Protein 2IBG (pdb70)

B-factor: mean 39.72, std 10.37, range [16.54, 92.3]

GO terms:
  GO:0097108 hedgehog family protein binding (F, IDA)
  GO:0035230 cytoneme (C, IDA)
  GO:0008201 heparin binding (F, IDA)
  GO:0005886 plasma membrane (C, IDA)
  GO:0009986 cell surface (C, IDA)
  GO:0042803 protein homodimerization activity (F, IDA)
  GO:0034109 homotypic cell-cell adhesion (P, IDA)
  GO:0007224 smoothened signaling pathway (P, IDA)
  GO:0035017 cuticle pattern formation (P, IGI)
  GO:0035222 wing disc pattern formation (P, IGI)
  GO:0015026 coreceptor activity (F, IGI)
  GO:0048100 wing disc anterior/posterior pattern formation (P, IGI)
  GO:0048749 compound eye development (P, IGI)
  GO:0071694 maintenance of protein location in extracellular region (P, IGI)
  GO:0007224 smoothened signaling pathway (P, IGI)
  GO:0035017 cuticle pattern formation (P, IMP)
  GO:0035222 wing disc pattern formation (P, IMP)
  GO:0007224 smoothened signaling pathway (P, IMP)
  GO:0007379 segment specification (P, IMP)
  GO:0097108 hedgehog family protein binding (F, IPI)

Nearest PDB structures (foldseek):
  2ibg-assembly2_E  TM=1.007E+00  e=9.188E-34  Drosophila melanogaster
  3m1n-assembly1_A  TM=9.942E-01  e=8.544E-26  Homo sapiens
  3n1g-assembly1_B  TM=9.864E-01  e=1.535E-25  Homo sapiens
  2wg4-assembly1_A  TM=9.863E-01  e=1.039E-25  Mus musculus
  3k7j-assembly1_B  TM=9.903E-01  e=6.853E-25  Homo sapiens

Organism: Drosophila melanogaster (NCBI:txid7227)

Radius of gyration: 38.34 Å; Cα contacts (8 Å, |Δi|>4): 3572; chains: 8; bounding box: 74×67×117 Å

Solvent-accessible surface area: 64868 Å² total; per-residue (Å²): 111,18,38,52,4,7,9,4,16,25,2,14,22,42,52,85,11,0,0,0,9,0,6,1,8,61,26,106,12,60,65,15,61,4,0,10,1,0,40,64,31,24,21,79,200,90,106,38,82,11,24,116,51,68,24,62,21,46,166,65,98,50,80,30,18,27,0,13,41,23,17,7,15,2,74,131,5,129,50,104,69,35,3,60,0,17,0,0,0,2,2,58,68,56,28,5,76,54,4,84,54,7,49,109,38,104,0,77,49,30,106,97,43,98,120,17,19,68,2,103,4,86,126,12,72,76,112,31,65,67,1,0,16,0,55,6,51,24,60,127,128,20,77,46,179,65,12,46,0,0,0,0,16,33,49,48,23,112,36,105,42,121,33,89,26,22,36,34,64,33,15,142,24,81,53,48,112,5,52,69,14,120,47,50,36,84,8,14,0,38,0,7,0,0,17,65,45,10,16,6,136,76,8,65,84,45,92,2,56,0,50,157,78,227,124,21,36,48,4,8,12,4,22,24,13,16,27,49,58,86,11,0,0,0,21,0,11,2,1,76,28,126,22,60,63,13,68,4,0,12,2,0,43,28,45,31,76,144,208,116,107,19,76,11,29,128,66,68,31,78,21,41,191,42,95,51,76,33,44,17,0,12,39,22,20,10,25,5,82,134,5,130,43,100,32,39,3,58,0,15,0,0,0,2,3,62,70,47,26,5,73,54,4,84,39,5,55,125,32,99,0,81,48,28,105,99,45,106,123,12,20,72,2,109,4,72,124,15,74,77,76,32,76,62,2,0,15,0,59,6,43,27,64,128,138,27,72,44,178,76,13,41,0,0,1,0,19,30,52,47,25,109,38,109,44,138,36,103,37,20,25,40,56,33,14,114,22,84,48,30,99,6,52,70,14,122,48,44,35,83,10,12,0,40,0,6,0,0,17,67,43,11,18,8,134,70,10,67,88,50,94,4,59,0,75,160,127,111,25,40,47,0,4,11,4,25,24,12,16,25,48,56,83,11,0,0,0,19,0,9,1,11,87,19,126,10,65,60,15,85,26,0,12,2,0,36,35,57,34,14,173,215,69,110,42,76,11,21,131,58,85,25,72,16,50,135,56,90,56,81,32,46,12,0,11,38,21,19,9,24,2,84,121,3,128,56,108,68,39,2,56,0,17,0,0,0,4,2,58,71,48,22,2,82,58,3,92,47,6,50,100,33,104,0,74,48,23,108,98,46,106,126,10,23,69,3,111,11,82,124,14,75,85,79,35,73,64,4,0,17,0,61,7,41,24,68,118,130,25,72,39,177,74,13,40,0,0,0,0,16,32,50,48,23,114,41,107,44,138,40,95,36,20,23,37,59,32,13,99,23,84,49,34,95,6,54,55,12,88,46,42,34,91,10,14,0,38,0,7,0,1,17,65,46,14,17,7,144,76,11,66,79,46,100,2,78,0,74,164,131,110,36,40,35,4,9,11,4,19,27,4,13,21,45,50,91,12,0,0,0,6,0,7,2,4,64,30,116,14,57,65,13,61,6,0,14,2,0,38,36,31,22,13,116,140,71,113,38,76,12,25,135,51,60,25,59,17,46,161,65,101,50,82,36,21,27,1,15,37,19,15,7,17,2,79,134,6,104,48,108,68,29,4,62,0,19,0,0,0,1,1,62,61,40,26,3,81,55,2,92,36,6,38,102,36,108,0,79,48,29,107,94,44,96,124,14,26,66,1,109,5,74,118,17,54,83,110,36,75,62,2,0,16,0,48,6,39,30,69,129,137,27,73,47,179,82,12,47,0,0,0,0,16,33,50,48,28,110,36,108,38,95,33,83,22,20,31,9,80,32,10,153,26,83,54,59,107,6,49,63,15,117,55,49,32,87,9,12,0,40,0,7,0,0,16,70,48,13,15,7,142,76,12,63,82,83,100,2,54,0,73,176,122,132,7,1,0,18,82,24,26,44,39,78,92,75,19,89,50,130,80,0,1,8,85,57,99,37,63,19,81,155,139,23,120,76,52,197,77,12,37,58,0,178,22,225,33,0,74,36,189,67,82,36,0,9,110,69,0,74,87,26,0,35,78,0,0,120,29,0,43,138,79,43,76,6,4,45,0,17,0,21,34,0,17,7,42,34,56,123,58,50,130,128,11,0,3,3,9,0,6,0,0,9,0,0,0,16,8,118,26,54,34,32,1,0,33,0,0,62,19,0,30,116,9,26,11,15,29,0,4,0,44,31,58,169,54,0,28,0,0,0,73,40,118,174,88,4,0,0,18,82,19,20,34,37,67,79,65,16,87,59,132,79,0,0,4,96,81,126,33,84,26,161,204,143,17,106,71,74,159,103,32,32,44,0,155,21,229,32,5,63,37,194,67,91,88,0,20,110,84,1,50,86,50,0,40,75,0,0,113,27,0,41,119,81,41,111,20,31,41,0,18,0,19,99,18,186,31,0,45,127,13,3,21,0,0,15,0,0,0,4,16,91,50,81,26,39,1,1,17,0,0,38,11,0,32,97,11,24,10,15,30,0,14,0,55,32,67,172,52,0,21,0,0,0,113,160,108,9,0,0,13,77,24,30,39,36,89,96,89,24,85,50,124,76,0,3,6,78,66,109,44,115,163,201,121,31,43,46,0,161,40,217,41,9,44,49,152,128,43,0,22,155,86,0,53,90,38,0,46,70,0,0,134,31,0,35,90,85,33,109,19,15,60,0,6,3,49,50,8,81,12,115,54,62,117,58,54,170,115,11,1,5,3,19,0,8,0,0,13,0,0,0,4,8,74,49,83,26,27,2,1,28,0,0,52,18,0,37,115,3,22,11,15,30,0,6,0,55,20,67,155,25,0,29,0,0,0,66,92,176,12,1,0,15,79,20,26,49,34,72,86,79,16,87,64,115,85,0,4,2,72,59,115,45,66,18,82,141,140,29,86,110,41,163,89,11,21,55,2,158,27,218,44,0,78,81,95,43,0,8,126,64,0,74,98,30,0,39,86,0,0,93,33,0,49,121,78,40,81,7,5,60,0,27,4,52,45,9,30,11,55,31,38,122,62,48,131,114,12,0,4,2,9,0,8,0,0,11,0,0,0,13,13,114,47,73,30,37,0,1,15,0,0,43,24,0,30,111,9,27,11,16,31,0,8,0,55,19,64,148,29,0,30,0,0,0,65,41,118

InterPro domains:
  IPR003598 Immunoglobulin subtype 2 [SM00408] (170-233)
  IPR003598 Immunoglobulin subtype 2 [SM00408] (273-337)
  IPR003598 Immunoglobulin subtype 2 [SM00408] (364-427)
  IPR003599 Immunoglobulin domain subtype [SM00409] (59-151)
  IPR003599 Immunoglobulin domain subtype [SM00409] (164-248)
  IPR003599 Immunoglobulin domain subtype [SM00409] (267-349)
  IPR003599 Immunoglobulin domain subtype [SM00409] (358-438)
  IPR003961 Fibronectin type III [PF00041] (467-565)
  IPR003961 Fibronectin type III [PF00041] (582-666)
  IPR003961 Fibronectin type III [PS50853] (467-573)
  IPR003961 Fibronectin type III [PS50853] (581-676)
  IPR003961 Fibronectin type III [SM00060] (465-561)
  IPR003961 Fibronectin type III [SM00060] (578-663)
  IPR003961 Fibronectin type III [cd00063] (467-565)
  IPR003961 Fibronectin type III [cd00063] (582-655)
  IPR007110 Immunoglobulin-like domain [PS50835] (51-132)
  IPR007110 Immunoglobulin-like domain [PS50835] (138-238)
  IPR007110 Immunoglobulin-like domain [PS50835] (258-330)
  IPR007110 Immunoglobulin-like domain [PS50835] (352-438)
  IPR013783 Immunoglobulin-like fold [G3DSA:2.60.40.10] (158-239)

Foldseek 3Di:
DDFEKAAWDWAAAAQFKIKTKIWTFDDPDFQFAWKWKWKWFDDDPIDIDTDPDTHGPDDDQADDPTGHMFMDMDGRHHGQTWMKMKMWTQGPVRDIDIHDIHPTDHRDHCPVPDAAWEWAWDAWALPAQFKIKTFTHTPPVGPLVQFQWKKKWKDFPPDPDGTGIDTDGDSPDGMDMDDRHHGQTKMWMWMWTGDRHYIHDIHDIHIDTHYHDD/DDFAKAAWDWAAAAQFKIKTKIWTFDDDDFAFAWKWKWKDFPPPDPDIDTDPDTHGPDDDQAPDPGGHMFMDMDGRHHGFTKMKMKMWTQGPVRDIDIHDIHDIHTRDHCVVPDAAWAWAWDAWALPAQFKIKTFTDTDPPGDLVQFFWKKKWKDFPPDPDGTGIDIDGDSPDGMDMDGGHHGQTKMWMWMWTGHRHYIHDIHDTHMDTHYHD/DDFAKAAWDWAAAAQFKIKTKIWTFDDPDFAFAWKWKWKAFDDDDGDIDTDPDTGGCDDDQAPDNTGHMFMDMDGDHHGFTKMKMWMWTQGPVRDIDIHDIHDIDGSHHCPPPDAAWEWAWDAWAQPAQFKIKIFTDTDPPGDLVQFQWKKKWKDQPPDPDGTGIDIDGDSPDGMDMDDGHHGFTKMWMWMWTGHRHYIHDIHDTHIDTHYHD/DDFEKAAWAWFAAAQFKIKTKIWTFDDPDFAFAWKWKWKFFPDPTGDIDTDPDTHGCDDDQAPDNGGHMFMDMDGRHHGFTKMKMWMWTQGPVRDIDIHDIDDIDHSHHCPPPDAAWEWAWDDFAQDAQFKIKIFTDTDPPGDQVQFQFKKKWKDFPPDPHGTGIDTDGGSPDGMDMDDGHHGQTKMWMWMWTGDRHHIHDIHDIDIDHHYHD/DFADAFQKPPRDDQQDPQFAHHDDDFDAPPDPCQVQWDFQPDPQEAECPRTAHPVLSQLVVLLQVVVCVPDPPKTKYWDAFADHPCPDPDDDCSRHRFKTWIDIPVQPLVCQSVSQVSSVVSPFRMWTNHDSRTIMTGHHHD/DFFADAFQKPVRDDACDDLFAHHDDDQDDPVDPCQVQFDAAPPVLEAECDRTAHDVCNQLVVLLQVVVCVVPPPKGKYWDAQVDCRSVRFKTKIDIPVQPLVCQSVSQVSSVVSPFRMKTNHDSRTIMTGHD/DFFADAQDKPPPDDQQDPQFAHHADDLDPQKDWAPPPLEAECTIAHPQLNQLVVLLQVVQCVVPPPKGKYWDAFADPPCPDPDDDCSSVRFKTKIDMPVQPLVCARVSQVSSVVSPFRMWTNHDSRTIMTGHYD/DFADAFDKPVNDDQQPVQFAHHDDDFDDPVDPCQVQWDFQPPPLEAETTAHPVLSQLVVLLQVVVCVVDPPKTKYWPAFADPPPPDPPDDPNRHRFKTWIDIRVQPLVCASVSQVSSVVSPFRMWTSHDSRTIMTGHHHD

Structure (mmCIF, N/CA/C/O backbone):
data_2IBG
#
_entry.id   2IBG
#
_cell.length_a   75.354
_cell.length_b   70.003
_cell.length_c   155.695
_cell.angle_alpha   90.00
_cell.angle_beta   90.18
_cell.angle_gamma   90.00
#
_symmetry.space_group_name_H-M   'P 1 21 1'
#
loop_
_entity.id
_entity.type
_entity.pdbx_description
1 polymer CG9211-PA
2 polymer 'Protein hedgehog'
3 non-polymer 'PHOSPHATE ION'
4 water water
#
loop_
_atom_site.group_PDB
_atom_site.id
_atom_site.type_symbol
_atom_site.label_atom_id
_atom_site.label_alt_id
_atom_site.label_comp_id
_atom_site.label_asym_id
_atom_site.label_entity_id
_atom_site.label_seq_id
_atom_site.pdbx_PDB_ins_code
_atom_site.Cartn_x
_atom_site.Cartn_y
_atom_site.Cartn_z
_atom_site.occupancy
_atom_site.B_iso_or_equiv
_atom_site.auth_seq_id
_atom_site.auth_comp_id
_atom_site.auth_asym_id
_atom_site.auth_atom_id
_atom_site.pdbx_PDB_model_num
ATOM 1 N N . SER A 1 1 ? 49.052 30.319 133.608 1.00 41.98 464 SER A N 1
ATOM 2 C CA . SER A 1 1 ? 50.004 31.458 133.472 1.00 42.00 464 SER A CA 1
ATOM 3 C C . SER A 1 1 ? 51.017 31.473 134.630 1.00 41.22 464 SER A C 1
ATOM 4 O O . SER A 1 1 ? 50.880 30.722 135.607 1.00 41.73 464 SER A O 1
ATOM 7 N N . THR A 1 2 ? 52.052 32.297 134.506 1.00 39.45 465 THR A N 1
ATOM 8 C CA . THR A 1 2 ? 53.174 32.238 135.446 1.00 37.89 465 THR A CA 1
ATOM 9 C C . THR A 1 2 ? 53.636 33.656 135.858 1.00 36.56 465 THR A C 1
ATOM 10 O O . THR A 1 2 ? 54.037 34.458 135.010 1.00 36.36 465 THR A O 1
ATOM 14 N N . TYR A 1 3 ? 53.541 33.971 137.150 1.00 34.81 466 TYR A N 1
ATOM 15 C CA . TYR A 1 3 ? 53.897 35.304 137.652 1.00 33.55 466 TYR A CA 1
ATOM 16 C C . TYR A 1 3 ? 55.332 35.362 138.151 1.00 32.53 466 TYR A C 1
ATOM 17 O O . TYR A 1 3 ? 55.734 34.536 138.971 1.00 31.75 466 TYR A O 1
ATOM 26 N N . PRO A 1 4 ? 56.102 36.356 137.666 1.00 31.18 467 PRO A N 1
ATOM 27 C CA . PRO A 1 4 ? 57.527 36.458 137.967 1.00 29.90 467 PRO A CA 1
ATOM 28 C C . PRO A 1 4 ? 57.847 36.986 139.381 1.00 29.27 467 PRO A C 1
ATOM 29 O O . PRO A 1 4 ? 57.041 37.707 139.958 1.00 28.44 467 PRO A O 1
ATOM 33 N N . PRO A 1 5 ? 59.039 36.647 139.924 1.00 27.80 468 PRO A N 1
ATOM 34 C CA . PRO A 1 5 ? 59.488 37.295 141.184 1.00 28.02 468 PRO A CA 1
ATOM 35 C C . PRO A 1 5 ? 59.745 38.799 140.959 1.00 27.56 468 PRO A C 1
ATOM 36 O O . PRO A 1 5 ? 59.947 39.222 139.811 1.00 27.64 468 PRO A O 1
ATOM 40 N N . THR A 1 6 ? 59.704 39.588 142.035 1.00 26.68 469 THR A N 1
ATOM 41 C CA . THR A 1 6 ? 60.065 41.010 141.985 1.00 25.64 469 THR A CA 1
ATOM 42 C C . THR A 1 6 ? 61.593 41.070 141.823 1.00 25.83 469 THR A C 1
ATOM 43 O O . THR A 1 6 ? 62.254 40.082 142.101 1.00 26.42 469 THR A O 1
ATOM 47 N N . PRO A 1 7 ? 62.157 42.214 141.372 1.00 25.89 470 PRO A N 1
ATOM 48 C CA . PRO A 1 7 ? 63.627 42.265 141.227 1.00 26.84 470 PRO A CA 1
ATOM 49 C C . PRO A 1 7 ? 64.340 42.181 142.556 1.00 27.38 470 PRO A C 1
ATOM 50 O O . PRO A 1 7 ? 63.921 42.801 143.506 1.00 27.76 470 PRO A O 1
ATOM 54 N N . PRO A 1 8 ? 65.442 41.440 142.633 1.00 28.21 471 PRO A N 1
ATOM 55 C CA . PRO A 1 8 ? 65.970 41.361 143.991 1.00 28.77 471 PRO A CA 1
ATOM 56 C C . PRO A 1 8 ? 66.609 42.663 144.495 1.00 29.33 471 PRO A C 1
ATOM 57 O O . PRO A 1 8 ? 67.160 43.453 143.705 1.00 29.87 471 PRO A O 1
ATOM 61 N N . ASN A 1 9 ? 66.518 42.872 145.804 1.00 29.68 472 ASN A N 1
ATOM 62 C CA . ASN A 1 9 ? 67.198 43.966 146.513 1.00 29.97 472 ASN A CA 1
ATOM 63 C C . ASN A 1 9 ? 68.446 43.424 147.169 1.00 28.84 472 ASN A C 1
ATOM 64 O O . ASN A 1 9 ? 68.446 42.321 147.658 1.00 28.84 472 ASN A O 1
ATOM 69 N N . VAL A 1 10 ? 69.504 44.217 147.177 1.00 27.85 473 VAL A N 1
ATOM 70 C CA . VAL A 1 10 ? 70.822 43.724 147.523 1.00 26.10 473 VAL A CA 1
ATOM 71 C C . VAL A 1 10 ? 71.367 44.427 148.773 1.00 25.72 473 VAL A C 1
ATOM 72 O O . VAL A 1 10 ? 71.285 45.644 148.860 1.00 24.58 473 VAL A O 1
ATOM 76 N N . THR A 1 11 ? 71.910 43.650 149.728 1.00 25.47 474 THR A N 1
ATOM 77 C CA . THR A 1 11 ? 72.841 44.189 150.733 1.00 25.34 474 THR A CA 1
ATOM 78 C C . THR A 1 11 ? 74.181 43.478 150.700 1.00 25.48 474 THR A C 1
ATOM 79 O O . THR A 1 11 ? 74.257 42.311 150.295 1.00 25.13 474 THR A O 1
ATOM 83 N N . ARG A 1 12 ? 75.244 44.193 151.091 1.00 25.19 475 ARG A N 1
ATOM 84 C CA . ARG A 1 12 ? 76.587 43.652 151.095 1.00 23.92 475 ARG A CA 1
ATOM 85 C C . ARG A 1 12 ? 76.841 42.895 152.383 1.00 24.03 475 ARG A C 1
ATOM 86 O O . ARG A 1 12 ? 76.546 43.400 153.465 1.00 24.72 475 ARG A O 1
ATOM 94 N N . LEU A 1 13 ? 77.401 41.694 152.257 1.00 23.56 476 LEU A N 1
ATOM 95 C CA . LEU A 1 13 ? 77.691 40.816 153.411 1.00 23.02 476 LEU A CA 1
ATOM 96 C C . LEU A 1 13 ? 79.158 40.842 153.775 1.00 23.22 476 LEU A C 1
ATOM 97 O O . LEU A 1 13 ? 79.472 40.793 154.927 1.00 24.31 476 LEU A O 1
ATOM 102 N N . SER A 1 14 ? 80.033 40.882 152.779 1.00 23.57 477 SER A N 1
ATOM 103 C CA . SER A 1 14 ? 81.462 40.850 152.957 1.00 24.85 477 SER A CA 1
ATOM 104 C C . SER A 1 14 ? 82.033 41.352 151.634 1.00 25.48 477 SER A C 1
ATOM 105 O O . SER A 1 14 ? 81.270 41.642 150.699 1.00 24.51 477 SER A O 1
ATOM 108 N N . ASP A 1 15 ? 83.369 41.419 151.556 1.00 25.15 478 ASP A N 1
ATOM 109 C CA . ASP A 1 15 ? 84.096 41.836 150.354 1.00 25.56 478 ASP A CA 1
ATOM 110 C C . ASP A 1 15 ? 83.767 40.979 149.136 1.00 25.56 478 ASP A C 1
ATOM 111 O O . ASP A 1 15 ? 83.995 41.401 148.015 1.00 25.89 478 ASP A O 1
ATOM 116 N N . GLU A 1 16 ? 83.245 39.781 149.348 1.00 26.05 479 GLU A N 1
ATOM 117 C CA . GLU A 1 16 ? 83.011 38.854 148.232 1.00 27.81 479 GLU A CA 1
ATOM 118 C C . GLU A 1 16 ? 81.603 38.288 148.190 1.00 27.04 479 GLU A C 1
ATOM 119 O O . GLU A 1 16 ? 81.348 37.290 147.511 1.00 28.13 479 GLU A O 1
ATOM 125 N N . SER A 1 17 ? 80.680 38.877 148.927 1.00 26.37 480 SER A N 1
ATOM 126 C CA . SER A 1 17 ? 79.337 38.299 148.961 1.00 25.65 480 SER A CA 1
ATOM 127 C C . SER A 1 17 ? 78.261 39.307 149.316 1.00 24.78 480 SER A C 1
ATOM 128 O O . SER A 1 17 ? 78.547 40.350 149.946 1.00 24.06 480 SER A O 1
ATOM 131 N N . VAL A 1 18 ? 77.023 38.965 148.925 1.00 24.31 481 VAL A N 1
ATOM 132 C CA . VAL A 1 18 ? 75.842 39.819 149.111 1.00 23.61 481 VAL A CA 1
ATOM 133 C C . VAL A 1 18 ? 74.632 38.970 149.504 1.00 24.06 481 VAL A C 1
ATOM 134 O O . VAL A 1 18 ? 74.658 37.748 149.328 1.00 23.33 481 VAL A O 1
ATOM 138 N N . MET A 1 19 ? 73.596 39.613 150.047 1.00 23.29 482 MET A N 1
ATOM 139 C CA . MET A 1 19 ? 72.330 38.944 150.324 1.00 25.03 482 MET A CA 1
ATOM 140 C C . MET A 1 19 ? 71.316 39.552 149.402 1.00 25.63 482 MET A C 1
ATOM 141 O O . MET A 1 19 ? 71.291 40.793 149.223 1.00 26.57 482 MET A O 1
ATOM 146 N N . LEU A 1 20 ? 70.498 38.691 148.799 1.00 25.69 483 LEU A N 1
ATOM 147 C CA . LEU A 1 20 ? 69.428 39.134 147.925 1.00 26.39 483 LEU A CA 1
ATOM 148 C C . LEU A 1 20 ? 68.099 38.868 148.594 1.00 26.39 483 LEU A C 1
ATOM 149 O O . LEU A 1 20 ? 67.941 37.869 149.254 1.00 25.57 483 LEU A O 1
ATOM 154 N N . ARG A 1 21 ? 67.142 39.761 148.392 1.00 27.16 484 ARG A N 1
ATOM 155 C CA . ARG A 1 21 ? 65.819 39.617 148.956 1.00 28.14 484 ARG A CA 1
ATOM 156 C C . ARG A 1 21 ? 64.825 39.929 147.826 1.00 28.31 484 ARG A C 1
ATOM 157 O O . ARG A 1 21 ? 65.007 40.899 147.070 1.00 28.15 484 ARG A O 1
ATOM 165 N N . TRP A 1 22 ? 63.806 39.080 147.696 1.00 28.00 485 TRP A N 1
ATOM 166 C CA . TRP A 1 22 ? 62.746 39.233 146.701 1.00 27.51 485 TRP A CA 1
ATOM 167 C C . TRP A 1 22 ? 61.428 38.678 147.191 1.00 28.34 485 TRP A C 1
ATOM 168 O O . TRP A 1 22 ? 61.374 37.980 148.196 1.00 27.14 485 TRP A O 1
ATOM 179 N N . MET A 1 23 ? 60.392 38.943 146.407 1.00 29.37 486 MET A N 1
ATOM 180 C CA . MET A 1 23 ? 59.052 38.460 146.652 1.00 32.24 486 MET A CA 1
ATOM 181 C C . MET A 1 23 ? 58.446 37.795 145.425 1.00 30.33 486 MET A C 1
ATOM 182 O O . MET A 1 23 ? 58.801 38.113 144.291 1.00 30.06 486 MET A O 1
ATOM 187 N N . VAL A 1 24 ? 57.502 36.896 145.674 1.00 29.32 487 VAL A N 1
ATOM 188 C CA . VAL A 1 24 ? 56.507 36.534 144.684 1.00 27.82 487 VAL A CA 1
ATOM 189 C C . VAL A 1 24 ? 55.185 37.066 145.191 1.00 27.64 487 VAL A C 1
ATOM 190 O O . VAL A 1 24 ? 54.768 36.751 146.278 1.00 28.36 487 VAL A O 1
ATOM 194 N N . PRO A 1 25 ? 54.550 37.928 144.412 1.00 27.88 488 PRO A N 1
ATOM 195 C CA . PRO A 1 25 ? 53.235 38.505 144.711 1.00 27.87 488 PRO A CA 1
ATOM 196 C C . PRO A 1 25 ? 52.143 37.429 144.707 1.00 28.54 488 PRO A C 1
ATOM 197 O O . PRO A 1 25 ? 52.186 36.539 143.847 1.00 28.56 488 PRO A O 1
ATOM 201 N N . ARG A 1 26 ? 51.169 37.527 145.625 1.00 28.40 489 ARG A N 1
ATOM 202 C CA . ARG A 1 26 ? 49.964 36.704 145.573 1.00 29.47 489 ARG A CA 1
ATOM 203 C C . ARG A 1 26 ? 49.372 36.712 144.183 1.00 29.54 489 ARG A C 1
ATOM 204 O O . ARG A 1 26 ? 49.123 37.783 143.637 1.00 30.00 489 ARG A O 1
ATOM 212 N N . ASN A 1 27 ? 49.140 35.510 143.648 1.00 29.58 490 ASN A N 1
ATOM 213 C CA . ASN A 1 27 ? 48.651 35.264 142.293 1.00 29.19 490 ASN A CA 1
ATOM 214 C C . ASN A 1 27 ? 48.122 33.842 142.169 1.00 29.54 490 ASN A C 1
ATOM 215 O O . ASN A 1 27 ? 48.631 32.940 142.848 1.00 29.98 490 ASN A O 1
ATOM 220 N N . ASP A 1 28 ? 47.150 33.643 141.273 1.00 29.74 491 ASP A N 1
ATOM 221 C CA . ASP A 1 28 ? 46.568 32.316 140.976 1.00 30.47 491 ASP A CA 1
ATOM 222 C C . ASP A 1 28 ? 47.206 31.583 139.777 1.00 30.40 491 ASP A C 1
ATOM 223 O O . ASP A 1 28 ? 46.601 30.655 139.220 1.00 30.17 491 ASP A O 1
ATOM 228 N N . GLY A 1 29 ? 48.421 31.986 139.388 1.00 30.23 492 GLY A N 1
ATOM 229 C CA . GLY A 1 29 ? 49.178 31.294 138.335 1.00 29.65 492 GLY A CA 1
ATOM 230 C C . GLY A 1 29 ? 49.737 29.972 138.844 1.00 29.74 492 GLY A C 1
ATOM 231 O O . GLY A 1 29 ? 49.364 29.502 139.925 1.00 29.52 492 GLY A O 1
ATOM 232 N N . LEU A 1 30 ? 50.651 29.378 138.080 1.00 29.31 493 LEU A N 1
ATOM 233 C CA . LEU A 1 30 ? 51.273 28.123 138.487 1.00 29.07 493 LEU A CA 1
ATOM 234 C C . LEU A 1 30 ? 52.157 28.306 139.700 1.00 28.82 493 LEU A C 1
ATOM 235 O O . LEU A 1 30 ? 52.797 29.350 139.844 1.00 28.68 493 LEU A O 1
ATOM 240 N N . PRO A 1 31 ? 52.195 27.285 140.579 1.00 28.97 494 PRO A N 1
ATOM 241 C CA . PRO A 1 31 ? 53.125 27.213 141.706 1.00 28.52 494 PRO A CA 1
ATOM 242 C C . PRO A 1 31 ? 54.568 27.272 141.228 1.00 28.85 494 PRO A C 1
ATOM 243 O O . PRO A 1 31 ? 54.870 26.807 140.142 1.00 29.16 494 PRO A O 1
ATOM 247 N N . ILE A 1 32 ? 55.441 27.831 142.050 1.00 28.18 495 ILE A N 1
ATOM 248 C CA . ILE A 1 32 ? 56.856 27.841 141.798 1.00 28.29 495 ILE A CA 1
ATOM 249 C C . ILE A 1 32 ? 57.484 26.708 142.588 1.00 28.43 495 ILE A C 1
ATOM 250 O O . ILE A 1 32 ? 57.162 26.500 143.752 1.00 27.99 495 ILE A O 1
ATOM 255 N N . VAL A 1 33 ? 58.398 25.987 141.949 1.00 29.59 496 VAL A N 1
ATOM 256 C CA . VAL A 1 33 ? 59.087 24.855 142.587 1.00 30.01 496 VAL A CA 1
ATOM 257 C C . VAL A 1 33 ? 60.415 25.296 143.193 1.00 29.46 496 VAL A C 1
ATOM 258 O O . VAL A 1 33 ? 60.664 25.075 144.381 1.00 30.61 496 VAL A O 1
ATOM 262 N N . ILE A 1 34 ? 61.259 25.943 142.393 1.00 28.87 497 ILE A N 1
ATOM 263 C CA . ILE A 1 34 ? 62.513 26.500 142.896 1.00 27.37 497 ILE A CA 1
ATOM 264 C C . ILE A 1 34 ? 62.795 27.861 142.236 1.00 27.23 497 ILE A C 1
ATOM 265 O O . ILE A 1 34 ? 62.129 28.238 141.252 1.00 26.80 497 ILE A O 1
ATOM 270 N N . PHE A 1 35 ? 63.757 28.592 142.802 1.00 26.25 498 PHE A N 1
ATOM 271 C CA . PHE A 1 35 ? 64.294 29.813 142.209 1.00 25.46 498 PHE A CA 1
ATOM 272 C C . PHE A 1 35 ? 65.757 29.566 141.924 1.00 26.44 498 PHE A C 1
ATOM 273 O O . PHE A 1 35 ? 66.417 28.839 142.676 1.00 25.22 498 PHE A O 1
ATOM 281 N N . LYS A 1 36 ? 66.273 30.179 140.850 1.00 26.78 499 LYS A N 1
ATOM 282 C CA . LYS A 1 36 ? 67.722 30.181 140.576 1.00 26.41 499 LYS A CA 1
ATOM 283 C C . LYS A 1 36 ? 68.186 31.608 140.686 1.00 26.72 499 LYS A C 1
ATOM 284 O O . LYS A 1 36 ? 67.411 32.543 140.473 1.00 26.41 499 LYS A O 1
ATOM 290 N N . VAL A 1 37 ? 69.453 31.790 141.031 1.00 27.21 500 VAL A N 1
ATOM 291 C CA . VAL A 1 37 ? 69.983 33.131 141.205 1.00 27.39 500 VAL A CA 1
ATOM 292 C C . VAL A 1 37 ? 71.023 33.389 140.132 1.00 27.75 500 VAL A C 1
ATOM 293 O O . VAL A 1 37 ? 71.933 32.563 139.908 1.00 28.01 500 VAL A O 1
ATOM 297 N N . GLN A 1 38 ? 70.880 34.531 139.471 1.00 27.83 501 GLN A N 1
ATOM 298 C CA . GLN A 1 38 ? 71.822 34.942 138.453 1.00 27.68 501 GLN A CA 1
ATOM 299 C C . GLN A 1 38 ? 72.437 36.307 138.756 1.00 28.67 501 GLN A C 1
ATOM 300 O O . GLN A 1 38 ? 71.776 37.198 139.308 1.00 28.32 501 GLN A O 1
ATOM 306 N N . TYR A 1 39 ? 73.716 36.440 138.413 1.00 29.23 502 TYR A N 1
ATOM 307 C CA . TYR A 1 39 ? 74.380 37.721 138.468 1.00 30.71 502 TYR A CA 1
ATOM 308 C C . TYR A 1 39 ? 75.241 37.935 137.250 1.00 31.73 502 TYR A C 1
ATOM 309 O O . TYR A 1 39 ? 75.688 36.983 136.623 1.00 31.40 502 TYR A O 1
ATOM 318 N N . ARG A 1 40 ? 75.452 39.194 136.907 1.00 33.63 503 ARG A N 1
ATOM 319 C CA . ARG A 1 40 ? 76.412 39.529 135.868 1.00 35.57 503 ARG A CA 1
ATOM 320 C C . ARG A 1 40 ? 77.176 40.813 136.172 1.00 36.78 503 ARG A C 1
ATOM 321 O O . ARG A 1 40 ? 76.623 41.745 136.762 1.00 37.10 503 ARG A O 1
ATOM 329 N N . MET A 1 41 ? 78.453 40.832 135.794 1.00 38.20 504 MET A N 1
ATOM 330 C CA . MET A 1 41 ? 79.277 42.028 135.869 1.00 39.84 504 MET A CA 1
ATOM 331 C C . MET A 1 41 ? 78.834 43.073 134.863 1.00 40.99 504 MET A C 1
ATOM 332 O O . MET A 1 41 ? 78.478 42.758 133.737 1.00 42.24 504 MET A O 1
ATOM 337 N N . VAL A 1 42 ? 78.837 44.325 135.287 1.00 42.47 505 VAL A N 1
ATOM 338 C CA . VAL A 1 42 ? 78.585 45.442 134.400 1.00 43.47 505 VAL A CA 1
ATOM 339 C C . VAL A 1 42 ? 79.939 45.832 133.818 1.00 44.63 505 VAL A C 1
ATOM 340 O O . VAL A 1 42 ? 80.862 46.166 134.564 1.00 45.40 505 VAL A O 1
ATOM 344 N N . GLY A 1 43 ? 80.076 45.748 132.499 1.00 45.62 506 GLY A N 1
ATOM 345 C CA . GLY A 1 43 ? 81.384 45.946 131.868 1.00 46.83 506 GLY A CA 1
ATOM 346 C C . GLY A 1 43 ? 81.644 45.066 130.660 1.00 47.76 506 GLY A C 1
ATOM 347 O O . GLY A 1 43 ? 80.830 45.003 129.742 1.00 47.61 506 GLY A O 1
ATOM 348 N N . LYS A 1 44 ? 82.770 44.362 130.676 1.00 49.11 507 LYS A N 1
ATOM 349 C CA . LYS A 1 44 ? 83.374 43.840 129.442 1.00 50.26 507 LYS A CA 1
ATOM 350 C C . LYS A 1 44 ? 82.953 42.397 129.121 1.00 50.62 507 LYS A C 1
ATOM 351 O O . LYS A 1 44 ? 83.003 41.540 129.994 1.00 50.94 507 LYS A O 1
ATOM 357 N N . ARG A 1 45 ? 82.554 42.126 127.873 1.00 50.92 508 ARG A N 1
ATOM 358 C CA . ARG A 1 45 ? 82.339 40.732 127.394 1.00 51.14 508 ARG A CA 1
ATOM 359 C C . ARG A 1 45 ? 81.337 39.912 128.237 1.00 50.46 508 ARG A C 1
ATOM 360 O O . ARG A 1 45 ? 81.348 38.671 128.175 1.00 50.98 508 ARG A O 1
ATOM 368 N N . LYS A 1 46 ? 80.470 40.591 128.994 1.00 49.25 509 LYS A N 1
ATOM 369 C CA . LYS A 1 46 ? 79.839 39.969 130.177 1.00 48.02 509 LYS A CA 1
ATOM 370 C C . LYS A 1 46 ? 78.500 39.239 130.037 1.00 46.67 509 LYS A C 1
ATOM 371 O O . LYS A 1 46 ? 77.514 39.795 129.562 1.00 47.19 509 LYS A O 1
ATOM 377 N N . ASN A 1 47 ? 78.495 37.991 130.507 1.00 44.40 510 ASN A N 1
ATOM 378 C CA . ASN A 1 47 ? 77.347 37.099 130.432 1.00 42.13 510 ASN A CA 1
ATOM 379 C C . ASN A 1 47 ? 76.775 36.839 131.811 1.00 39.76 510 ASN A C 1
ATOM 380 O O . ASN A 1 47 ? 77.459 37.035 132.806 1.00 39.15 510 ASN A O 1
ATOM 385 N N . TRP A 1 48 ? 75.530 36.365 131.856 1.00 37.08 511 TRP A N 1
ATOM 386 C CA . TRP A 1 48 ? 74.875 35.967 133.099 1.00 34.35 511 TRP A CA 1
ATOM 387 C C . TRP A 1 48 ? 75.469 34.712 133.702 1.00 33.57 511 TRP A C 1
ATOM 388 O O . TRP A 1 48 ? 75.613 33.696 133.032 1.00 33.13 511 TRP A O 1
ATOM 399 N N . GLN A 1 49 ? 75.776 34.794 134.987 1.00 32.65 512 GLN A N 1
ATOM 400 C CA . GLN A 1 49 ? 76.275 33.667 135.755 1.00 32.28 512 GLN A CA 1
ATOM 401 C C . GLN A 1 49 ? 75.132 33.091 136.594 1.00 31.73 512 GLN A C 1
ATOM 402 O O . GLN A 1 49 ? 74.318 33.837 137.156 1.00 31.25 512 GLN A O 1
ATOM 408 N N . THR A 1 50 ? 75.066 31.767 136.661 1.00 30.55 513 THR A N 1
ATOM 409 C CA . THR A 1 50 ? 74.058 31.114 137.486 1.00 30.36 513 THR A CA 1
ATOM 410 C C . THR A 1 50 ? 74.725 30.476 138.689 1.00 30.67 513 THR A C 1
ATOM 411 O O . THR A 1 50 ? 75.744 29.818 138.555 1.00 31.26 513 THR A O 1
ATOM 415 N N . THR A 1 51 ? 74.203 30.700 139.880 1.00 31.29 514 THR A N 1
ATOM 416 C CA . THR A 1 51 ? 74.832 30.039 141.011 1.00 32.19 514 THR A CA 1
ATOM 417 C C . THR A 1 51 ? 74.318 28.599 141.077 1.00 33.35 514 THR A C 1
ATOM 418 O O . THR A 1 51 ? 73.276 28.269 140.479 1.00 32.95 514 THR A O 1
ATOM 422 N N . ASN A 1 52 ? 75.026 27.764 141.833 1.00 34.40 515 ASN A N 1
ATOM 423 C CA . ASN A 1 52 ? 74.671 26.348 141.980 1.00 35.66 515 ASN A CA 1
ATOM 424 C C . ASN A 1 52 ? 73.449 26.018 142.839 1.00 35.93 515 ASN A C 1
ATOM 425 O O . ASN A 1 52 ? 72.959 24.894 142.767 1.00 36.41 515 ASN A O 1
ATOM 430 N N . ASP A 1 53 ? 72.958 26.954 143.650 1.00 36.52 516 ASP A N 1
ATOM 431 C CA . ASP A 1 53 ? 71.866 26.617 144.566 1.00 37.79 516 ASP A CA 1
ATOM 432 C C . ASP A 1 53 ? 70.521 26.528 143.842 1.00 38.26 516 ASP A C 1
ATOM 433 O O . ASP A 1 53 ? 70.244 27.278 142.903 1.00 38.46 516 ASP A O 1
ATOM 438 N N . ASN A 1 54 ? 69.690 25.600 144.295 1.00 38.22 517 ASN A N 1
ATOM 439 C CA . ASN A 1 54 ? 68.316 25.542 143.881 1.00 38.11 517 ASN A CA 1
ATOM 440 C C . ASN A 1 54 ? 67.546 25.916 145.118 1.00 38.23 517 ASN A C 1
ATOM 441 O O . ASN A 1 54 ? 67.465 25.130 146.056 1.00 40.02 517 ASN A O 1
ATOM 446 N N . ILE A 1 55 ? 67.017 27.133 145.153 1.00 37.32 518 ILE A N 1
ATOM 447 C CA . ILE A 1 55 ? 66.328 27.634 146.334 1.00 35.65 518 ILE A CA 1
ATOM 448 C C . ILE A 1 55 ? 64.891 27.108 146.267 1.00 35.34 518 ILE A C 1
ATOM 449 O O . ILE A 1 55 ? 64.181 27.427 145.340 1.00 34.43 518 ILE A O 1
ATOM 454 N N . PRO A 1 56 ? 64.482 26.264 147.240 1.00 34.98 519 PRO A N 1
ATOM 455 C CA . PRO A 1 56 ? 63.141 25.679 147.196 1.00 33.96 519 PRO A CA 1
ATOM 456 C C . PRO A 1 56 ? 62.107 26.684 147.582 1.00 32.91 519 PRO A C 1
ATOM 457 O O . PRO A 1 56 ? 62.376 27.521 148.432 1.00 33.18 519 PRO A O 1
ATOM 461 N N . TYR A 1 57 ? 60.932 26.597 146.971 1.00 31.72 520 TYR A N 1
ATOM 462 C CA . TYR A 1 57 ? 59.868 27.532 147.283 1.00 31.68 520 TYR A CA 1
ATOM 463 C C . TYR A 1 57 ? 59.439 27.413 148.754 1.00 32.00 520 TYR A C 1
ATOM 464 O O . TYR A 1 57 ? 59.136 28.427 149.399 1.00 31.68 520 TYR A O 1
ATOM 473 N N . GLY A 1 58 ? 59.461 26.181 149.278 1.00 32.29 521 GLY A N 1
ATOM 474 C CA . GLY A 1 58 ? 59.170 25.900 150.690 1.00 32.55 521 GLY A CA 1
ATOM 475 C C . GLY A 1 58 ? 57.674 26.006 150.930 1.00 33.10 521 GLY A C 1
ATOM 476 O O . GLY A 1 58 ? 56.901 26.124 149.995 1.00 32.04 521 GLY A O 1
ATOM 477 N N . LYS A 1 59 ? 57.274 25.933 152.192 1.00 34.29 522 LYS A N 1
ATOM 478 C CA . LYS A 1 59 ? 55.884 26.167 152.600 1.00 35.43 522 LYS A CA 1
ATOM 479 C C . LYS A 1 59 ? 55.905 27.267 153.654 1.00 34.45 522 LYS A C 1
ATOM 480 O O . LYS A 1 59 ? 56.990 27.652 154.119 1.00 34.72 522 LYS A O 1
ATOM 486 N N . PRO A 1 60 ? 54.737 27.864 153.962 1.00 33.56 523 PRO A N 1
ATOM 487 C CA . PRO A 1 60 ? 53.473 27.759 153.241 1.00 32.49 523 PRO A CA 1
ATOM 488 C C . PRO A 1 60 ? 53.583 28.474 151.876 1.00 32.02 523 PRO A C 1
ATOM 489 O O . PRO A 1 60 ? 54.676 28.936 151.500 1.00 30.71 523 PRO A O 1
ATOM 493 N N . LYS A 1 61 ? 52.470 28.539 151.152 1.00 31.30 524 LYS A N 1
ATOM 494 C CA . LYS A 1 61 ? 52.372 29.219 149.863 1.00 32.20 524 LYS A CA 1
ATOM 495 C C . LYS A 1 61 ? 52.698 30.725 149.935 1.00 31.44 524 LYS A C 1
ATOM 496 O O . LYS A 1 61 ? 53.398 31.245 149.080 1.00 31.88 524 LYS A O 1
ATOM 502 N N . TRP A 1 62 ? 52.176 31.404 150.953 1.00 30.67 525 TRP A N 1
ATOM 503 C CA . TRP A 1 62 ? 52.318 32.839 151.133 1.00 30.36 525 TRP A CA 1
ATOM 504 C C . TRP A 1 62 ? 52.724 33.087 152.586 1.00 30.97 525 TRP A C 1
ATOM 505 O O . TRP A 1 62 ? 52.235 32.405 153.475 1.00 31.47 525 TRP A O 1
ATOM 516 N N . ASN A 1 63 ? 53.627 34.027 152.839 1.00 30.07 526 ASN A N 1
ATOM 517 C CA . ASN A 1 63 ? 53.957 34.369 154.231 1.00 30.45 526 ASN A CA 1
ATOM 518 C C . ASN A 1 63 ? 53.562 35.820 154.574 1.00 30.92 526 ASN A C 1
ATOM 519 O O . ASN A 1 63 ? 54.122 36.435 155.509 1.00 31.94 526 ASN A O 1
ATOM 524 N N . SER A 1 64 ? 52.654 36.391 153.786 1.00 29.91 527 SER A N 1
ATOM 525 C CA . SER A 1 64 ? 52.123 37.712 154.087 1.00 29.91 527 SER A CA 1
ATOM 526 C C . SER A 1 64 ? 50.862 37.877 153.311 1.00 29.85 527 SER A C 1
ATOM 527 O O . SER A 1 64 ? 50.521 37.033 152.482 1.00 29.52 527 SER A O 1
ATOM 530 N N . GLU A 1 65 ? 50.161 38.972 153.581 1.00 30.18 528 GLU A N 1
ATOM 531 C CA . GLU A 1 65 ? 48.977 39.324 152.800 1.00 29.47 528 GLU A CA 1
ATOM 532 C C . GLU A 1 65 ? 49.338 39.812 151.368 1.00 28.37 528 GLU A C 1
ATOM 533 O O . GLU A 1 65 ? 48.465 40.095 150.575 1.00 29.22 528 GLU A O 1
ATOM 539 N N . LEU A 1 66 ? 50.623 39.885 151.044 1.00 27.08 529 LEU A N 1
ATOM 540 C CA . LEU A 1 66 ? 51.109 40.427 149.759 1.00 25.21 529 LEU A CA 1
ATOM 541 C C . LEU A 1 66 ? 51.749 39.399 148.828 1.00 24.34 529 LEU A C 1
ATOM 542 O O . LEU A 1 66 ? 51.893 39.626 147.631 1.00 23.12 529 LEU A O 1
ATOM 547 N N . GLY A 1 67 ? 52.201 38.282 149.385 1.00 24.46 530 GLY A N 1
ATOM 548 C CA . GLY A 1 67 ? 52.964 37.321 148.596 1.00 24.64 530 GLY A CA 1
ATOM 549 C C . GLY A 1 67 ? 53.795 36.459 149.496 1.00 25.26 530 GLY A C 1
ATOM 550 O O . GLY A 1 67 ? 53.381 36.172 150.618 1.00 26.05 530 GLY A O 1
ATOM 551 N N . LYS A 1 68 ? 54.973 36.056 149.012 1.00 25.13 531 LYS A N 1
ATOM 552 C CA . LYS A 1 68 ? 55.940 35.359 149.828 1.00 24.67 531 LYS A CA 1
ATOM 553 C C . LYS A 1 68 ? 57.267 35.970 149.526 1.00 25.64 531 LYS A C 1
ATOM 554 O O . LYS A 1 68 ? 57.645 36.099 148.358 1.00 26.50 531 LYS A O 1
ATOM 560 N N . SER A 1 69 ? 57.985 36.311 150.587 1.00 25.51 532 SER A N 1
ATOM 561 C CA . SER A 1 69 ? 59.292 36.907 150.479 1.00 25.96 532 SER A CA 1
ATOM 562 C C . SER A 1 69 ? 60.363 35.836 150.729 1.00 26.24 532 SER A C 1
ATOM 563 O O . SER A 1 69 ? 60.092 34.854 151.416 1.00 26.86 532 SER A O 1
ATOM 566 N N . PHE A 1 70 ? 61.560 36.023 150.160 1.00 25.56 533 PHE A N 1
ATOM 567 C CA . PHE A 1 70 ? 62.661 35.037 150.218 1.00 24.62 533 PHE A CA 1
ATOM 568 C C . PHE A 1 70 ? 63.963 35.779 150.450 1.00 24.15 533 PHE A C 1
ATOM 569 O O . PHE A 1 70 ? 64.089 36.961 150.125 1.00 22.38 533 PHE A O 1
ATOM 577 N N . THR A 1 71 ? 64.926 35.086 151.017 1.00 25.01 534 THR A N 1
ATOM 578 C CA . THR A 1 71 ? 66.276 35.669 151.264 1.00 25.19 534 THR A CA 1
ATOM 579 C C . THR A 1 71 ? 67.312 34.650 150.807 1.00 25.01 534 THR A C 1
ATOM 580 O O . THR A 1 71 ? 67.168 33.494 151.121 1.00 25.19 534 THR A O 1
ATOM 584 N N . ALA A 1 72 ? 68.354 35.056 150.080 1.00 26.05 535 ALA A N 1
ATOM 585 C CA . ALA A 1 72 ? 69.406 34.118 149.694 1.00 25.52 535 ALA A CA 1
ATOM 586 C C . ALA A 1 72 ? 70.742 34.827 149.457 1.00 26.51 535 ALA A C 1
ATOM 587 O O . ALA A 1 72 ? 70.774 36.019 149.173 1.00 26.76 535 ALA A O 1
ATOM 589 N N . SER A 1 73 ? 71.859 34.122 149.624 1.00 26.01 536 SER A N 1
ATOM 590 C CA . SER A 1 73 ? 73.142 34.792 149.491 1.00 26.79 536 SER A CA 1
ATOM 591 C C . SER A 1 73 ? 73.747 34.450 148.154 1.00 27.39 536 SER A C 1
ATOM 592 O O . SER A 1 73 ? 73.348 33.473 147.502 1.00 28.36 536 SER A O 1
ATOM 595 N N . VAL A 1 74 ? 74.638 35.301 147.707 1.00 27.68 537 VAL A N 1
ATOM 596 C CA . VAL A 1 74 ? 75.488 34.992 146.575 1.00 28.57 537 VAL A CA 1
ATOM 597 C C . VAL A 1 74 ? 76.878 35.210 147.105 1.00 29.04 537 VAL A C 1
ATOM 598 O O . VAL A 1 74 ? 77.148 36.253 147.682 1.00 29.30 537 VAL A O 1
ATOM 602 N N . THR A 1 75 ? 77.751 34.224 146.967 1.00 30.07 538 THR A N 1
ATOM 603 C CA . THR A 1 75 ? 79.098 34.373 147.490 1.00 31.12 538 THR A CA 1
ATOM 604 C C . THR A 1 75 ? 80.096 34.184 146.344 1.00 31.80 538 THR A C 1
ATOM 605 O O . THR A 1 75 ? 79.686 33.979 145.208 1.00 32.48 538 THR A O 1
ATOM 609 N N . ASP A 1 76 ? 81.393 34.255 146.641 1.00 32.31 539 ASP A N 1
ATOM 610 C CA . ASP A 1 76 ? 82.456 34.055 145.636 1.00 33.34 539 ASP A CA 1
ATOM 611 C C . ASP A 1 76 ? 82.413 35.104 144.518 1.00 32.93 539 ASP A C 1
ATOM 612 O O . ASP A 1 76 ? 82.749 34.817 143.362 1.00 32.94 539 ASP A O 1
ATOM 617 N N . LEU A 1 77 ? 81.982 36.314 144.867 1.00 32.46 540 LEU A N 1
ATOM 618 C CA . LEU A 1 77 ? 82.020 37.452 143.937 1.00 32.43 540 LEU A CA 1
ATOM 619 C C . LEU A 1 77 ? 83.400 38.099 143.941 1.00 32.38 540 LEU A C 1
ATOM 620 O O . LEU A 1 77 ? 84.086 38.083 144.948 1.00 31.58 540 LEU A O 1
ATOM 625 N N . LYS A 1 78 ? 83.806 38.658 142.809 1.00 33.43 541 LYS A N 1
ATOM 626 C CA . LYS A 1 78 ? 85.051 39.421 142.747 1.00 34.60 541 LYS A CA 1
ATOM 627 C C . LYS A 1 78 ? 84.817 40.783 143.395 1.00 33.49 541 LYS A C 1
ATOM 628 O O . LYS A 1 78 ? 83.856 41.472 143.069 1.00 34.03 541 LYS A O 1
ATOM 634 N N . PRO A 1 79 ? 85.653 41.149 144.366 1.00 33.02 542 PRO A N 1
ATOM 635 C CA . PRO A 1 79 ? 85.480 42.431 145.055 1.00 32.28 542 PRO A CA 1
ATOM 636 C C . PRO A 1 79 ? 85.673 43.594 144.101 1.00 31.52 542 PRO A C 1
ATOM 637 O O . PRO A 1 79 ? 86.288 43.424 143.063 1.00 32.33 542 PRO A O 1
ATOM 641 N N . GLN A 1 80 ? 85.144 44.765 144.447 1.00 30.85 543 GLN A N 1
ATOM 642 C CA . GLN A 1 80 ? 85.442 46.015 143.728 1.00 29.50 543 GLN A CA 1
ATOM 643 C C . GLN A 1 80 ? 85.007 46.055 142.272 1.00 29.35 543 GLN A C 1
ATOM 644 O O . GLN A 1 80 ? 85.700 46.658 141.434 1.00 28.92 543 GLN A O 1
ATOM 650 N N . HIS A 1 81 ? 83.859 45.427 141.999 1.00 28.20 544 HIS A N 1
ATOM 651 C CA . HIS A 1 81 ? 83.223 45.403 140.695 1.00 28.14 544 HIS A CA 1
ATOM 652 C C . HIS A 1 81 ? 81.731 45.702 140.818 1.00 27.87 544 HIS A C 1
ATOM 653 O O . HIS A 1 81 ? 81.113 45.479 141.860 1.00 27.28 544 HIS A O 1
ATOM 660 N N . THR A 1 82 ? 81.161 46.232 139.756 1.00 27.26 545 THR A N 1
ATOM 661 C CA . THR A 1 82 ? 79.737 46.470 139.725 1.00 27.41 545 THR A CA 1
ATOM 662 C C . THR A 1 82 ? 79.037 45.263 139.153 1.00 27.02 545 THR A C 1
ATOM 663 O O . THR A 1 82 ? 79.478 44.703 138.151 1.00 27.42 545 THR A O 1
ATOM 667 N N . TYR A 1 83 ? 77.948 44.867 139.803 1.00 27.03 546 TYR A N 1
ATOM 668 C CA . TYR A 1 83 ? 77.120 43.742 139.379 1.00 26.17 546 TYR A CA 1
ATOM 669 C C . TYR A 1 83 ? 75.631 44.127 139.220 1.00 26.09 546 TYR A C 1
ATOM 670 O O . TYR A 1 83 ? 75.180 45.136 139.744 1.00 25.65 546 TYR A O 1
ATOM 679 N N . ARG A 1 84 ? 74.876 43.288 138.514 1.00 25.70 547 ARG A N 1
ATOM 680 C CA . ARG A 1 84 ? 73.423 43.302 138.572 1.00 25.82 547 ARG A CA 1
ATOM 681 C C . ARG A 1 84 ? 73.015 41.869 138.919 1.00 25.84 547 ARG A C 1
ATOM 682 O O . ARG A 1 84 ? 73.767 40.939 138.669 1.00 26.37 547 ARG A O 1
ATOM 690 N N . PHE A 1 85 ? 71.830 41.714 139.498 1.00 25.32 548 PHE A N 1
ATOM 691 C CA . PHE A 1 85 ? 71.349 40.438 139.981 1.00 25.32 548 PHE A CA 1
ATOM 692 C C . PHE A 1 85 ? 69.906 40.214 139.510 1.00 25.01 548 PHE A C 1
ATOM 693 O O . PHE A 1 85 ? 69.163 41.157 139.360 1.00 24.98 548 PHE A O 1
ATOM 701 N N . ARG A 1 86 ? 69.509 38.974 139.264 1.00 24.65 549 ARG A N 1
ATOM 702 C CA . ARG A 1 86 ? 68.086 38.691 139.036 1.00 24.35 549 ARG A CA 1
ATOM 703 C C . ARG A 1 86 ? 67.772 37.302 139.565 1.00 24.54 549 ARG A C 1
ATOM 704 O O . ARG A 1 86 ? 68.694 36.515 139.836 1.00 25.02 549 ARG A O 1
ATOM 712 N N . ILE A 1 87 ? 66.483 37.031 139.709 1.00 23.85 550 ILE A N 1
ATOM 713 C CA . ILE A 1 87 ? 65.921 35.788 140.223 1.00 24.58 550 ILE A CA 1
ATOM 714 C C . ILE A 1 87 ? 65.075 35.095 139.149 1.00 24.82 550 ILE A C 1
ATOM 715 O O . ILE A 1 87 ? 64.252 35.744 138.480 1.00 24.23 550 ILE A O 1
ATOM 720 N N . LEU A 1 88 ? 65.254 33.787 138.983 1.00 24.98 551 LEU A N 1
ATOM 721 C CA . LEU A 1 88 ? 64.419 33.042 138.053 1.00 25.79 551 LEU A CA 1
ATOM 722 C C . LEU A 1 88 ? 63.607 31.991 138.766 1.00 26.53 551 LEU A C 1
ATOM 723 O O . LEU A 1 88 ? 64.145 31.205 139.540 1.00 27.75 551 LEU A O 1
ATOM 728 N N . ALA A 1 89 ? 62.317 31.975 138.494 1.00 25.97 552 ALA A N 1
ATOM 729 C CA . ALA A 1 89 ? 61.441 31.026 139.116 1.00 26.00 552 ALA A CA 1
ATOM 730 C C . ALA A 1 89 ? 61.232 29.889 138.141 1.00 26.80 552 ALA A C 1
ATOM 731 O O . ALA A 1 89 ? 60.990 30.118 136.941 1.00 27.06 552 ALA A O 1
ATOM 733 N N . VAL A 1 90 ? 61.332 28.661 138.653 1.00 27.51 553 VAL A N 1
ATOM 734 C CA . VAL A 1 90 ? 60.908 27.461 137.927 1.00 27.02 553 VAL A CA 1
ATOM 735 C C . VAL A 1 90 ? 59.506 27.026 138.405 1.00 27.66 553 VAL A C 1
ATOM 736 O O . VAL A 1 90 ? 59.292 26.808 139.604 1.00 27.41 553 VAL A O 1
ATOM 740 N N . TYR A 1 91 ? 58.568 26.894 137.458 1.00 28.28 554 TYR A N 1
ATOM 741 C CA . TYR A 1 91 ? 57.168 26.587 137.758 1.00 28.46 554 TYR A CA 1
ATOM 742 C C . TYR A 1 91 ? 56.918 25.106 137.743 1.00 29.98 554 TYR A C 1
ATOM 743 O O . TYR A 1 91 ? 57.816 24.317 137.403 1.00 30.91 554 TYR A O 1
ATOM 752 N N . SER A 1 92 ? 55.702 24.719 138.122 1.00 30.86 555 SER A N 1
ATOM 753 C CA . SER A 1 92 ? 55.351 23.314 138.256 1.00 31.32 555 SER A CA 1
ATOM 754 C C . SER A 1 92 ? 55.324 22.582 136.913 1.00 31.58 555 SER A C 1
ATOM 755 O O . SER A 1 92 ? 55.437 21.357 136.883 1.00 32.06 555 SER A O 1
ATOM 758 N N . ASN A 1 93 ? 55.150 23.323 135.817 1.00 31.32 556 ASN A N 1
ATOM 759 C CA . ASN A 1 93 ? 55.266 22.771 134.461 1.00 30.61 556 ASN A CA 1
ATOM 760 C C . ASN A 1 93 ? 56.708 22.804 133.893 1.00 30.70 556 ASN A C 1
ATOM 761 O O . ASN A 1 93 ? 56.924 22.538 132.719 1.00 30.64 556 ASN A O 1
ATOM 766 N N . ASN A 1 94 ? 57.692 23.158 134.712 1.00 30.51 557 ASN A N 1
ATOM 767 C CA . ASN A 1 94 ? 59.094 23.187 134.254 1.00 30.17 557 ASN A CA 1
ATOM 768 C C . ASN A 1 94 ? 59.486 24.381 133.392 1.00 29.13 557 ASN A C 1
ATOM 769 O O . ASN A 1 94 ? 60.666 24.517 133.044 1.00 29.08 557 ASN A O 1
ATOM 774 N N . ASP A 1 95 ? 58.537 25.257 133.071 1.00 27.50 558 ASP A N 1
ATOM 775 C CA . ASP A 1 95 ? 58.904 26.556 132.526 1.00 27.02 558 ASP A CA 1
ATOM 776 C C . ASP A 1 95 ? 59.599 27.423 133.585 1.00 26.63 558 ASP A C 1
ATOM 777 O O . ASP A 1 95 ? 59.667 27.057 134.766 1.00 26.73 558 ASP A O 1
ATOM 782 N N . ASN A 1 96 ? 60.143 28.554 133.140 1.00 26.56 559 ASN A N 1
ATOM 783 C CA . ASN A 1 96 ? 60.840 29.510 134.007 1.00 26.71 559 ASN A CA 1
ATOM 784 C C . ASN A 1 96 ? 60.575 30.951 133.559 1.00 26.86 559 ASN A C 1
ATOM 785 O O . ASN A 1 96 ? 60.249 3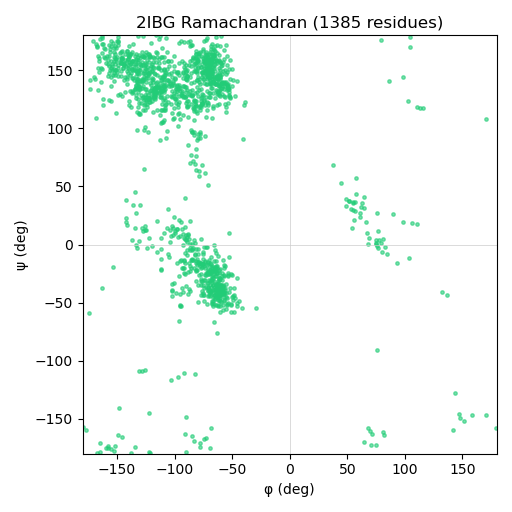1.191 132.389 1.00 26.79 559 ASN A O 1
ATOM 790 N N . LYS A 1 97 ? 60.683 31.891 134.500 1.00 26.82 560 LYS A N 1
ATOM 791 C CA . LYS A 1 97 ? 60.436 33.303 134.238 1.00 26.95 560 LYS A CA 1
ATOM 792 C C . LYS A 1 97 ? 61.324 34.096 135.153 1.00 27.18 560 LYS A C 1
ATOM 793 O O . LYS A 1 97 ? 61.337 33.866 136.355 1.00 26.76 560 LYS A O 1
ATOM 799 N N . GLU A 1 98 ? 62.065 35.036 134.569 1.00 27.63 561 GLU A N 1
ATOM 800 C CA . GLU A 1 98 ? 63.054 35.810 135.295 1.00 26.86 561 GLU A CA 1
ATOM 801 C C . GLU A 1 98 ? 62.453 37.113 135.819 1.00 26.48 561 GLU A C 1
ATOM 802 O O . GLU A 1 98 ? 61.592 37.699 135.172 1.00 26.78 561 GLU A O 1
ATOM 808 N N . SER A 1 99 ? 62.924 37.581 136.970 1.00 25.82 562 SER A N 1
ATOM 809 C CA . SER A 1 99 ? 62.591 38.931 137.433 1.00 25.43 562 SER A CA 1
ATOM 810 C C . SER A 1 99 ? 63.199 39.982 136.509 1.00 25.57 562 SER A C 1
ATOM 811 O O . SER A 1 99 ? 63.999 39.659 135.633 1.00 25.04 562 SER A O 1
ATOM 814 N N . ASN A 1 100 ? 62.762 41.237 136.662 1.00 26.32 563 ASN A N 1
ATOM 815 C CA . ASN A 1 100 ? 63.558 42.373 136.179 1.00 26.81 563 ASN A CA 1
ATOM 816 C C . ASN A 1 100 ? 64.892 42.345 136.946 1.00 26.38 563 ASN A C 1
ATOM 817 O O . ASN A 1 100 ? 64.958 41.731 138.016 1.00 25.73 563 ASN A O 1
ATOM 822 N N . THR A 1 101 ? 65.941 42.971 136.423 1.00 27.48 564 THR A N 1
ATOM 823 C CA . THR A 1 101 ? 67.247 42.887 137.084 1.00 29.40 564 THR A CA 1
ATOM 824 C C . THR A 1 101 ? 67.287 43.921 138.204 1.00 29.16 564 THR A C 1
ATOM 825 O O . THR A 1 101 ? 66.476 44.827 138.237 1.00 28.97 564 THR A O 1
ATOM 829 N N . SER A 1 102 ? 68.192 43.750 139.156 1.00 29.12 565 SER A N 1
ATOM 830 C CA . SER A 1 102 ? 68.344 44.718 140.217 1.00 28.84 565 SER A CA 1
ATOM 831 C C . SER A 1 102 ? 68.986 45.942 139.607 1.00 29.49 565 SER A C 1
ATOM 832 O O . SER A 1 102 ? 69.376 45.922 138.441 1.00 30.01 565 SER A O 1
ATOM 835 N N . ALA A 1 103 ? 69.159 46.972 140.429 1.00 30.07 566 ALA A N 1
ATOM 836 C CA . ALA A 1 103 ? 70.038 48.093 140.129 1.00 29.58 566 ALA A CA 1
ATOM 837 C C . ALA A 1 103 ? 71.520 47.680 140.134 1.00 29.67 566 ALA A C 1
ATOM 838 O O . ALA A 1 103 ? 71.911 46.667 140.753 1.00 29.44 566 ALA A O 1
ATOM 840 N N . LYS A 1 104 ? 72.349 48.469 139.450 1.00 29.19 567 LYS A N 1
ATOM 841 C CA . LYS A 1 104 ? 73.794 48.265 139.484 1.00 29.42 567 LYS A CA 1
ATOM 842 C C . LYS A 1 104 ? 74.171 48.326 140.947 1.00 28.43 567 LYS A C 1
ATOM 843 O O . LYS A 1 104 ? 73.639 49.151 141.687 1.00 28.63 567 LYS A O 1
ATOM 849 N N . PHE A 1 105 ? 75.027 47.408 141.373 1.00 27.05 568 PHE A N 1
ATOM 850 C CA . PHE A 1 105 ? 75.440 47.332 142.754 1.00 25.59 568 PHE A CA 1
ATOM 851 C C . PHE A 1 105 ? 76.961 47.238 142.800 1.00 24.09 568 PHE A C 1
ATOM 852 O O . PHE A 1 105 ? 77.527 46.224 142.376 1.00 24.09 568 PHE A O 1
ATOM 860 N N . TYR A 1 106 ? 77.623 48.267 143.305 1.00 22.03 569 TYR A N 1
ATOM 861 C CA . TYR A 1 106 ? 79.097 48.203 143.399 1.00 21.58 569 TYR A CA 1
ATOM 862 C C . TYR A 1 106 ? 79.456 47.444 144.667 1.00 20.99 569 TYR A C 1
ATOM 863 O O . TYR A 1 106 ? 79.021 47.817 145.752 1.00 20.63 569 TYR A O 1
ATOM 872 N N . LEU A 1 107 ? 80.227 46.375 144.544 1.00 21.02 570 LEU A N 1
ATOM 873 C CA . LEU A 1 107 ? 80.686 45.635 145.717 1.00 21.50 570 LEU A CA 1
ATOM 874 C C . LEU A 1 107 ? 81.848 46.298 146.471 1.00 22.84 570 LEU A C 1
ATOM 875 O O . LEU A 1 107 ? 83.035 46.103 146.136 1.00 23.88 570 LEU A O 1
ATOM 880 N N . GLN A 1 108 ? 81.507 47.066 147.508 1.00 23.83 571 GLN A N 1
ATOM 881 C CA . GLN A 1 108 ? 82.496 47.813 148.299 1.00 23.96 571 GLN A CA 1
ATOM 882 C C . GLN A 1 108 ? 83.530 46.929 148.998 1.00 23.91 571 GLN A C 1
ATOM 883 O O . GLN A 1 108 ? 83.185 45.828 149.460 1.00 22.98 571 GLN A O 1
ATOM 889 N N . PRO A 1 109 ? 84.786 47.434 149.124 1.00 23.55 572 PRO A N 1
ATOM 890 C CA . PRO A 1 109 ? 85.725 46.913 150.113 1.00 24.06 572 PRO A CA 1
ATOM 891 C C . PRO A 1 109 ? 85.261 47.368 151.509 1.00 24.75 572 PRO A C 1
ATOM 892 O O . PRO A 1 109 ? 84.538 48.364 151.615 1.00 25.26 572 PRO A O 1
ATOM 896 N N . GLY A 1 110 ? 85.656 46.662 152.563 1.00 24.55 573 GLY A N 1
ATOM 897 C CA . GLY A 1 110 ? 85.159 46.962 153.904 1.00 24.11 573 GLY A CA 1
ATOM 898 C C . GLY A 1 110 ? 85.883 48.044 154.679 1.00 24.64 573 GLY A C 1
ATOM 899 O O . GLY A 1 110 ? 85.455 48.383 155.780 1.00 24.85 573 GLY A O 1
ATOM 900 N N . ALA A 1 111 ? 86.973 48.591 154.134 1.00 24.36 574 ALA A N 1
ATOM 901 C CA . ALA A 1 111 ? 87.811 49.536 154.891 1.00 25.09 574 ALA A CA 1
ATOM 902 C C . ALA A 1 111 ? 87.092 50.798 155.369 1.00 25.93 574 ALA A C 1
ATOM 903 O O . ALA A 1 111 ? 87.413 51.320 156.432 1.00 25.65 574 ALA A O 1
ATOM 905 N N . ALA A 1 112 ? 86.150 51.300 154.576 1.00 26.47 575 ALA A N 1
ATOM 906 C CA . ALA A 1 112 ? 85.503 52.577 154.880 1.00 27.09 575 ALA A CA 1
ATOM 907 C C . ALA A 1 112 ? 84.259 52.349 155.716 1.00 27.63 575 ALA A C 1
ATOM 908 O O . ALA A 1 112 ? 83.644 53.296 156.199 1.00 26.92 575 ALA A O 1
ATOM 910 N N . LEU A 1 113 ? 83.904 51.082 155.884 1.00 28.84 576 LEU A N 1
ATOM 911 C CA . LEU A 1 113 ? 82.629 50.704 156.491 1.00 30.63 576 LEU A CA 1
ATOM 912 C C . LEU A 1 113 ? 82.784 50.365 157.957 1.00 31.69 576 LEU A C 1
ATOM 913 O O . LEU A 1 113 ? 83.822 49.866 158.385 1.00 31.12 576 LEU A O 1
ATOM 918 N N . ASP A 1 114 ? 81.746 50.641 158.736 1.00 33.24 577 ASP A N 1
ATOM 919 C CA . ASP A 1 114 ? 81.873 50.463 160.180 1.00 34.62 577 ASP A CA 1
ATOM 920 C C . ASP A 1 114 ? 81.492 49.043 160.577 1.00 33.90 577 ASP A C 1
ATOM 921 O O . ASP A 1 114 ? 80.564 48.481 159.997 1.00 33.95 577 ASP A O 1
ATOM 926 N N . PRO A 1 115 ? 82.230 48.454 161.550 1.00 33.47 578 PRO A N 1
ATOM 927 C CA . PRO A 1 115 ? 81.871 47.156 162.123 1.00 32.82 578 PRO A CA 1
ATOM 928 C C . PRO A 1 115 ? 80.404 47.158 162.549 1.00 32.48 578 PRO A C 1
ATOM 929 O O . PRO A 1 115 ? 79.928 48.132 163.110 1.00 32.85 578 PRO A O 1
ATOM 933 N N . MET A 1 116 ? 79.684 46.087 162.246 1.00 32.08 579 MET A N 1
ATOM 934 C CA . MET A 1 116 ? 78.318 45.931 162.717 1.00 31.41 579 MET A CA 1
ATOM 935 C C . MET A 1 116 ? 78.306 45.178 164.052 1.00 30.89 579 MET A C 1
ATOM 936 O O . MET A 1 116 ? 79.208 44.378 164.314 1.00 30.29 579 MET A O 1
ATOM 941 N N . PRO A 1 117 ? 77.278 45.415 164.896 1.00 30.93 580 PRO A N 1
ATOM 942 C CA . PRO A 1 117 ? 77.169 44.696 166.183 1.00 30.63 580 PRO A CA 1
ATOM 943 C C . PRO A 1 117 ? 76.853 43.212 166.034 1.00 30.82 580 PRO A C 1
ATOM 944 O O . PRO A 1 117 ? 75.864 42.837 165.347 1.00 30.67 580 PRO A O 1
ATOM 948 N N . VAL A 1 118 ? 77.677 42.369 166.667 1.00 29.88 581 VAL A N 1
ATOM 949 C CA . VAL A 1 118 ? 77.434 40.922 166.654 1.00 29.92 581 VAL A CA 1
ATOM 950 C C . VAL A 1 118 ? 76.289 40.557 167.631 1.00 30.12 581 VAL A C 1
ATOM 951 O O . VAL A 1 118 ? 76.367 40.854 168.825 1.00 30.43 581 VAL A O 1
ATOM 955 N N . PRO A 1 119 ? 75.208 39.939 167.134 1.00 30.76 582 PRO A N 1
ATOM 956 C CA . PRO A 1 119 ? 74.167 39.537 168.094 1.00 30.85 582 PRO A CA 1
ATOM 957 C C . PRO A 1 119 ? 74.700 38.488 169.079 1.00 31.79 582 PRO A C 1
ATOM 958 O O . PRO A 1 119 ? 75.534 37.668 168.711 1.00 31.58 582 PRO A O 1
ATOM 962 N N . GLU A 1 120 ? 74.265 38.537 170.331 1.00 33.30 583 GLU A N 1
ATOM 963 C CA . GLU A 1 120 ? 74.532 37.428 171.249 1.00 35.12 583 GLU A CA 1
ATOM 964 C C . GLU A 1 120 ? 73.317 36.503 171.251 1.00 35.01 583 GLU A C 1
ATOM 965 O O . GLU A 1 120 ? 72.274 36.868 171.781 1.00 35.78 583 GLU A O 1
ATOM 971 N N . LEU A 1 121 ? 73.455 35.320 170.651 1.00 34.77 584 LEU A N 1
ATOM 972 C CA . LEU A 1 121 ? 72.330 34.401 170.452 1.00 35.04 584 LEU A CA 1
ATOM 973 C C . LEU A 1 121 ? 72.058 33.487 171.657 1.00 35.35 584 LEU A C 1
ATOM 974 O O . LEU A 1 121 ? 72.908 32.712 172.047 1.00 34.97 584 LEU A O 1
ATOM 979 N N . LEU A 1 122 ? 70.851 33.577 172.208 1.00 36.08 585 LEU A N 1
ATOM 980 C CA . LEU A 1 122 ? 70.441 32.792 173.375 1.00 37.25 585 LEU A CA 1
ATOM 981 C C . LEU A 1 122 ? 69.904 31.420 172.959 1.00 37.23 585 LEU A C 1
ATOM 982 O O . LEU A 1 122 ? 69.720 31.158 171.777 1.00 37.36 585 LEU A O 1
ATOM 987 N N . GLU A 1 123 ? 69.648 30.542 173.924 1.00 37.35 586 GLU A N 1
ATOM 988 C CA . GLU A 1 123 ? 69.162 29.191 173.601 1.00 36.94 586 GLU A CA 1
ATOM 989 C C . GLU A 1 123 ? 67.911 29.259 172.727 1.00 36.45 586 GLU A C 1
ATOM 990 O O . GLU A 1 123 ? 67.128 30.220 172.793 1.00 37.14 586 GLU A O 1
ATOM 996 N N . ILE A 1 124 ? 67.761 28.255 171.876 1.00 35.27 587 ILE A N 1
ATOM 997 C CA . ILE A 1 124 ? 66.673 28.189 170.926 1.00 34.52 587 ILE A CA 1
ATOM 998 C C . ILE A 1 124 ? 65.380 27.780 171.664 1.00 33.84 587 ILE A C 1
ATOM 999 O O . ILE A 1 124 ? 65.344 26.735 172.310 1.00 34.52 587 ILE A O 1
ATOM 1004 N N . GLU A 1 125 ? 64.345 28.610 171.596 1.00 32.13 588 GLU A N 1
ATOM 1005 C CA . GLU A 1 125 ? 63.067 28.258 172.201 1.00 31.79 588 GLU A CA 1
ATOM 1006 C C . GLU A 1 125 ? 62.367 27.150 171.387 1.00 30.83 588 GLU A C 1
ATOM 1007 O O . GLU A 1 125 ? 62.014 27.350 170.231 1.00 29.34 588 GLU A O 1
ATOM 1013 N N . GLU A 1 126 ? 62.191 25.986 171.999 1.00 30.52 589 GLU A N 1
ATOM 1014 C CA . GLU A 1 126 ? 61.601 24.835 171.327 1.00 30.88 589 GLU A CA 1
ATOM 1015 C C . GLU A 1 126 ? 60.084 25.027 171.360 1.00 30.91 589 GLU A C 1
ATOM 1016 O O . GLU A 1 126 ? 59.348 24.400 172.135 1.00 30.60 589 GLU A O 1
ATOM 1022 N N . TYR A 1 127 ? 59.647 25.920 170.480 1.00 31.37 590 TYR A N 1
ATOM 1023 C CA . TYR A 1 127 ? 58.324 26.519 170.531 1.00 32.54 590 TYR A CA 1
ATOM 1024 C C . TYR A 1 127 ? 57.147 25.594 170.259 1.00 32.23 590 TYR A C 1
ATOM 1025 O O . TYR A 1 127 ? 56.152 25.601 171.006 1.00 32.68 590 TYR A O 1
ATOM 1034 N N . SER A 1 128 ? 57.225 24.844 169.167 1.00 31.24 591 SER A N 1
ATOM 1035 C CA . SER A 1 128 ? 56.143 23.938 168.791 1.00 30.87 591 SER A CA 1
ATOM 1036 C C . SER A 1 128 ? 56.725 22.782 167.995 1.00 30.44 591 SER A C 1
ATOM 1037 O O . SER A 1 128 ? 57.936 22.707 167.797 1.00 30.22 591 SER A O 1
ATOM 1040 N N . GLU A 1 129 ? 55.864 21.893 167.528 1.00 29.88 592 GLU A N 1
ATOM 1041 C CA . GLU A 1 129 ? 56.292 20.817 166.649 1.00 30.08 592 GLU A CA 1
ATOM 1042 C C . GLU A 1 129 ? 56.805 21.339 165.309 1.00 29.84 592 GLU A C 1
ATOM 1043 O O . GLU A 1 129 ? 57.591 20.672 164.649 1.00 29.78 592 GLU A O 1
ATOM 1049 N N . THR A 1 130 ? 56.391 22.540 164.913 1.00 29.61 593 THR A N 1
ATOM 1050 C CA . THR A 1 130 ? 56.754 23.021 163.596 1.00 30.38 593 THR A CA 1
ATOM 1051 C C . THR A 1 130 ? 57.520 24.334 163.605 1.00 29.95 593 THR A C 1
ATOM 1052 O O . THR A 1 130 ? 57.788 24.887 162.541 1.00 30.45 593 THR A O 1
ATOM 1056 N N . ALA A 1 131 ? 57.865 24.832 164.790 1.00 29.17 594 ALA A N 1
ATOM 1057 C CA . ALA A 1 131 ? 58.485 26.153 164.928 1.00 28.65 594 ALA A CA 1
ATOM 1058 C C . ALA A 1 131 ? 59.389 26.236 166.137 1.00 28.31 594 ALA A C 1
ATOM 1059 O O . ALA A 1 131 ? 59.239 25.487 167.108 1.00 27.40 594 ALA A O 1
ATOM 1061 N N . VAL A 1 132 ? 60.279 27.222 166.063 1.00 27.63 595 VAL A N 1
ATOM 1062 C CA . VAL A 1 132 ? 61.321 27.488 167.022 1.00 27.31 595 VAL A CA 1
ATOM 1063 C C . VAL A 1 132 ? 61.342 29.016 167.142 1.00 27.28 595 VAL A C 1
ATOM 1064 O O . VAL A 1 132 ? 60.942 29.711 166.203 1.00 27.01 595 VAL A O 1
ATOM 1068 N N . VAL A 1 133 ? 61.727 29.555 168.296 1.00 27.42 596 VAL A N 1
ATOM 1069 C CA . VAL A 1 133 ? 61.895 31.016 168.416 1.00 27.46 596 VAL A CA 1
ATOM 1070 C C . VAL A 1 133 ? 63.326 31.338 168.850 1.00 27.49 596 VAL A C 1
ATOM 1071 O O . VAL A 1 133 ? 63.809 30.856 169.878 1.00 26.65 596 VAL A O 1
ATOM 1075 N N . LEU A 1 134 ? 64.005 32.134 168.030 1.00 27.80 597 LEU A N 1
ATOM 1076 C CA . LEU A 1 134 ? 65.328 32.644 168.364 1.00 27.47 597 LEU A CA 1
ATOM 1077 C C . LEU A 1 134 ? 65.176 33.870 169.235 1.00 26.97 597 LEU A C 1
ATOM 1078 O O . LEU A 1 134 ? 64.293 34.693 168.991 1.00 26.08 597 LEU A O 1
ATOM 1083 N N . HIS A 1 135 ? 66.052 33.967 170.236 1.00 26.52 598 HIS A N 1
ATOM 1084 C CA . HIS A 1 135 ? 66.173 35.125 171.123 1.00 26.90 598 HIS A CA 1
ATOM 1085 C C . HIS A 1 135 ? 67.628 35.546 171.139 1.00 27.41 598 HIS A C 1
ATOM 1086 O O . HIS A 1 135 ? 68.508 34.692 171.143 1.00 27.53 598 HIS A O 1
ATOM 1093 N N . TRP A 1 136 ? 67.880 36.850 171.188 1.00 27.82 599 TRP A N 1
ATOM 1094 C CA . TRP A 1 136 ? 69.253 37.352 171.249 1.00 28.56 599 TRP A CA 1
ATOM 1095 C C . TRP A 1 136 ? 69.363 38.679 172.010 1.00 29.47 599 TRP A C 1
ATOM 1096 O O . TRP A 1 136 ? 68.367 39.277 172.431 1.00 29.12 599 TRP A O 1
ATOM 1107 N N . SER A 1 137 ? 70.591 39.137 172.180 1.00 31.20 600 SER A N 1
ATOM 1108 C CA . SER A 1 137 ? 70.827 40.419 172.793 1.00 33.00 600 SER A CA 1
ATOM 1109 C C . SER A 1 137 ? 71.902 41.158 172.018 1.00 34.19 600 SER A C 1
ATOM 1110 O O . SER A 1 137 ? 72.622 40.560 171.209 1.00 34.51 600 SER A O 1
ATOM 1113 N N . LEU A 1 138 ? 72.015 42.453 172.272 1.00 35.55 601 LEU A N 1
ATOM 1114 C CA . LEU A 1 138 ? 73.088 43.250 171.714 1.00 37.25 601 LEU A CA 1
ATOM 1115 C C . LEU A 1 138 ? 73.968 43.787 172.831 1.00 38.73 601 LEU A C 1
ATOM 1116 O O . LEU A 1 138 ? 73.466 44.257 173.856 1.00 39.11 601 LEU A O 1
ATOM 1121 N N . ALA A 1 139 ? 75.280 43.721 172.636 1.00 40.52 602 ALA A N 1
ATOM 1122 C CA . ALA A 1 139 ? 76.225 44.268 173.602 1.00 42.11 602 ALA A CA 1
ATOM 1123 C C . ALA A 1 139 ? 75.827 45.703 173.953 1.00 43.42 602 ALA A C 1
ATOM 1124 O O . ALA A 1 139 ? 75.225 46.404 173.137 1.00 43.51 602 ALA A O 1
ATOM 1126 N N . SER A 1 140 ? 76.152 46.132 175.172 1.00 45.31 603 SER A N 1
ATOM 1127 C CA . SER A 1 140 ? 75.810 47.478 175.646 1.00 46.83 603 SER A CA 1
ATOM 1128 C C . SER A 1 140 ? 76.201 48.603 174.665 1.00 47.76 603 SER A C 1
ATOM 1129 O O . SER A 1 140 ? 75.398 49.517 174.407 1.00 47.87 603 SER A O 1
ATOM 1132 N N . ASP A 1 141 ? 77.414 48.517 174.111 1.00 48.71 604 ASP A N 1
ATOM 1133 C CA . ASP A 1 141 ? 77.945 49.545 173.194 1.00 49.61 604 ASP A CA 1
ATOM 1134 C C . ASP A 1 141 ? 77.102 49.815 171.928 1.00 49.63 604 ASP A C 1
ATOM 1135 O O . ASP A 1 141 ? 76.979 50.974 171.495 1.00 50.05 604 ASP A O 1
ATOM 1140 N N . ALA A 1 142 ? 76.513 48.747 171.377 1.00 49.31 605 ALA A N 1
ATOM 1141 C CA . ALA A 1 142 ? 75.959 48.691 169.998 1.00 48.64 605 ALA A CA 1
ATOM 1142 C C . ALA A 1 142 ? 75.203 49.921 169.472 1.00 48.07 605 ALA A C 1
ATOM 1143 O O . ALA A 1 142 ? 74.188 50.335 170.044 1.00 48.05 605 ALA A O 1
ATOM 1145 N N . ASP A 1 143 ? 75.701 50.492 168.374 1.00 47.26 606 ASP A N 1
ATOM 1146 C CA . ASP A 1 143 ? 74.983 51.578 167.691 1.00 46.55 606 ASP A CA 1
ATOM 1147 C C . ASP A 1 143 ? 73.872 50.980 166.837 1.00 45.76 606 ASP A C 1
ATOM 1148 O O . ASP A 1 143 ? 74.074 50.633 165.668 1.00 45.46 606 ASP A O 1
ATOM 1153 N N . GLU A 1 144 ? 72.701 50.884 167.466 1.00 44.98 607 GLU A N 1
ATOM 1154 C CA . GLU A 1 144 ? 71.471 50.315 166.914 1.00 43.53 607 GLU A CA 1
ATOM 1155 C C . GLU A 1 144 ? 70.934 51.107 165.733 1.00 43.12 607 GLU A C 1
ATOM 1156 O O . GLU A 1 144 ? 70.182 50.575 164.932 1.00 43.05 607 GLU A O 1
ATOM 1162 N N . HIS A 1 145 ? 71.319 52.379 165.619 1.00 42.64 608 HIS A N 1
ATOM 1163 C CA . HIS A 1 145 ? 70.961 53.179 164.445 1.00 42.03 608 HIS A CA 1
ATOM 1164 C C . HIS A 1 145 ? 71.606 52.636 163.172 1.00 40.68 608 HIS A C 1
ATOM 1165 O O . HIS A 1 145 ? 71.102 52.873 162.070 1.00 41.14 608 HIS A O 1
ATOM 1172 N N . LEU A 1 146 ? 72.706 51.902 163.328 1.00 38.52 609 LEU A N 1
ATOM 1173 C CA . LEU A 1 146 ? 73.392 51.275 162.198 1.00 36.81 609 LEU A CA 1
ATOM 1174 C C . LEU A 1 146 ? 72.642 50.104 161.578 1.00 34.49 609 LEU A C 1
ATOM 1175 O O . LEU A 1 146 ? 72.859 49.794 160.424 1.00 34.11 609 LEU A O 1
ATOM 1180 N N . ILE A 1 147 ? 71.753 49.480 162.345 1.00 32.21 610 ILE A N 1
ATOM 1181 C CA . ILE A 1 147 ? 71.152 48.202 161.986 1.00 30.13 610 ILE A CA 1
ATOM 1182 C C . ILE A 1 147 ? 69.812 48.359 161.243 1.00 29.46 610 ILE A C 1
ATOM 1183 O O . ILE A 1 147 ? 68.918 49.036 161.704 1.00 28.42 610 ILE A O 1
ATOM 1188 N N . THR A 1 148 ? 69.670 47.701 160.103 1.00 28.95 611 THR A N 1
ATOM 1189 C CA . THR A 1 148 ? 68.358 47.614 159.452 1.00 28.13 611 THR A CA 1
ATOM 1190 C C . THR A 1 148 ? 67.596 46.402 160.015 1.00 27.58 611 THR A C 1
ATOM 1191 O O . THR A 1 148 ? 66.397 46.451 160.212 1.00 27.47 611 THR A O 1
ATOM 1195 N N . GLY A 1 149 ? 68.308 45.310 160.261 1.00 26.88 612 GLY A N 1
ATOM 1196 C CA . GLY A 1 149 ? 67.675 44.113 160.753 1.00 26.47 612 GLY A CA 1
ATOM 1197 C C . GLY A 1 149 ? 68.656 42.994 160.982 1.00 25.98 612 GLY A C 1
ATOM 1198 O O . GLY A 1 149 ? 69.847 43.248 161.145 1.00 25.71 612 GLY A O 1
ATOM 1199 N N . TYR A 1 150 ? 68.157 41.756 160.971 1.00 25.10 613 TYR A N 1
ATOM 1200 C CA . TYR A 1 150 ? 69.013 40.589 161.196 1.00 24.63 613 TYR A CA 1
ATOM 1201 C C . TYR A 1 150 ? 68.773 39.535 160.132 1.00 25.28 613 TYR A C 1
ATOM 1202 O O . TYR A 1 150 ? 67.616 39.300 159.713 1.00 24.80 613 TYR A O 1
ATOM 1211 N N . TYR A 1 151 ? 69.865 38.897 159.704 1.00 24.91 614 TYR A N 1
ATOM 1212 C CA . TYR A 1 151 ? 69.761 37.745 158.844 1.00 25.55 614 TYR A CA 1
ATOM 1213 C C . TYR A 1 151 ? 69.996 36.499 159.698 1.00 26.18 614 TYR A C 1
ATOM 1214 O O . TYR A 1 151 ? 71.024 36.390 160.394 1.00 26.28 614 TYR A O 1
ATOM 1223 N N . ALA A 1 152 ? 69.054 35.561 159.623 1.00 26.56 615 ALA A N 1
ATOM 1224 C CA . ALA A 1 152 ? 69.146 34.271 160.321 1.00 27.34 615 ALA A CA 1
ATOM 1225 C C . ALA A 1 152 ? 69.534 33.167 159.344 1.00 27.63 615 ALA A C 1
ATOM 1226 O O . ALA A 1 152 ? 69.010 33.104 158.233 1.00 26.47 615 ALA A O 1
ATOM 1228 N N . TYR A 1 153 ? 70.458 32.299 159.756 1.00 28.59 616 TYR A N 1
ATOM 1229 C CA . TYR A 1 153 ? 70.902 31.193 158.911 1.00 28.82 616 TYR A CA 1
ATOM 1230 C C . TYR A 1 153 ? 70.610 29.930 159.676 1.00 28.88 616 TYR A C 1
ATOM 1231 O O . TYR A 1 153 ? 70.978 29.850 160.838 1.00 28.84 616 TYR A O 1
ATOM 1240 N N . TYR A 1 154 ? 69.990 28.938 159.038 1.00 28.85 617 TYR A N 1
ATOM 1241 C CA . TYR A 1 154 ? 69.601 27.732 159.736 1.00 28.26 617 TYR A CA 1
ATOM 1242 C C . TYR A 1 154 ? 69.575 26.542 158.791 1.00 28.29 617 TYR A C 1
ATOM 1243 O O . TYR A 1 154 ? 69.269 26.679 157.604 1.00 27.38 617 TYR A O 1
ATOM 1252 N N . ARG A 1 155 ? 69.923 25.370 159.311 1.00 27.61 618 ARG A N 1
ATOM 1253 C CA . ARG A 1 155 ? 69.823 24.138 158.544 1.00 27.51 618 ARG A CA 1
ATOM 1254 C C . ARG A 1 155 ? 69.772 22.938 159.498 1.00 27.54 618 ARG A C 1
ATOM 1255 O O . ARG A 1 155 ? 70.095 23.080 160.689 1.00 27.61 618 ARG A O 1
ATOM 1263 N N . PRO A 1 156 ? 69.312 21.769 159.007 1.00 27.28 619 PRO A N 1
ATOM 1264 C CA . PRO A 1 156 ? 69.336 20.621 159.904 1.00 26.74 619 PRO A CA 1
ATOM 1265 C C . PRO A 1 156 ? 70.740 20.388 160.404 1.00 26.59 619 PRO A C 1
ATOM 1266 O O . PRO A 1 156 ? 71.679 20.490 159.631 1.00 26.08 619 PRO A O 1
ATOM 1270 N N . SER A 1 157 ? 70.864 20.046 161.684 1.00 26.62 620 SER A N 1
ATOM 1271 C CA . SER A 1 157 ? 72.148 19.749 162.282 1.00 28.01 620 SER A CA 1
ATOM 1272 C C . SER A 1 157 ? 72.844 18.648 161.538 1.00 28.47 620 SER A C 1
ATOM 1273 O O . SER A 1 157 ? 72.271 17.578 161.326 1.00 28.23 620 SER A O 1
ATOM 1276 N N . SER A 1 158 ? 74.086 18.947 161.157 1.00 29.83 621 SER A N 1
ATOM 1277 C CA . SER A 1 158 ? 75.035 18.025 160.511 1.00 30.66 621 SER A CA 1
ATOM 1278 C C . SER A 1 158 ? 74.823 17.906 159.000 1.00 31.24 621 SER A C 1
ATOM 1279 O O . SER A 1 158 ? 75.590 17.225 158.300 1.00 31.68 621 SER A O 1
ATOM 1282 N N . SER A 1 159 ? 73.817 18.600 158.491 1.00 31.98 622 SER A N 1
ATOM 1283 C CA . SER A 1 159 ? 73.551 18.586 157.068 1.00 33.47 622 SER A CA 1
ATOM 1284 C C . SER A 1 159 ? 74.672 19.353 156.374 1.00 34.44 622 SER A C 1
ATOM 1285 O O . SER A 1 159 ? 75.216 20.306 156.933 1.00 35.22 622 SER A O 1
ATOM 1288 N N . ALA A 1 160 ? 75.057 18.904 155.183 1.00 35.20 623 ALA A N 1
ATOM 1289 C CA . ALA A 1 160 ? 76.143 19.539 154.454 1.00 36.02 623 ALA A CA 1
ATOM 1290 C C . ALA A 1 160 ? 75.615 20.626 153.523 1.00 36.41 623 ALA A C 1
ATOM 1291 O O . ALA A 1 160 ? 76.377 21.456 153.019 1.00 36.99 623 ALA A O 1
ATOM 1293 N N . GLY A 1 161 ? 74.304 20.634 153.318 1.00 36.12 624 GLY A N 1
ATOM 1294 C CA . GLY A 1 161 ? 73.672 21.629 152.470 1.00 36.31 624 GLY A CA 1
ATOM 1295 C C . GLY A 1 161 ? 73.934 23.069 152.891 1.00 36.29 624 GLY A C 1
ATOM 1296 O O . GLY A 1 161 ? 74.446 23.346 153.990 1.00 36.49 624 GLY A O 1
ATOM 1297 N N . GLU A 1 162 ? 73.588 23.986 151.997 1.00 35.93 625 GLU A N 1
ATOM 1298 C CA . GLU A 1 162 ? 73.630 25.403 152.290 1.00 36.12 625 GLU A CA 1
ATOM 1299 C C . GLU A 1 162 ? 72.584 25.759 153.336 1.00 34.85 625 GLU A C 1
ATOM 1300 O O . GLU A 1 162 ? 71.460 25.214 153.322 1.00 34.71 625 GLU A O 1
ATOM 1306 N N . TYR A 1 163 ? 72.940 26.681 154.226 1.00 33.11 626 TYR A N 1
ATOM 1307 C CA . TYR A 1 163 ? 71.972 27.293 155.130 1.00 31.52 626 TYR A CA 1
ATOM 1308 C C . TYR A 1 163 ? 70.787 27.920 154.390 1.00 31.24 626 TYR A C 1
ATOM 1309 O O . TYR A 1 163 ? 70.985 28.601 153.391 1.00 31.43 626 TYR A O 1
ATOM 1318 N N . PHE A 1 164 ? 69.567 27.710 154.902 1.00 31.27 627 PHE A N 1
ATOM 1319 C CA . PHE A 1 164 ? 68.407 28.548 154.593 1.00 30.91 627 PHE A CA 1
ATOM 1320 C C . PHE A 1 164 ? 68.651 29.905 155.272 1.00 30.58 627 PHE A C 1
ATOM 1321 O O . PHE A 1 164 ? 69.312 29.975 156.297 1.00 30.46 627 PHE A O 1
ATOM 1329 N N . LYS A 1 165 ? 68.111 30.971 154.703 1.00 29.67 628 LYS A N 1
ATOM 1330 C CA . LYS A 1 165 ? 68.226 32.303 155.296 1.00 29.91 628 LYS A CA 1
ATOM 1331 C C . LYS A 1 165 ? 66.844 32.858 155.477 1.00 28.70 628 LYS A C 1
ATOM 1332 O O . LYS A 1 165 ? 65.962 32.546 154.693 1.00 28.66 628 LYS A O 1
ATOM 1338 N N . ALA A 1 166 ? 66.689 33.714 156.481 1.00 28.58 629 ALA A N 1
ATOM 1339 C CA . ALA A 1 166 ? 65.467 34.469 156.708 1.00 28.47 629 ALA A CA 1
ATOM 1340 C C . ALA A 1 166 ? 65.897 35.851 157.187 1.00 28.41 629 ALA A C 1
ATOM 1341 O O . ALA A 1 166 ? 67.000 36.008 157.738 1.00 28.18 629 ALA A O 1
ATOM 1343 N N . THR A 1 167 ? 65.036 36.831 156.933 1.00 26.77 630 THR A N 1
ATOM 1344 C CA . THR A 1 167 ? 65.282 38.220 157.247 1.00 27.82 630 THR A CA 1
ATOM 1345 C C . THR A 1 167 ? 64.284 38.717 158.276 1.00 28.05 630 THR A C 1
ATOM 1346 O O . THR A 1 167 ? 63.078 38.523 158.144 1.00 26.86 630 THR A O 1
ATOM 1350 N N . ILE A 1 168 ? 64.795 39.332 159.329 1.00 29.80 631 ILE A N 1
ATOM 1351 C CA . ILE A 1 168 ? 63.913 40.031 160.253 1.00 31.77 631 ILE A CA 1
ATOM 1352 C C . ILE A 1 168 ? 64.287 41.508 160.291 1.00 31.99 631 ILE A C 1
ATOM 1353 O O . ILE A 1 168 ? 65.431 41.848 160.528 1.00 31.82 631 ILE A O 1
ATOM 1358 N N . GLU A 1 169 ? 63.316 42.370 160.005 1.00 33.52 632 GLU A N 1
ATOM 1359 C CA . GLU A 1 169 ? 63.564 43.792 159.958 1.00 35.25 632 GLU A CA 1
ATOM 1360 C C . GLU A 1 169 ? 63.364 44.456 161.313 1.00 33.98 632 GLU A C 1
ATOM 1361 O O . GLU A 1 169 ? 62.520 44.047 162.100 1.00 33.80 632 GLU A O 1
ATOM 1367 N N . GLY A 1 170 ? 64.172 45.465 161.587 1.00 33.41 633 GLY A N 1
ATOM 1368 C CA . GLY A 1 170 ? 64.005 46.282 162.775 1.00 32.63 633 GLY A CA 1
ATOM 1369 C C . GLY A 1 170 ? 65.170 46.056 163.693 1.00 32.96 633 GLY A C 1
ATOM 1370 O O . GLY A 1 170 ? 65.399 44.935 164.154 1.00 33.55 633 GLY A O 1
ATOM 1371 N N . ALA A 1 171 ? 65.932 47.111 163.935 1.00 32.58 634 ALA A N 1
ATOM 1372 C CA . ALA A 1 171 ? 67.027 47.043 164.870 1.00 33.13 634 ALA A CA 1
ATOM 1373 C C . ALA A 1 171 ? 66.580 46.571 166.262 1.00 33.50 634 ALA A C 1
ATOM 1374 O O . ALA A 1 171 ? 67.329 45.870 166.942 1.00 33.55 634 ALA A O 1
ATOM 1376 N N . HIS A 1 172 ? 65.365 46.944 166.674 1.00 34.17 635 HIS A N 1
ATOM 1377 C CA . HIS A 1 172 ? 64.897 46.673 168.032 1.00 34.47 635 HIS A CA 1
ATOM 1378 C C . HIS A 1 172 ? 64.403 45.232 168.262 1.00 34.29 635 HIS A C 1
ATOM 1379 O O . HIS A 1 172 ? 64.130 44.865 169.415 1.00 34.33 635 HIS A O 1
ATOM 1386 N N . ALA A 1 173 ? 64.282 44.416 167.203 1.00 32.88 636 ALA A N 1
ATOM 1387 C CA . ALA A 1 173 ? 63.863 43.021 167.381 1.00 32.16 636 ALA A CA 1
ATOM 1388 C C . ALA A 1 173 ? 64.901 42.290 168.207 1.00 32.07 636 ALA A C 1
ATOM 1389 O O . ALA A 1 173 ? 66.104 42.549 168.071 1.00 32.04 636 ALA A O 1
ATOM 1391 N N . ARG A 1 174 ? 64.433 41.378 169.049 1.00 31.71 637 ARG A N 1
ATOM 1392 C CA . ARG A 1 174 ? 65.302 40.581 169.886 1.00 31.96 637 ARG A CA 1
ATOM 1393 C C . ARG A 1 174 ? 64.849 39.151 169.896 1.00 32.28 637 ARG A C 1
ATOM 1394 O O . ARG A 1 174 ? 65.403 38.345 170.628 1.00 32.63 637 ARG A O 1
ATOM 1402 N N . SER A 1 175 ? 63.824 38.847 169.103 1.00 33.03 638 SER A N 1
ATOM 1403 C CA . SER A 1 175 ? 63.310 37.477 168.950 1.00 33.32 638 SER A CA 1
ATOM 1404 C C . SER A 1 175 ? 62.718 37.239 167.549 1.00 33.70 638 SER A C 1
ATOM 1405 O O . SER A 1 175 ? 62.273 38.178 166.904 1.00 33.91 638 SER A O 1
ATOM 1408 N N . PHE A 1 176 ? 62.696 35.992 167.083 1.00 34.38 639 PHE A N 1
ATOM 1409 C CA . PHE A 1 176 ? 62.139 35.685 165.755 1.00 34.72 639 PHE A CA 1
ATOM 1410 C C . PHE A 1 176 ? 61.691 34.236 165.648 1.00 33.72 639 PHE A C 1
ATOM 1411 O O . PHE A 1 176 ? 62.481 33.319 165.888 1.00 33.68 639 PHE A O 1
ATOM 1419 N N . LYS A 1 177 ? 60.431 34.035 165.288 1.00 32.77 640 LYS A N 1
ATOM 1420 C CA . LYS A 1 177 ? 59.880 32.694 165.088 1.00 32.74 640 LYS A CA 1
ATOM 1421 C C . LYS A 1 177 ? 60.309 32.147 163.724 1.00 32.19 640 LYS A C 1
ATOM 1422 O O . LYS A 1 177 ? 60.014 32.762 162.709 1.00 31.74 640 LYS A O 1
ATOM 1428 N N . ILE A 1 178 ? 61.050 31.034 163.689 1.00 31.57 641 ILE A N 1
ATOM 1429 C CA . ILE A 1 178 ? 61.366 30.380 162.401 1.00 30.70 641 ILE A CA 1
ATOM 1430 C C . ILE A 1 178 ? 60.359 29.252 162.187 1.00 30.98 641 ILE A C 1
ATOM 1431 O O . ILE A 1 178 ? 60.308 28.332 162.994 1.00 30.52 641 ILE A O 1
ATOM 1436 N N . ALA A 1 179 ? 59.599 29.312 161.090 1.00 30.52 642 ALA A N 1
ATOM 1437 C CA . ALA A 1 179 ? 58.468 28.409 160.850 1.00 31.01 642 ALA A CA 1
ATOM 1438 C C . ALA A 1 179 ? 58.020 28.505 159.382 1.00 31.37 642 ALA A C 1
ATOM 1439 O O . ALA A 1 179 ? 58.245 29.530 158.748 1.00 31.63 642 ALA A O 1
ATOM 1441 N N . PRO A 1 180 ? 57.445 27.423 158.822 1.00 31.00 643 PRO A N 1
ATOM 1442 C CA . PRO A 1 180 ? 57.297 26.089 159.399 1.00 30.26 643 PRO A CA 1
ATOM 1443 C C . PRO A 1 180 ? 58.608 25.277 159.296 1.00 29.83 643 PRO A C 1
ATOM 1444 O O . PRO A 1 180 ? 59.328 25.374 158.297 1.00 29.45 643 PRO A O 1
ATOM 1448 N N . LEU A 1 181 ? 58.894 24.491 160.336 1.00 29.53 644 LEU A N 1
ATOM 1449 C CA . LEU A 1 181 ? 60.081 23.635 160.377 1.00 29.25 644 LEU A CA 1
ATOM 1450 C C . LEU A 1 181 ? 59.600 22.212 160.475 1.00 28.96 644 LEU A C 1
ATOM 1451 O O . LEU A 1 181 ? 58.454 21.969 160.863 1.00 28.75 644 LEU A O 1
ATOM 1456 N N . GLU A 1 182 ? 60.485 21.275 160.121 1.00 28.86 645 GLU A N 1
ATOM 1457 C CA . GLU A 1 182 ? 60.204 19.867 160.257 1.00 28.78 645 GLU A CA 1
ATOM 1458 C C . GLU A 1 182 ? 60.063 19.478 161.728 1.00 27.91 645 GLU A C 1
ATOM 1459 O O . GLU A 1 182 ? 60.764 20.005 162.601 1.00 27.57 645 GLU A O 1
ATOM 1465 N N . THR A 1 183 ? 59.151 18.556 161.976 1.00 25.61 646 THR A N 1
ATOM 1466 C CA . THR A 1 183 ? 58.834 18.122 163.304 1.00 25.43 646 THR A CA 1
ATOM 1467 C C . THR A 1 183 ? 59.930 17.182 163.848 1.00 24.67 646 THR A C 1
ATOM 1468 O O . THR A 1 183 ? 60.587 16.465 163.083 1.00 24.37 646 THR A O 1
ATOM 1472 N N . ALA A 1 184 ? 60.143 17.229 165.166 1.00 23.55 647 ALA A N 1
ATOM 1473 C CA . ALA A 1 184 ? 61.152 16.412 165.852 1.00 22.86 647 ALA A CA 1
ATOM 1474 C C . ALA A 1 184 ? 62.564 16.528 165.273 1.00 22.14 647 ALA A C 1
ATOM 1475 O O . ALA A 1 184 ? 63.342 15.561 165.330 1.00 22.15 647 ALA A O 1
ATOM 1477 N N . THR A 1 185 ? 62.894 17.692 164.722 1.00 22.15 648 THR A N 1
ATOM 1478 C CA . THR A 1 185 ? 64.153 17.863 163.965 1.00 22.22 648 THR A CA 1
ATOM 1479 C C . THR A 1 185 ? 65.130 18.868 164.585 1.00 22.44 648 THR A C 1
ATOM 1480 O O . THR A 1 185 ? 64.764 19.993 164.905 1.00 21.95 648 THR A O 1
ATOM 1484 N N . MET A 1 186 ? 66.376 18.423 164.770 1.00 23.39 649 MET A N 1
ATOM 1485 C CA . MET A 1 186 ? 67.481 19.239 165.285 1.00 23.09 649 MET A CA 1
ATOM 1486 C C . MET A 1 186 ? 68.010 20.149 164.193 1.00 23.38 649 MET A C 1
ATOM 1487 O O . MET A 1 186 ? 68.432 19.657 163.142 1.00 22.75 649 MET A O 1
ATOM 1492 N N . TYR A 1 187 ? 67.952 21.463 164.440 1.00 23.74 650 TYR A N 1
ATOM 1493 C CA . TYR A 1 187 ? 68.480 22.489 163.556 1.00 25.02 650 TYR A CA 1
ATOM 1494 C C . TYR A 1 187 ? 69.652 23.201 164.215 1.00 25.92 650 TYR A C 1
ATOM 1495 O O . TYR A 1 187 ? 69.809 23.156 165.438 1.00 26.81 650 TYR A O 1
ATOM 1504 N N . GLU A 1 188 ? 70.476 23.852 163.403 1.00 26.00 651 GLU A N 1
ATOM 1505 C CA . GLU A 1 188 ? 71.542 24.692 163.914 1.00 26.10 651 GLU A CA 1
ATOM 1506 C C . GLU A 1 188 ? 71.301 26.090 163.370 1.00 25.88 651 GLU A C 1
ATOM 1507 O O . GLU A 1 188 ? 70.925 26.231 162.213 1.00 26.20 651 GLU A O 1
ATOM 1513 N N . PHE A 1 189 ? 71.503 27.111 164.206 1.00 25.57 652 PHE A N 1
ATOM 1514 C CA . PHE A 1 189 ? 71.118 28.488 163.879 1.00 25.68 652 PHE A CA 1
ATOM 1515 C C 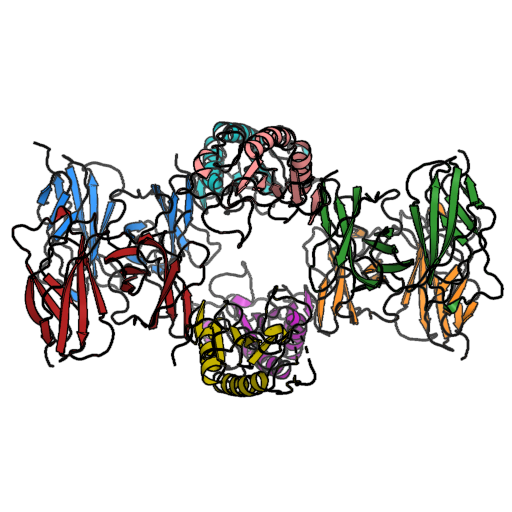. PHE A 1 189 ? 72.233 29.444 164.196 1.00 25.69 652 PHE A C 1
ATOM 1516 O O . PHE A 1 189 ? 72.834 29.344 165.266 1.00 24.89 652 PHE A O 1
ATOM 1524 N N . LYS A 1 190 ? 72.483 30.387 163.288 1.00 25.41 653 LYS A N 1
ATOM 1525 C CA . LYS A 1 190 ? 73.336 31.520 163.618 1.00 26.10 653 LYS A CA 1
ATOM 1526 C C . LYS A 1 190 ? 72.724 32.803 163.074 1.00 26.28 653 LYS A C 1
ATOM 1527 O O . LYS A 1 190 ? 71.900 32.772 162.178 1.00 25.90 653 LYS A O 1
ATOM 1533 N N . LEU A 1 191 ? 73.122 33.925 163.656 1.00 26.43 654 LEU A N 1
ATOM 1534 C CA . LEU A 1 191 ? 72.478 35.197 163.404 1.00 25.62 654 LEU A CA 1
ATOM 1535 C C . LEU A 1 191 ? 73.517 36.295 163.216 1.00 25.71 654 LEU A C 1
ATOM 1536 O O . LEU A 1 191 ? 74.558 36.300 163.889 1.00 25.46 654 LEU A O 1
ATOM 1541 N N . GLN A 1 192 ? 73.230 37.219 162.302 1.00 25.80 655 GLN A N 1
ATOM 1542 C CA . GLN A 1 192 ? 74.071 38.418 162.112 1.00 25.37 655 GLN A CA 1
ATOM 1543 C C . GLN A 1 192 ? 73.185 39.655 161.990 1.00 25.52 655 GLN A C 1
ATOM 1544 O O . GLN A 1 192 ? 72.051 39.547 161.535 1.00 26.03 655 GLN A O 1
ATOM 1550 N N . SER A 1 193 ? 73.690 40.815 162.410 1.00 25.72 656 SER A N 1
ATOM 1551 C CA . SER A 1 193 ? 73.021 42.086 162.141 1.00 26.22 656 SER A CA 1
ATOM 1552 C C . SER A 1 193 ? 73.421 42.538 160.740 1.00 25.88 656 SER A C 1
ATOM 1553 O O . SER A 1 193 ? 74.480 42.171 160.245 1.00 26.13 656 SER A O 1
ATOM 1556 N N . PHE A 1 194 ? 72.590 43.344 160.109 1.00 25.61 657 PHE A N 1
ATOM 1557 C CA . PHE A 1 194 ? 72.913 43.837 158.793 1.00 25.46 657 PHE A CA 1
ATOM 1558 C C . PHE A 1 194 ? 72.411 45.260 158.578 1.00 25.56 657 PHE A C 1
ATOM 1559 O O . PHE A 1 194 ? 71.440 45.701 159.206 1.00 25.71 657 PHE A O 1
ATOM 1567 N N . SER A 1 195 ? 73.088 45.942 157.654 1.00 26.19 658 SER A N 1
ATOM 1568 C CA . SER A 1 195 ? 72.654 47.207 157.068 1.00 26.96 658 SER A CA 1
ATOM 1569 C C . SER A 1 195 ? 72.826 47.022 155.575 1.00 27.09 658 SER A C 1
ATOM 1570 O O . SER A 1 195 ? 73.290 45.945 155.136 1.00 27.60 658 SER A O 1
ATOM 1573 N N . ALA A 1 196 ? 72.480 48.044 154.779 1.00 26.40 659 ALA A N 1
ATOM 1574 C CA . ALA A 1 196 ? 72.687 47.974 153.319 1.00 25.72 659 ALA A CA 1
ATOM 1575 C C . ALA A 1 196 ? 74.160 47.748 152.960 1.00 26.07 659 ALA A C 1
ATOM 1576 O O . ALA A 1 196 ? 74.478 46.997 152.018 1.00 26.31 659 ALA A O 1
ATOM 1578 N N . ALA A 1 197 ? 75.046 48.405 153.711 1.00 25.43 660 ALA A N 1
ATOM 1579 C CA . ALA A 1 197 ? 76.475 48.450 153.396 1.00 25.54 660 ALA A CA 1
ATOM 1580 C C . ALA A 1 197 ? 77.259 47.299 153.989 1.00 25.96 660 ALA A C 1
ATOM 1581 O O . ALA A 1 197 ? 78.355 47.003 153.509 1.00 26.71 660 ALA A O 1
ATOM 1583 N N . SER A 1 198 ? 76.755 46.688 155.065 1.00 26.25 661 SER A N 1
ATOM 1584 C CA . SER A 1 198 ? 77.436 45.521 155.624 1.00 26.59 661 SER A CA 1
ATOM 1585 C C . SER A 1 198 ? 76.640 44.676 156.608 1.00 25.66 661 SER A C 1
ATOM 1586 O O . SER A 1 198 ? 75.425 44.843 156.787 1.00 26.23 661 SER A O 1
ATOM 1589 N N . ALA A 1 199 ? 77.341 43.742 157.239 1.00 24.50 662 ALA A N 1
ATOM 1590 C CA . ALA A 1 199 ? 76.704 42.778 158.130 1.00 24.20 662 ALA A CA 1
ATOM 1591 C C . ALA A 1 199 ? 77.723 42.299 159.162 1.00 24.71 662 ALA A C 1
ATOM 1592 O O . ALA A 1 199 ? 78.906 42.173 158.858 1.00 23.71 662 ALA A O 1
ATOM 1594 N N . SER A 1 200 ? 77.257 42.030 160.373 1.00 25.07 663 SER A N 1
ATOM 1595 C CA . SER A 1 200 ? 78.155 41.657 161.446 1.00 26.49 663 SER A CA 1
ATOM 1596 C C . SER A 1 200 ? 78.775 40.288 161.246 1.00 27.67 663 SER A C 1
ATOM 1597 O O . SER A 1 200 ? 78.323 39.470 160.423 1.00 28.37 663 SER A O 1
ATOM 1600 N N . GLU A 1 201 ? 79.808 40.038 162.037 1.00 29.23 664 GLU A N 1
ATOM 1601 C CA . GLU A 1 201 ? 80.266 38.678 162.316 1.00 30.56 664 GLU A CA 1
ATOM 1602 C C . GLU A 1 201 ? 79.093 37.862 162.834 1.00 29.83 664 GLU A C 1
ATOM 1603 O O . GLU A 1 201 ? 78.077 38.423 163.258 1.00 30.59 664 GLU A O 1
ATOM 1609 N N . PHE A 1 202 ? 79.204 36.545 162.806 1.00 29.46 665 PHE A N 1
ATOM 1610 C CA . PHE A 1 202 ? 78.088 35.720 163.265 1.00 29.17 665 PHE A CA 1
ATOM 1611 C C . PHE A 1 202 ? 78.019 35.558 164.769 1.00 28.25 665 PHE A C 1
ATOM 1612 O O . PHE A 1 202 ? 79.032 35.568 165.448 1.00 28.64 665 PHE A O 1
ATOM 1620 N N . SER A 1 203 ? 76.810 35.406 165.288 1.00 27.92 666 SER A N 1
ATOM 1621 C CA . SER A 1 203 ? 76.623 34.902 166.652 1.00 26.81 666 SER A CA 1
ATOM 1622 C C . SER A 1 203 ? 77.224 33.480 166.747 1.00 27.09 666 SER A C 1
ATOM 1623 O O . SER A 1 203 ? 77.550 32.863 165.725 1.00 26.54 666 SER A O 1
ATOM 1626 N N . ALA A 1 204 ? 77.315 32.942 167.961 1.00 27.16 667 ALA A N 1
ATOM 1627 C CA . ALA A 1 204 ? 77.583 31.507 168.128 1.00 27.27 667 ALA A CA 1
ATOM 1628 C C . ALA A 1 204 ? 76.568 30.684 167.317 1.00 27.15 667 ALA A C 1
ATOM 1629 O O . ALA A 1 204 ? 75.433 31.129 167.068 1.00 27.25 667 ALA A O 1
ATOM 1631 N N . LEU A 1 205 ? 76.980 29.498 166.880 1.00 27.14 668 LEU A N 1
ATOM 1632 C CA . LEU A 1 205 ? 76.053 28.569 166.240 1.00 27.53 668 LEU A CA 1
ATOM 1633 C C . LEU A 1 205 ? 75.335 27.788 167.343 1.00 27.39 668 LEU A C 1
ATOM 1634 O O . LEU A 1 205 ? 75.975 27.090 168.122 1.00 27.53 668 LEU A O 1
ATOM 1639 N N . LYS A 1 206 ? 74.013 27.943 167.413 1.00 27.67 669 LYS A N 1
ATOM 1640 C CA . LYS A 1 206 ? 73.171 27.311 168.449 1.00 27.93 669 LYS A CA 1
ATOM 1641 C C . LYS A 1 206 ? 72.314 26.211 167.838 1.00 27.90 669 LYS A C 1
ATOM 1642 O O . LYS A 1 206 ? 71.785 26.382 166.745 1.00 25.96 669 LYS A O 1
ATOM 1648 N N . GLN A 1 207 ? 72.167 25.100 168.562 1.00 28.38 670 GLN A N 1
ATOM 1649 C CA . GLN A 1 207 ? 71.283 24.024 168.137 1.00 29.13 670 GLN A CA 1
ATOM 1650 C C . GLN A 1 207 ? 69.979 24.043 168.899 1.00 29.10 670 GLN A C 1
ATOM 1651 O O . GLN A 1 207 ? 69.951 24.359 170.087 1.00 29.64 670 GLN A O 1
ATOM 1657 N N . GLY A 1 208 ? 68.904 23.690 168.209 1.00 28.55 671 GLY A N 1
ATOM 1658 C CA . GLY A 1 208 ? 67.609 23.627 168.817 1.00 28.77 671 GLY A CA 1
ATOM 1659 C C . GLY A 1 208 ? 66.703 22.716 168.036 1.00 29.31 671 GLY A C 1
ATOM 1660 O O . GLY A 1 208 ? 66.790 22.652 166.821 1.00 28.56 671 GLY A O 1
ATOM 1661 N N . ARG A 1 209 ? 65.836 22.009 168.754 1.00 30.27 672 ARG A N 1
ATOM 1662 C CA . ARG A 1 209 ? 64.942 21.014 168.176 1.00 31.48 672 ARG A CA 1
ATOM 1663 C C . ARG A 1 209 ? 63.488 21.483 168.156 1.00 31.81 672 ARG A C 1
ATOM 1664 O O . ARG A 1 209 ? 62.984 21.963 169.173 1.00 32.11 672 ARG A O 1
ATOM 1672 N N . THR A 1 210 ? 62.786 21.318 167.036 1.00 31.85 673 THR A N 1
ATOM 1673 C CA . THR A 1 210 ? 61.324 21.385 167.105 1.00 31.87 673 THR A CA 1
ATOM 1674 C C . THR A 1 210 ? 60.782 20.282 168.020 1.00 32.49 673 THR A C 1
ATOM 1675 O O . THR A 1 210 ? 61.470 19.301 168.313 1.00 31.71 673 THR A O 1
ATOM 1679 N N . GLN A 1 211 ? 59.536 20.429 168.456 1.00 33.41 674 GLN A N 1
ATOM 1680 C CA . GLN A 1 211 ? 58.992 19.478 169.411 1.00 34.94 674 GLN A CA 1
ATOM 1681 C C . GLN A 1 211 ? 58.706 18.125 168.787 1.00 36.11 674 GLN A C 1
ATOM 1682 O O . GLN A 1 211 ? 58.467 18.026 167.581 1.00 35.45 674 GLN A O 1
ATOM 1688 N N . ARG A 1 212 ? 58.787 17.091 169.627 1.00 38.11 675 ARG A N 1
ATOM 1689 C CA . ARG A 1 212 ? 58.398 15.729 169.281 1.00 40.50 675 ARG A CA 1
ATOM 1690 C C . ARG A 1 212 ? 56.900 15.616 169.515 1.00 41.92 675 ARG A C 1
ATOM 1691 O O . ARG A 1 212 ? 56.416 15.999 170.582 1.00 42.11 675 ARG A O 1
ATOM 1699 N N . PRO A 1 213 ? 56.152 15.128 168.509 1.00 43.41 676 PRO A N 1
ATOM 1700 C CA . PRO A 1 213 ? 54.751 14.786 168.694 1.00 44.49 676 PRO A CA 1
ATOM 1701 C C . PRO A 1 213 ? 54.595 13.868 169.893 1.00 45.82 676 PRO A C 1
ATOM 1702 O O . PRO A 1 213 ? 55.288 12.849 169.987 1.00 45.88 676 PRO A O 1
ATOM 1706 N N . LYS A 1 214 ? 53.718 14.238 170.818 1.00 47.26 677 LYS A N 1
ATOM 1707 C CA . LYS A 1 214 ? 53.420 13.368 171.953 1.00 48.68 677 LYS A CA 1
ATOM 1708 C C . LYS A 1 214 ? 52.372 12.323 171.547 1.00 49.10 677 LYS A C 1
ATOM 1709 O O . LYS A 1 214 ? 51.537 12.562 170.661 1.00 49.55 677 LYS A O 1
ATOM 1716 N N . SER B 1 1 ? 52.119 55.615 103.029 1.00 34.78 464 SER B N 1
ATOM 1717 C CA . SER B 1 1 ? 52.250 54.305 102.310 1.00 35.17 464 SER B CA 1
ATOM 1718 C C . SER B 1 1 ? 53.197 54.399 101.109 1.00 34.64 464 SER B C 1
ATOM 1719 O O . SER B 1 1 ? 53.078 55.280 100.231 1.00 34.35 464 SER B O 1
ATOM 1722 N N . THR B 1 2 ? 54.139 53.472 101.073 1.00 34.15 465 THR B N 1
ATOM 1723 C CA . THR B 1 2 ? 55.219 53.545 100.104 1.00 33.77 465 THR B CA 1
ATOM 1724 C C . THR B 1 2 ? 55.545 52.167 99.532 1.00 33.69 465 THR B C 1
ATOM 1725 O O . THR B 1 2 ? 55.918 51.256 100.262 1.00 34.21 465 THR B O 1
ATOM 1729 N N . TYR B 1 3 ? 55.419 52.025 98.218 1.00 33.88 466 TYR B N 1
ATOM 1730 C CA . TYR B 1 3 ? 55.682 50.760 97.551 1.00 32.81 466 TYR B CA 1
ATOM 1731 C C . TYR B 1 3 ? 57.147 50.632 97.113 1.00 31.93 466 TYR B C 1
ATOM 1732 O O . TYR B 1 3 ? 57.661 51.463 96.357 1.00 30.97 466 TYR B O 1
ATOM 1741 N N . PRO B 1 4 ? 57.834 49.583 97.604 1.00 31.27 467 PRO B N 1
ATOM 1742 C CA . PRO B 1 4 ? 59.263 49.364 97.328 1.00 30.61 467 PRO B CA 1
ATOM 1743 C C . PRO B 1 4 ? 59.532 48.967 95.879 1.00 30.27 467 PRO B C 1
ATOM 1744 O O . PRO B 1 4 ? 58.673 48.383 95.231 1.00 31.45 467 PRO B O 1
ATOM 1748 N N . PRO B 1 5 ? 60.717 49.292 95.359 1.00 30.00 468 PRO B N 1
ATOM 1749 C CA . PRO B 1 5 ? 61.048 48.718 94.058 1.00 30.20 468 PRO B CA 1
ATOM 1750 C C . PRO B 1 5 ? 61.272 47.185 94.170 1.00 30.46 468 PRO B C 1
ATOM 1751 O O . PRO B 1 5 ? 61.404 46.655 95.283 1.00 30.72 468 PRO B O 1
ATOM 1755 N N . THR B 1 6 ? 61.263 46.485 93.036 1.00 29.49 469 THR B N 1
ATOM 1756 C CA . THR B 1 6 ? 61.450 45.054 93.019 1.00 29.85 469 THR B CA 1
ATOM 1757 C C . THR B 1 6 ? 62.960 44.781 93.028 1.00 30.04 469 THR B C 1
ATOM 1758 O O . THR B 1 6 ? 63.730 45.676 92.715 1.00 30.51 469 THR B O 1
ATOM 1762 N N . PRO B 1 7 ? 63.383 43.554 93.392 1.00 30.27 470 PRO B N 1
ATOM 1763 C CA . PRO B 1 7 ? 64.798 43.233 93.479 1.00 30.20 470 PRO B CA 1
ATOM 1764 C C . PRO B 1 7 ? 65.400 43.345 92.085 1.00 30.43 470 PRO B C 1
ATOM 1765 O O . PRO B 1 7 ? 64.826 42.795 91.145 1.00 29.73 470 PRO B O 1
ATOM 1769 N N . PRO B 1 8 ? 66.556 44.019 91.945 1.00 30.03 471 PRO B N 1
ATOM 1770 C CA . PRO B 1 8 ? 67.059 44.218 90.585 1.00 30.04 471 PRO B CA 1
ATOM 1771 C C . PRO B 1 8 ? 67.584 42.948 89.905 1.00 29.96 471 PRO B C 1
ATOM 1772 O O . PRO B 1 8 ? 68.133 42.062 90.556 1.00 29.40 471 PRO B O 1
ATOM 1776 N N . ASN B 1 9 ? 67.430 42.882 88.591 1.00 30.02 472 ASN B N 1
ATOM 1777 C CA . ASN B 1 9 ? 67.941 41.768 87.833 1.00 31.01 472 ASN B CA 1
ATOM 1778 C C . ASN B 1 9 ? 69.212 42.221 87.116 1.00 31.19 472 ASN B C 1
ATOM 1779 O O . ASN B 1 9 ? 69.275 43.331 86.630 1.00 32.36 472 ASN B O 1
ATOM 1784 N N . VAL B 1 10 ? 70.243 41.382 87.091 1.00 31.04 473 VAL B N 1
ATOM 1785 C CA . VAL B 1 10 ? 71.623 41.823 86.755 1.00 30.18 473 VAL B CA 1
ATOM 1786 C C . VAL B 1 10 ? 72.089 41.135 85.481 1.00 29.58 473 VAL B C 1
ATOM 1787 O O . VAL B 1 10 ? 71.873 39.943 85.307 1.00 29.11 473 VAL B O 1
ATOM 1791 N N . THR B 1 11 ? 72.661 41.898 84.554 1.00 29.51 474 THR B N 1
ATOM 1792 C CA . THR B 1 11 ? 73.369 41.303 83.430 1.00 28.71 474 THR B CA 1
ATOM 1793 C C . THR B 1 11 ? 74.705 42.030 83.315 1.00 28.05 474 THR B C 1
ATOM 1794 O O . THR B 1 11 ? 74.811 43.186 83.687 1.00 28.69 474 THR B O 1
ATOM 1798 N N . ARG B 1 12 ? 75.724 41.337 82.838 1.00 26.62 475 ARG B N 1
ATOM 1799 C CA . ARG B 1 12 ? 77.056 41.881 82.729 1.00 25.27 475 ARG B CA 1
ATOM 1800 C C . ARG B 1 12 ? 77.279 42.671 81.426 1.00 24.86 475 ARG B C 1
ATOM 1801 O O . ARG B 1 12 ? 77.057 42.158 80.343 1.00 22.13 475 ARG B O 1
ATOM 1809 N N . LEU B 1 13 ? 77.785 43.901 81.572 1.00 25.24 476 LEU B N 1
ATOM 1810 C CA . LEU B 1 13 ? 78.103 44.778 80.445 1.00 26.05 476 LEU B CA 1
ATOM 1811 C C . LEU B 1 13 ? 79.557 44.690 80.053 1.00 26.72 476 LEU B C 1
ATOM 1812 O O . LEU B 1 13 ? 79.877 44.693 78.877 1.00 28.24 476 LEU B O 1
ATOM 1817 N N . SER B 1 14 ? 80.445 44.670 81.038 1.00 28.06 477 SER B N 1
ATOM 1818 C CA . SER B 1 14 ? 81.869 44.607 80.780 1.00 28.29 477 SER B CA 1
ATOM 1819 C C . SER B 1 14 ? 82.556 43.985 81.989 1.00 28.97 477 SER B C 1
ATOM 1820 O O . SER B 1 14 ? 81.879 43.546 82.917 1.00 27.58 477 SER B O 1
ATOM 1823 N N . ASP B 1 15 ? 83.893 43.925 81.970 1.00 29.50 478 ASP B N 1
ATOM 1824 C CA . ASP B 1 15 ? 84.653 43.420 83.118 1.00 30.94 478 ASP B CA 1
ATOM 1825 C C . ASP B 1 15 ? 84.389 44.206 84.416 1.00 30.96 478 ASP B C 1
ATOM 1826 O O . ASP B 1 15 ? 84.753 43.749 85.500 1.00 31.07 478 ASP B O 1
ATOM 1831 N N . GLU B 1 16 ? 83.751 45.374 84.310 1.00 31.10 479 GLU B N 1
ATOM 1832 C CA . GLU B 1 16 ? 83.598 46.282 85.453 1.00 31.37 479 GLU B CA 1
ATOM 1833 C C . GLU B 1 16 ? 82.237 46.983 85.494 1.00 30.90 479 GLU B C 1
ATOM 1834 O O . GLU B 1 16 ? 82.086 47.998 86.166 1.00 30.95 479 GLU B O 1
ATOM 1840 N N . SER B 1 17 ? 81.249 46.438 84.793 1.00 29.96 480 SER B N 1
ATOM 1841 C CA . SER B 1 17 ? 79.920 47.008 84.826 1.00 29.18 480 SER B CA 1
ATOM 1842 C C . SER B 1 17 ? 78.804 46.002 84.573 1.00 28.85 480 SER B C 1
ATOM 1843 O O . SER B 1 17 ? 78.970 45.008 83.860 1.00 28.89 480 SER B O 1
ATOM 1846 N N . VAL B 1 18 ? 77.655 46.311 85.161 1.00 28.33 481 VAL B N 1
ATOM 1847 C CA . VAL B 1 18 ? 76.440 45.520 85.038 1.00 27.62 481 VAL B CA 1
ATOM 1848 C C . VAL B 1 18 ? 75.299 46.426 84.617 1.00 27.59 481 VAL B C 1
ATOM 1849 O O . VAL B 1 18 ? 75.376 47.636 84.768 1.00 27.20 481 VAL B O 1
ATOM 1853 N N . MET B 1 19 ? 74.268 45.847 84.023 1.00 28.03 482 MET B N 1
ATOM 1854 C CA . MET B 1 19 ? 73.015 46.565 83.876 1.00 28.74 482 MET B CA 1
ATOM 1855 C C . MET B 1 19 ? 72.059 45.997 84.899 1.00 29.18 482 MET B C 1
ATOM 1856 O O . MET B 1 19 ? 72.035 44.775 85.108 1.00 30.12 482 MET B O 1
ATOM 1861 N N . LEU B 1 20 ? 71.261 46.880 85.506 1.00 29.25 483 LEU B N 1
ATOM 1862 C CA . LEU B 1 20 ? 70.214 46.526 86.444 1.00 28.22 483 LEU B CA 1
ATOM 1863 C C . LEU B 1 20 ? 68.825 46.877 85.902 1.00 28.19 483 LEU B C 1
ATOM 1864 O O . LEU B 1 20 ? 68.623 47.909 85.294 1.00 28.17 483 LEU B O 1
ATOM 1869 N N . ARG B 1 21 ? 67.863 46.009 86.137 1.00 27.81 484 ARG B N 1
ATOM 1870 C CA . ARG B 1 21 ? 66.495 46.263 85.707 1.00 28.77 484 ARG B CA 1
ATOM 1871 C C . ARG B 1 21 ? 65.628 45.964 86.903 1.00 28.26 484 ARG B C 1
ATOM 1872 O O . ARG B 1 21 ? 65.835 44.968 87.607 1.00 29.26 484 ARG B O 1
ATOM 1880 N N . TRP B 1 22 ? 64.688 46.851 87.166 1.00 27.61 485 TRP B N 1
ATOM 1881 C CA . TRP B 1 22 ? 63.736 46.644 88.219 1.00 27.87 485 TRP B CA 1
ATOM 1882 C C . TRP B 1 22 ? 62.436 47.322 87.818 1.00 29.09 485 TRP B C 1
ATOM 1883 O O . TRP B 1 22 ? 62.345 47.957 86.755 1.00 28.24 485 TRP B O 1
ATOM 1894 N N . MET B 1 23 ? 61.435 47.205 88.671 1.00 29.44 486 MET B N 1
ATOM 1895 C CA . MET B 1 23 ? 60.252 47.968 88.446 1.00 32.82 486 MET B CA 1
ATOM 1896 C C . MET B 1 23 ? 59.602 48.417 89.740 1.00 30.41 486 MET B C 1
ATOM 1897 O O . MET B 1 23 ? 59.963 47.956 90.819 1.00 30.44 486 MET B O 1
ATOM 1902 N N . VAL B 1 24 ? 58.673 49.358 89.602 1.00 29.06 487 VAL B N 1
ATOM 1903 C CA . VAL B 1 24 ? 57.858 49.842 90.684 1.00 28.45 487 VAL B CA 1
ATOM 1904 C C . VAL B 1 24 ? 56.424 49.492 90.255 1.00 28.22 487 VAL B C 1
ATOM 1905 O O . VAL B 1 24 ? 55.962 49.963 89.230 1.00 27.44 487 VAL B O 1
ATOM 1909 N N . PRO B 1 25 ? 55.765 48.589 90.990 1.00 27.92 488 PRO B N 1
ATOM 1910 C CA . PRO B 1 25 ? 54.409 48.167 90.688 1.00 27.79 488 PRO B CA 1
ATOM 1911 C C . PRO B 1 25 ? 53.455 49.332 90.801 1.00 27.75 488 PRO B C 1
ATOM 1912 O O . PRO B 1 25 ? 53.626 50.199 91.656 1.00 27.02 488 PRO B O 1
ATOM 1916 N N . ARG B 1 26 ? 52.463 49.359 89.927 1.00 28.05 489 ARG B N 1
ATOM 1917 C CA . ARG B 1 26 ? 51.522 50.462 89.912 1.00 28.92 489 ARG B CA 1
ATOM 1918 C C . ARG B 1 26 ? 50.822 50.501 91.262 1.00 28.71 489 ARG B C 1
ATOM 1919 O O . ARG B 1 26 ? 50.400 49.468 91.775 1.00 28.02 489 ARG B O 1
ATOM 1927 N N . ASN B 1 27 ? 50.742 51.687 91.852 1.00 29.28 490 ASN B N 1
ATOM 1928 C CA . ASN B 1 27 ? 50.261 51.818 93.237 1.00 30.25 490 ASN B CA 1
ATOM 1929 C C . ASN B 1 27 ? 49.814 53.238 93.546 1.00 31.07 490 ASN B C 1
ATOM 1930 O O . ASN B 1 27 ? 50.216 54.167 92.856 1.00 31.08 490 ASN B O 1
ATOM 1935 N N . ASP B 1 28 ? 49.004 53.371 94.605 1.00 32.51 491 ASP B N 1
ATOM 1936 C CA . ASP B 1 28 ? 48.361 54.610 95.034 1.00 33.78 491 ASP B CA 1
ATOM 1937 C C . ASP B 1 28 ? 49.095 55.339 96.161 1.00 33.62 491 ASP B C 1
ATOM 1938 O O . ASP B 1 28 ? 48.519 56.221 96.792 1.00 34.46 491 ASP B O 1
ATOM 1943 N N . GLY B 1 29 ? 50.330 54.958 96.451 1.00 32.94 492 GLY B N 1
ATOM 1944 C CA . GLY B 1 29 ? 51.070 55.594 97.530 1.00 31.89 492 GLY B CA 1
ATOM 1945 C C . GLY B 1 29 ? 51.906 56.780 97.079 1.00 31.04 492 GLY B C 1
ATOM 1946 O O . GLY B 1 29 ? 51.709 57.336 96.004 1.00 30.77 492 GLY B O 1
ATOM 1947 N N . LEU B 1 30 ? 52.844 57.170 97.923 1.00 30.26 493 LEU B N 1
ATOM 1948 C CA . LEU B 1 30 ? 53.732 58.286 97.617 1.00 29.80 493 LEU B CA 1
ATOM 1949 C C . LEU B 1 30 ? 54.537 58.059 96.351 1.00 29.28 493 LEU B C 1
ATOM 1950 O O . LEU B 1 30 ? 55.008 56.952 96.106 1.00 28.77 493 LEU B O 1
ATOM 1955 N N . PRO B 1 31 ? 54.678 59.115 95.532 1.00 29.78 494 PRO B N 1
ATOM 1956 C CA . PRO B 1 31 ? 55.528 59.059 94.355 1.00 29.49 494 PRO B CA 1
ATOM 1957 C C . PRO B 1 31 ? 56.995 58.962 94.745 1.00 29.59 494 PRO B C 1
ATOM 1958 O O . PRO B 1 31 ? 57.385 59.325 95.876 1.00 29.59 494 PRO B O 1
ATOM 1962 N N . ILE B 1 32 ? 57.794 58.490 93.800 1.00 29.59 495 ILE B N 1
ATOM 1963 C CA . ILE B 1 32 ? 59.226 58.315 93.974 1.00 30.15 495 ILE B CA 1
ATOM 1964 C C . ILE B 1 32 ? 59.893 59.395 93.142 1.00 31.71 495 ILE B C 1
ATOM 1965 O O . ILE B 1 32 ? 59.473 59.667 92.017 1.00 31.73 495 ILE B O 1
ATOM 1970 N N . VAL B 1 33 ? 60.915 60.021 93.722 1.00 32.44 496 VAL B N 1
ATOM 1971 C CA . VAL B 1 33 ? 61.617 61.126 93.110 1.00 33.22 496 VAL B CA 1
ATOM 1972 C C . VAL B 1 33 ? 62.965 60.656 92.525 1.00 33.55 496 VAL B C 1
ATOM 1973 O O . VAL B 1 33 ? 63.327 61.023 91.406 1.00 34.19 496 VAL B O 1
ATOM 1977 N N . ILE B 1 34 ? 63.706 59.842 93.279 1.00 33.37 497 ILE B N 1
ATOM 1978 C CA . ILE B 1 34 ? 64.931 59.244 92.765 1.00 33.04 497 ILE B CA 1
ATOM 1979 C C . ILE B 1 34 ? 65.096 57.818 93.276 1.00 32.82 497 ILE B C 1
ATOM 1980 O O . ILE B 1 34 ? 64.434 57.426 94.224 1.00 33.29 497 ILE B O 1
ATOM 1985 N N . PHE B 1 35 ? 65.981 57.066 92.617 1.00 31.66 498 PHE B N 1
ATOM 1986 C CA . PHE B 1 35 ? 66.502 55.811 93.096 1.00 30.64 498 PHE B CA 1
ATOM 1987 C C . PHE B 1 35 ? 67.995 55.934 93.383 1.00 31.02 498 PHE B C 1
ATOM 1988 O O . PHE B 1 35 ? 68.702 56.725 92.740 1.00 30.15 498 PHE B O 1
ATOM 1996 N N . LYS B 1 36 ? 68.461 55.117 94.326 1.00 30.49 499 LYS B N 1
ATOM 1997 C CA . LYS B 1 36 ? 69.887 54.946 94.607 1.00 30.44 499 LYS B CA 1
ATOM 1998 C C . LYS B 1 36 ? 70.265 53.495 94.385 1.00 29.69 499 LYS B C 1
ATOM 1999 O O . LYS B 1 36 ? 69.448 52.594 94.588 1.00 29.68 499 LYS B O 1
ATOM 2005 N N . VAL B 1 37 ? 71.499 53.251 93.986 1.00 30.00 500 VAL B N 1
ATOM 2006 C CA . VAL B 1 37 ? 71.913 51.887 93.756 1.00 30.15 500 VAL B CA 1
ATOM 2007 C C . VAL B 1 37 ? 72.917 51.504 94.800 1.00 30.89 500 VAL B C 1
ATOM 2008 O O . VAL B 1 37 ? 73.861 52.250 95.052 1.00 32.25 500 VAL B O 1
ATOM 2012 N N . GLN B 1 38 ? 72.720 50.343 95.413 1.00 31.03 501 GLN B N 1
ATOM 2013 C CA . GLN B 1 38 ? 73.694 49.813 96.348 1.00 31.79 501 GLN B CA 1
ATOM 2014 C C . GLN B 1 38 ? 74.159 48.439 95.904 1.00 33.13 501 GLN B C 1
ATOM 2015 O O . GLN B 1 38 ? 73.390 47.679 95.304 1.00 32.88 501 GLN B O 1
ATOM 2021 N N . TYR B 1 39 ? 75.421 48.140 96.183 1.00 34.20 502 TYR B N 1
ATOM 2022 C CA . TYR B 1 39 ? 75.961 46.801 95.959 1.00 36.77 502 TYR B CA 1
ATOM 2023 C C . TYR B 1 39 ? 76.876 46.403 97.109 1.00 37.62 502 TYR B C 1
ATOM 2024 O O . TYR B 1 39 ? 77.398 47.260 97.820 1.00 37.31 502 TYR B O 1
ATOM 2033 N N . ARG B 1 40 ? 77.053 45.101 97.298 1.00 39.14 503 ARG B N 1
ATOM 2034 C CA . ARG B 1 40 ? 78.008 44.625 98.286 1.00 41.42 503 ARG B CA 1
ATOM 2035 C C . ARG B 1 40 ? 78.641 43.339 97.831 1.00 42.23 503 ARG B C 1
ATOM 2036 O O . ARG B 1 40 ? 78.003 42.527 97.173 1.00 41.26 503 ARG B O 1
ATOM 2044 N N . MET B 1 41 ? 79.912 43.179 98.178 1.00 43.99 504 MET B N 1
ATOM 2045 C CA . MET B 1 41 ? 80.625 41.960 97.890 1.00 46.51 504 MET B CA 1
ATOM 2046 C C . MET B 1 41 ? 80.113 40.871 98.803 1.00 47.45 504 MET B C 1
ATOM 2047 O O . MET B 1 41 ? 79.922 41.092 99.989 1.00 48.13 504 MET B O 1
ATOM 2052 N N . VAL B 1 42 ? 79.820 39.714 98.223 1.00 49.12 505 VAL B N 1
ATOM 2053 C CA . VAL B 1 42 ? 79.339 38.581 98.990 1.00 50.83 505 VAL B CA 1
ATOM 2054 C C . VAL B 1 42 ? 80.461 38.037 99.839 1.00 52.02 505 VAL B C 1
ATOM 2055 O O . VAL B 1 42 ? 81.631 38.073 99.438 1.00 52.23 505 VAL B O 1
ATOM 2059 N N . GLY B 1 43 ? 80.086 37.579 101.029 1.00 53.54 506 GLY B N 1
ATOM 2060 C CA . GLY B 1 43 ? 80.935 36.758 101.870 1.00 55.78 506 GLY B CA 1
ATOM 2061 C C . GLY B 1 43 ? 82.306 37.323 102.184 1.00 57.22 506 GLY B C 1
ATOM 2062 O O . GLY B 1 43 ? 83.181 36.586 102.643 1.00 57.72 506 GLY B O 1
ATOM 2063 N N . LYS B 1 44 ? 82.510 38.614 101.917 1.00 58.31 507 LYS B N 1
ATOM 2064 C CA . LYS B 1 44 ? 83.696 39.307 102.431 1.00 59.40 507 LYS B CA 1
ATOM 2065 C C . LYS B 1 44 ? 83.345 40.024 103.737 1.00 59.38 507 LYS B C 1
ATOM 2066 O O . LYS B 1 44 ? 84.024 39.848 104.757 1.00 59.40 507 LYS B O 1
ATOM 2072 N N . ARG B 1 45 ? 82.271 40.813 103.681 1.00 59.21 508 ARG B N 1
ATOM 2073 C CA . ARG B 1 45 ? 81.622 41.414 104.849 1.00 58.92 508 ARG B CA 1
ATOM 2074 C C . ARG B 1 45 ? 80.608 42.419 104.350 1.00 58.17 508 ARG B C 1
ATOM 2075 O O . ARG B 1 45 ? 80.995 43.482 103.836 1.00 58.46 508 ARG B O 1
ATOM 2083 N N . LYS B 1 46 ? 79.320 42.068 104.480 1.00 56.74 509 LYS B N 1
ATOM 2084 C CA . LYS B 1 46 ? 78.208 42.976 104.155 1.00 55.24 509 LYS B CA 1
ATOM 2085 C C . LYS B 1 46 ? 78.540 44.381 104.646 1.00 53.19 509 LYS B C 1
ATOM 2086 O O . LYS B 1 46 ? 78.320 44.723 105.811 1.00 53.67 509 LYS B O 1
ATOM 2092 N N . ASN B 1 47 ? 79.164 45.149 103.761 1.00 50.45 510 ASN B N 1
ATOM 2093 C CA . ASN B 1 47 ? 79.220 46.586 103.865 1.00 47.57 510 ASN B CA 1
ATOM 2094 C C . ASN B 1 47 ? 78.683 47.076 102.547 1.00 45.16 510 ASN B C 1
ATOM 2095 O O . ASN B 1 47 ? 79.382 47.040 101.537 1.00 44.52 510 ASN B O 1
ATOM 2100 N N . TRP B 1 48 ? 77.421 47.485 102.560 1.00 42.01 511 TRP B N 1
ATOM 2101 C CA . TRP B 1 48 ? 76.802 48.070 101.388 1.00 39.39 511 TRP B CA 1
ATOM 2102 C C . TRP B 1 48 ? 77.583 49.268 100.894 1.00 38.42 511 TRP B C 1
ATOM 2103 O O . TRP B 1 48 ? 78.095 50.070 101.670 1.00 37.63 511 TRP B O 1
ATOM 2114 N N . GLN B 1 49 ? 77.694 49.351 99.581 1.00 37.55 512 GLN B N 1
ATOM 2115 C CA . GLN B 1 49 ? 78.323 50.470 98.935 1.00 37.04 512 GLN B CA 1
ATOM 2116 C C . GLN B 1 49 ? 77.212 51.196 98.214 1.00 36.41 512 GLN B C 1
ATOM 2117 O O . GLN B 1 49 ? 76.324 50.569 97.664 1.00 35.56 512 GLN B O 1
ATOM 2123 N N . THR B 1 50 ? 77.266 52.518 98.216 1.00 35.81 513 THR B N 1
ATOM 2124 C CA . THR B 1 50 ? 76.276 53.307 97.520 1.00 35.64 513 THR B CA 1
ATOM 2125 C C . THR B 1 50 ? 76.963 54.078 96.410 1.00 36.40 513 THR B C 1
ATOM 2126 O O . THR B 1 50 ? 77.983 54.730 96.649 1.00 36.80 513 THR B O 1
ATOM 2130 N N . THR B 1 51 ? 76.404 54.012 95.204 1.00 37.05 514 THR B N 1
ATOM 2131 C CA . THR B 1 51 ? 77.001 54.716 94.078 1.00 38.30 514 THR B CA 1
ATOM 2132 C C . THR B 1 51 ? 76.586 56.182 94.106 1.00 39.02 514 THR B C 1
ATOM 2133 O O . THR B 1 51 ? 75.593 56.548 94.762 1.00 38.69 514 THR B O 1
ATOM 2137 N N . ASN B 1 52 ? 77.344 57.028 93.412 1.00 40.02 515 ASN B N 1
ATOM 2138 C CA . ASN B 1 52 ? 77.044 58.460 93.446 1.00 41.40 515 ASN B CA 1
ATOM 2139 C C . ASN B 1 52 ? 75.842 58.849 92.604 1.00 41.43 515 ASN B C 1
ATOM 2140 O O . ASN B 1 52 ? 75.296 59.925 92.774 1.00 41.60 515 ASN B O 1
ATOM 2145 N N . ASP B 1 53 ? 75.432 57.968 91.711 1.00 41.86 516 ASP B N 1
ATOM 2146 C CA . ASP B 1 53 ? 74.305 58.245 90.823 1.00 43.39 516 ASP B CA 1
ATOM 2147 C C . ASP B 1 53 ? 73.004 58.474 91.593 1.00 42.59 516 ASP B C 1
ATOM 2148 O O . ASP B 1 53 ? 72.636 57.648 92.436 1.00 42.82 516 ASP B O 1
ATOM 2153 N N . ASN B 1 54 ? 72.327 59.583 91.298 1.00 41.35 517 ASN B N 1
ATOM 2154 C CA . ASN B 1 54 ? 70.961 59.807 91.731 1.00 40.58 517 ASN B CA 1
ATOM 2155 C C . ASN B 1 54 ? 70.014 59.675 90.543 1.00 40.63 517 ASN B C 1
ATOM 2156 O O . ASN B 1 54 ? 69.754 60.668 89.853 1.00 41.65 517 ASN B O 1
ATOM 2161 N N . ILE B 1 55 ? 69.489 58.468 90.327 1.00 38.91 518 ILE B N 1
ATOM 2162 C CA . ILE B 1 55 ? 68.652 58.131 89.169 1.00 37.50 518 ILE B CA 1
ATOM 2163 C C . ILE B 1 55 ? 67.230 58.741 89.249 1.00 36.89 518 ILE B C 1
ATOM 2164 O O . ILE B 1 55 ? 66.428 58.317 90.064 1.00 36.33 518 ILE B O 1
ATOM 2169 N N . PRO B 1 56 ? 66.911 59.737 88.394 1.00 35.99 519 PRO B N 1
ATOM 2170 C CA . PRO B 1 56 ? 65.615 60.372 88.570 1.00 35.13 519 PRO B CA 1
ATOM 2171 C C . PRO B 1 56 ? 64.504 59.404 88.194 1.00 34.36 519 PRO B C 1
ATOM 2172 O O . PRO B 1 56 ? 64.696 58.546 87.340 1.00 33.95 519 PRO B O 1
ATOM 2176 N N . TYR B 1 57 ? 63.371 59.490 88.869 1.00 33.75 520 TYR B N 1
ATOM 2177 C CA . TYR B 1 57 ? 62.258 58.640 88.494 1.00 34.14 520 TYR B CA 1
ATOM 2178 C C . TYR B 1 57 ? 61.879 58.940 87.043 1.00 35.32 520 TYR B C 1
ATOM 2179 O O . TYR B 1 57 ? 61.542 58.035 86.276 1.00 35.62 520 TYR B O 1
ATOM 2188 N N . GLY B 1 58 ? 61.948 60.214 86.679 1.00 36.40 521 GLY B N 1
ATOM 2189 C CA . GLY B 1 58 ? 61.648 60.654 85.329 1.00 38.53 521 GLY B CA 1
ATOM 2190 C C . GLY B 1 58 ? 60.177 60.553 85.001 1.00 39.74 521 GLY B C 1
ATOM 2191 O O . GLY B 1 58 ? 59.342 60.293 85.868 1.00 39.60 521 GLY B O 1
ATOM 2192 N N . LYS B 1 59 ? 59.859 60.783 83.738 1.00 41.32 522 LYS B N 1
ATOM 2193 C CA . LYS B 1 59 ? 58.503 60.577 83.260 1.00 42.24 522 LYS B CA 1
ATOM 2194 C C . LYS B 1 59 ? 58.462 59.453 82.213 1.00 42.11 522 LYS B C 1
ATOM 2195 O O . LYS B 1 59 ? 59.530 58.920 81.802 1.00 42.42 522 LYS B O 1
ATOM 2201 N N . PRO B 1 60 ? 57.248 58.951 81.918 1.00 41.13 523 PRO B N 1
ATOM 2202 C CA . PRO B 1 60 ? 55.964 59.273 82.569 1.00 40.11 523 PRO B CA 1
ATOM 2203 C C . PRO B 1 60 ? 55.858 58.527 83.931 1.00 38.68 523 PRO B C 1
ATOM 2204 O O . PRO B 1 60 ? 56.831 57.871 84.333 1.00 38.03 523 PRO B O 1
ATOM 2208 N N . LYS B 1 61 ? 54.708 58.597 84.612 1.00 37.18 524 LYS B N 1
ATOM 2209 C CA . LYS B 1 61 ? 54.559 57.926 85.917 1.00 36.64 524 LYS B CA 1
ATOM 2210 C C . LYS B 1 61 ? 54.544 56.399 85.820 1.00 35.23 524 LYS B C 1
ATOM 2211 O O . LYS B 1 61 ? 55.117 55.719 86.666 1.00 35.01 524 LYS B O 1
ATOM 2217 N N . TRP B 1 62 ? 53.850 55.872 84.813 1.00 33.47 525 TRP B N 1
ATOM 2218 C CA . TRP B 1 62 ? 53.812 54.442 84.542 1.00 31.61 525 TRP B CA 1
ATOM 2219 C C . TRP B 1 62 ? 54.101 54.257 83.064 1.00 31.10 525 TRP B C 1
ATOM 2220 O O . TRP B 1 62 ? 53.597 55.024 82.246 1.00 30.58 525 TRP B O 1
ATOM 2231 N N . ASN B 1 63 ? 54.948 53.284 82.719 1.00 30.60 526 ASN B N 1
ATOM 2232 C CA . ASN B 1 63 ? 55.108 52.879 81.305 1.00 30.13 526 ASN B CA 1
ATOM 2233 C C . ASN B 1 63 ? 54.369 51.581 80.924 1.00 29.34 526 ASN B C 1
ATOM 2234 O O . ASN B 1 63 ? 54.541 51.066 79.831 1.00 29.69 526 ASN B O 1
ATOM 2239 N N . SER B 1 64 ? 53.551 51.057 81.825 1.00 28.42 527 SER B N 1
ATOM 2240 C CA . SER B 1 64 ? 52.508 50.122 81.425 1.00 27.88 527 SER B CA 1
ATOM 2241 C C . SER B 1 64 ? 51.396 50.177 82.453 1.00 27.79 527 SER B C 1
ATOM 2242 O O . SER B 1 64 ? 51.537 50.867 83.476 1.00 26.82 527 SER B O 1
ATOM 2245 N N . GLU B 1 65 ? 50.294 49.455 82.197 1.00 27.57 528 GLU B N 1
ATOM 2246 C CA . GLU B 1 65 ? 49.206 49.380 83.163 1.00 28.72 528 GLU B CA 1
ATOM 2247 C C . GLU B 1 65 ? 49.670 48.766 84.489 1.00 28.61 528 GLU B C 1
ATOM 2248 O O . GLU B 1 65 ? 49.033 48.963 85.517 1.00 28.68 528 GLU B O 1
ATOM 2254 N N . LEU B 1 66 ? 50.776 48.018 84.440 1.00 28.19 529 LEU B N 1
ATOM 2255 C CA . LEU B 1 66 ? 51.324 47.281 85.593 1.00 27.56 529 LEU B CA 1
ATOM 2256 C C . LEU B 1 66 ? 52.287 48.074 86.492 1.00 26.46 529 LEU B C 1
ATOM 2257 O O . LEU B 1 66 ? 52.589 47.636 87.598 1.00 25.89 529 LEU B O 1
ATOM 2262 N N . GLY B 1 67 ? 52.796 49.204 86.015 1.00 25.88 530 GLY B N 1
ATOM 2263 C CA . GLY B 1 67 ? 53.760 49.992 86.793 1.00 25.63 530 GLY B CA 1
ATOM 2264 C C . GLY B 1 67 ? 54.744 50.700 85.891 1.00 26.42 530 GLY B C 1
ATOM 2265 O O . GLY B 1 67 ? 54.412 51.080 84.757 1.00 25.70 530 GLY B O 1
ATOM 2266 N N . LYS B 1 68 ? 55.962 50.907 86.382 1.00 27.09 531 LYS B N 1
ATOM 2267 C CA . LYS B 1 68 ? 57.023 51.437 85.541 1.00 27.28 531 LYS B CA 1
ATOM 2268 C C . LYS B 1 68 ? 58.323 50.629 85.740 1.00 27.98 531 LYS B C 1
ATOM 2269 O O . LYS B 1 68 ? 58.780 50.452 86.872 1.00 27.49 531 LYS B O 1
ATOM 2275 N N . SER B 1 69 ? 58.895 50.123 84.642 1.00 27.85 532 SER B N 1
ATOM 2276 C CA . SER B 1 69 ? 60.170 49.415 84.681 1.00 27.69 532 SER B CA 1
ATOM 2277 C C . SER B 1 69 ? 61.334 50.362 84.391 1.00 27.81 532 SER B C 1
ATOM 2278 O O . SER B 1 69 ? 61.158 51.415 83.787 1.00 26.91 532 SER B O 1
ATOM 2281 N N . PHE B 1 70 ? 62.529 49.983 84.823 1.00 27.78 533 PHE B N 1
ATOM 2282 C CA . PHE B 1 70 ? 63.695 50.830 84.706 1.00 27.52 533 PHE B CA 1
ATOM 2283 C C . PHE B 1 70 ? 64.903 50.019 84.271 1.00 27.86 533 PHE B C 1
ATOM 2284 O O . PHE B 1 70 ? 64.983 48.823 84.537 1.00 27.23 533 PHE B O 1
ATOM 2292 N N . THR B 1 71 ? 65.864 50.708 83.662 1.00 28.46 534 THR B N 1
ATOM 2293 C CA . THR B 1 71 ? 67.133 50.124 83.238 1.00 28.10 534 THR B CA 1
ATOM 2294 C C . THR B 1 71 ? 68.227 51.126 83.621 1.00 28.72 534 THR B C 1
ATOM 2295 O O . THR B 1 71 ? 68.088 52.306 83.338 1.00 29.08 534 THR B O 1
ATOM 2299 N N . ALA B 1 72 ? 69.290 50.670 84.289 1.00 28.62 535 ALA B N 1
ATOM 2300 C CA . ALA B 1 72 ? 70.406 51.545 84.646 1.00 28.35 535 ALA B CA 1
ATOM 2301 C C . ALA B 1 72 ? 71.676 50.730 84.747 1.00 29.41 535 ALA B C 1
ATOM 2302 O O . ALA B 1 72 ? 71.617 49.544 85.135 1.00 29.14 535 ALA B O 1
ATOM 2304 N N . SER B 1 73 ? 72.816 51.353 84.394 1.00 29.26 536 SER B N 1
ATOM 2305 C CA . SER B 1 73 ? 74.139 50.702 84.455 1.00 29.70 536 SER B CA 1
ATOM 2306 C C . SER B 1 73 ? 74.912 51.038 85.731 1.00 29.95 536 SER B C 1
ATOM 2307 O O . SER B 1 73 ? 74.755 52.113 86.313 1.00 29.44 536 SER B O 1
ATOM 2310 N N . VAL B 1 74 ? 75.729 50.104 86.191 1.00 30.38 537 VAL B N 1
ATOM 2311 C CA . VAL B 1 74 ? 76.588 50.399 87.333 1.00 31.23 537 VAL B CA 1
ATOM 2312 C C . VAL B 1 74 ? 77.981 50.140 86.830 1.00 32.01 537 VAL B C 1
ATOM 2313 O O . VAL B 1 74 ? 78.240 49.074 86.299 1.00 32.69 537 VAL B O 1
ATOM 2317 N N . THR B 1 75 ? 78.864 51.115 86.967 1.00 32.36 538 THR B N 1
ATOM 2318 C CA . THR B 1 75 ? 80.182 51.035 86.388 1.00 33.59 538 THR B CA 1
ATOM 2319 C C . THR B 1 75 ? 81.221 51.036 87.515 1.00 33.90 538 THR B C 1
ATOM 2320 O O . THR B 1 75 ? 80.850 51.087 88.691 1.00 33.75 538 THR B O 1
ATOM 2324 N N . ASP B 1 76 ? 82.511 50.966 87.177 1.00 34.90 539 ASP B N 1
ATOM 2325 C CA . ASP B 1 76 ? 83.559 51.106 88.205 1.00 35.84 539 ASP B CA 1
ATOM 2326 C C . ASP B 1 76 ? 83.607 49.970 89.239 1.00 35.46 539 ASP B C 1
ATOM 2327 O O . ASP B 1 76 ? 84.149 50.161 90.325 1.00 35.01 539 ASP B O 1
ATOM 2332 N N . LEU B 1 77 ? 83.019 48.815 88.935 1.00 35.13 540 LEU B N 1
ATOM 2333 C CA . LEU B 1 77 ? 83.050 47.682 89.869 1.00 34.24 540 LEU B CA 1
ATOM 2334 C C . LEU B 1 77 ? 84.422 46.991 89.837 1.00 34.34 540 LEU B C 1
ATOM 2335 O O . LEU B 1 77 ? 85.138 47.055 88.833 1.00 34.18 540 LEU B O 1
ATOM 2340 N N . LYS B 1 78 ? 84.812 46.366 90.940 1.00 34.00 541 LYS B N 1
ATOM 2341 C CA . LYS B 1 78 ? 86.054 45.596 90.944 1.00 34.62 541 LYS B CA 1
ATOM 2342 C C . LYS B 1 78 ? 85.775 44.271 90.191 1.00 34.42 541 LYS B C 1
ATOM 2343 O O . LYS B 1 78 ? 84.760 43.599 90.444 1.00 34.21 541 LYS B O 1
ATOM 2349 N N . PRO B 1 79 ? 86.626 43.924 89.210 1.00 34.31 542 PRO B N 1
ATOM 2350 C CA . PRO B 1 79 ? 86.366 42.688 88.441 1.00 33.99 542 PRO B CA 1
ATOM 2351 C C . PRO B 1 79 ? 86.552 41.436 89.302 1.00 33.46 542 PRO B C 1
ATOM 2352 O O . PRO B 1 79 ? 87.266 41.482 90.306 1.00 33.52 542 PRO B O 1
ATOM 2356 N N . GLN B 1 80 ? 85.901 40.338 88.925 1.00 32.89 543 GLN B N 1
ATOM 2357 C CA . GLN B 1 80 ? 86.149 39.012 89.531 1.00 32.51 543 GLN B CA 1
ATOM 2358 C C . GLN B 1 80 ? 85.793 38.868 91.007 1.00 32.32 543 GLN B C 1
ATOM 2359 O O . GLN B 1 80 ? 86.545 38.263 91.782 1.00 32.48 543 GLN B O 1
ATOM 2365 N N . HIS B 1 81 ? 84.662 39.446 91.385 1.00 31.72 544 HIS B N 1
ATOM 2366 C CA . HIS B 1 81 ? 84.105 39.240 92.698 1.00 31.59 544 HIS B CA 1
ATOM 2367 C C . HIS B 1 81 ? 82.634 38.947 92.534 1.00 31.29 544 HIS B C 1
ATOM 2368 O O . HIS B 1 81 ? 82.056 39.264 91.500 1.00 30.53 544 HIS B O 1
ATOM 2375 N N . THR B 1 82 ? 82.046 38.333 93.554 1.00 31.62 545 THR B N 1
ATOM 2376 C CA . THR B 1 82 ? 80.602 38.124 93.620 1.00 32.86 545 THR B CA 1
ATOM 2377 C C . THR B 1 82 ? 79.936 39.318 94.313 1.00 33.35 545 THR B C 1
ATOM 2378 O O . THR B 1 82 ? 80.419 39.817 95.324 1.00 33.93 545 THR B O 1
ATOM 2382 N N . TYR B 1 83 ? 78.833 39.779 93.743 1.00 34.02 546 TYR B N 1
ATOM 2383 C CA . TYR B 1 83 ? 78.121 40.944 94.247 1.00 33.80 546 TYR B CA 1
ATOM 2384 C C . TYR B 1 83 ? 76.661 40.593 94.450 1.00 33.57 546 TYR B C 1
ATOM 2385 O O . TYR B 1 83 ? 76.127 39.700 93.795 1.00 33.58 546 TYR B O 1
ATOM 2394 N N . ARG B 1 84 ? 76.023 41.314 95.360 1.00 33.05 547 ARG B N 1
ATOM 2395 C CA . ARG B 1 84 ? 74.583 41.391 95.417 1.00 32.53 547 ARG B CA 1
ATOM 2396 C C . ARG B 1 84 ? 74.268 42.862 95.207 1.00 31.60 547 ARG B C 1
ATOM 2397 O O . ARG B 1 84 ? 75.082 43.736 95.525 1.00 30.72 547 ARG B O 1
ATOM 2405 N N . PHE B 1 85 ? 73.086 43.131 94.666 1.00 30.65 548 PHE B N 1
ATOM 2406 C CA . PHE B 1 85 ? 72.665 44.490 94.343 1.00 30.19 548 PHE B CA 1
ATOM 2407 C C . PHE B 1 85 ? 71.262 44.743 94.888 1.00 29.92 548 PHE B C 1
ATOM 2408 O O . PHE B 1 85 ? 70.449 43.823 94.992 1.00 30.54 548 PHE B O 1
ATOM 2416 N N . ARG B 1 86 ? 70.981 45.992 95.234 1.00 29.40 549 ARG B N 1
ATOM 2417 C CA . ARG B 1 86 ? 69.627 46.387 95.585 1.00 29.11 549 ARG B CA 1
ATOM 2418 C C . ARG B 1 86 ? 69.341 47.829 95.168 1.00 29.02 549 ARG B C 1
ATOM 2419 O O . ARG B 1 86 ? 70.260 48.642 95.025 1.00 27.65 549 ARG B O 1
ATOM 2427 N N . ILE B 1 87 ? 68.051 48.111 94.988 1.00 29.00 550 ILE B N 1
ATOM 2428 C CA . ILE B 1 87 ? 67.550 49.438 94.579 1.00 29.22 550 ILE B CA 1
ATOM 2429 C C . ILE B 1 87 ? 66.868 50.099 95.765 1.00 28.35 550 ILE B C 1
ATOM 2430 O O . ILE B 1 87 ? 66.096 49.432 96.457 1.00 28.12 550 ILE B O 1
ATOM 2435 N N . LEU B 1 88 ? 67.116 51.391 95.975 1.00 27.90 551 LEU B N 1
ATOM 2436 C CA . LEU B 1 88 ? 66.424 52.161 97.014 1.00 28.22 551 LEU B CA 1
ATOM 2437 C C . LEU B 1 88 ? 65.687 53.386 96.435 1.00 28.68 551 LEU B C 1
ATOM 2438 O O . LEU B 1 88 ? 66.295 54.235 95.741 1.00 29.57 551 LEU B O 1
ATOM 2443 N N . ALA B 1 89 ? 64.398 53.477 96.729 1.00 26.86 552 ALA B N 1
ATOM 2444 C CA . ALA B 1 89 ? 63.587 54.542 96.234 1.00 27.10 552 ALA B CA 1
ATOM 2445 C C . ALA B 1 89 ? 63.530 55.599 97.289 1.00 27.87 552 ALA B C 1
ATOM 2446 O O . ALA B 1 89 ? 63.345 55.280 98.477 1.00 27.56 552 ALA B O 1
ATOM 2448 N N . VAL B 1 90 ? 63.662 56.852 96.857 1.00 28.27 553 VAL B N 1
ATOM 2449 C CA . VAL B 1 90 ? 63.409 58.003 97.715 1.00 28.86 553 VAL B CA 1
ATOM 2450 C C . VAL B 1 90 ? 62.054 58.591 97.351 1.00 28.71 553 VAL B C 1
ATOM 2451 O O . VAL B 1 90 ? 61.824 58.985 96.202 1.00 29.62 553 VAL B O 1
ATOM 2455 N N . TYR B 1 91 ? 61.163 58.641 98.328 1.00 28.08 554 TYR B N 1
ATOM 2456 C CA . TYR B 1 91 ? 59.804 59.075 98.098 1.00 28.25 554 TYR B CA 1
ATOM 2457 C C . TYR B 1 91 ? 59.667 60.599 98.249 1.00 29.29 554 TYR B C 1
ATOM 2458 O O . TYR B 1 91 ? 60.627 61.278 98.624 1.00 29.23 554 TYR B O 1
ATOM 2467 N N . SER B 1 92 ? 58.487 61.140 97.954 1.00 29.58 555 SER B N 1
ATOM 2468 C CA . SER B 1 92 ? 58.291 62.587 97.999 1.00 29.98 555 SER B CA 1
ATOM 2469 C C . SER B 1 92 ? 58.373 63.155 99.427 1.00 30.37 555 SER B C 1
ATOM 2470 O O . SER B 1 92 ? 58.571 64.362 99.619 1.00 30.48 555 SER B O 1
ATOM 2473 N N . ASN B 1 93 ? 58.222 62.289 100.426 1.00 30.00 556 ASN B N 1
ATOM 2474 C CA . ASN B 1 93 ? 58.350 62.713 101.809 1.00 29.25 556 ASN B CA 1
ATOM 2475 C C . ASN B 1 93 ? 59.783 62.546 102.316 1.00 29.47 556 ASN B C 1
ATOM 2476 O O . ASN B 1 93 ? 60.043 62.770 103.497 1.00 29.77 556 ASN B O 1
ATOM 2481 N N . ASN B 1 94 ? 60.707 62.163 101.426 1.00 29.19 557 ASN B N 1
ATOM 2482 C CA . ASN B 1 94 ? 62.126 61.978 101.783 1.00 29.35 557 ASN B CA 1
ATOM 2483 C C . ASN B 1 94 ? 62.464 60.720 102.588 1.00 29.31 557 ASN B C 1
ATOM 2484 O O . ASN B 1 94 ? 63.617 60.525 103.009 1.00 28.36 557 ASN B O 1
ATOM 2489 N N . ASP B 1 95 ? 61.454 59.878 102.810 1.00 28.82 558 ASP B N 1
ATOM 2490 C CA . ASP B 1 95 ? 61.695 58.544 103.325 1.00 28.33 558 ASP B CA 1
ATOM 2491 C C . ASP B 1 95 ? 62.300 57.714 102.182 1.00 28.56 558 ASP B C 1
ATOM 2492 O O . ASP B 1 95 ? 62.236 58.108 101.007 1.00 29.30 558 ASP B O 1
ATOM 2497 N N . ASN B 1 96 ? 62.911 56.584 102.525 1.00 27.86 559 ASN B N 1
ATOM 2498 C CA . ASN B 1 96 ? 63.419 55.659 101.518 1.00 27.33 559 ASN B CA 1
ATOM 2499 C C . ASN B 1 96 ? 62.987 54.247 101.819 1.00 27.37 559 ASN B C 1
ATOM 2500 O O . ASN B 1 96 ? 62.792 53.906 102.971 1.00 28.63 559 ASN B O 1
ATOM 2505 N N . LYS B 1 97 ? 62.838 53.428 100.786 1.00 28.03 560 LYS B N 1
ATOM 2506 C CA . LYS B 1 97 ? 62.600 52.006 100.982 1.00 28.74 560 LYS B CA 1
ATOM 2507 C C . LYS B 1 97 ? 63.493 51.237 100.045 1.00 28.69 560 LYS B C 1
ATOM 2508 O O . LYS B 1 97 ? 63.569 51.571 98.866 1.00 28.08 560 LYS B O 1
ATOM 2514 N N . GLU B 1 98 ? 64.149 50.198 100.569 1.00 29.04 561 GLU B N 1
ATOM 2515 C CA . GLU B 1 98 ? 65.005 49.326 99.768 1.00 30.00 561 GLU B CA 1
ATOM 2516 C C . GLU B 1 98 ? 64.245 48.141 99.195 1.00 30.13 561 GLU B C 1
ATOM 2517 O O . GLU B 1 98 ? 63.272 47.662 99.780 1.00 30.84 561 GLU B O 1
ATOM 2523 N N . SER B 1 99 ? 64.705 47.656 98.050 1.00 30.48 562 SER B N 1
ATOM 2524 C CA . SER B 1 99 ? 64.224 46.381 97.514 1.00 29.93 562 SER B CA 1
ATOM 2525 C C . SER B 1 99 ? 64.902 45.241 98.265 1.00 29.93 562 SER B C 1
ATOM 2526 O O . SER B 1 99 ? 65.913 45.447 98.970 1.00 27.25 562 SER B O 1
ATOM 2529 N N . ASN B 1 100 ? 64.355 44.039 98.090 1.00 29.95 563 ASN B N 1
ATOM 2530 C CA . ASN B 1 100 ? 65.109 42.838 98.408 1.00 31.47 563 ASN B CA 1
ATOM 2531 C C . ASN B 1 100 ? 66.383 42.824 97.550 1.00 32.08 563 ASN B C 1
ATOM 2532 O O . ASN B 1 100 ? 66.457 43.524 96.512 1.00 30.27 563 ASN B O 1
ATOM 2537 N N . THR B 1 101 ? 67.412 42.107 98.005 1.00 32.45 564 THR B N 1
ATOM 2538 C CA . THR B 1 101 ? 68.636 42.125 97.235 1.00 34.06 564 THR B CA 1
ATOM 2539 C C . THR B 1 101 ? 68.517 41.116 96.092 1.00 33.60 564 THR B C 1
ATOM 2540 O O . THR B 1 101 ? 67.748 40.149 96.173 1.00 34.41 564 THR B O 1
ATOM 2544 N N . SER B 1 102 ? 69.238 41.377 95.012 1.00 32.50 565 SER B N 1
ATOM 2545 C CA . SER B 1 102 ? 69.348 40.443 93.901 1.00 31.71 565 SER B CA 1
ATOM 2546 C C . SER B 1 102 ? 70.015 39.121 94.311 1.00 31.52 565 SER B C 1
ATOM 2547 O O . SER B 1 102 ? 70.533 38.967 95.418 1.00 30.46 565 SER B O 1
ATOM 2550 N N . ALA B 1 103 ? 69.983 38.171 93.384 1.00 31.84 566 ALA B N 1
ATOM 2551 C CA . ALA B 1 103 ? 70.788 36.965 93.449 1.00 31.34 566 ALA B CA 1
ATOM 2552 C C . ALA B 1 103 ? 72.274 37.324 93.444 1.00 31.29 566 ALA B C 1
ATOM 2553 O O . ALA B 1 103 ? 72.676 38.417 92.990 1.00 31.48 566 ALA B O 1
ATOM 2555 N N . LYS B 1 104 ? 73.087 36.403 93.950 1.00 31.50 567 LYS B N 1
ATOM 2556 C CA . LYS B 1 104 ? 74.542 36.537 93.915 1.00 31.57 567 LYS B CA 1
ATOM 2557 C C . LYS B 1 104 ? 74.898 36.662 92.462 1.00 31.11 567 LYS B C 1
ATOM 2558 O O . LYS B 1 104 ? 74.338 35.944 91.625 1.00 30.91 567 LYS B O 1
ATOM 2564 N N . PHE B 1 105 ? 75.800 37.586 92.159 1.00 30.70 568 PHE B N 1
ATOM 2565 C CA . PHE B 1 105 ? 76.240 37.793 90.785 1.00 30.48 568 PHE B CA 1
ATOM 2566 C C . PHE B 1 105 ? 77.753 37.885 90.694 1.00 29.89 568 PHE B C 1
ATOM 2567 O O . PHE B 1 105 ? 78.338 38.839 91.208 1.00 30.20 568 PHE B O 1
ATOM 2575 N N . TYR B 1 106 ? 78.391 36.915 90.033 1.00 29.12 569 TYR B N 1
ATOM 2576 C CA . TYR B 1 106 ? 79.847 36.948 89.855 1.00 28.16 569 TYR B CA 1
ATOM 2577 C C . TYR B 1 106 ? 80.300 37.716 88.594 1.00 28.00 569 TYR B C 1
ATOM 2578 O O . TYR B 1 106 ? 79.899 37.398 87.484 1.00 27.58 569 TYR B O 1
ATOM 2587 N N . LEU B 1 107 ? 81.153 38.723 88.766 1.00 28.19 570 LEU B N 1
ATOM 2588 C CA . LEU B 1 107 ? 81.537 39.554 87.644 1.00 27.61 570 LEU B CA 1
ATOM 2589 C C . LEU B 1 107 ? 82.688 38.924 86.862 1.00 27.83 570 LEU B C 1
ATOM 2590 O O . LEU B 1 107 ? 83.872 39.063 87.225 1.00 28.14 570 LEU B O 1
ATOM 2595 N N . GLN B 1 108 ? 82.316 38.234 85.781 1.00 27.47 571 GLN B N 1
ATOM 2596 C CA . GLN B 1 108 ? 83.221 37.442 84.953 1.00 26.77 571 GLN B CA 1
ATOM 2597 C C . GLN B 1 108 ? 84.188 38.329 84.171 1.00 26.97 571 GLN B C 1
ATOM 2598 O O . GLN B 1 108 ? 83.805 39.430 83.746 1.00 26.43 571 GLN B O 1
ATOM 2604 N N . PRO B 1 109 ? 85.422 37.821 83.926 1.00 26.60 572 PRO B N 1
ATOM 2605 C CA . PRO B 1 109 ? 86.329 38.371 82.898 1.00 26.63 572 PRO B CA 1
ATOM 2606 C C . PRO B 1 109 ? 85.763 38.014 81.527 1.00 26.66 572 PRO B C 1
ATOM 2607 O O . PRO B 1 109 ? 85.087 36.991 81.383 1.00 26.92 572 PRO B O 1
ATOM 2611 N N . GLY B 1 110 ? 86.014 38.852 80.535 1.00 26.65 573 GLY B N 1
ATOM 2612 C CA . GLY B 1 110 ? 85.417 38.649 79.223 1.00 26.66 573 GLY B CA 1
ATOM 2613 C C . GLY B 1 110 ? 86.010 37.509 78.410 1.00 26.67 573 GLY B C 1
ATOM 2614 O O . GLY B 1 110 ? 85.398 37.082 77.444 1.00 27.09 573 GLY B O 1
ATOM 2615 N N . ALA B 1 111 ? 87.166 37.001 78.821 1.00 26.30 574 ALA B N 1
ATOM 2616 C CA . ALA B 1 111 ? 87.916 36.019 78.052 1.00 27.61 574 ALA B CA 1
ATOM 2617 C C . ALA B 1 111 ? 87.120 34.813 77.573 1.00 27.94 574 ALA B C 1
ATOM 2618 O O . ALA B 1 111 ? 87.268 34.412 76.411 1.00 28.42 574 ALA B O 1
ATOM 2620 N N . ALA B 1 112 ? 86.308 34.227 78.455 1.00 27.86 575 ALA B N 1
ATOM 2621 C CA . ALA B 1 112 ? 85.619 32.958 78.152 1.00 28.48 575 ALA B CA 1
ATOM 2622 C C . ALA B 1 112 ? 84.299 33.164 77.427 1.00 29.01 575 ALA B C 1
ATOM 2623 O O . ALA B 1 112 ? 83.637 32.202 77.025 1.00 28.99 575 ALA B O 1
ATOM 2625 N N . LEU B 1 113 ? 83.926 34.423 77.262 1.00 29.65 576 LEU B N 1
ATOM 2626 C CA . LEU B 1 113 ? 82.633 34.770 76.732 1.00 30.71 576 LEU B CA 1
ATOM 2627 C C . LEU B 1 113 ? 82.783 35.090 75.262 1.00 31.97 576 LEU B C 1
ATOM 2628 O O . LEU B 1 113 ? 83.673 35.854 74.872 1.00 32.16 576 LEU B O 1
ATOM 2633 N N . ASP B 1 114 ? 81.942 34.475 74.439 1.00 33.20 577 ASP B N 1
ATOM 2634 C CA . ASP B 1 114 ? 81.942 34.794 73.018 1.00 34.68 577 ASP B CA 1
ATOM 2635 C C . ASP B 1 114 ? 81.335 36.181 72.822 1.00 35.05 577 ASP B C 1
ATOM 2636 O O . ASP B 1 114 ? 80.362 36.534 73.501 1.00 35.42 577 ASP B O 1
ATOM 2641 N N . PRO B 1 115 ? 81.885 36.963 71.871 1.00 35.25 578 PRO B N 1
ATOM 2642 C CA . PRO B 1 115 ? 81.366 38.310 71.612 1.00 35.38 578 PRO B CA 1
ATOM 2643 C C . PRO B 1 115 ? 79.934 38.207 71.121 1.00 35.24 578 PRO B C 1
ATOM 2644 O O . PRO B 1 115 ? 79.594 37.228 70.461 1.00 35.68 578 PRO B O 1
ATOM 2648 N N . MET B 1 116 ? 79.100 39.177 71.479 1.00 35.30 579 MET B N 1
ATOM 2649 C CA . MET B 1 116 ? 77.704 39.214 71.066 1.00 34.91 579 MET B CA 1
ATOM 2650 C C . MET B 1 116 ? 77.564 39.908 69.716 1.00 34.54 579 MET B C 1
ATOM 2651 O O . MET B 1 116 ? 78.399 40.762 69.381 1.00 34.22 579 MET B O 1
ATOM 2656 N N . PRO B 1 117 ? 76.487 39.585 68.956 1.00 33.78 580 PRO B N 1
ATOM 2657 C CA . PRO B 1 117 ? 76.238 40.252 67.668 1.00 33.43 580 PRO B CA 1
ATOM 2658 C C . PRO B 1 117 ? 75.979 41.746 67.853 1.00 33.01 580 PRO B C 1
ATOM 2659 O O . PRO B 1 117 ? 75.052 42.132 68.585 1.00 33.05 580 PRO B O 1
ATOM 2663 N N . VAL B 1 118 ? 76.830 42.570 67.239 1.00 32.89 581 VAL B N 1
ATOM 2664 C CA . VAL B 1 118 ? 76.655 44.027 67.208 1.00 32.79 581 VAL B CA 1
ATOM 2665 C C . VAL B 1 118 ? 75.485 44.329 66.258 1.00 32.90 581 VAL B C 1
ATOM 2666 O O . VAL B 1 118 ? 75.520 43.916 65.105 1.00 32.45 581 VAL B O 1
ATOM 2670 N N . PRO B 1 119 ? 74.432 45.024 66.739 1.00 32.90 582 PRO B N 1
ATOM 2671 C CA . PRO B 1 119 ? 73.378 45.459 65.820 1.00 33.56 582 PRO B CA 1
ATOM 2672 C C . PRO B 1 119 ? 73.886 46.546 64.878 1.00 34.43 582 PRO B C 1
ATOM 2673 O O . PRO B 1 119 ? 74.783 47.318 65.237 1.00 34.02 582 PRO B O 1
ATOM 2677 N N . GLU B 1 120 ? 73.335 46.593 63.672 1.00 35.42 583 GLU B N 1
ATOM 2678 C CA . GLU B 1 120 ? 73.565 47.726 62.805 1.00 36.43 583 GLU B CA 1
ATOM 2679 C C . GLU B 1 120 ? 72.362 48.636 62.981 1.00 36.41 583 GLU B C 1
ATOM 2680 O O . GLU B 1 120 ? 71.241 48.262 62.593 1.00 36.27 583 GLU B O 1
ATOM 2686 N N . LEU B 1 121 ? 72.587 49.815 63.569 1.00 35.85 584 LEU B N 1
ATOM 2687 C CA . LEU B 1 121 ? 71.498 50.769 63.795 1.00 36.12 584 LEU B CA 1
ATOM 2688 C C . LEU B 1 121 ? 71.223 51.552 62.516 1.00 36.45 584 LEU B C 1
ATOM 2689 O O . LEU B 1 121 ? 72.110 52.213 61.978 1.00 36.90 584 LEU B O 1
ATOM 2694 N N . LEU B 1 122 ? 69.997 51.443 62.023 1.00 36.72 585 LEU B N 1
ATOM 2695 C CA . LEU B 1 122 ? 69.590 52.126 60.800 1.00 37.46 585 LEU B CA 1
ATOM 2696 C C . LEU B 1 122 ? 69.025 53.498 61.159 1.00 37.82 585 LEU B C 1
ATOM 2697 O O . LEU B 1 122 ? 68.993 53.877 62.331 1.00 37.63 585 LEU B O 1
ATOM 2702 N N . GLU B 1 123 ? 68.569 54.250 60.166 1.00 38.54 586 GLU B N 1
ATOM 2703 C CA . GLU B 1 123 ? 68.095 55.612 60.441 1.00 39.14 586 GLU B CA 1
ATOM 2704 C C . GLU B 1 123 ? 66.903 55.597 61.389 1.00 39.08 586 GLU B C 1
ATOM 2705 O O . GLU B 1 123 ? 66.059 54.703 61.315 1.00 39.52 586 GLU B O 1
ATOM 2711 N N . ILE B 1 124 ? 66.870 56.587 62.279 1.00 38.83 587 ILE B N 1
ATOM 2712 C CA . ILE B 1 124 ? 65.831 56.754 63.307 1.00 38.15 587 ILE B CA 1
ATOM 2713 C C . ILE B 1 124 ? 64.491 57.175 62.689 1.00 38.29 587 ILE B C 1
ATOM 2714 O O . ILE B 1 124 ? 64.415 58.215 62.018 1.00 37.75 587 ILE B O 1
ATOM 2719 N N . GLU B 1 125 ? 63.440 56.385 62.915 1.00 37.57 588 GLU B N 1
ATOM 2720 C CA . GLU B 1 125 ? 62.119 56.768 62.430 1.00 37.73 588 GLU B CA 1
ATOM 2721 C C . GLU B 1 125 ? 61.520 57.851 63.317 1.00 38.18 588 GLU B C 1
ATOM 2722 O O . GLU B 1 125 ? 61.343 57.653 64.519 1.00 38.63 588 GLU B O 1
ATOM 2728 N N . GLU B 1 126 ? 61.201 58.989 62.714 1.00 38.25 589 GLU B N 1
ATOM 2729 C CA . GLU B 1 126 ? 60.642 60.128 63.427 1.00 38.92 589 GLU B CA 1
ATOM 2730 C C . GLU B 1 126 ? 59.140 59.929 63.542 1.00 38.46 589 GLU B C 1
ATOM 2731 O O . GLU B 1 126 ? 58.363 60.613 62.892 1.00 38.25 589 GLU B O 1
ATOM 2737 N N . TYR B 1 127 ? 58.757 58.981 64.399 1.00 38.25 590 TYR B N 1
ATOM 2738 C CA . TYR B 1 127 ? 57.393 58.457 64.489 1.00 37.75 590 TYR B CA 1
ATOM 2739 C C . TYR B 1 127 ? 56.299 59.465 64.823 1.00 37.01 590 TYR B C 1
ATOM 2740 O O . TYR B 1 127 ? 55.211 59.410 64.240 1.00 37.39 590 TYR B O 1
ATOM 2749 N N . SER B 1 128 ? 56.564 60.360 65.770 1.00 35.74 591 SER B N 1
ATOM 2750 C CA . SER B 1 128 ? 55.564 61.340 66.183 1.00 34.78 591 SER B CA 1
ATOM 2751 C C . SER B 1 128 ? 56.213 62.454 66.991 1.00 34.22 591 SER B C 1
ATOM 2752 O O . SER B 1 128 ? 57.414 62.439 67.204 1.00 33.21 591 SER B O 1
ATOM 2755 N N . GLU B 1 129 ? 55.396 63.402 67.448 1.00 33.81 592 GLU B N 1
ATOM 2756 C CA . GLU B 1 129 ? 55.841 64.505 68.300 1.00 34.12 592 GLU B CA 1
ATOM 2757 C C . GLU B 1 129 ? 56.517 64.087 69.601 1.00 33.33 592 GLU B C 1
ATOM 2758 O O . GLU B 1 129 ? 57.164 64.904 70.225 1.00 33.24 592 GLU B O 1
ATOM 2764 N N . THR B 1 130 ? 56.340 62.835 70.022 1.00 33.07 593 THR B N 1
ATOM 2765 C CA . THR B 1 130 ? 56.776 62.399 71.352 1.00 33.00 593 THR B CA 1
ATOM 2766 C C . THR B 1 130 ? 57.351 61.003 71.343 1.00 32.56 593 THR B C 1
ATOM 2767 O O . THR B 1 130 ? 57.466 60.390 72.397 1.00 31.75 593 THR B O 1
ATOM 2771 N N . ALA B 1 131 ? 57.705 60.507 70.154 1.00 32.27 594 ALA B N 1
ATOM 2772 C CA . ALA B 1 131 ? 58.175 59.133 69.983 1.00 32.16 594 ALA B CA 1
ATOM 2773 C C . ALA B 1 131 ? 59.050 58.992 68.752 1.00 31.67 594 ALA B C 1
ATOM 2774 O O . ALA B 1 131 ? 58.803 59.625 67.728 1.00 31.56 594 ALA B O 1
ATOM 2776 N N . VAL B 1 132 ? 60.065 58.147 68.861 1.00 31.12 595 VAL B N 1
ATOM 2777 C CA . VAL B 1 132 ? 60.825 57.704 67.695 1.00 31.03 595 VAL B CA 1
ATOM 2778 C C . VAL B 1 132 ? 60.843 56.195 67.709 1.00 30.85 595 VAL B C 1
ATOM 2779 O O . VAL B 1 132 ? 60.566 55.589 68.736 1.00 31.67 595 VAL B O 1
ATOM 2783 N N . VAL B 1 133 ? 61.164 55.587 66.576 1.00 30.85 596 VAL B N 1
ATOM 2784 C CA . VAL B 1 133 ? 61.272 54.144 66.521 1.00 30.37 596 VAL B CA 1
ATOM 2785 C C . VAL B 1 133 ? 62.632 53.799 65.971 1.00 30.66 596 VAL B C 1
ATOM 2786 O O . VAL B 1 133 ? 63.042 54.322 64.921 1.00 29.99 596 VAL B O 1
ATOM 2790 N N . LEU B 1 134 ? 63.332 52.931 66.699 1.00 30.86 597 LEU B N 1
ATOM 2791 C CA . LEU B 1 134 ? 64.648 52.453 66.283 1.00 31.58 597 LEU B CA 1
ATOM 2792 C C . LEU B 1 134 ? 64.503 51.275 65.357 1.00 31.74 597 LEU B C 1
ATOM 2793 O O . LEU B 1 134 ? 63.658 50.414 65.595 1.00 32.52 597 LEU B O 1
ATOM 2798 N N . HIS B 1 135 ? 65.315 51.225 64.307 1.00 32.01 598 HIS B N 1
ATOM 2799 C CA . HIS B 1 135 ? 65.334 50.066 63.413 1.00 32.23 598 HIS B CA 1
ATOM 2800 C C . HIS B 1 135 ? 66.744 49.555 63.282 1.00 32.34 598 HIS B C 1
ATOM 2801 O O . HIS B 1 135 ? 67.696 50.335 63.260 1.00 32.58 598 HIS B O 1
ATOM 2808 N N . TRP B 1 136 ? 66.875 48.236 63.217 1.00 32.37 599 TRP B N 1
ATOM 2809 C CA . TRP B 1 136 ? 68.181 47.614 63.071 1.00 32.43 599 TRP B CA 1
ATOM 2810 C C . TRP B 1 136 ? 68.113 46.280 62.353 1.00 33.34 599 TRP B C 1
ATOM 2811 O O . TRP B 1 136 ? 67.034 45.748 62.090 1.00 33.96 599 TRP B O 1
ATOM 2822 N N . SER B 1 137 ? 69.278 45.755 62.013 1.00 34.05 600 SER B N 1
ATOM 2823 C CA . SER B 1 137 ? 69.368 44.429 61.453 1.00 34.88 600 SER B CA 1
ATOM 2824 C C . SER B 1 137 ? 70.591 43.794 62.090 1.00 35.36 600 SER B C 1
ATOM 2825 O O . SER B 1 137 ? 71.431 44.511 62.658 1.00 35.18 600 SER B O 1
ATOM 2828 N N . LEU B 1 138 ? 70.681 42.465 62.020 1.00 35.67 601 LEU B N 1
ATOM 2829 C CA . LEU B 1 138 ? 71.883 41.744 62.458 1.00 36.16 601 LEU B CA 1
ATOM 2830 C C . LEU B 1 138 ? 72.547 41.106 61.253 1.00 37.07 601 LEU B C 1
ATOM 2831 O O . LEU B 1 138 ? 71.887 40.845 60.249 1.00 36.90 601 LEU B O 1
ATOM 2836 N N . ALA B 1 139 ? 73.850 40.846 61.364 1.00 38.28 602 ALA B N 1
ATOM 2837 C CA . ALA B 1 139 ? 74.573 40.023 60.389 1.00 39.48 602 ALA B CA 1
ATOM 2838 C C . ALA B 1 139 ? 73.907 38.652 60.207 1.00 40.22 602 ALA B C 1
ATOM 2839 O O . ALA B 1 139 ? 73.209 38.153 61.098 1.00 40.40 602 ALA B O 1
ATOM 2841 N N . SER B 1 140 ? 74.115 38.042 59.048 1.00 41.43 603 SER B N 1
ATOM 2842 C CA . SER B 1 140 ? 73.551 36.718 58.797 1.00 42.36 603 SER B CA 1
ATOM 2843 C C . SER B 1 140 ? 74.265 35.638 59.619 1.00 42.85 603 SER B C 1
ATOM 2844 O O . SER B 1 140 ? 73.665 34.605 59.936 1.00 43.25 603 SER B O 1
ATOM 2847 N N . ASP B 1 141 ? 75.526 35.894 59.982 1.00 42.98 604 ASP B N 1
ATOM 2848 C CA . ASP B 1 141 ? 76.305 34.961 60.798 1.00 43.35 604 ASP B CA 1
ATOM 2849 C C . ASP B 1 141 ? 76.103 35.155 62.312 1.00 43.36 604 ASP B C 1
ATOM 2850 O O . ASP B 1 141 ? 76.946 34.726 63.120 1.00 43.27 604 ASP B O 1
ATOM 2855 N N . ALA B 1 142 ? 74.990 35.802 62.682 1.00 43.14 605 ALA B N 1
ATOM 2856 C CA . ALA B 1 142 ? 74.690 36.127 64.081 1.00 42.81 605 ALA B CA 1
ATOM 2857 C C . ALA B 1 142 ? 73.887 35.043 64.798 1.00 42.51 605 ALA B C 1
ATOM 2858 O O . ALA B 1 142 ? 72.832 34.603 64.323 1.00 42.41 605 ALA B O 1
ATOM 2860 N N . ASP B 1 143 ? 74.415 34.617 65.941 1.00 42.08 606 ASP B N 1
ATOM 2861 C CA . ASP B 1 143 ? 73.802 33.584 66.754 1.00 41.59 606 ASP B CA 1
ATOM 2862 C C . ASP B 1 143 ? 72.767 34.247 67.647 1.00 41.16 606 ASP B C 1
ATOM 2863 O O . ASP B 1 143 ? 73.093 34.789 68.711 1.00 40.96 606 ASP B O 1
ATOM 2868 N N . GLU B 1 144 ? 71.520 34.199 67.186 1.00 40.59 607 GLU B N 1
ATOM 2869 C CA . GLU B 1 144 ? 70.380 34.835 67.838 1.00 40.00 607 GLU B CA 1
ATOM 2870 C C . GLU B 1 144 ? 70.016 34.120 69.138 1.00 39.94 607 GLU B C 1
ATOM 2871 O O . GLU B 1 144 ? 69.413 34.695 70.047 1.00 39.86 607 GLU B O 1
ATOM 2877 N N . HIS B 1 145 ? 70.395 32.855 69.217 1.00 39.82 608 HIS B N 1
ATOM 2878 C CA . HIS B 1 145 ? 70.114 32.038 70.378 1.00 39.90 608 HIS B CA 1
ATOM 2879 C C . HIS B 1 145 ? 70.805 32.570 71.612 1.00 38.65 608 HIS B C 1
ATOM 2880 O O . HIS B 1 145 ? 70.357 32.326 72.721 1.00 38.76 608 HIS B O 1
ATOM 2887 N N . LEU B 1 146 ? 71.892 33.306 71.409 1.00 37.46 609 LEU B N 1
ATOM 2888 C CA . LEU B 1 146 ? 72.625 33.913 72.511 1.00 36.24 609 LEU B CA 1
ATOM 2889 C C . LEU B 1 146 ? 71.922 35.137 73.115 1.00 35.26 609 LEU B C 1
ATOM 2890 O O . LEU B 1 146 ? 72.244 35.519 74.224 1.00 35.37 609 LEU B O 1
ATOM 2895 N N . ILE B 1 147 ? 70.979 35.737 72.381 1.00 33.74 610 ILE B N 1
ATOM 2896 C CA . ILE B 1 147 ? 70.474 37.082 72.667 1.00 32.25 610 ILE B CA 1
ATOM 2897 C C . ILE B 1 147 ? 69.200 37.045 73.498 1.00 31.83 610 ILE B C 1
ATOM 2898 O O . ILE B 1 147 ? 68.262 36.334 73.162 1.00 32.02 610 ILE B O 1
ATOM 2903 N N . THR B 1 148 ? 69.160 37.846 74.552 1.00 31.06 611 THR B N 1
ATOM 2904 C CA . THR B 1 148 ? 67.974 37.982 75.372 1.00 30.46 611 THR B CA 1
ATOM 2905 C C . THR B 1 148 ? 67.136 39.156 74.859 1.00 30.36 611 THR B C 1
ATOM 2906 O O . THR B 1 148 ? 65.884 39.079 74.786 1.00 30.61 611 THR B O 1
ATOM 2910 N N . GLY B 1 149 ? 67.819 40.235 74.498 1.00 28.94 612 GLY B N 1
ATOM 2911 C CA . GLY B 1 149 ? 67.146 41.449 74.064 1.00 28.53 612 GLY B CA 1
ATOM 2912 C C . GLY B 1 149 ? 68.177 42.463 73.653 1.00 28.34 612 GLY B C 1
ATOM 2913 O O . GLY B 1 149 ? 69.317 42.098 73.371 1.00 28.50 612 GLY B O 1
ATOM 2914 N N . TYR B 1 150 ? 67.797 43.737 73.636 1.00 28.28 613 TYR B N 1
ATOM 2915 C CA . TYR B 1 150 ? 68.729 44.824 73.294 1.00 27.84 613 TYR B CA 1
ATOM 2916 C C . TYR B 1 150 ? 68.599 45.963 74.309 1.00 28.59 613 TYR B C 1
ATOM 2917 O O . TYR B 1 150 ? 67.513 46.239 74.803 1.00 28.63 613 TYR B O 1
ATOM 2926 N N . TYR B 1 151 ? 69.714 46.617 74.618 1.00 28.55 614 TYR B N 1
ATOM 2927 C CA . TYR B 1 151 ? 69.703 47.784 75.466 1.00 28.64 614 TYR B CA 1
ATOM 2928 C C . TYR B 1 151 ? 69.919 49.045 74.607 1.00 28.99 614 TYR B C 1
ATOM 2929 O O . TYR B 1 151 ? 70.937 49.155 73.890 1.00 29.22 614 TYR B O 1
ATOM 2938 N N . ALA B 1 152 ? 68.975 49.986 74.679 1.00 28.66 615 ALA B N 1
ATOM 2939 C CA . ALA B 1 152 ? 69.071 51.249 73.959 1.00 28.67 615 ALA B CA 1
ATOM 2940 C C . ALA B 1 152 ? 69.656 52.297 74.905 1.00 29.17 615 ALA B C 1
ATOM 2941 O O . ALA B 1 152 ? 69.276 52.362 76.094 1.00 29.29 615 ALA B O 1
ATOM 2943 N N . TYR B 1 153 ? 70.616 53.070 74.398 1.00 28.92 616 TYR B N 1
ATOM 2944 C CA . TYR B 1 153 ? 71.169 54.194 75.141 1.00 29.57 616 TYR B CA 1
ATOM 2945 C C . TYR B 1 153 ? 70.833 55.425 74.326 1.00 29.36 616 TYR B C 1
ATOM 2946 O O . TYR B 1 153 ? 71.015 55.434 73.105 1.00 28.07 616 TYR B O 1
ATOM 2955 N N . TYR B 1 154 ? 70.357 56.466 74.999 1.00 29.51 617 TYR B N 1
ATOM 2956 C CA . TYR B 1 154 ? 69.972 57.669 74.283 1.00 30.08 617 TYR B CA 1
ATOM 2957 C C . TYR B 1 154 ? 69.988 58.871 75.208 1.00 30.24 617 TYR B C 1
ATOM 2958 O O . TYR B 1 154 ? 69.881 58.723 76.416 1.00 30.13 617 TYR B O 1
ATOM 2967 N N . ARG B 1 155 ? 70.166 60.060 74.629 1.00 30.81 618 ARG B N 1
ATOM 2968 C CA . ARG B 1 155 ? 70.045 61.325 75.350 1.00 30.41 618 ARG B CA 1
ATOM 2969 C C . ARG B 1 155 ? 69.824 62.394 74.322 1.00 29.83 618 ARG B C 1
ATOM 2970 O O . ARG B 1 155 ? 69.972 62.111 73.146 1.00 30.52 618 ARG B O 1
ATOM 2978 N N . PRO B 1 156 ? 69.447 63.620 74.740 1.00 29.67 619 PRO B N 1
ATOM 2979 C CA . PRO B 1 156 ? 69.391 64.727 73.768 1.00 29.21 619 PRO B CA 1
ATOM 2980 C C . PRO B 1 156 ? 70.764 64.964 73.113 1.00 29.48 619 PRO B C 1
ATOM 2981 O O . PRO B 1 156 ? 71.767 64.913 73.802 1.00 29.82 619 PRO B O 1
ATOM 2985 N N . SER B 1 157 ? 70.810 65.221 71.807 1.00 29.29 620 SER B N 1
ATOM 2986 C CA . SER B 1 157 ? 72.085 65.434 71.100 1.00 29.70 620 SER B CA 1
ATOM 2987 C C . SER B 1 157 ? 72.942 66.480 71.743 1.00 30.01 620 SER B C 1
ATOM 2988 O O . SER B 1 157 ? 72.473 67.572 72.043 1.00 29.40 620 SER B O 1
ATOM 2991 N N . SER B 1 158 ? 74.205 66.118 71.941 1.00 31.44 621 SER B N 1
ATOM 2992 C CA . SER B 1 158 ? 75.231 67.007 72.459 1.00 32.51 621 SER B CA 1
ATOM 2993 C C . SER B 1 158 ? 75.138 67.260 73.966 1.00 32.69 621 SER B C 1
ATOM 2994 O O . SER B 1 158 ? 75.983 67.956 74.536 1.00 32.62 621 SER B O 1
ATOM 2997 N N . SER B 1 159 ? 74.134 66.678 74.618 1.00 33.39 622 SER B N 1
ATOM 2998 C CA . SER B 1 159 ? 73.987 66.878 76.053 1.00 33.92 622 SER B CA 1
ATOM 2999 C C . SER B 1 159 ? 75.105 66.207 76.851 1.00 34.07 622 SER B C 1
ATOM 3000 O O . SER B 1 159 ? 75.668 65.204 76.434 1.00 33.70 622 SER B O 1
ATOM 3003 N N . ALA B 1 160 ? 75.423 66.791 78.000 1.00 34.91 623 ALA B N 1
ATOM 3004 C CA . ALA B 1 160 ? 76.544 66.351 78.818 1.00 35.50 623 ALA B CA 1
ATOM 3005 C C . ALA B 1 160 ? 76.146 65.230 79.785 1.00 36.33 623 ALA B C 1
ATOM 3006 O O . ALA B 1 160 ? 77.014 64.503 80.287 1.00 36.64 623 ALA B O 1
ATOM 3008 N N . GLY B 1 161 ? 74.840 65.082 80.030 1.00 36.39 624 GLY B N 1
ATOM 3009 C CA . GLY B 1 161 ? 74.333 64.119 81.002 1.00 36.31 624 GLY B CA 1
ATOM 3010 C C . GLY B 1 161 ? 74.628 62.696 80.573 1.00 37.18 624 GLY B C 1
ATOM 3011 O O . GLY B 1 161 ? 75.091 62.453 79.448 1.00 36.82 624 GLY B O 1
ATOM 3012 N N . GLU B 1 162 ? 74.373 61.752 81.471 1.00 37.34 625 GLU B N 1
ATOM 3013 C CA . GLU B 1 162 ? 74.525 60.345 81.145 1.00 38.02 625 GLU B CA 1
ATOM 3014 C C . GLU B 1 162 ? 73.367 59.836 80.268 1.00 37.17 625 GLU B C 1
ATOM 3015 O O . GLU B 1 162 ? 72.287 60.434 80.202 1.00 37.14 625 GLU B O 1
ATOM 3021 N N . TYR B 1 163 ? 73.587 58.726 79.585 1.00 36.02 626 TYR B N 1
ATOM 3022 C CA . TYR B 1 163 ? 72.556 58.190 78.719 1.00 34.75 626 TYR B CA 1
ATOM 3023 C C . TYR B 1 163 ? 71.380 57.675 79.527 1.00 34.65 626 TYR B C 1
ATOM 3024 O O . TYR B 1 163 ? 71.591 57.018 80.531 1.00 34.49 626 TYR B O 1
ATOM 3033 N N . PHE B 1 164 ? 70.153 57.951 79.077 1.00 34.14 627 PHE B N 1
ATOM 3034 C CA . PHE B 1 164 ? 69.029 57.111 79.463 1.00 33.80 627 PHE B CA 1
ATOM 3035 C C . PHE B 1 164 ? 69.225 55.754 78.808 1.00 33.24 627 PHE B C 1
ATOM 3036 O O . PHE B 1 164 ? 69.831 55.627 77.718 1.00 33.27 627 PHE B O 1
ATOM 3044 N N . LYS B 1 165 ? 68.702 54.744 79.489 1.00 32.10 628 LYS B N 1
ATOM 3045 C CA . LYS B 1 165 ? 68.770 53.389 79.035 1.00 30.93 628 LYS B CA 1
ATOM 3046 C C . LYS B 1 165 ? 67.339 52.842 78.955 1.00 30.62 628 LYS B C 1
ATOM 3047 O O . LYS B 1 165 ? 66.446 53.297 79.687 1.00 30.71 628 LYS B O 1
ATOM 3053 N N . ALA B 1 166 ? 67.117 51.915 78.023 1.00 30.29 629 ALA B N 1
ATOM 3054 C CA . ALA B 1 166 ? 65.817 51.261 77.814 1.00 30.59 629 ALA B CA 1
ATOM 3055 C C . ALA B 1 166 ? 66.076 49.860 77.313 1.00 31.25 629 ALA B C 1
ATOM 3056 O O . ALA B 1 166 ? 67.076 49.631 76.640 1.00 31.58 629 ALA B O 1
ATOM 3058 N N . THR B 1 167 ? 65.163 48.932 77.586 1.00 31.67 630 THR B N 1
ATOM 3059 C CA . THR B 1 167 ? 65.408 47.535 77.269 1.00 32.14 630 THR B CA 1
ATOM 3060 C C . THR B 1 167 ? 64.259 46.954 76.466 1.00 32.12 630 THR B C 1
ATOM 3061 O O . THR B 1 167 ? 63.093 47.179 76.791 1.00 32.42 630 THR B O 1
ATOM 3065 N N . ILE B 1 168 ? 64.581 46.213 75.410 1.00 31.70 631 ILE B N 1
ATOM 3066 C CA . ILE B 1 168 ? 63.564 45.451 74.710 1.00 30.98 631 ILE B CA 1
ATOM 3067 C C . ILE B 1 168 ? 63.978 43.994 74.681 1.00 31.56 631 ILE B C 1
ATOM 3068 O O . ILE B 1 168 ? 65.126 43.673 74.359 1.00 30.84 631 ILE B O 1
ATOM 3073 N N . GLU B 1 169 ? 63.043 43.116 75.047 1.00 31.59 632 GLU B N 1
ATOM 3074 C CA . GLU B 1 169 ? 63.326 41.689 75.088 1.00 32.97 632 GLU B CA 1
ATOM 3075 C C . GLU B 1 169 ? 62.963 40.973 73.800 1.00 32.96 632 GLU B C 1
ATOM 3076 O O . GLU B 1 169 ? 62.019 41.345 73.121 1.00 33.51 632 GLU B O 1
ATOM 3082 N N . GLY B 1 170 ? 63.715 39.928 73.495 1.00 33.12 633 GLY B N 1
ATOM 3083 C CA . GLY B 1 170 ? 63.448 39.082 72.359 1.00 33.79 633 GLY B CA 1
ATOM 3084 C C . GLY B 1 170 ? 64.499 39.264 71.290 1.00 34.61 633 GLY B C 1
ATOM 3085 O O . GLY B 1 170 ? 64.667 40.362 70.748 1.00 35.04 633 GLY B O 1
ATOM 3086 N N . ALA B 1 171 ? 65.206 38.176 70.996 1.00 35.12 634 ALA B N 1
ATOM 3087 C CA . ALA B 1 171 ? 66.259 38.151 69.991 1.00 35.63 634 ALA B CA 1
ATOM 3088 C C . ALA B 1 171 ? 65.776 38.578 68.586 1.00 36.48 634 ALA B C 1
ATOM 3089 O O . ALA B 1 171 ? 66.521 39.241 67.854 1.00 36.74 634 ALA B O 1
ATOM 3091 N N . HIS B 1 172 ? 64.535 38.217 68.227 1.00 36.83 635 HIS B N 1
ATOM 3092 C CA . HIS B 1 172 ? 63.975 38.529 66.905 1.00 37.46 635 HIS B CA 1
ATOM 3093 C C . HIS B 1 172 ? 63.565 39.988 66.720 1.00 36.82 635 HIS B C 1
ATOM 3094 O O . HIS B 1 172 ? 63.204 40.369 65.616 1.00 36.78 635 HIS B O 1
ATOM 3101 N N . ALA B 1 173 ? 63.588 40.793 67.783 1.00 35.94 636 ALA B N 1
ATOM 3102 C CA . ALA B 1 173 ? 63.160 42.193 67.669 1.00 35.81 636 ALA B CA 1
ATOM 3103 C C . ALA B 1 173 ? 64.062 42.913 66.693 1.00 35.54 636 ALA B C 1
ATOM 3104 O O . ALA B 1 173 ? 65.277 42.685 66.695 1.00 35.66 636 ALA B O 1
ATOM 3106 N N . ARG B 1 174 ? 63.472 43.765 65.852 1.00 35.16 637 ARG B N 1
ATOM 3107 C CA . ARG B 1 174 ? 64.251 44.569 64.888 1.00 34.79 637 ARG B CA 1
ATOM 3108 C C . ARG B 1 174 ? 63.863 46.047 64.917 1.00 34.80 637 ARG B C 1
ATOM 3109 O O . ARG B 1 174 ? 64.354 46.843 64.127 1.00 34.90 637 ARG B O 1
ATOM 3117 N N . SER B 1 175 ? 62.954 46.381 65.823 1.00 34.82 638 SER B N 1
ATOM 3118 C CA . SER B 1 175 ? 62.494 47.744 66.038 1.00 34.88 638 SER B CA 1
ATOM 3119 C C . SER B 1 175 ? 62.020 47.917 67.499 1.00 34.95 638 SER B C 1
ATOM 3120 O O . SER B 1 175 ? 61.797 46.940 68.206 1.00 35.91 638 SER B O 1
ATOM 3123 N N . PHE B 1 176 ? 61.858 49.163 67.928 1.00 35.14 639 PHE B N 1
ATOM 3124 C CA . PHE B 1 176 ? 61.695 49.515 69.324 1.00 34.91 639 PHE B CA 1
ATOM 3125 C C . PHE B 1 176 ? 61.247 50.969 69.358 1.00 35.27 639 PHE B C 1
ATOM 3126 O O . PHE B 1 176 ? 62.025 51.879 69.045 1.00 35.47 639 PHE B O 1
ATOM 3134 N N . LYS B 1 177 ? 59.986 51.186 69.710 1.00 35.29 640 LYS B N 1
ATOM 3135 C CA . LYS B 1 177 ? 59.476 52.529 69.888 1.00 36.10 640 LYS B CA 1
ATOM 3136 C C . LYS B 1 177 ? 60.000 53.069 71.222 1.00 36.81 640 LYS B C 1
ATOM 3137 O O . LYS B 1 177 ? 59.908 52.411 72.257 1.00 36.54 640 LYS B O 1
ATOM 3143 N N . ILE B 1 178 ? 60.588 54.255 71.178 1.00 37.27 641 ILE B N 1
ATOM 3144 C CA . ILE B 1 178 ? 61.061 54.913 72.378 1.00 37.38 641 ILE B CA 1
ATOM 3145 C C . ILE B 1 178 ? 60.148 56.116 72.590 1.00 38.03 641 ILE B C 1
ATOM 3146 O O . ILE B 1 178 ? 60.069 57.020 71.745 1.00 38.27 641 ILE B O 1
ATOM 3151 N N . ALA B 1 179 ? 59.418 56.075 73.699 1.00 38.07 642 ALA B N 1
ATOM 3152 C CA . ALA B 1 179 ? 58.399 57.061 74.029 1.00 39.14 642 ALA B CA 1
ATOM 3153 C C . ALA B 1 179 ? 58.160 57.070 75.543 1.00 39.53 642 ALA B C 1
ATOM 3154 O O . ALA B 1 179 ? 58.419 56.064 76.212 1.00 39.20 642 ALA B O 1
ATOM 3156 N N . PRO B 1 180 ? 57.699 58.212 76.100 1.00 39.71 643 PRO B N 1
ATOM 3157 C CA . PRO B 1 180 ? 57.571 59.497 75.427 1.00 39.19 643 PRO B CA 1
ATOM 3158 C C . PRO B 1 180 ? 58.889 60.255 75.485 1.00 38.42 643 PRO B C 1
ATOM 3159 O O . PRO B 1 180 ? 59.639 60.119 76.455 1.00 39.27 643 PRO B O 1
ATOM 3163 N N . LEU B 1 181 ? 59.161 61.031 74.447 1.00 36.80 644 LEU B N 1
ATOM 3164 C CA . LEU B 1 181 ? 60.296 61.920 74.417 1.00 35.51 644 LEU B CA 1
ATOM 3165 C C . LEU B 1 181 ? 59.758 63.323 74.236 1.00 35.01 644 LEU B C 1
ATOM 3166 O O . LEU B 1 181 ? 58.561 63.506 74.034 1.00 34.90 644 LEU B O 1
ATOM 3171 N N . GLU B 1 182 ? 60.622 64.326 74.306 1.00 34.69 645 GLU B N 1
ATOM 3172 C CA . GLU B 1 182 ? 60.142 65.694 74.151 1.00 34.29 645 GLU B CA 1
ATOM 3173 C C . GLU B 1 182 ? 59.938 66.051 72.674 1.00 34.09 645 GLU B C 1
ATOM 3174 O O . GLU B 1 182 ? 60.558 65.466 71.774 1.00 33.83 645 GLU B O 1
ATOM 3180 N N . THR B 1 183 ? 59.067 67.026 72.450 1.00 33.23 646 THR B N 1
ATOM 3181 C CA . THR B 1 183 ? 58.692 67.470 71.120 1.00 32.64 646 THR B CA 1
ATOM 3182 C C . THR B 1 183 ? 59.768 68.313 70.433 1.00 31.99 646 THR B C 1
ATOM 3183 O O . THR B 1 183 ? 60.397 69.174 71.055 1.00 31.97 646 THR B O 1
ATOM 3187 N N . ALA B 1 184 ? 59.949 68.065 69.137 1.00 31.17 647 ALA B N 1
ATOM 3188 C CA . ALA B 1 184 ? 60.888 68.803 68.297 1.00 30.41 647 ALA B CA 1
ATOM 3189 C C . ALA B 1 184 ? 62.315 68.788 68.875 1.00 30.15 647 ALA B C 1
ATOM 3190 O O . ALA B 1 184 ? 63.073 69.776 68.768 1.00 29.46 647 ALA B O 1
ATOM 3192 N N . THR B 1 185 ? 62.666 67.653 69.477 1.00 29.13 648 THR B N 1
ATOM 3193 C CA . THR B 1 185 ? 63.936 67.510 70.164 1.00 28.76 648 THR B CA 1
ATOM 3194 C C . THR B 1 185 ? 64.776 66.462 69.467 1.00 28.50 648 THR B C 1
ATOM 3195 O O . THR B 1 185 ? 64.309 65.373 69.156 1.00 28.38 648 THR B O 1
ATOM 3199 N N . MET B 1 186 ? 66.024 66.820 69.212 1.00 28.62 649 MET B N 1
ATOM 3200 C CA . MET B 1 186 ? 67.020 65.924 68.645 1.00 28.38 649 MET B CA 1
ATOM 3201 C C . MET B 1 186 ? 67.665 65.059 69.725 1.00 28.44 649 MET B C 1
ATOM 3202 O O . MET B 1 186 ? 68.188 65.582 70.715 1.00 27.69 649 MET B O 1
ATOM 3207 N N . TYR B 1 187 ? 67.604 63.741 69.528 1.00 28.73 650 TYR B N 1
ATOM 3208 C CA . TYR B 1 187 ? 68.256 62.772 70.409 1.00 29.93 650 TYR B CA 1
ATOM 3209 C C . TYR B 1 187 ? 69.342 62.012 69.662 1.00 29.98 650 TYR B C 1
ATOM 3210 O O . TYR B 1 187 ? 69.329 61.948 68.429 1.00 30.59 650 TYR B O 1
ATOM 3219 N N . GLU B 1 188 ? 70.301 61.479 70.416 1.00 29.71 651 GLU B N 1
ATOM 3220 C CA . GLU B 1 188 ? 71.297 60.525 69.900 1.00 29.87 651 GLU B CA 1
ATOM 3221 C C . GLU B 1 188 ? 71.024 59.127 70.499 1.00 29.13 651 GLU B C 1
ATOM 3222 O O . GLU B 1 188 ? 70.743 59.001 71.694 1.00 28.71 651 GLU B O 1
ATOM 3228 N N . PHE B 1 189 ? 71.073 58.100 69.654 1.00 28.74 652 PHE B N 1
ATOM 3229 C CA . PHE B 1 189 ? 70.758 56.734 70.054 1.00 28.88 652 PHE B CA 1
ATOM 3230 C C . PHE B 1 189 ? 71.870 55.773 69.646 1.00 29.20 652 PHE B C 1
ATOM 3231 O O . PHE B 1 189 ? 72.446 55.904 68.568 1.00 29.02 652 PHE B O 1
ATOM 3239 N N . LYS B 1 190 ? 72.167 54.799 70.508 1.00 29.50 653 LYS B N 1
ATOM 3240 C CA . LYS B 1 190 ? 72.991 53.641 70.122 1.00 29.74 653 LYS B CA 1
ATOM 3241 C C . LYS B 1 190 ? 72.445 52.366 70.769 1.00 30.04 653 LYS B C 1
ATOM 3242 O O . LYS B 1 190 ? 71.740 52.408 71.791 1.00 30.63 653 LYS B O 1
ATOM 3248 N N . LEU B 1 191 ? 72.782 51.229 70.188 1.00 30.09 654 LEU B N 1
ATOM 3249 C CA . LEU B 1 191 ? 72.144 49.973 70.566 1.00 30.14 654 LEU B CA 1
ATOM 3250 C C . LEU B 1 191 ? 73.192 48.888 70.764 1.00 30.27 654 LEU B C 1
ATOM 3251 O O . LEU B 1 191 ? 74.258 48.925 70.130 1.00 29.60 654 LEU B O 1
ATOM 3256 N N . GLN B 1 192 ? 72.897 47.953 71.668 1.00 29.90 655 GLN B N 1
ATOM 3257 C CA . GLN B 1 192 ? 73.716 46.739 71.837 1.00 29.66 655 GLN B CA 1
ATOM 3258 C C . GLN B 1 192 ? 72.777 45.557 72.111 1.00 29.67 655 GLN B C 1
ATOM 3259 O O . GLN B 1 192 ? 71.709 45.738 72.705 1.00 29.00 655 GLN B O 1
ATOM 3265 N N . SER B 1 193 ? 73.163 44.357 71.685 1.00 29.22 656 SER B N 1
ATOM 3266 C CA . SER B 1 193 ? 72.446 43.143 72.108 1.00 29.00 656 SER B CA 1
ATOM 3267 C C . SER B 1 193 ? 73.005 42.737 73.457 1.00 28.56 656 SER B C 1
ATOM 3268 O O . SER B 1 193 ? 74.099 43.147 73.821 1.00 29.25 656 SER B O 1
ATOM 3271 N N . PHE B 1 194 ? 72.265 41.936 74.207 1.00 28.65 657 PHE B N 1
ATOM 3272 C CA . PHE B 1 194 ? 72.749 41.463 75.494 1.00 28.14 657 PHE B CA 1
ATOM 3273 C C . PHE B 1 194 ? 72.276 40.063 75.828 1.00 28.51 657 PHE B C 1
ATOM 3274 O O . PHE B 1 194 ? 71.303 39.542 75.241 1.00 29.41 657 PHE B O 1
ATOM 3282 N N . SER B 1 195 ? 72.997 39.446 76.761 1.00 27.87 658 SER B N 1
ATOM 3283 C CA . SER B 1 195 ? 72.596 38.201 77.378 1.00 27.59 658 SER B CA 1
ATOM 3284 C C . SER B 1 195 ? 72.826 38.422 78.867 1.00 27.78 658 SER B C 1
ATOM 3285 O O . SER B 1 195 ? 73.173 39.511 79.287 1.00 27.80 658 SER B O 1
ATOM 3288 N N . ALA B 1 196 ? 72.644 37.391 79.676 1.00 28.00 659 ALA B N 1
ATOM 3289 C CA . ALA B 1 196 ? 72.965 37.500 81.089 1.00 28.19 659 ALA B CA 1
ATOM 3290 C C . ALA B 1 196 ? 74.468 37.670 81.280 1.00 28.13 659 ALA B C 1
ATOM 3291 O O . ALA B 1 196 ? 74.892 38.405 82.174 1.00 27.67 659 ALA B O 1
ATOM 3293 N N . ALA B 1 197 ? 75.268 37.031 80.423 1.00 27.51 660 ALA B N 1
ATOM 3294 C CA . ALA B 1 197 ? 76.717 37.021 80.607 1.00 27.69 660 ALA B CA 1
ATOM 3295 C C . ALA B 1 197 ? 77.504 38.120 79.915 1.00 27.72 660 ALA B C 1
ATOM 3296 O O . ALA B 1 197 ? 78.644 38.397 80.302 1.00 27.71 660 ALA B O 1
ATOM 3298 N N . SER B 1 198 ? 76.921 38.731 78.893 1.00 27.76 661 SER B N 1
ATOM 3299 C CA . SER B 1 198 ? 77.616 39.757 78.147 1.00 28.58 661 SER B CA 1
ATOM 3300 C C . SER B 1 198 ? 76.706 40.641 77.297 1.00 28.95 661 SER B C 1
ATOM 3301 O O . SER B 1 198 ? 75.511 40.398 77.157 1.00 29.14 661 SER B O 1
ATOM 3304 N N . ALA B 1 199 ? 77.319 41.675 76.726 1.00 29.41 662 ALA B N 1
ATOM 3305 C CA . ALA B 1 199 ? 76.653 42.622 75.870 1.00 29.93 662 ALA B CA 1
ATOM 3306 C C . ALA B 1 199 ? 77.570 42.889 74.684 1.00 29.78 662 ALA B C 1
ATOM 3307 O O . ALA B 1 199 ? 78.753 42.609 74.749 1.00 29.85 662 ALA B O 1
ATOM 3309 N N . SER B 1 200 ? 77.024 43.357 73.570 1.00 30.66 663 SER B N 1
ATOM 3310 C CA . SER B 1 200 ? 77.853 43.565 72.383 1.00 30.91 663 SER B CA 1
ATOM 3311 C C . SER B 1 200 ? 78.544 44.922 72.407 1.00 31.49 663 SER B C 1
ATOM 3312 O O . SER B 1 200 ? 78.258 45.775 73.251 1.00 31.79 663 SER B O 1
ATOM 3315 N N . GLU B 1 201 ? 79.446 45.121 71.457 1.00 32.34 664 GLU B N 1
ATOM 3316 C CA . GLU B 1 201 ? 79.915 46.449 71.152 1.00 33.07 664 GLU B CA 1
ATOM 3317 C C . GLU B 1 201 ? 78.708 47.211 70.645 1.00 32.33 664 GLU B C 1
ATOM 3318 O O . GLU B 1 201 ? 77.734 46.613 70.160 1.00 31.99 664 GLU B O 1
ATOM 3324 N N . PHE B 1 202 ? 78.745 48.526 70.758 1.00 32.46 665 PHE B N 1
ATOM 3325 C CA . PHE B 1 202 ? 77.601 49.326 70.309 1.00 32.28 665 PHE B CA 1
ATOM 3326 C C . PHE B 1 202 ? 77.491 49.443 68.781 1.00 32.32 665 PHE B C 1
ATOM 3327 O O . PHE B 1 202 ? 78.499 49.420 68.061 1.00 31.84 665 PHE B O 1
ATOM 3335 N N . SER B 1 203 ? 76.250 49.562 68.296 1.00 32.58 666 SER B N 1
ATOM 3336 C CA . SER B 1 203 ? 75.978 50.106 66.959 1.00 32.46 666 SER B CA 1
ATOM 3337 C C . SER B 1 203 ? 76.603 51.494 66.829 1.00 32.87 666 SER B C 1
ATOM 3338 O O . SER B 1 203 ? 77.083 52.061 67.816 1.00 33.20 666 SER B O 1
ATOM 3341 N N . ALA B 1 204 ? 76.585 52.042 65.617 1.00 32.88 667 ALA B N 1
ATOM 3342 C CA . ALA B 1 204 ? 76.822 53.471 65.412 1.00 33.21 667 ALA B CA 1
ATOM 3343 C C . ALA B 1 204 ? 75.833 54.314 66.222 1.00 33.12 667 ALA B C 1
ATOM 3344 O O . ALA B 1 204 ? 74.701 53.895 66.474 1.00 33.50 667 ALA B O 1
ATOM 3346 N N . LEU B 1 205 ? 76.279 55.502 66.610 1.00 33.44 668 LEU B N 1
ATOM 3347 C CA . LEU B 1 205 ? 75.453 56.503 67.265 1.00 33.29 668 LEU B CA 1
ATOM 3348 C C . LEU B 1 205 ? 74.692 57.284 66.198 1.00 33.82 668 LEU B C 1
ATOM 3349 O O . LEU B 1 205 ? 75.274 58.085 65.468 1.00 34.67 668 LEU B O 1
ATOM 3354 N N . LYS B 1 206 ? 73.394 57.032 66.106 1.00 34.12 669 LYS B N 1
ATOM 3355 C CA . LYS B 1 206 ? 72.525 57.697 65.157 1.00 34.35 669 LYS B CA 1
ATOM 3356 C C . LYS B 1 206 ? 71.682 58.777 65.840 1.00 34.39 669 LYS B C 1
ATOM 3357 O O . LYS B 1 206 ? 71.338 58.661 67.013 1.00 34.09 669 LYS B O 1
ATOM 3363 N N . GLN B 1 207 ? 71.383 59.846 65.106 1.00 34.34 670 GLN B N 1
ATOM 3364 C CA . GLN B 1 207 ? 70.545 60.925 65.628 1.00 34.27 670 GLN B CA 1
ATOM 3365 C C . GLN B 1 207 ? 69.189 60.950 64.962 1.00 33.93 670 GLN B C 1
ATOM 3366 O O . GLN B 1 207 ? 69.044 60.551 63.807 1.00 33.88 670 GLN B O 1
ATOM 3372 N N . GLY B 1 208 ? 68.200 61.434 65.701 1.00 33.22 671 GLY B N 1
ATOM 3373 C CA . GLY B 1 208 ? 66.872 61.603 65.168 1.00 32.94 671 GLY B CA 1
ATOM 3374 C C . GLY B 1 208 ? 66.064 62.513 66.052 1.00 33.13 671 GLY B C 1
ATOM 3375 O O . GLY B 1 208 ? 66.260 62.564 67.261 1.00 32.78 671 GLY B O 1
ATOM 3376 N N . ARG B 1 209 ? 65.119 63.194 65.440 1.00 33.35 672 ARG B N 1
ATOM 3377 C CA . ARG B 1 209 ? 64.354 64.221 66.099 1.00 34.20 672 ARG B CA 1
ATOM 3378 C C . ARG B 1 209 ? 62.925 63.719 66.220 1.00 34.38 672 ARG B C 1
ATOM 3379 O O . ARG B 1 209 ? 62.454 63.051 65.308 1.00 34.10 672 ARG B O 1
ATOM 3387 N N . THR B 1 210 ? 62.221 64.036 67.314 1.00 35.26 673 THR B N 1
ATOM 3388 C CA . THR B 1 210 ? 60.748 63.915 67.309 1.00 35.96 673 THR B CA 1
ATOM 3389 C C . THR B 1 210 ? 60.184 65.016 66.405 1.00 36.93 673 THR B C 1
ATOM 3390 O O . THR B 1 210 ? 60.843 66.031 66.160 1.00 36.66 673 THR B O 1
ATOM 3394 N N . GLN B 1 211 ? 58.974 64.800 65.904 1.00 38.15 674 GLN B N 1
ATOM 3395 C CA . GLN B 1 211 ? 58.335 65.735 64.981 1.00 39.84 674 GLN B CA 1
ATOM 3396 C C . GLN B 1 211 ? 58.022 67.071 65.649 1.00 40.71 674 GLN B C 1
ATOM 3397 O O . GLN B 1 211 ? 57.811 67.145 66.868 1.00 40.97 674 GLN B O 1
ATOM 3403 N N . ARG B 1 212 ? 58.005 68.125 64.841 1.00 41.84 675 ARG B N 1
ATOM 3404 C CA . ARG B 1 212 ? 57.681 69.443 65.341 1.00 43.38 675 ARG B CA 1
ATOM 3405 C C . ARG B 1 212 ? 56.174 69.505 65.631 1.00 43.79 675 ARG B C 1
ATOM 3406 O O . ARG B 1 212 ? 55.403 68.722 65.057 1.00 43.66 675 ARG B O 1
ATOM 3414 N N . PRO B 1 213 ? 55.755 70.387 66.566 1.00 44.39 676 PRO B N 1
ATOM 3415 C CA . PRO B 1 213 ? 54.341 70.444 66.972 1.00 44.62 676 PRO B CA 1
ATOM 3416 C C . PRO B 1 213 ? 53.382 70.728 65.813 1.00 44.74 676 PRO B C 1
ATOM 3417 O O . PRO B 1 213 ? 53.737 71.331 64.795 1.00 44.49 676 PRO B O 1
ATOM 3421 N N . SER C 1 1 ? 60.639 31.899 102.146 1.00 37.19 464 SER C N 1
ATOM 3422 C CA . SER C 1 1 ? 60.536 33.208 101.441 1.00 37.83 464 SER C CA 1
ATOM 3423 C C . SER C 1 1 ? 59.410 33.186 100.403 1.00 37.00 464 SER C C 1
ATOM 3424 O O . SER C 1 1 ? 59.480 32.440 99.429 1.00 37.24 464 SER C O 1
ATOM 3427 N N . THR C 1 2 ? 58.381 34.002 100.621 1.00 36.12 465 THR C N 1
ATOM 3428 C CA . THR C 1 2 ? 57.253 34.121 99.696 1.00 35.55 465 THR C CA 1
ATOM 3429 C C . THR C 1 2 ? 57.042 35.586 99.235 1.00 35.29 465 THR C C 1
ATOM 3430 O O . THR C 1 2 ? 56.817 36.469 100.068 1.00 35.08 465 THR C O 1
ATOM 3434 N N . TYR C 1 3 ? 57.121 35.835 97.922 1.00 34.41 466 TYR C N 1
ATOM 3435 C CA . TYR C 1 3 ? 56.890 37.175 97.349 1.00 33.45 466 TYR C CA 1
ATOM 3436 C C . TYR C 1 3 ? 55.437 37.385 96.932 1.00 32.55 466 TYR C C 1
ATOM 3437 O O . TYR C 1 3 ? 54.885 36.594 96.160 1.00 31.63 466 TYR C O 1
ATOM 3446 N N . PRO C 1 4 ? 54.820 38.470 97.422 1.00 31.48 467 PRO C N 1
ATOM 3447 C CA . PRO C 1 4 ? 53.393 38.619 97.156 1.00 31.62 467 PRO C CA 1
ATOM 3448 C C . PRO C 1 4 ? 53.178 39.027 95.726 1.00 31.12 467 PRO C C 1
ATOM 3449 O O . PRO C 1 4 ? 54.092 39.563 95.104 1.00 31.04 467 PRO C O 1
ATOM 3453 N N . PRO C 1 5 ? 51.979 38.783 95.187 1.00 31.09 468 PRO C N 1
ATOM 3454 C CA . PRO C 1 5 ? 51.801 39.350 93.870 1.00 30.53 468 PRO C CA 1
ATOM 3455 C C . PRO C 1 5 ? 51.576 40.859 94.051 1.00 30.46 468 PRO C C 1
ATOM 3456 O O . PRO C 1 5 ? 51.362 41.339 95.199 1.00 29.11 468 PRO C O 1
ATOM 3460 N N . THR C 1 6 ? 51.633 41.610 92.954 1.00 29.76 469 THR C N 1
ATOM 3461 C CA . THR C 1 6 ? 51.379 43.038 93.028 1.00 28.80 469 THR C CA 1
ATOM 3462 C C . THR C 1 6 ? 49.851 43.341 93.060 1.00 29.40 469 THR C C 1
ATOM 3463 O O . THR C 1 6 ? 49.040 42.505 92.677 1.00 28.93 469 THR C O 1
ATOM 3467 N N . PRO C 1 7 ? 49.466 44.541 93.535 1.00 29.62 470 PRO C N 1
ATOM 3468 C CA . PRO C 1 7 ? 48.064 44.963 93.540 1.00 29.67 470 PRO C CA 1
ATOM 3469 C C . PRO C 1 7 ? 47.480 44.918 92.110 1.00 30.21 470 PRO C C 1
ATOM 3470 O O . PRO C 1 7 ? 48.075 45.479 91.196 1.00 31.05 470 PRO C O 1
ATOM 3474 N N . PRO C 1 8 ? 46.338 44.250 91.910 1.00 29.56 471 PRO C N 1
ATOM 3475 C CA . PRO C 1 8 ? 45.827 44.068 90.558 1.00 30.27 471 PRO C CA 1
ATOM 3476 C C . PRO C 1 8 ? 45.276 45.378 89.969 1.00 30.36 471 PRO C C 1
ATOM 3477 O O . PRO C 1 8 ? 44.707 46.214 90.698 1.00 30.61 471 PRO C O 1
ATOM 3481 N N . ASN C 1 9 ? 45.446 45.555 88.668 1.00 30.41 472 ASN C N 1
ATOM 3482 C CA . ASN C 1 9 ? 44.926 46.743 87.988 1.00 31.21 472 ASN C CA 1
ATOM 3483 C C . ASN C 1 9 ? 43.650 46.346 87.273 1.00 31.18 472 ASN C C 1
ATOM 3484 O O . ASN C 1 9 ? 43.574 45.259 86.768 1.00 32.19 472 ASN C O 1
ATOM 3489 N N . VAL C 1 10 ? 42.635 47.206 87.279 1.00 31.64 473 VAL C N 1
ATOM 3490 C CA . VAL C 1 10 ? 41.260 46.844 86.863 1.00 31.27 473 VAL C CA 1
ATOM 3491 C C . VAL C 1 10 ? 40.748 47.589 85.604 1.00 31.28 473 VAL C C 1
ATOM 3492 O O . VAL C 1 10 ? 40.839 48.815 85.488 1.00 30.65 473 VAL C O 1
ATOM 3496 N N . THR C 1 11 ? 40.179 46.846 84.664 1.00 30.60 474 THR C N 1
ATOM 3497 C CA . THR C 1 11 ? 39.437 47.482 83.586 1.00 29.18 474 THR C CA 1
ATOM 3498 C C . THR C 1 11 ? 38.080 46.789 83.459 1.00 28.38 474 THR C C 1
ATOM 3499 O O . THR C 1 11 ? 37.953 45.599 83.720 1.00 26.56 474 THR C O 1
ATOM 3503 N N . ARG C 1 12 ? 37.070 47.572 83.078 1.00 28.17 475 ARG C N 1
ATOM 3504 C CA . ARG C 1 12 ? 35.706 47.100 83.001 1.00 27.22 475 ARG C CA 1
ATOM 3505 C C . ARG C 1 12 ? 35.560 46.391 81.682 1.00 27.51 475 ARG C C 1
ATOM 3506 O O . ARG C 1 12 ? 35.962 46.919 80.642 1.00 26.87 475 ARG C O 1
ATOM 3514 N N . LEU C 1 13 ? 34.999 45.181 81.745 1.00 27.90 476 LEU C N 1
ATOM 3515 C CA . LEU C 1 13 ? 34.731 44.350 80.557 1.00 27.91 476 LEU C CA 1
ATOM 3516 C C . LEU C 1 13 ? 33.262 44.416 80.180 1.00 27.84 476 LEU C C 1
ATOM 3517 O O . LEU C 1 13 ? 32.937 44.422 79.012 1.00 28.23 476 LEU C O 1
ATOM 3522 N N . SER C 1 14 ? 32.382 44.407 81.169 1.00 27.98 477 SER C N 1
ATOM 3523 C CA . SER C 1 14 ? 30.956 44.524 80.914 1.00 29.78 477 SER C CA 1
ATOM 3524 C C . SER C 1 14 ? 30.314 45.033 82.182 1.00 29.64 477 SER C C 1
ATOM 3525 O O . SER C 1 14 ? 31.002 45.376 83.142 1.00 30.02 477 SER C O 1
ATOM 3528 N N . ASP C 1 15 ? 28.995 45.077 82.203 1.00 30.48 478 ASP C N 1
ATOM 3529 C CA . ASP C 1 15 ? 28.290 45.588 83.376 1.00 31.06 478 ASP C CA 1
ATOM 3530 C C . ASP C 1 15 ? 28.580 44.754 84.608 1.00 30.82 478 ASP C C 1
ATOM 3531 O O . ASP C 1 15 ? 28.473 45.246 85.722 1.00 30.74 478 ASP C O 1
ATOM 3536 N N . GLU C 1 16 ? 28.998 43.507 84.408 1.00 31.53 479 GLU C N 1
ATOM 3537 C CA . GLU C 1 16 ? 29.238 42.594 85.542 1.00 32.21 479 GLU C CA 1
ATOM 3538 C C . GLU C 1 16 ? 30.619 41.961 85.578 1.00 31.73 479 GLU C C 1
ATOM 3539 O O . GLU C 1 16 ? 30.854 40.997 86.328 1.00 32.07 479 GLU C O 1
ATOM 3545 N N . SER C 1 17 ? 31.533 42.463 84.772 1.00 31.00 480 SER C N 1
ATOM 3546 C CA . SER C 1 17 ? 32.866 41.872 84.788 1.00 30.32 480 SER C CA 1
ATOM 3547 C C . SER C 1 17 ? 33.987 42.866 84.593 1.00 29.27 480 SER C C 1
ATOM 3548 O O . SER C 1 17 ? 33.800 43.949 84.045 1.00 28.11 480 SER C O 1
ATOM 3551 N N . VAL C 1 18 ? 35.159 42.478 85.083 1.00 28.68 481 VAL C N 1
ATOM 3552 C CA . VAL C 1 18 ? 36.345 43.285 84.973 1.00 28.46 481 VAL C CA 1
ATOM 3553 C C . VAL C 1 18 ? 37.514 42.380 84.649 1.00 29.41 481 VAL C C 1
ATOM 3554 O O . VAL C 1 18 ? 37.468 41.176 84.868 1.00 29.40 481 VAL C O 1
ATOM 3558 N N . MET C 1 19 ? 38.580 42.975 84.142 1.00 29.94 482 MET C N 1
ATOM 3559 C CA . MET C 1 19 ? 39.759 42.215 83.889 1.00 29.78 482 MET C CA 1
ATOM 3560 C C . MET C 1 19 ? 40.802 42.758 84.848 1.00 30.65 482 MET C C 1
ATOM 3561 O O . MET C 1 19 ? 40.945 43.983 85.022 1.00 29.98 482 MET C O 1
ATOM 3566 N N . LEU C 1 20 ? 41.519 41.819 85.464 1.00 30.87 483 LEU C N 1
ATOM 3567 C CA . LEU C 1 20 ? 42.549 42.109 86.426 1.00 30.87 483 LEU C CA 1
ATOM 3568 C C . LEU C 1 20 ? 43.891 41.788 85.832 1.00 31.55 483 LEU C C 1
ATOM 3569 O O . LEU C 1 20 ? 44.066 40.723 85.215 1.00 31.02 483 LEU C O 1
ATOM 3574 N N . ARG C 1 21 ? 44.853 42.691 86.040 1.00 30.93 484 ARG C N 1
ATOM 3575 C CA . ARG C 1 21 ? 46.229 42.404 85.672 1.00 31.38 484 ARG C CA 1
ATOM 3576 C C . ARG C 1 21 ? 47.119 42.605 86.889 1.00 30.98 484 ARG C C 1
ATOM 3577 O O . ARG C 1 21 ? 46.878 43.505 87.680 1.00 31.49 484 ARG C O 1
ATOM 3585 N N . TRP C 1 22 ? 48.098 41.728 87.072 1.00 30.49 485 TRP C N 1
ATOM 3586 C CA . TRP C 1 22 ? 49.041 41.834 88.198 1.00 30.35 485 TRP C CA 1
ATOM 3587 C C . TRP C 1 22 ? 50.341 41.173 87.826 1.00 30.40 485 TRP C C 1
ATOM 3588 O O . TRP C 1 22 ? 50.438 40.544 86.792 1.00 29.96 485 TRP C O 1
ATOM 3599 N N . MET C 1 23 ? 51.343 41.301 88.668 1.00 31.37 486 MET C N 1
ATOM 3600 C CA . MET C 1 23 ? 52.547 40.566 88.389 1.00 34.11 486 MET C CA 1
ATOM 3601 C C . MET C 1 23 ? 53.203 39.904 89.606 1.00 31.77 486 MET C C 1
ATOM 3602 O O . MET C 1 23 ? 52.844 40.183 90.751 1.00 31.28 486 MET C O 1
ATOM 3607 N N . VAL C 1 24 ? 54.102 38.966 89.322 1.00 30.71 487 VAL C N 1
ATOM 3608 C CA . VAL C 1 24 ? 55.040 38.451 90.315 1.00 29.78 487 VAL C CA 1
ATOM 3609 C C . VAL C 1 24 ? 56.474 38.816 89.903 1.00 29.68 487 VAL C C 1
ATOM 3610 O O . VAL C 1 24 ? 56.952 38.357 88.871 1.00 28.94 487 VAL C O 1
ATOM 3614 N N . PRO C 1 25 ? 57.158 39.648 90.717 1.00 29.79 488 PRO C N 1
ATOM 3615 C CA . PRO C 1 25 ? 58.543 40.032 90.450 1.00 29.41 488 PRO C CA 1
ATOM 3616 C C . PRO C 1 25 ? 59.422 38.807 90.489 1.00 29.27 488 PRO C C 1
ATOM 3617 O O . PRO C 1 25 ? 59.215 37.924 91.323 1.00 28.11 488 PRO C O 1
ATOM 3621 N N . ARG C 1 26 ? 60.408 38.766 89.600 1.00 29.76 489 ARG C N 1
ATOM 3622 C CA . ARG C 1 26 ? 61.410 37.713 89.579 1.00 29.72 489 ARG C CA 1
ATOM 3623 C C . ARG C 1 26 ? 62.013 37.584 90.964 1.00 29.79 489 ARG C C 1
ATOM 3624 O O . ARG C 1 26 ? 62.481 38.568 91.537 1.00 29.32 489 ARG C O 1
ATOM 3632 N N . ASN C 1 27 ? 61.984 36.370 91.505 1.00 30.26 490 ASN C N 1
ATOM 3633 C CA . ASN C 1 27 ? 62.436 36.151 92.872 1.00 30.80 490 ASN C CA 1
ATOM 3634 C C . ASN C 1 27 ? 62.977 34.744 93.137 1.00 31.44 490 ASN C C 1
ATOM 3635 O O . ASN C 1 27 ? 62.630 33.776 92.433 1.00 29.50 490 ASN C O 1
ATOM 3640 N N . ASP C 1 28 ? 63.848 34.672 94.155 1.00 33.38 491 ASP C N 1
ATOM 3641 C CA . ASP C 1 28 ? 64.521 33.438 94.594 1.00 35.23 491 ASP C CA 1
ATOM 3642 C C . ASP C 1 28 ? 63.632 32.631 95.548 1.00 35.64 491 ASP C C 1
ATOM 3643 O O . ASP C 1 28 ? 64.012 31.530 95.980 1.00 36.10 491 ASP C O 1
ATOM 3648 N N . GLY C 1 29 ? 62.450 33.175 95.869 1.00 35.26 492 GLY C N 1
ATOM 3649 C CA . GLY C 1 29 ? 61.584 32.591 96.890 1.00 33.68 492 GLY C CA 1
ATOM 3650 C C . GLY C 1 29 ? 60.839 31.391 96.366 1.00 33.32 492 GLY C C 1
ATOM 3651 O O . GLY C 1 29 ? 61.116 30.909 95.264 1.00 33.32 492 GLY C O 1
ATOM 3652 N N . LEU C 1 30 ? 59.883 30.907 97.156 1.00 32.76 493 LEU C N 1
ATOM 3653 C CA . LEU C 1 30 ? 59.091 29.738 96.774 1.00 31.89 493 LEU C CA 1
ATOM 3654 C C . LEU C 1 30 ? 58.251 29.997 95.533 1.00 31.90 493 LEU C C 1
ATOM 3655 O O . LEU C 1 30 ? 57.692 31.104 95.359 1.00 31.24 493 LEU C O 1
ATOM 3660 N N . PRO C 1 31 ? 58.181 28.986 94.643 1.00 31.95 494 PRO C N 1
ATOM 3661 C CA . PRO C 1 31 ? 57.319 29.066 93.473 1.00 31.65 494 PRO C CA 1
ATOM 3662 C C . PRO C 1 31 ? 55.833 29.105 93.859 1.00 31.91 494 PRO C C 1
ATOM 3663 O O . PRO C 1 31 ? 55.452 28.760 94.990 1.00 32.12 494 PRO C O 1
ATOM 3667 N N . ILE C 1 32 ? 55.018 29.533 92.903 1.00 31.78 495 ILE C N 1
ATOM 3668 C CA . ILE C 1 32 ? 53.590 29.727 93.082 1.00 30.75 495 ILE C CA 1
ATOM 3669 C C . ILE C 1 32 ? 52.878 28.704 92.210 1.00 31.84 495 ILE C C 1
ATOM 3670 O O . ILE C 1 32 ? 53.229 28.513 91.029 1.00 31.49 495 ILE C O 1
ATOM 3675 N N . VAL C 1 33 ? 51.873 28.055 92.800 1.00 32.16 496 VAL C N 1
ATOM 3676 C CA . VAL C 1 33 ? 51.152 26.997 92.124 1.00 32.91 496 VAL C CA 1
ATOM 3677 C C . VAL C 1 33 ? 49.891 27.567 91.479 1.00 32.79 496 VAL C C 1
ATOM 3678 O O . VAL C 1 33 ? 49.686 27.405 90.274 1.00 33.11 496 VAL C O 1
ATOM 3682 N N . ILE C 1 34 ? 49.070 28.264 92.267 1.00 32.98 497 ILE C N 1
ATOM 3683 C CA . ILE C 1 34 ? 47.879 28.953 91.732 1.00 32.10 497 ILE C CA 1
ATOM 3684 C C . ILE C 1 34 ? 47.697 30.365 92.297 1.00 32.10 497 ILE C C 1
ATOM 3685 O O . ILE C 1 34 ? 48.436 30.770 93.210 1.00 31.14 497 ILE C O 1
ATOM 3690 N N . PHE C 1 35 ? 46.731 31.113 91.741 1.00 31.34 498 PHE C N 1
ATOM 3691 C CA . PHE C 1 35 ? 46.256 32.349 92.360 1.00 31.40 498 PHE C CA 1
ATOM 3692 C C . PHE C 1 35 ? 44.776 32.237 92.661 1.00 32.52 498 PHE C C 1
ATOM 3693 O O . PHE C 1 35 ? 44.037 31.480 91.986 1.00 33.00 498 PHE C O 1
ATOM 3701 N N . LYS C 1 36 ? 44.338 32.997 93.663 1.00 32.20 499 LYS C N 1
ATOM 3702 C CA . LYS C 1 36 ? 42.930 33.187 93.888 1.00 31.85 499 LYS C CA 1
ATOM 3703 C C . LYS C 1 36 ? 42.635 34.671 93.774 1.00 32.62 499 LYS C C 1
ATOM 3704 O O . LYS C 1 36 ? 43.528 35.495 93.981 1.00 32.86 499 LYS C O 1
ATOM 3710 N N . VAL C 1 37 ? 41.389 35.003 93.443 1.00 31.62 500 VAL C N 1
ATOM 3711 C CA . VAL C 1 37 ? 40.958 36.381 93.384 1.00 32.07 500 VAL C CA 1
ATOM 3712 C C . VAL C 1 37 ? 39.878 36.690 94.420 1.00 32.18 500 VAL C C 1
ATOM 3713 O O . VAL C 1 37 ? 38.929 35.931 94.598 1.00 32.19 500 VAL C O 1
ATOM 3717 N N . GLN C 1 38 ? 40.032 37.814 95.098 1.00 32.16 501 GLN C N 1
ATOM 3718 C CA . GLN C 1 38 ? 39.003 38.304 95.994 1.00 32.61 501 GLN C CA 1
ATOM 3719 C C . GLN C 1 38 ? 38.583 39.742 95.677 1.00 33.06 501 GLN C C 1
ATOM 3720 O O . GLN C 1 38 ? 39.371 40.556 95.177 1.00 31.92 501 GLN C O 1
ATOM 3726 N N . TYR C 1 39 ? 37.336 40.058 96.002 1.00 34.42 502 TYR C N 1
ATOM 3727 C CA . TYR C 1 39 ? 36.868 41.419 95.907 1.00 34.93 502 TYR C CA 1
ATOM 3728 C C . TYR C 1 39 ? 35.978 41.737 97.079 1.00 36.80 502 TYR C C 1
ATOM 3729 O O . TYR C 1 39 ? 35.384 40.835 97.675 1.00 37.30 502 TYR C O 1
ATOM 3738 N N . ARG C 1 40 ? 35.887 43.017 97.432 1.00 38.04 503 ARG C N 1
ATOM 3739 C CA . ARG C 1 40 ? 34.935 43.430 98.443 1.00 39.42 503 ARG C CA 1
ATOM 3740 C C . ARG C 1 40 ? 34.241 44.704 98.034 1.00 40.93 503 ARG C C 1
ATOM 3741 O O . ARG C 1 40 ? 34.841 45.568 97.400 1.00 40.64 503 ARG C O 1
ATOM 3749 N N . MET C 1 41 ? 32.959 44.787 98.367 1.00 42.73 504 MET C N 1
ATOM 3750 C CA . MET C 1 41 ? 32.239 46.040 98.308 1.00 45.26 504 MET C CA 1
ATOM 3751 C C . MET C 1 41 ? 32.901 46.986 99.309 1.00 46.42 504 MET C C 1
ATOM 3752 O O . MET C 1 41 ? 33.601 46.547 100.237 1.00 47.12 504 MET C O 1
ATOM 3757 N N . VAL C 1 42 ? 32.711 48.280 99.105 1.00 48.01 505 VAL C N 1
ATOM 3758 C CA . VAL C 1 42 ? 33.454 49.283 99.853 1.00 49.69 505 VAL C CA 1
ATOM 3759 C C . VAL C 1 42 ? 32.538 49.928 100.897 1.00 51.15 505 VAL C C 1
ATOM 3760 O O . VAL C 1 42 ? 31.311 49.845 100.783 1.00 52.06 505 VAL C O 1
ATOM 3764 N N . GLY C 1 43 ? 33.125 50.520 101.936 1.00 52.34 506 GLY C N 1
ATOM 3765 C CA . GLY C 1 43 ? 32.352 51.241 102.942 1.00 53.49 506 GLY C CA 1
ATOM 3766 C C . GLY C 1 43 ? 31.588 50.374 103.933 1.00 54.42 506 GLY C C 1
ATOM 3767 O O . GLY C 1 43 ? 32.130 49.998 104.973 1.00 54.49 506 GLY C O 1
ATOM 3768 N N . LYS C 1 44 ? 30.338 50.047 103.598 1.00 55.20 507 LYS C N 1
ATOM 3769 C CA . LYS C 1 44 ? 29.347 49.561 104.585 1.00 56.15 507 LYS C CA 1
ATOM 3770 C C . LYS C 1 44 ? 29.696 48.214 105.267 1.00 56.30 507 LYS C C 1
ATOM 3771 O O . LYS C 1 44 ? 30.094 48.188 106.441 1.00 56.02 507 LYS C O 1
ATOM 3777 N N . ARG C 1 45 ? 29.511 47.110 104.535 1.00 56.46 508 ARG C N 1
ATOM 3778 C CA . ARG C 1 45 ? 29.905 45.766 104.996 1.00 56.45 508 ARG C CA 1
ATOM 3779 C C . ARG C 1 45 ? 31.079 45.282 104.126 1.00 55.70 508 ARG C C 1
ATOM 3780 O O . ARG C 1 45 ? 30.901 44.892 102.956 1.00 55.78 508 ARG C O 1
ATOM 3788 N N . LYS C 1 46 ? 32.274 45.331 104.710 1.00 54.51 509 LYS C N 1
ATOM 3789 C CA . LYS C 1 46 ? 33.525 45.126 103.979 1.00 53.18 509 LYS C CA 1
ATOM 3790 C C . LYS C 1 46 ? 34.020 43.659 103.947 1.00 51.73 509 LYS C C 1
ATOM 3791 O O . LYS C 1 46 ? 35.227 43.399 104.067 1.00 52.05 509 LYS C O 1
ATOM 3797 N N . ASN C 1 47 ? 33.103 42.704 103.788 1.00 49.41 510 ASN C N 1
ATOM 3798 C CA . ASN C 1 47 ? 33.491 41.295 103.697 1.00 46.56 510 ASN C CA 1
ATOM 3799 C C . ASN C 1 47 ? 34.142 40.920 102.364 1.00 44.36 510 ASN C C 1
ATOM 3800 O O . ASN C 1 47 ? 33.514 41.054 101.311 1.00 44.05 510 ASN C O 1
ATOM 3805 N N . TRP C 1 48 ? 35.387 40.443 102.413 1.00 41.41 511 TRP C N 1
ATOM 3806 C CA . TRP C 1 48 ? 36.036 39.830 101.235 1.00 38.82 511 TRP C CA 1
ATOM 3807 C C . TRP C 1 48 ? 35.264 38.625 100.691 1.00 37.99 511 TRP C C 1
ATOM 3808 O O . TRP C 1 48 ? 34.904 37.720 101.437 1.00 36.74 511 TRP C O 1
ATOM 3819 N N . GLN C 1 49 ? 35.027 38.643 99.384 1.00 37.32 512 GLN C N 1
ATOM 3820 C CA . GLN C 1 49 ? 34.430 37.541 98.656 1.00 37.23 512 GLN C CA 1
ATOM 3821 C C . GLN C 1 49 ? 35.534 36.869 97.888 1.00 36.51 512 GLN C C 1
ATOM 3822 O O . GLN C 1 49 ? 36.443 37.530 97.442 1.00 36.39 512 GLN C O 1
ATOM 3828 N N . THR C 1 50 ? 35.442 35.558 97.718 1.00 36.48 513 THR C N 1
ATOM 3829 C CA . THR C 1 50 ? 36.413 34.797 96.932 1.00 36.58 513 THR C CA 1
ATOM 3830 C C . THR C 1 50 ? 35.744 34.134 95.742 1.00 37.43 513 THR C C 1
ATOM 3831 O O . THR C 1 50 ? 34.701 33.487 95.887 1.00 37.43 513 THR C O 1
ATOM 3835 N N . THR C 1 51 ? 36.355 34.283 94.573 1.00 38.30 514 THR C N 1
ATOM 3836 C CA . THR C 1 51 ? 35.833 33.660 93.362 1.00 40.02 514 THR C CA 1
ATOM 3837 C C . THR C 1 51 ? 36.167 32.166 93.269 1.00 40.83 514 THR C C 1
ATOM 3838 O O . THR C 1 51 ? 37.078 31.670 93.928 1.00 40.81 514 THR C O 1
ATOM 3842 N N . ASN C 1 52 ? 35.433 31.462 92.420 1.00 42.44 515 ASN C N 1
ATOM 3843 C CA . ASN C 1 52 ? 35.643 30.038 92.228 1.00 44.24 515 ASN C CA 1
ATOM 3844 C C . ASN C 1 52 ? 36.838 29.651 91.381 1.00 44.92 515 ASN C C 1
ATOM 3845 O O . ASN C 1 52 ? 37.297 28.503 91.459 1.00 45.51 515 ASN C O 1
ATOM 3850 N N . ASP C 1 53 ? 37.333 30.580 90.567 1.00 45.44 516 ASP C N 1
ATOM 3851 C CA . ASP C 1 53 ? 38.490 30.312 89.701 1.00 46.27 516 ASP C CA 1
ATOM 3852 C C . ASP C 1 53 ? 39.704 29.971 90.534 1.00 45.54 516 ASP C C 1
ATOM 3853 O O . ASP C 1 53 ? 39.976 30.651 91.530 1.00 45.96 516 ASP C O 1
ATOM 3858 N N . ASN C 1 54 ? 40.447 28.948 90.121 1.00 44.56 517 ASN C N 1
ATOM 3859 C CA . ASN C 1 54 ? 41.799 28.750 90.612 1.00 43.72 517 ASN C CA 1
ATOM 3860 C C . ASN C 1 54 ? 42.695 29.062 89.431 1.00 43.38 517 ASN C C 1
ATOM 3861 O O . ASN C 1 54 ? 42.770 28.256 88.501 1.00 44.04 517 ASN C O 1
ATOM 3866 N N . ILE C 1 55 ? 43.360 30.215 89.442 1.00 41.82 518 ILE C N 1
ATOM 3867 C CA . ILE C 1 55 ? 44.205 30.596 88.315 1.00 41.09 518 ILE C CA 1
ATOM 3868 C C . ILE C 1 55 ? 45.540 29.848 88.357 1.00 40.48 518 ILE C C 1
ATOM 3869 O O . ILE C 1 55 ? 46.326 30.042 89.284 1.00 39.32 518 ILE C O 1
ATOM 3874 N N . PRO C 1 56 ? 45.794 28.990 87.341 1.00 40.62 519 PRO C N 1
ATOM 3875 C CA . PRO C 1 56 ? 47.076 28.284 87.234 1.00 39.87 519 PRO C CA 1
ATOM 3876 C C . PRO C 1 56 ? 48.216 29.264 86.983 1.00 38.89 519 PRO C C 1
ATOM 3877 O O . PRO C 1 56 ? 48.053 30.216 86.221 1.00 39.80 519 PRO C O 1
ATOM 3881 N N . TYR C 1 57 ? 49.351 29.063 87.635 1.00 37.93 520 TYR C N 1
ATOM 3882 C CA . TYR C 1 57 ? 50.493 29.945 87.438 1.00 37.52 520 TYR C CA 1
ATOM 3883 C C . TYR C 1 57 ? 51.058 29.750 86.045 1.00 38.67 520 TYR C C 1
ATOM 3884 O O . TYR C 1 57 ? 51.454 30.703 85.366 1.00 38.63 520 TYR C O 1
ATOM 3893 N N . GLY C 1 58 ? 51.105 28.491 85.634 1.00 40.11 521 GLY C N 1
ATOM 3894 C CA . GLY C 1 58 ? 51.358 28.130 84.252 1.00 41.13 521 GLY C CA 1
ATOM 3895 C C . GLY C 1 58 ? 52.807 28.148 83.849 1.00 41.57 521 GLY C C 1
ATOM 3896 O O . GLY C 1 58 ? 53.707 28.107 84.690 1.00 41.89 521 GLY C O 1
ATOM 3897 N N . LYS C 1 59 ? 53.014 28.204 82.537 1.00 42.61 522 LYS C N 1
ATOM 3898 C CA . LYS C 1 59 ? 54.348 28.120 81.925 1.00 43.17 522 LYS C CA 1
ATOM 3899 C C . LYS C 1 59 ? 54.623 29.426 81.183 1.00 42.43 522 LYS C C 1
ATOM 3900 O O . LYS C 1 59 ? 53.665 30.105 80.771 1.00 42.82 522 LYS C O 1
ATOM 3906 N N . PRO C 1 60 ? 55.906 29.863 81.121 1.00 41.65 523 PRO C N 1
ATOM 3907 C CA . PRO C 1 60 ? 57.052 29.360 81.889 1.00 40.50 523 PRO C CA 1
ATOM 3908 C C . PRO C 1 60 ? 57.059 30.088 83.254 1.00 39.21 523 PRO C C 1
ATOM 3909 O O . PRO C 1 60 ? 56.046 30.699 83.612 1.00 38.60 523 PRO C O 1
ATOM 3913 N N . LYS C 1 61 ? 58.159 30.037 84.001 1.00 37.38 524 LYS C N 1
ATOM 3914 C CA . LYS C 1 61 ? 58.167 30.674 85.316 1.00 37.02 524 LYS C CA 1
ATOM 3915 C C . LYS C 1 61 ? 58.116 32.209 85.231 1.00 35.42 524 LYS C C 1
ATOM 3916 O O . LYS C 1 61 ? 57.440 32.850 86.033 1.00 35.03 524 LYS C O 1
ATOM 3922 N N . TRP C 1 62 ? 58.825 32.764 84.253 1.00 33.99 525 TRP C N 1
ATOM 3923 C CA . TRP C 1 62 ? 58.954 34.214 84.059 1.00 32.79 525 TRP C CA 1
ATOM 3924 C C . TRP C 1 62 ? 58.687 34.530 82.609 1.00 32.33 525 TRP C C 1
ATOM 3925 O O . TRP C 1 62 ? 59.219 33.866 81.737 1.00 32.24 525 TRP C O 1
ATOM 3936 N N . ASN C 1 63 ? 57.838 35.517 82.342 1.00 31.93 526 ASN C N 1
ATOM 3937 C CA . ASN C 1 63 ? 57.660 35.954 80.949 1.00 31.24 526 ASN C CA 1
ATOM 3938 C C . ASN C 1 63 ? 58.443 37.216 80.568 1.00 31.03 526 ASN C C 1
ATOM 3939 O O . ASN C 1 63 ? 58.274 37.761 79.489 1.00 30.65 526 ASN C O 1
ATOM 3944 N N . SER C 1 64 ? 59.334 37.646 81.467 1.00 30.78 527 SER C N 1
ATOM 3945 C CA . SER C 1 64 ? 60.327 38.650 81.168 1.00 30.66 527 SER C CA 1
ATOM 3946 C C . SER C 1 64 ? 61.424 38.556 82.215 1.00 30.24 527 SER C C 1
ATOM 3947 O O . SER C 1 64 ? 61.288 37.843 83.190 1.00 30.46 527 SER C O 1
ATOM 3950 N N . GLU C 1 65 ? 62.533 39.243 82.005 1.00 29.74 528 GLU C N 1
ATOM 3951 C CA . GLU C 1 65 ? 63.572 39.246 83.014 1.00 29.27 528 GLU C CA 1
ATOM 3952 C C . GLU C 1 65 ? 63.069 39.872 84.311 1.00 28.19 528 GLU C C 1
ATOM 3953 O O . GLU C 1 65 ? 63.757 39.805 85.325 1.00 27.90 528 GLU C O 1
ATOM 3959 N N . LEU C 1 66 ? 61.885 40.493 84.278 1.00 26.36 529 LEU C N 1
ATOM 3960 C CA . LEU C 1 66 ? 61.382 41.225 85.436 1.00 25.45 529 LEU C CA 1
ATOM 3961 C C . LEU C 1 66 ? 60.513 40.406 86.368 1.00 25.00 529 LEU C C 1
ATOM 3962 O O . LEU C 1 66 ? 60.405 40.728 87.544 1.00 24.07 529 LEU C O 1
ATOM 3967 N N . GLY C 1 67 ? 59.898 39.344 85.848 1.00 24.54 530 GLY C N 1
ATOM 3968 C CA . GLY C 1 67 ? 58.988 38.543 86.643 1.00 24.17 530 GLY C CA 1
ATOM 3969 C C . GLY C 1 67 ? 57.975 37.925 85.717 1.00 23.61 530 GLY C C 1
ATOM 3970 O O . GLY C 1 67 ? 58.292 37.693 84.559 1.00 24.19 530 GLY C O 1
ATOM 3971 N N . LYS C 1 68 ? 56.778 37.649 86.203 1.00 23.26 531 LYS C N 1
ATOM 3972 C CA . LYS C 1 68 ? 55.715 37.148 85.313 1.00 24.40 531 LYS C CA 1
ATOM 3973 C C . LYS C 1 68 ? 54.439 37.973 85.458 1.00 25.43 531 LYS C C 1
ATOM 3974 O O . LYS C 1 68 ? 53.966 38.142 86.583 1.00 26.26 531 LYS C O 1
ATOM 3980 N N . SER C 1 69 ? 53.899 38.505 84.357 1.00 25.58 532 SER C N 1
ATOM 3981 C CA . SER C 1 69 ? 52.587 39.186 84.404 1.00 27.02 532 SER C CA 1
ATOM 3982 C C . SER C 1 69 ? 51.409 38.254 84.109 1.00 27.25 532 SER C C 1
ATOM 3983 O O . SER C 1 69 ? 51.579 37.201 83.497 1.00 26.69 532 SER C O 1
ATOM 3986 N N . PHE C 1 70 ? 50.223 38.632 84.590 1.00 27.13 533 PHE C N 1
ATOM 3987 C CA . PHE C 1 70 ? 49.042 37.817 84.458 1.00 27.96 533 PHE C CA 1
ATOM 3988 C C . PHE C 1 70 ? 47.825 38.644 84.071 1.00 27.82 533 PHE C C 1
ATOM 3989 O O . PHE C 1 70 ? 47.749 39.808 84.403 1.00 28.58 533 PHE C O 1
ATOM 3997 N N . THR C 1 71 ? 46.883 38.023 83.367 1.00 27.76 534 THR C N 1
ATOM 3998 C CA . THR C 1 71 ? 45.605 38.625 83.043 1.00 28.34 534 THR C CA 1
ATOM 3999 C C . THR C 1 71 ? 44.499 37.652 83.403 1.00 28.29 534 THR C C 1
ATOM 4000 O O . THR C 1 71 ? 44.577 36.496 83.054 1.00 29.35 534 THR C O 1
ATOM 4004 N N . ALA C 1 72 ? 43.447 38.103 84.069 1.00 28.65 535 ALA C N 1
ATOM 4005 C CA . ALA C 1 72 ? 42.360 37.218 84.399 1.00 28.51 535 ALA C CA 1
ATOM 4006 C C . ALA C 1 72 ? 41.072 38.040 84.598 1.00 29.62 535 ALA C C 1
ATOM 4007 O O . ALA C 1 72 ? 41.137 39.186 85.037 1.00 29.71 535 ALA C O 1
ATOM 4009 N N . SER C 1 73 ? 39.916 37.447 84.309 1.00 28.24 536 SER C N 1
ATOM 4010 C CA . SER C 1 73 ? 38.659 38.174 84.395 1.00 29.37 536 SER C CA 1
ATOM 4011 C C . SER C 1 73 ? 37.868 37.745 85.617 1.00 29.58 536 SER C C 1
ATOM 4012 O O . SER C 1 73 ? 38.079 36.669 86.174 1.00 28.14 536 SER C O 1
ATOM 4015 N N . VAL C 1 74 ? 36.976 38.615 86.052 1.00 30.37 537 VAL C N 1
ATOM 4016 C CA . VAL C 1 74 ? 36.118 38.331 87.188 1.00 31.27 537 VAL C CA 1
ATOM 4017 C C . VAL C 1 74 ? 34.725 38.544 86.656 1.00 31.90 537 VAL C C 1
ATOM 4018 O O . VAL C 1 74 ? 34.425 39.639 86.152 1.00 33.18 537 VAL C O 1
ATOM 4022 N N . THR C 1 75 ? 33.859 37.546 86.773 1.00 32.38 538 THR C N 1
ATOM 4023 C CA . THR C 1 75 ? 32.472 37.727 86.350 1.00 32.91 538 THR C CA 1
ATOM 4024 C C . THR C 1 75 ? 31.462 37.690 87.531 1.00 34.25 538 THR C C 1
ATOM 4025 O O . THR C 1 75 ? 31.849 37.503 88.700 1.00 32.94 538 THR C O 1
ATOM 4029 N N . ASP C 1 76 ? 30.172 37.867 87.210 1.00 34.93 539 ASP C N 1
ATOM 4030 C CA . ASP C 1 76 ? 29.100 37.857 88.195 1.00 36.94 539 ASP C CA 1
ATOM 4031 C C . ASP C 1 76 ? 29.266 38.878 89.314 1.00 37.27 539 ASP C C 1
ATOM 4032 O O . ASP C 1 76 ? 28.932 38.604 90.472 1.00 37.31 539 ASP C O 1
ATOM 4037 N N . LEU C 1 77 ? 29.785 40.050 88.980 1.00 38.04 540 LEU C N 1
ATOM 4038 C CA . LEU C 1 77 ? 29.795 41.135 89.936 1.00 38.53 540 LEU C CA 1
ATOM 4039 C C . LEU C 1 77 ? 28.463 41.841 89.791 1.00 39.09 540 LEU C C 1
ATOM 4040 O O . LEU C 1 77 ? 27.924 41.905 88.681 1.00 39.52 540 LEU C O 1
ATOM 4045 N N . LYS C 1 78 ? 27.915 42.322 90.913 1.00 39.59 541 LYS C N 1
ATOM 4046 C CA . LYS C 1 78 ? 26.711 43.145 90.920 1.00 40.01 541 LYS C CA 1
ATOM 4047 C C . LYS C 1 78 ? 27.012 44.475 90.245 1.00 40.00 541 LYS C C 1
ATOM 4048 O O . LYS C 1 78 ? 28.019 45.125 90.561 1.00 40.14 541 LYS C O 1
ATOM 4054 N N . PRO C 1 79 ? 26.153 44.882 89.299 1.00 39.45 542 PRO C N 1
ATOM 4055 C CA . PRO C 1 79 ? 26.442 46.125 88.613 1.00 39.12 542 PRO C CA 1
ATOM 4056 C C . PRO C 1 79 ? 26.292 47.345 89.520 1.00 39.08 542 PRO C C 1
ATOM 4057 O O . PRO C 1 79 ? 25.613 47.294 90.552 1.00 38.65 542 PRO C O 1
ATOM 4061 N N . GLN C 1 80 ? 26.959 48.422 89.116 1.00 38.51 543 GLN C N 1
ATOM 4062 C CA . GLN C 1 80 ? 26.830 49.751 89.709 1.00 37.59 543 GLN C CA 1
ATOM 4063 C C . GLN C 1 80 ? 27.126 49.844 91.225 1.00 37.16 543 GLN C C 1
ATOM 4064 O O . GLN C 1 80 ? 26.415 50.507 91.993 1.00 36.35 543 GLN C O 1
ATOM 4070 N N . HIS C 1 81 ? 28.212 49.166 91.617 1.00 36.48 544 HIS C N 1
ATOM 4071 C CA . HIS C 1 81 ? 28.769 49.217 92.975 1.00 35.99 544 HIS C CA 1
ATOM 4072 C C . HIS C 1 81 ? 30.262 49.494 92.901 1.00 35.17 544 HIS C C 1
ATOM 4073 O O . HIS C 1 81 ? 30.878 49.274 91.861 1.00 34.65 544 HIS C O 1
ATOM 4080 N N . THR C 1 82 ? 30.836 49.959 94.009 1.00 34.76 545 THR C N 1
ATOM 4081 C CA . THR C 1 82 ? 32.284 50.168 94.123 1.00 34.45 545 THR C CA 1
ATOM 4082 C C . THR C 1 82 ? 32.963 48.961 94.808 1.00 34.21 545 THR C C 1
ATOM 4083 O O . THR C 1 82 ? 32.486 48.465 95.841 1.00 33.97 545 THR C O 1
ATOM 4087 N N . TYR C 1 83 ? 34.069 48.505 94.213 1.00 33.55 546 TYR C N 1
ATOM 4088 C CA . TYR C 1 83 ? 34.821 47.339 94.656 1.00 32.90 546 TYR C CA 1
ATOM 4089 C C . TYR C 1 83 ? 36.289 47.625 94.884 1.00 32.65 546 TYR C C 1
ATOM 4090 O O . TYR C 1 83 ? 36.844 48.603 94.387 1.00 32.78 546 TYR C O 1
ATOM 4099 N N . ARG C 1 84 ? 36.924 46.741 95.640 1.00 32.55 547 ARG C N 1
ATOM 4100 C CA . ARG C 1 84 ? 38.366 46.648 95.649 1.00 31.80 547 ARG C CA 1
ATOM 4101 C C . ARG C 1 84 ? 38.680 45.205 95.351 1.00 31.66 547 ARG C C 1
ATOM 4102 O O . ARG C 1 84 ? 37.927 44.322 95.707 1.00 32.03 547 ARG C O 1
ATOM 4110 N N . PHE C 1 85 ? 39.786 44.955 94.679 1.00 31.62 548 PHE C N 1
ATOM 4111 C CA . PHE C 1 85 ? 40.168 43.593 94.335 1.00 30.82 548 PHE C CA 1
ATOM 4112 C C . PHE C 1 85 ? 41.540 43.314 94.923 1.00 31.13 548 PHE C C 1
ATOM 4113 O O . PHE C 1 85 ? 42.312 44.269 95.219 1.00 31.20 548 PHE C O 1
ATOM 4121 N N . ARG C 1 86 ? 41.839 42.031 95.127 1.00 30.13 549 ARG C N 1
ATOM 4122 C CA . ARG C 1 86 ? 43.209 41.605 95.467 1.00 30.34 549 ARG C CA 1
ATOM 4123 C C . ARG C 1 86 ? 43.484 40.177 95.008 1.00 30.45 549 ARG C C 1
ATOM 4124 O O . ARG C 1 86 ? 42.561 39.425 94.724 1.00 31.03 549 ARG C O 1
ATOM 4132 N N . ILE C 1 87 ? 44.763 39.837 94.918 1.00 30.50 550 ILE C N 1
ATOM 4133 C CA . ILE C 1 87 ? 45.211 38.548 94.398 1.00 30.20 550 ILE C CA 1
ATOM 4134 C C . ILE C 1 87 ? 45.941 37.846 95.501 1.00 29.59 550 ILE C C 1
ATOM 4135 O O . ILE C 1 87 ? 46.803 38.435 96.138 1.00 29.42 550 ILE C O 1
ATOM 4140 N N . LEU C 1 88 ? 45.585 36.594 95.738 1.00 29.05 551 LEU C N 1
ATOM 4141 C CA . LEU C 1 88 ? 46.298 35.791 96.695 1.00 29.07 551 LEU C CA 1
ATOM 4142 C C . LEU C 1 88 ? 47.034 34.703 95.950 1.00 29.33 551 LEU C C 1
ATOM 4143 O O . LEU C 1 88 ? 46.428 33.975 95.143 1.00 30.36 551 LEU C O 1
ATOM 4148 N N . ALA C 1 89 ? 48.329 34.574 96.224 1.00 28.69 552 ALA C N 1
ATOM 4149 C CA . ALA C 1 89 ? 49.135 33.517 95.629 1.00 28.19 552 ALA C CA 1
ATOM 4150 C C . ALA C 1 89 ? 49.226 32.331 96.579 1.00 28.66 552 ALA C C 1
ATOM 4151 O O . ALA C 1 89 ? 49.439 32.524 97.770 1.00 28.45 552 ALA C O 1
ATOM 4153 N N . VAL C 1 90 ? 49.068 31.114 96.056 1.00 29.45 553 VAL C N 1
ATOM 4154 C CA . VAL C 1 90 ? 49.317 29.891 96.818 1.00 30.59 553 VAL C CA 1
ATOM 4155 C C . VAL C 1 90 ? 50.712 29.367 96.433 1.00 30.88 553 VAL C C 1
ATOM 4156 O O . VAL C 1 90 ? 50.999 29.166 95.245 1.00 31.52 553 VAL C O 1
ATOM 4160 N N . TYR C 1 91 ? 51.567 29.156 97.425 1.00 30.82 554 TYR C N 1
ATOM 4161 C CA . TYR C 1 91 ? 52.944 28.704 97.186 1.00 31.05 554 TYR C CA 1
ATOM 4162 C C . TYR C 1 91 ? 53.110 27.175 97.274 1.00 32.03 554 TYR C C 1
ATOM 4163 O O . TYR C 1 91 ? 52.175 26.449 97.617 1.00 31.74 554 TYR C O 1
ATOM 4172 N N . SER C 1 92 ? 54.317 26.699 96.969 1.00 32.54 555 SER C N 1
ATOM 4173 C CA . SER C 1 92 ? 54.559 25.281 96.864 1.00 33.04 555 SER C CA 1
ATOM 4174 C C . SER C 1 92 ? 54.435 24.619 98.228 1.00 32.70 555 SER C C 1
ATOM 4175 O O . SER C 1 92 ? 54.041 23.471 98.305 1.00 32.76 555 SER C O 1
ATOM 4178 N N . ASN C 1 93 ? 54.725 25.362 99.295 1.00 32.56 556 ASN C N 1
ATOM 4179 C CA . ASN C 1 93 ? 54.530 24.872 100.659 1.00 32.20 556 ASN C CA 1
ATOM 4180 C C . ASN C 1 93 ? 53.068 24.907 101.104 1.00 32.71 556 ASN C C 1
ATOM 4181 O O . ASN C 1 93 ? 52.770 24.596 102.273 1.00 33.32 556 ASN C O 1
ATOM 4186 N N . ASN C 1 94 ? 52.170 25.281 100.187 1.00 32.24 557 ASN C N 1
ATOM 4187 C CA . ASN C 1 94 ? 50.718 25.390 100.469 1.00 32.53 557 ASN C CA 1
ATOM 4188 C C . ASN C 1 94 ? 50.279 26.636 101.236 1.00 31.66 557 ASN C C 1
ATOM 4189 O O . ASN C 1 94 ? 49.105 26.771 101.596 1.00 31.34 557 ASN C O 1
ATOM 4194 N N . ASP C 1 95 ? 51.222 27.532 101.496 1.00 30.61 558 ASP C N 1
ATOM 4195 C CA . ASP C 1 95 ? 50.923 28.723 102.237 1.00 30.32 558 ASP C CA 1
ATOM 4196 C C . ASP C 1 95 ? 50.432 29.760 101.221 1.00 30.02 558 ASP C C 1
ATOM 4197 O O . ASP C 1 95 ? 50.472 29.523 100.015 1.00 30.39 558 ASP C O 1
ATOM 4202 N N . ASN C 1 96 ? 49.916 30.887 101.689 1.00 30.13 559 ASN C N 1
ATOM 4203 C CA . ASN C 1 96 ? 49.424 31.903 100.769 1.00 29.43 559 ASN C CA 1
ATOM 4204 C C . ASN C 1 96 ? 49.807 33.312 101.217 1.00 29.54 559 ASN C C 1
ATOM 4205 O O . ASN C 1 96 ? 49.884 33.561 102.424 1.00 28.85 559 ASN C O 1
ATOM 4210 N N . LYS C 1 97 ? 50.071 34.210 100.252 1.00 29.36 560 LYS C N 1
ATOM 4211 C CA . LYS C 1 97 ? 50.250 35.648 100.517 1.00 29.62 560 LYS C CA 1
ATOM 4212 C C . LYS C 1 97 ? 49.303 36.484 99.656 1.00 28.99 560 LYS C C 1
ATOM 4213 O O . LYS C 1 97 ? 49.204 36.268 98.455 1.00 29.01 560 LYS C O 1
ATOM 4219 N N . GLU C 1 98 ? 48.641 37.462 100.257 1.00 28.41 561 GLU C N 1
ATOM 4220 C CA . GLU C 1 98 ? 47.785 38.383 99.499 1.00 28.67 561 GLU C CA 1
ATOM 4221 C C . GLU C 1 98 ? 48.577 39.591 99.029 1.00 28.66 561 GLU C C 1
ATOM 4222 O O . GLU C 1 98 ? 49.557 39.976 99.668 1.00 29.68 561 GLU C O 1
ATOM 4228 N N . SER C 1 99 ? 48.185 40.142 97.881 1.00 28.85 562 SER C N 1
ATOM 4229 C CA . SER C 1 99 ? 48.645 41.423 97.394 1.00 29.30 562 SER C CA 1
ATOM 4230 C C . SER C 1 99 ? 47.971 42.528 98.186 1.00 29.64 562 SER C C 1
ATOM 4231 O O . SER C 1 99 ? 46.987 42.279 98.869 1.00 28.99 562 SER C O 1
ATOM 4234 N N . ASN C 1 100 ? 48.466 43.762 98.068 1.00 30.48 563 ASN C N 1
ATOM 4235 C CA . ASN C 1 100 ? 47.686 44.906 98.556 1.00 31.04 563 ASN C CA 1
ATOM 4236 C C . ASN C 1 100 ? 46.412 45.019 97.718 1.00 31.50 563 ASN C C 1
ATOM 4237 O O . ASN C 1 100 ? 46.329 44.478 96.599 1.00 31.04 563 ASN C O 1
ATOM 4242 N N . THR C 1 101 ? 45.415 45.720 98.233 1.00 32.11 564 THR C N 1
ATOM 4243 C CA . THR C 1 101 ? 44.178 45.810 97.483 1.00 33.18 564 THR C CA 1
ATOM 4244 C C . THR C 1 101 ? 44.296 46.886 96.396 1.00 32.79 564 THR C C 1
ATOM 4245 O O . THR C 1 101 ? 45.137 47.782 96.477 1.00 32.90 564 THR C O 1
ATOM 4249 N N . SER C 1 102 ? 43.484 46.751 95.355 1.00 32.07 565 SER C N 1
ATOM 4250 C CA . SER C 1 102 ? 43.419 47.741 94.301 1.00 31.32 565 SER C CA 1
ATOM 4251 C C . SER C 1 102 ? 42.805 49.034 94.822 1.00 31.24 565 SER C C 1
ATOM 4252 O O . SER C 1 102 ? 42.223 49.079 95.905 1.00 31.06 565 SER C O 1
ATOM 4255 N N . ALA C 1 103 ? 42.930 50.077 94.016 1.00 31.32 566 ALA C N 1
ATOM 4256 C CA . ALA C 1 103 ? 42.198 51.308 94.209 1.00 31.81 566 ALA C CA 1
ATOM 4257 C C . ALA C 1 103 ? 40.704 50.999 94.131 1.00 32.12 566 ALA C C 1
ATOM 4258 O O . ALA C 1 103 ? 40.296 49.986 93.555 1.00 31.62 566 ALA C O 1
ATOM 4260 N N . LYS C 1 104 ? 39.889 51.854 94.732 1.00 32.84 567 LYS C N 1
ATOM 4261 C CA . LYS C 1 104 ? 38.434 51.766 94.573 1.00 33.59 567 LYS C CA 1
ATOM 4262 C C . LYS C 1 104 ? 38.061 51.749 93.084 1.00 33.57 567 LYS C C 1
ATOM 4263 O O . LYS C 1 104 ? 38.652 52.488 92.294 1.00 33.22 567 LYS C O 1
ATOM 4269 N N . PHE C 1 105 ? 37.124 50.877 92.701 1.00 33.12 568 PHE C N 1
ATOM 4270 C CA . PHE C 1 105 ? 36.683 50.799 91.313 1.00 33.05 568 PHE C CA 1
ATOM 4271 C C . PHE C 1 105 ? 35.152 50.808 91.198 1.00 32.67 568 PHE C C 1
ATOM 4272 O O . PHE C 1 105 ? 34.487 49.863 91.623 1.00 33.43 568 PHE C O 1
ATOM 4280 N N . TYR C 1 106 ? 34.588 51.860 90.626 1.00 31.61 569 TYR C N 1
ATOM 4281 C CA . TYR C 1 106 ? 33.146 51.887 90.416 1.00 31.22 569 TYR C CA 1
ATOM 4282 C C . TYR C 1 106 ? 32.835 51.095 89.152 1.00 31.47 569 TYR C C 1
ATOM 4283 O O . TYR C 1 106 ? 33.378 51.402 88.081 1.00 31.44 569 TYR C O 1
ATOM 4292 N N . LEU C 1 107 ? 31.970 50.081 89.275 1.00 31.42 570 LEU C N 1
ATOM 4293 C CA . LEU C 1 107 ? 31.567 49.279 88.120 1.00 31.72 570 LEU C CA 1
ATOM 4294 C C . LEU C 1 107 ? 30.452 49.969 87.362 1.00 31.95 570 LEU C C 1
ATOM 4295 O O . LEU C 1 107 ? 29.268 49.842 87.687 1.00 31.14 570 LEU C O 1
ATOM 4300 N N . GLN C 1 108 ? 30.866 50.668 86.316 1.00 31.94 571 GLN C N 1
ATOM 4301 C CA . GLN C 1 108 ? 30.012 51.558 85.541 1.00 32.31 571 GLN C CA 1
ATOM 4302 C C . GLN C 1 108 ? 28.961 50.766 84.726 1.00 32.19 571 GLN C C 1
ATOM 4303 O O . GLN C 1 108 ? 29.234 49.660 84.278 1.00 31.61 571 GLN C O 1
ATOM 4309 N N . PRO C 1 109 ? 27.733 51.303 84.573 1.00 32.16 572 PRO C N 1
ATOM 4310 C CA . PRO C 1 109 ? 26.862 50.736 83.532 1.00 32.21 572 PRO C CA 1
ATOM 4311 C C . PRO C 1 109 ? 27.437 51.093 82.172 1.00 32.79 572 PRO C C 1
ATOM 4312 O O . PRO C 1 109 ? 28.148 52.091 82.062 1.00 33.61 572 PRO C O 1
ATOM 4316 N N . GLY C 1 110 ? 27.137 50.304 81.145 1.00 32.52 573 GLY C N 1
ATOM 4317 C CA . GLY C 1 110 ? 27.634 50.582 79.796 1.00 32.06 573 GLY C CA 1
ATOM 4318 C C . GLY C 1 110 ? 26.869 51.632 78.999 1.00 32.11 573 GLY C C 1
ATOM 4319 O O . GLY C 1 110 ? 27.384 52.147 78.020 1.00 32.23 573 GLY C O 1
ATOM 4320 N N . ALA C 1 111 ? 25.643 51.954 79.407 1.00 32.00 574 ALA C N 1
ATOM 4321 C CA . ALA C 1 111 ? 24.790 52.881 78.663 1.00 32.12 574 ALA C CA 1
ATOM 4322 C C . ALA C 1 111 ? 25.520 54.150 78.161 1.00 32.33 574 ALA C C 1
ATOM 4323 O O . ALA C 1 111 ? 25.428 54.484 76.977 1.00 31.47 574 ALA C O 1
ATOM 4325 N N . ALA C 1 112 ? 26.271 54.816 79.045 1.00 32.38 575 ALA C N 1
ATOM 4326 C CA . ALA C 1 112 ? 26.961 56.072 78.694 1.00 32.76 575 ALA C CA 1
ATOM 4327 C C . ALA C 1 112 ? 28.328 55.889 78.022 1.00 32.67 575 ALA C C 1
ATOM 4328 O O . ALA C 1 112 ? 28.982 56.870 77.671 1.00 32.72 575 ALA C O 1
ATOM 4330 N N . LEU C 1 113 ? 28.740 54.645 77.829 1.00 32.64 576 LEU C N 1
ATOM 4331 C CA . LEU C 1 113 ? 30.067 54.337 77.291 1.00 33.11 576 LEU C CA 1
ATOM 4332 C C . LEU C 1 113 ? 30.006 54.058 75.785 1.00 33.53 576 LEU C C 1
ATOM 4333 O O . LEU C 1 113 ? 29.153 53.310 75.330 1.00 34.31 576 LEU C O 1
ATOM 4338 N N . ASP C 1 114 ? 30.891 54.665 75.007 1.00 33.61 577 ASP C N 1
ATOM 4339 C CA . ASP C 1 114 ? 30.919 54.419 73.561 1.00 34.09 577 ASP C CA 1
ATOM 4340 C C . ASP C 1 114 ? 31.453 53.014 73.261 1.00 33.73 577 ASP C C 1
ATOM 4341 O O . ASP C 1 114 ? 32.350 52.542 73.955 1.00 33.99 577 ASP C O 1
ATOM 4346 N N . PRO C 1 115 ? 30.925 52.359 72.211 1.00 33.57 578 PRO C N 1
ATOM 4347 C CA . PRO C 1 115 ? 31.433 51.036 71.855 1.00 33.17 578 PRO C CA 1
ATOM 4348 C C . PRO C 1 115 ? 32.866 51.107 71.326 1.00 33.11 578 PRO C C 1
ATOM 4349 O O . PRO C 1 115 ? 33.199 51.971 70.501 1.00 33.88 578 PRO C O 1
ATOM 4353 N N . MET C 1 116 ? 33.698 50.210 71.816 1.00 32.30 579 MET C N 1
ATOM 4354 C CA . MET C 1 116 ? 35.083 50.098 71.408 1.00 32.72 579 MET C CA 1
ATOM 4355 C C . MET C 1 116 ? 35.161 49.422 70.044 1.00 32.56 579 MET C C 1
ATOM 4356 O O . MET C 1 116 ? 34.299 48.590 69.721 1.00 32.59 579 MET C O 1
ATOM 4361 N N . PRO C 1 117 ? 36.177 49.776 69.226 1.00 32.35 580 PRO C N 1
ATOM 4362 C CA . PRO C 1 117 ? 36.333 49.056 67.953 1.00 31.84 580 PRO C CA 1
ATOM 4363 C C . PRO C 1 117 ? 36.644 47.575 68.137 1.00 31.39 580 PRO C C 1
ATOM 4364 O O . PRO C 1 117 ? 37.501 47.209 68.941 1.00 31.24 580 PRO C O 1
ATOM 4368 N N . VAL C 1 118 ? 35.905 46.760 67.391 1.00 31.21 581 VAL C N 1
ATOM 4369 C CA . VAL C 1 118 ? 36.019 45.303 67.315 1.00 31.31 581 VAL C CA 1
ATOM 4370 C C . VAL C 1 118 ? 37.144 44.954 66.338 1.00 31.96 581 VAL C C 1
ATOM 4371 O O . VAL C 1 118 ? 37.095 45.354 65.151 1.00 31.26 581 VAL C O 1
ATOM 4375 N N . PRO C 1 119 ? 38.178 44.231 66.817 1.00 32.56 582 PRO C N 1
ATOM 4376 C CA . PRO C 1 119 ? 39.205 43.830 65.865 1.00 33.22 582 PRO C CA 1
ATOM 4377 C C . PRO C 1 119 ? 38.643 42.825 64.859 1.00 34.53 582 PRO C C 1
ATOM 4378 O O . PRO C 1 119 ? 37.667 42.142 65.165 1.00 34.24 582 PRO C O 1
ATOM 4382 N N . GLU C 1 120 ? 39.225 42.792 63.658 1.00 35.81 583 GLU C N 1
ATOM 4383 C CA . GLU C 1 120 ? 39.001 41.722 62.700 1.00 37.45 583 GLU C CA 1
ATOM 4384 C C . GLU C 1 120 ? 40.209 40.795 62.758 1.00 37.79 583 GLU C C 1
ATOM 4385 O O . GLU C 1 120 ? 41.303 41.168 62.318 1.00 37.80 583 GLU C O 1
ATOM 4391 N N . LEU C 1 121 ? 40.012 39.604 63.328 1.00 38.01 584 LEU C N 1
ATOM 4392 C CA . LEU C 1 121 ? 41.090 38.634 63.504 1.00 38.16 584 LEU C CA 1
ATOM 4393 C C . LEU C 1 121 ? 41.292 37.876 62.210 1.00 38.81 584 LEU C C 1
ATOM 4394 O O . LEU C 1 121 ? 40.367 37.215 61.719 1.00 38.19 584 LEU C O 1
ATOM 4399 N N . LEU C 1 122 ? 42.501 37.994 61.654 1.00 39.07 585 LEU C N 1
ATOM 4400 C CA . LEU C 1 122 ? 42.847 37.316 60.409 1.00 39.37 585 LEU C CA 1
ATOM 4401 C C . LEU C 1 122 ? 43.336 35.908 60.744 1.00 39.86 585 LEU C C 1
ATOM 4402 O O . LEU C 1 122 ? 43.445 35.558 61.914 1.00 39.94 585 LEU C O 1
ATOM 4407 N N . GLU C 1 123 ? 43.613 35.097 59.730 1.00 40.53 586 GLU C N 1
ATOM 4408 C CA . GLU C 1 123 ? 44.089 33.725 59.954 1.00 41.50 586 GLU C CA 1
ATOM 4409 C C . GLU C 1 123 ? 45.316 33.690 60.868 1.00 41.64 586 GLU C C 1
ATOM 4410 O O . GLU C 1 123 ? 46.218 34.526 60.746 1.00 42.16 586 GLU C O 1
ATOM 4416 N N . ILE C 1 124 ? 45.320 32.725 61.785 1.00 41.64 587 ILE C N 1
ATOM 4417 C CA . ILE C 1 124 ? 46.342 32.584 62.814 1.00 41.76 587 ILE C CA 1
ATOM 4418 C C . ILE C 1 124 ? 47.656 32.094 62.236 1.00 41.83 587 ILE C C 1
ATOM 4419 O O . ILE C 1 124 ? 47.688 31.084 61.529 1.00 42.24 587 ILE C O 1
ATOM 4424 N N . GLU C 1 125 ? 48.737 32.811 62.519 1.00 41.37 588 GLU C N 1
ATOM 4425 C CA . GLU C 1 125 ? 50.038 32.447 61.954 1.00 41.34 588 GLU C CA 1
ATOM 4426 C C . GLU C 1 125 ? 50.722 31.353 62.768 1.00 41.22 588 GLU C C 1
ATOM 4427 O O . GLU C 1 125 ? 51.098 31.568 63.920 1.00 41.16 588 GLU C O 1
ATOM 4433 N N . GLU C 1 126 ? 50.891 30.188 62.153 1.00 40.97 589 GLU C N 1
ATOM 4434 C CA . GLU C 1 126 ? 51.458 29.020 62.820 1.00 40.99 589 GLU C CA 1
ATOM 4435 C C . GLU C 1 126 ? 52.969 29.142 62.813 1.00 40.52 589 GLU C C 1
ATOM 4436 O O . GLU C 1 126 ? 53.654 28.568 61.973 1.00 40.43 589 GLU C O 1
ATOM 4442 N N . TYR C 1 127 ? 53.460 29.910 63.778 1.00 40.32 590 TYR C N 1
ATOM 4443 C CA . TYR C 1 127 ? 54.799 30.491 63.775 1.00 40.11 590 TYR C CA 1
ATOM 4444 C C . TYR C 1 127 ? 55.915 29.509 64.118 1.00 39.06 590 TYR C C 1
ATOM 4445 O O . TYR C 1 127 ? 56.979 29.579 63.519 1.00 39.58 590 TYR C O 1
ATOM 4454 N N . SER C 1 128 ? 55.677 28.623 65.087 1.00 37.42 591 SER C N 1
ATOM 4455 C CA . SER C 1 128 ? 56.633 27.574 65.464 1.00 35.94 591 SER C CA 1
ATOM 4456 C C . SER C 1 128 ? 55.952 26.427 66.212 1.00 35.19 591 SER C C 1
ATOM 4457 O O . SER C 1 128 ? 54.731 26.421 66.368 1.00 34.77 591 SER C O 1
ATOM 4460 N N . GLU C 1 129 ? 56.753 25.477 66.687 1.00 34.25 592 GLU C N 1
ATOM 4461 C CA . GLU C 1 129 ? 56.272 24.379 67.513 1.00 34.00 592 GLU C CA 1
ATOM 4462 C C . GLU C 1 129 ? 55.678 24.823 68.855 1.00 32.88 592 GLU C C 1
ATOM 4463 O O . GLU C 1 129 ? 54.929 24.078 69.478 1.00 32.51 592 GLU C O 1
ATOM 4469 N N . THR C 1 130 ? 56.019 26.022 69.319 1.00 32.38 593 THR C N 1
ATOM 4470 C CA . THR C 1 130 ? 55.545 26.458 70.618 1.00 31.60 593 THR C CA 1
ATOM 4471 C C . THR C 1 130 ? 55.008 27.879 70.600 1.00 31.76 593 THR C C 1
ATOM 4472 O O . THR C 1 130 ? 54.797 28.479 71.651 1.00 31.04 593 THR C O 1
ATOM 4476 N N . ALA C 1 131 ? 54.762 28.433 69.419 1.00 32.09 594 ALA C N 1
ATOM 4477 C CA . ALA C 1 131 ? 54.142 29.771 69.356 1.00 32.54 594 ALA C CA 1
ATOM 4478 C C . ALA C 1 131 ? 53.237 29.912 68.148 1.00 32.87 594 ALA C C 1
ATOM 4479 O O . ALA C 1 131 ? 53.360 29.148 67.187 1.00 33.21 594 ALA C O 1
ATOM 4481 N N . VAL C 1 132 ? 52.318 30.875 68.216 1.00 33.21 595 VAL C N 1
ATOM 4482 C CA . VAL C 1 132 ? 51.572 31.364 67.036 1.00 32.91 595 VAL C CA 1
ATOM 4483 C C . VAL C 1 132 ? 51.541 32.904 67.060 1.00 33.46 595 VAL C C 1
ATOM 4484 O O . VAL C 1 132 ? 51.777 33.528 68.110 1.00 33.57 595 VAL C O 1
ATOM 4488 N N . VAL C 1 133 ? 51.250 33.527 65.923 1.00 33.43 596 VAL C N 1
ATOM 4489 C CA . VAL C 1 133 ? 51.055 34.966 65.934 1.00 33.57 596 VAL C CA 1
ATOM 4490 C C . VAL C 1 133 ? 49.651 35.354 65.493 1.00 33.14 596 VAL C C 1
ATOM 4491 O O . VAL C 1 133 ? 49.182 34.953 64.438 1.00 33.06 596 VAL C O 1
ATOM 4495 N N . LEU C 1 134 ? 48.990 36.151 66.317 1.00 32.86 597 LEU C N 1
ATOM 4496 C CA . LEU C 1 134 ? 47.684 36.654 65.971 1.00 33.25 597 LEU C CA 1
ATOM 4497 C C . LEU C 1 134 ? 47.841 37.919 65.166 1.00 33.09 597 LEU C C 1
ATOM 4498 O O . LEU C 1 134 ? 48.601 38.801 65.565 1.00 33.83 597 LEU C O 1
ATOM 4503 N N . HIS C 1 135 ? 47.116 38.011 64.049 1.00 32.64 598 HIS C N 1
ATOM 4504 C CA . HIS C 1 135 ? 47.090 39.227 63.227 1.00 32.57 598 HIS C CA 1
ATOM 4505 C C . HIS C 1 135 ? 45.708 39.776 63.142 1.00 31.88 598 HIS C C 1
ATOM 4506 O O . HIS C 1 135 ? 44.756 39.003 63.072 1.00 32.29 598 HIS C O 1
ATOM 4513 N N . TRP C 1 136 ? 45.585 41.100 63.133 1.00 31.13 599 TRP C N 1
ATOM 4514 C CA . TRP C 1 136 ? 44.269 41.730 63.014 1.00 31.25 599 TRP C CA 1
ATOM 4515 C C . TRP C 1 136 ? 44.294 43.098 62.349 1.00 31.48 599 TRP C C 1
ATOM 4516 O O . TRP C 1 136 ? 45.357 43.692 62.165 1.00 31.77 599 TRP C O 1
ATOM 4527 N N . SER C 1 137 ? 43.115 43.606 62.009 1.00 31.90 600 SER C N 1
ATOM 4528 C CA . SER C 1 137 ? 42.999 44.958 61.480 1.00 33.12 600 SER C CA 1
ATOM 4529 C C . SER C 1 137 ? 41.890 45.702 62.193 1.00 33.93 600 SER C C 1
ATOM 4530 O O . SER C 1 137 ? 41.014 45.086 62.797 1.00 34.52 600 SER C O 1
ATOM 4533 N N . LEU C 1 138 ? 41.947 47.028 62.133 1.00 34.88 601 LEU C N 1
ATOM 4534 C CA . LEU C 1 138 ? 40.852 47.877 62.600 1.00 36.02 601 LEU C CA 1
ATOM 4535 C C . LEU C 1 138 ? 40.156 48.541 61.423 1.00 36.74 601 LEU C C 1
ATOM 4536 O O . LEU C 1 138 ? 40.803 48.908 60.438 1.00 36.54 601 LEU C O 1
ATOM 4541 N N . ALA C 1 139 ? 38.844 48.725 61.541 1.00 38.09 602 ALA C N 1
ATOM 4542 C CA . ALA C 1 139 ? 38.085 49.476 60.540 1.00 39.31 602 ALA C CA 1
ATOM 4543 C C . ALA C 1 139 ? 38.653 50.886 60.399 1.00 40.48 602 ALA C C 1
ATOM 4544 O O . ALA C 1 139 ? 39.310 51.403 61.312 1.00 40.27 602 ALA C O 1
ATOM 4546 N N . SER C 1 140 ? 38.397 51.508 59.253 1.00 42.15 603 SER C N 1
ATOM 4547 C CA . SER C 1 140 ? 38.875 52.868 59.001 1.00 43.71 603 SER C CA 1
ATOM 4548 C C . SER C 1 140 ? 38.263 53.890 59.973 1.00 44.60 603 SER C C 1
ATOM 4549 O O . SER C 1 140 ? 38.791 54.994 60.144 1.00 44.89 603 SER C O 1
ATOM 4552 N N . ASP C 1 141 ? 37.157 53.501 60.606 1.00 45.53 604 ASP C N 1
ATOM 4553 C CA . ASP C 1 141 ? 36.389 54.384 61.480 1.00 46.41 604 ASP C CA 1
ATOM 4554 C C . ASP C 1 141 ? 36.766 54.218 62.956 1.00 46.32 604 ASP C C 1
ATOM 4555 O O . ASP C 1 141 ? 36.117 54.797 63.831 1.00 46.79 604 ASP C O 1
ATOM 4560 N N . ALA C 1 142 ? 37.810 53.431 63.226 1.00 45.81 605 ALA C N 1
ATOM 4561 C CA . ALA C 1 142 ? 38.214 53.092 64.592 1.00 45.13 605 ALA C CA 1
ATOM 4562 C C . ALA C 1 142 ? 38.975 54.211 65.299 1.00 44.83 605 ALA C C 1
ATOM 4563 O O . ALA C 1 142 ? 40.048 54.643 64.853 1.00 44.88 605 ALA C O 1
ATOM 4565 N N . ASP C 1 143 ? 38.414 54.680 66.408 1.00 44.40 606 ASP C N 1
ATOM 4566 C CA . ASP C 1 143 ? 39.098 55.665 67.222 1.00 43.85 606 ASP C CA 1
ATOM 4567 C C . ASP C 1 143 ? 40.153 54.996 68.093 1.00 43.24 606 ASP C C 1
ATOM 4568 O O . ASP C 1 143 ? 39.878 54.505 69.198 1.00 43.16 606 ASP C O 1
ATOM 4573 N N . GLU C 1 144 ? 41.370 55.007 67.569 1.00 42.27 607 GLU C N 1
ATOM 4574 C CA . GLU C 1 144 ? 42.509 54.351 68.177 1.00 41.82 607 GLU C CA 1
ATOM 4575 C C . GLU C 1 144 ? 42.970 55.058 69.441 1.00 41.36 607 GLU C C 1
ATOM 4576 O O . GLU C 1 144 ? 43.749 54.502 70.219 1.00 41.07 607 GLU C O 1
ATOM 4582 N N . HIS C 1 145 ? 42.514 56.293 69.637 1.00 40.61 608 HIS C N 1
ATOM 4583 C CA . HIS C 1 145 ? 42.869 57.039 70.845 1.00 39.96 608 HIS C CA 1
ATOM 4584 C C . HIS C 1 145 ? 42.064 56.576 72.056 1.00 38.01 608 HIS C C 1
ATOM 4585 O O . HIS C 1 145 ? 42.416 56.872 73.191 1.00 37.06 608 HIS C O 1
ATOM 4592 N N . LEU C 1 146 ? 40.986 55.844 71.795 1.00 36.68 609 LEU C N 1
ATOM 4593 C CA . LEU C 1 146 ? 40.195 55.231 72.859 1.00 35.36 609 LEU C CA 1
ATOM 4594 C C . LEU C 1 146 ? 40.845 53.963 73.388 1.00 33.89 609 LEU C C 1
ATOM 4595 O O . LEU C 1 146 ? 40.503 53.508 74.476 1.00 33.16 609 LEU C O 1
ATOM 4600 N N . ILE C 1 147 ? 41.787 53.402 72.628 1.00 32.74 610 ILE C N 1
ATOM 4601 C CA . ILE C 1 147 ? 42.257 52.046 72.889 1.00 32.05 610 ILE C CA 1
ATOM 4602 C C . ILE C 1 147 ? 43.525 52.023 73.735 1.00 31.73 610 ILE C C 1
ATOM 4603 O O . ILE C 1 147 ? 44.494 52.691 73.397 1.00 31.04 610 ILE C O 1
ATOM 4608 N N . THR C 1 148 ? 43.504 51.248 74.825 1.00 30.75 611 THR C N 1
ATOM 4609 C CA . THR C 1 148 ? 44.692 51.024 75.642 1.00 30.96 611 THR C CA 1
ATOM 4610 C C . THR C 1 148 ? 45.505 49.854 75.098 1.00 30.35 611 THR C C 1
ATOM 4611 O O . THR C 1 148 ? 46.730 49.888 75.077 1.00 30.57 611 THR C O 1
ATOM 4615 N N . GLY C 1 149 ? 44.804 48.821 74.661 1.00 30.19 612 GLY C N 1
ATOM 4616 C CA . GLY C 1 149 ? 45.414 47.618 74.140 1.00 29.06 612 GLY C CA 1
ATOM 4617 C C . GLY C 1 149 ? 44.350 46.620 73.746 1.00 29.05 612 GLY C C 1
ATOM 4618 O O . GLY C 1 149 ? 43.184 46.996 73.524 1.00 28.66 612 GLY C O 1
ATOM 4619 N N . TYR C 1 150 ? 44.751 45.352 73.698 1.00 28.85 613 TYR C N 1
ATOM 4620 C CA . TYR C 1 150 ? 43.867 44.239 73.298 1.00 28.75 613 TYR C CA 1
ATOM 4621 C C . TYR C 1 150 ? 43.993 43.105 74.304 1.00 28.83 613 TYR C C 1
ATOM 4622 O O . TYR C 1 150 ? 45.089 42.795 74.771 1.00 28.61 613 TYR C O 1
ATOM 4631 N N . TYR C 1 151 ? 42.868 42.489 74.642 1.00 29.11 614 TYR C N 1
ATOM 4632 C CA . TYR C 1 151 ? 42.889 41.257 75.406 1.00 28.61 614 TYR C CA 1
ATOM 4633 C C . TYR C 1 151 ? 42.713 40.032 74.491 1.00 29.57 614 TYR C C 1
ATOM 4634 O O . TYR C 1 151 ? 41.732 39.956 73.730 1.00 29.86 614 TYR C O 1
ATOM 4643 N N . ALA C 1 152 ? 43.635 39.063 74.566 1.00 29.34 615 ALA C N 1
ATOM 4644 C CA . ALA C 1 152 ? 43.483 37.822 73.796 1.00 29.83 615 ALA C CA 1
ATOM 4645 C C . ALA C 1 152 ? 42.953 36.724 74.681 1.00 30.34 615 ALA C C 1
ATOM 4646 O O . ALA C 1 152 ? 43.362 36.631 75.836 1.00 31.43 615 ALA C O 1
ATOM 4648 N N . TYR C 1 153 ? 41.992 35.948 74.162 1.00 30.74 616 TYR C N 1
ATOM 4649 C CA . TYR C 1 153 ? 41.387 34.827 74.867 1.00 31.10 616 TYR C CA 1
ATOM 4650 C C . TYR C 1 153 ? 41.707 33.603 74.048 1.00 31.69 616 TYR C C 1
ATOM 4651 O O . TYR C 1 153 ? 41.415 33.582 72.837 1.00 32.30 616 TYR C O 1
ATOM 4660 N N . TYR C 1 154 ? 42.270 32.578 74.693 1.00 31.39 617 TYR C N 1
ATOM 4661 C CA . TYR C 1 154 ? 42.632 31.368 73.997 1.00 31.22 617 TYR C CA 1
ATOM 4662 C C . TYR C 1 154 ? 42.597 30.123 74.895 1.00 31.82 617 TYR C C 1
ATOM 4663 O O . TYR C 1 154 ? 42.796 30.202 76.106 1.00 32.46 617 TYR C O 1
ATOM 4672 N N . ARG C 1 155 ? 42.303 28.981 74.282 1.00 31.56 618 ARG C N 1
ATOM 4673 C CA . ARG C 1 155 ? 42.401 27.689 74.944 1.00 31.28 618 ARG C CA 1
ATOM 4674 C C . ARG C 1 155 ? 42.580 26.604 73.912 1.00 31.27 618 ARG C C 1
ATOM 4675 O O . ARG C 1 155 ? 42.394 26.853 72.719 1.00 31.34 618 ARG C O 1
ATOM 4683 N N . PRO C 1 156 ? 42.973 25.397 74.355 1.00 31.64 619 PRO C N 1
ATOM 4684 C CA . PRO C 1 156 ? 42.967 24.286 73.427 1.00 31.67 619 PRO C CA 1
ATOM 4685 C C . PRO C 1 156 ? 41.576 24.105 72.860 1.00 31.92 619 PRO C C 1
ATOM 4686 O O . PRO C 1 156 ? 40.593 24.149 73.599 1.00 32.39 619 PRO C O 1
ATOM 4690 N N . SER C 1 157 ? 41.479 23.929 71.549 1.00 32.07 620 SER C N 1
ATOM 4691 C CA . SER C 1 157 ? 40.160 23.913 70.936 1.00 32.18 620 SER C CA 1
ATOM 4692 C C . SER C 1 157 ? 39.405 22.676 71.352 1.00 31.74 620 SER C C 1
ATOM 4693 O O . SER C 1 157 ? 39.982 21.595 71.460 1.00 31.10 620 SER C O 1
ATOM 4696 N N . SER C 1 158 ? 38.120 22.878 71.639 1.00 32.11 621 SER C N 1
ATOM 4697 C CA . SER C 1 158 ? 37.213 21.828 72.126 1.00 32.84 621 SER C CA 1
ATOM 4698 C C . SER C 1 158 ? 37.333 21.532 73.627 1.00 32.45 621 SER C C 1
ATOM 4699 O O . SER C 1 158 ? 36.536 20.775 74.177 1.00 33.69 621 SER C O 1
ATOM 4702 N N . SER C 1 159 ? 38.296 22.137 74.297 1.00 32.55 622 SER C N 1
ATOM 4703 C CA . SER C 1 159 ? 38.357 22.008 75.747 1.00 32.44 622 SER C CA 1
ATOM 4704 C C . SER C 1 159 ? 37.230 22.809 76.401 1.00 31.95 622 SER C C 1
ATOM 4705 O O . SER C 1 159 ? 36.815 23.837 75.888 1.00 31.22 622 SER C O 1
ATOM 4708 N N . ALA C 1 160 ? 36.736 22.296 77.524 1.00 31.97 623 ALA C N 1
ATOM 4709 C CA . ALA C 1 160 ? 35.636 22.901 78.242 1.00 32.61 623 ALA C CA 1
ATOM 4710 C C . ALA C 1 160 ? 36.076 23.873 79.354 1.00 33.05 623 ALA C C 1
ATOM 4711 O O . ALA C 1 160 ? 35.216 24.445 80.019 1.00 34.19 623 ALA C O 1
ATOM 4713 N N . GLY C 1 161 ? 37.389 24.058 79.547 1.00 33.26 624 GLY C N 1
ATOM 4714 C CA . GLY C 1 161 ? 37.933 24.943 80.588 1.00 32.78 624 GLY C CA 1
ATOM 4715 C C . GLY C 1 161 ? 37.867 26.398 80.161 1.00 33.40 624 GLY C C 1
ATOM 4716 O O . GLY C 1 161 ? 37.687 26.679 78.978 1.00 34.04 624 GLY C O 1
ATOM 4717 N N . GLU C 1 162 ? 38.031 27.323 81.112 1.00 32.88 625 GLU C N 1
ATOM 4718 C CA . GLU C 1 162 ? 37.928 28.760 80.859 1.00 33.00 625 GLU C CA 1
ATOM 4719 C C . GLU C 1 162 ? 39.025 29.230 79.919 1.00 32.54 625 GLU C C 1
ATOM 4720 O O . GLU C 1 162 ? 40.074 28.625 79.861 1.00 32.12 625 GLU C O 1
ATOM 4726 N N . TYR C 1 163 ? 38.787 30.325 79.210 1.00 31.75 626 TYR C N 1
ATOM 4727 C CA . TYR C 1 163 ? 39.810 30.868 78.341 1.00 31.87 626 TYR C CA 1
ATOM 4728 C C . TYR C 1 163 ? 41.022 31.333 79.156 1.00 32.02 626 TYR C C 1
ATOM 4729 O O . TYR C 1 163 ? 40.841 31.929 80.202 1.00 32.38 626 TYR C O 1
ATOM 4738 N N . PHE C 1 164 ? 42.240 31.056 78.678 1.00 32.31 627 PHE C N 1
ATOM 4739 C CA . PHE C 1 164 ? 43.408 31.780 79.118 1.00 31.40 627 PHE C CA 1
ATOM 4740 C C . PHE C 1 164 ? 43.281 33.190 78.527 1.00 32.16 627 PHE C C 1
ATOM 4741 O O . PHE C 1 164 ? 42.780 33.355 77.394 1.00 32.26 627 PHE C O 1
ATOM 4749 N N . LYS C 1 165 ? 43.707 34.194 79.297 1.00 31.45 628 LYS C N 1
ATOM 4750 C CA . LYS C 1 165 ? 43.753 35.549 78.823 1.00 32.01 628 LYS C CA 1
ATOM 4751 C C . LYS C 1 165 ? 45.204 36.013 78.677 1.00 32.52 628 LYS C C 1
ATOM 4752 O O . LYS C 1 165 ? 46.092 35.544 79.392 1.00 33.02 628 LYS C O 1
ATOM 4758 N N . ALA C 1 166 ? 45.451 36.924 77.738 1.00 32.51 629 ALA C N 1
ATOM 4759 C CA . ALA C 1 166 ? 46.767 37.564 77.622 1.00 31.96 629 ALA C CA 1
ATOM 4760 C C . ALA C 1 166 ? 46.512 38.992 77.184 1.00 31.91 629 ALA C C 1
ATOM 4761 O O . ALA C 1 166 ? 45.522 39.253 76.517 1.00 31.58 629 ALA C O 1
ATOM 4763 N N . THR C 1 167 ? 47.398 39.910 77.548 1.00 31.16 630 THR C N 1
ATOM 4764 C CA . THR C 1 167 ? 47.219 41.318 77.224 1.00 31.59 630 THR C CA 1
ATOM 4765 C C . THR C 1 167 ? 48.340 41.859 76.360 1.00 32.30 630 THR C C 1
ATOM 4766 O O . THR C 1 167 ? 49.518 41.597 76.620 1.00 32.44 630 THR C O 1
ATOM 4770 N N . ILE C 1 168 ? 47.987 42.608 75.321 1.00 32.76 631 ILE C N 1
ATOM 4771 C CA . ILE C 1 168 ? 49.002 43.416 74.663 1.00 33.35 631 ILE C CA 1
ATOM 4772 C C . ILE C 1 168 ? 48.630 44.894 74.705 1.00 33.44 631 ILE C C 1
ATOM 4773 O O . ILE C 1 168 ? 47.504 45.246 74.349 1.00 33.81 631 ILE C O 1
ATOM 4778 N N . GLU C 1 169 ? 49.572 45.741 75.136 1.00 32.61 632 GLU C N 1
ATOM 4779 C CA . GLU C 1 169 ? 49.338 47.184 75.218 1.00 32.86 632 GLU C CA 1
ATOM 4780 C C . GLU C 1 169 ? 49.709 47.945 73.944 1.00 32.57 632 GLU C C 1
ATOM 4781 O O . GLU C 1 169 ? 50.695 47.636 73.288 1.00 32.64 632 GLU C O 1
ATOM 4787 N N . GLY C 1 170 ? 48.914 48.959 73.607 1.00 32.45 633 GLY C N 1
ATOM 4788 C CA . GLY C 1 170 ? 49.257 49.871 72.529 1.00 32.03 633 GLY C CA 1
ATOM 4789 C C . GLY C 1 170 ? 48.264 49.766 71.393 1.00 32.04 633 GLY C C 1
ATOM 4790 O O . GLY C 1 170 ? 48.158 48.714 70.768 1.00 31.68 633 GLY C O 1
ATOM 4791 N N . ALA C 1 171 ? 47.557 50.863 71.126 1.00 31.89 634 ALA C N 1
ATOM 4792 C CA . ALA C 1 171 ? 46.463 50.897 70.149 1.00 32.39 634 ALA C CA 1
ATOM 4793 C C . ALA C 1 171 ? 46.886 50.497 68.756 1.00 32.85 634 ALA C C 1
ATOM 4794 O O . ALA C 1 171 ? 46.098 49.939 67.992 1.00 32.15 634 ALA C O 1
ATOM 4796 N N . HIS C 1 172 ? 48.143 50.784 68.431 1.00 34.18 635 HIS C N 1
ATOM 4797 C CA . HIS C 1 172 ? 48.660 50.590 67.073 1.00 34.95 635 HIS C CA 1
ATOM 4798 C C . HIS C 1 172 ? 49.082 49.157 66.830 1.00 34.04 635 HIS C C 1
ATOM 4799 O O . HIS C 1 172 ? 49.399 48.816 65.713 1.00 34.09 635 HIS C O 1
ATOM 4806 N N . ALA C 1 173 ? 49.121 48.331 67.877 1.00 34.15 636 ALA C N 1
ATOM 4807 C CA . ALA C 1 173 ? 49.513 46.918 67.732 1.00 33.86 636 ALA C CA 1
ATOM 4808 C C . ALA C 1 173 ? 48.580 46.232 66.769 1.00 33.57 636 ALA C C 1
ATOM 4809 O O . ALA C 1 173 ? 47.380 46.517 66.771 1.00 34.23 636 ALA C O 1
ATOM 4811 N N . ARG C 1 174 ? 49.137 45.377 65.913 1.00 33.08 637 ARG C N 1
ATOM 4812 C CA . ARG C 1 174 ? 48.358 44.643 64.919 1.00 32.76 637 ARG C CA 1
ATOM 4813 C C . ARG C 1 174 ? 48.707 43.165 64.891 1.00 33.14 637 ARG C C 1
ATOM 4814 O O . ARG C 1 174 ? 48.100 42.400 64.129 1.00 32.84 637 ARG C O 1
ATOM 4822 N N . SER C 1 175 ? 49.687 42.781 65.712 1.00 33.10 638 SER C N 1
ATOM 4823 C CA . SER C 1 175 ? 50.080 41.387 65.880 1.00 33.29 638 SER C CA 1
ATOM 4824 C C . SER C 1 175 ? 50.483 41.120 67.320 1.00 34.00 638 SER C C 1
ATOM 4825 O O . SER C 1 175 ? 50.903 42.033 68.053 1.00 33.97 638 SER C O 1
ATOM 4828 N N . PHE C 1 176 ? 50.368 39.853 67.718 1.00 34.22 639 PHE C N 1
ATOM 4829 C CA . PHE C 1 176 ? 50.663 39.435 69.089 1.00 33.81 639 PHE C CA 1
ATOM 4830 C C . PHE C 1 176 ? 51.153 37.980 69.084 1.00 33.80 639 PHE C C 1
ATOM 4831 O O . PHE C 1 176 ? 50.403 37.065 68.745 1.00 33.22 639 PHE C O 1
ATOM 4839 N N . LYS C 1 177 ? 52.420 37.761 69.435 1.00 34.02 640 LYS C N 1
ATOM 4840 C CA . LYS C 1 177 ? 52.877 36.383 69.612 1.00 34.05 640 LYS C CA 1
ATOM 4841 C C . LYS C 1 177 ? 52.338 35.815 70.909 1.00 33.83 640 LYS C C 1
ATOM 4842 O O . LYS C 1 177 ? 52.516 36.409 71.976 1.00 33.75 640 LYS C O 1
ATOM 4848 N N . ILE C 1 178 ? 51.629 34.700 70.798 1.00 33.61 641 ILE C N 1
ATOM 4849 C CA . ILE C 1 178 ? 51.218 33.918 71.958 1.00 33.89 641 ILE C CA 1
ATOM 4850 C C . ILE C 1 178 ? 52.155 32.728 72.093 1.00 34.61 641 ILE C C 1
ATOM 4851 O O . ILE C 1 178 ? 52.104 31.786 71.295 1.00 34.58 641 ILE C O 1
ATOM 4856 N N . ALA C 1 179 ? 52.993 32.781 73.123 1.00 35.04 642 ALA C N 1
ATOM 4857 C CA . ALA C 1 179 ? 54.015 31.778 73.391 1.00 35.63 642 ALA C CA 1
ATOM 4858 C C . ALA C 1 179 ? 54.240 31.740 74.909 1.00 36.43 642 ALA C C 1
ATOM 4859 O O . ALA C 1 179 ? 54.048 32.751 75.574 1.00 37.10 642 ALA C O 1
ATOM 4861 N N . PRO C 1 180 ? 54.624 30.576 75.480 1.00 36.86 643 PRO C N 1
ATOM 4862 C CA . PRO C 1 180 ? 54.800 29.280 74.846 1.00 36.31 643 PRO C CA 1
ATOM 4863 C C . PRO C 1 180 ? 53.502 28.472 74.852 1.00 35.83 643 PRO C C 1
ATOM 4864 O O . PRO C 1 180 ? 52.700 28.562 75.790 1.00 35.95 643 PRO C O 1
ATOM 4868 N N . LEU C 1 181 ? 53.299 27.709 73.788 1.00 35.07 644 LEU C N 1
ATOM 4869 C CA . LEU C 1 181 ? 52.138 26.858 73.647 1.00 34.12 644 LEU C CA 1
ATOM 4870 C C . LEU C 1 181 ? 52.610 25.425 73.484 1.00 33.39 644 LEU C C 1
ATOM 4871 O O . LEU C 1 181 ? 53.774 25.185 73.180 1.00 33.40 644 LEU C O 1
ATOM 4876 N N . GLU C 1 182 ? 51.731 24.463 73.719 1.00 32.62 645 GLU C N 1
ATOM 4877 C CA . GLU C 1 182 ? 52.152 23.081 73.566 1.00 32.24 645 GLU C CA 1
ATOM 4878 C C . GLU C 1 182 ? 52.334 22.746 72.097 1.00 31.89 645 GLU C C 1
ATOM 4879 O O . GLU C 1 182 ? 51.667 23.321 71.226 1.00 32.56 645 GLU C O 1
ATOM 4885 N N . THR C 1 183 ? 53.266 21.844 71.820 1.00 30.88 646 THR C N 1
ATOM 4886 C CA . THR C 1 183 ? 53.553 21.453 70.456 1.00 30.48 646 THR C CA 1
ATOM 4887 C C . THR C 1 183 ? 52.382 20.696 69.847 1.00 29.75 646 THR C C 1
ATOM 4888 O O . THR C 1 183 ? 51.650 19.991 70.557 1.00 29.62 646 THR C O 1
ATOM 4892 N N . ALA C 1 184 ? 52.206 20.875 68.539 1.00 28.78 647 ALA C N 1
ATOM 4893 C CA . ALA C 1 184 ? 51.234 20.124 67.732 1.00 27.74 647 ALA C CA 1
ATOM 4894 C C . ALA C 1 184 ? 49.790 20.176 68.252 1.00 27.38 647 ALA C C 1
ATOM 4895 O O . ALA C 1 184 ? 49.007 19.248 68.011 1.00 27.22 647 ALA C O 1
ATOM 4897 N N . THR C 1 185 ? 49.446 21.276 68.917 1.00 26.31 648 THR C N 1
ATOM 4898 C CA . THR C 1 185 ? 48.136 21.457 69.542 1.00 26.27 648 THR C CA 1
ATOM 4899 C C . THR C 1 185 ? 47.283 22.504 68.825 1.00 26.51 648 THR C C 1
ATOM 4900 O O . THR C 1 185 ? 47.772 23.586 68.512 1.00 26.41 648 THR C O 1
ATOM 4904 N N . MET C 1 186 ? 46.021 22.152 68.570 1.00 26.52 649 MET C N 1
ATOM 4905 C CA . MET C 1 186 ? 45.013 23.059 68.054 1.00 27.36 649 MET C CA 1
ATOM 4906 C C . MET C 1 186 ? 44.485 23.984 69.149 1.00 27.93 649 MET C C 1
ATOM 4907 O O . MET C 1 186 ? 44.001 23.532 70.192 1.00 28.04 649 MET C O 1
ATOM 4912 N N . TYR C 1 187 ? 44.591 25.283 68.894 1.00 27.80 650 TYR C N 1
ATOM 4913 C CA . TYR C 1 187 ? 44.115 26.298 69.785 1.00 28.06 650 TYR C CA 1
ATOM 4914 C C . TYR C 1 187 ? 43.038 27.174 69.116 1.00 28.59 650 TYR C C 1
ATOM 4915 O O . TYR C 1 187 ? 43.033 27.366 67.888 1.00 28.11 650 TYR C O 1
ATOM 4924 N N . GLU C 1 188 ? 42.110 27.686 69.927 1.00 28.47 651 GLU C N 1
ATOM 4925 C CA . GLU C 1 188 ? 41.121 28.644 69.446 1.00 28.78 651 GLU C CA 1
ATOM 4926 C C . GLU C 1 188 ? 41.348 29.986 70.121 1.00 27.78 651 GLU C C 1
ATOM 4927 O O . GLU C 1 188 ? 41.594 30.046 71.327 1.00 27.92 651 GLU C O 1
ATOM 4933 N N . PHE C 1 189 ? 41.277 31.060 69.334 1.00 27.35 652 PHE C N 1
ATOM 4934 C CA . PHE C 1 189 ? 41.630 32.400 69.794 1.00 27.20 652 PHE C CA 1
ATOM 4935 C C . PHE C 1 189 ? 40.547 33.397 69.401 1.00 27.83 652 PHE C C 1
ATOM 4936 O O . PHE C 1 189 ? 39.992 33.318 68.297 1.00 27.94 652 PHE C O 1
ATOM 4944 N N . LYS C 1 190 ? 40.272 34.355 70.287 1.00 28.18 653 LYS C N 1
ATOM 4945 C CA . LYS C 1 190 ? 39.458 35.531 69.923 1.00 28.02 653 LYS C CA 1
ATOM 4946 C C . LYS C 1 190 ? 40.034 36.749 70.652 1.00 28.09 653 LYS C C 1
ATOM 4947 O O . LYS C 1 190 ? 40.774 36.603 71.639 1.00 27.94 653 LYS C O 1
ATOM 4953 N N . LEU C 1 191 ? 39.744 37.944 70.137 1.00 28.24 654 LEU C N 1
ATOM 4954 C CA . LEU C 1 191 ? 40.382 39.175 70.616 1.00 28.04 654 LEU C CA 1
ATOM 4955 C C . LEU C 1 191 ? 39.348 40.294 70.737 1.00 28.02 654 LEU C C 1
ATOM 4956 O O . LEU C 1 191 ? 38.417 40.333 69.962 1.00 28.27 654 LEU C O 1
ATOM 4961 N N . GLN C 1 192 ? 39.529 41.184 71.708 1.00 27.90 655 GLN C N 1
ATOM 4962 C CA . GLN C 1 192 ? 38.780 42.437 71.806 1.00 27.98 655 GLN C CA 1
ATOM 4963 C C . GLN C 1 192 ? 39.751 43.563 72.097 1.00 28.28 655 GLN C C 1
ATOM 4964 O O . GLN C 1 192 ? 40.794 43.319 72.706 1.00 28.62 655 GLN C O 1
ATOM 4970 N N . SER C 1 193 ? 39.390 44.797 71.730 1.00 28.90 656 SER C N 1
ATOM 4971 C CA . SER C 1 193 ? 40.144 45.985 72.169 1.00 28.80 656 SER C CA 1
ATOM 4972 C C . SER C 1 193 ? 39.609 46.359 73.544 1.00 29.04 656 SER C C 1
ATOM 4973 O O . SER C 1 193 ? 38.505 45.942 73.893 1.00 28.89 656 SER C O 1
ATOM 4976 N N . PHE C 1 194 ? 40.381 47.111 74.334 1.00 28.49 657 PHE C N 1
ATOM 4977 C CA . PHE C 1 194 ? 39.953 47.480 75.690 1.00 28.61 657 PHE C CA 1
ATOM 4978 C C . PHE C 1 194 ? 40.463 48.859 76.058 1.00 28.54 657 PHE C C 1
ATOM 4979 O O . PHE C 1 194 ? 41.423 49.352 75.473 1.00 29.17 657 PHE C O 1
ATOM 4987 N N . SER C 1 195 ? 39.779 49.497 76.993 1.00 29.25 658 SER C N 1
ATOM 4988 C CA . SER C 1 195 ? 40.230 50.753 77.598 1.00 29.84 658 SER C CA 1
ATOM 4989 C C . SER C 1 195 ? 39.924 50.539 79.064 1.00 29.49 658 SER C C 1
ATOM 4990 O O . SER C 1 195 ? 39.417 49.472 79.412 1.00 30.94 658 SER C O 1
ATOM 4993 N N . ALA C 1 196 ? 40.196 51.512 79.926 1.00 28.29 659 ALA C N 1
ATOM 4994 C CA . ALA C 1 196 ? 39.832 51.353 81.335 1.00 28.83 659 ALA C CA 1
ATOM 4995 C C . ALA C 1 196 ? 38.334 51.201 81.557 1.00 28.53 659 ALA C C 1
ATOM 4996 O O . ALA C 1 196 ? 37.925 50.482 82.444 1.00 29.23 659 ALA C O 1
ATOM 4998 N N . ALA C 1 197 ? 37.524 51.898 80.759 1.00 28.48 660 ALA C N 1
ATOM 4999 C CA . ALA C 1 197 ? 36.091 51.964 81.017 1.00 28.46 660 ALA C CA 1
ATOM 5000 C C . ALA C 1 197 ? 35.306 50.909 80.275 1.00 28.38 660 ALA C C 1
ATOM 5001 O O . ALA C 1 197 ? 34.176 50.650 80.655 1.00 29.45 660 ALA C O 1
ATOM 5003 N N . SER C 1 198 ? 35.858 50.340 79.204 1.00 27.96 661 SER C N 1
ATOM 5004 C CA . SER C 1 198 ? 35.173 49.248 78.484 1.00 28.62 661 SER C CA 1
ATOM 5005 C C . SER C 1 198 ? 36.043 48.414 77.557 1.00 28.65 661 SER C C 1
ATOM 5006 O O . SER C 1 198 ? 37.242 48.667 77.392 1.00 28.39 661 SER C O 1
ATOM 5009 N N . ALA C 1 199 ? 35.405 47.407 76.957 1.00 28.63 662 ALA C N 1
ATOM 5010 C CA . ALA C 1 199 ? 36.055 46.489 76.031 1.00 28.43 662 ALA C CA 1
ATOM 5011 C C . ALA C 1 199 ? 35.119 46.143 74.865 1.00 28.38 662 ALA C C 1
ATOM 5012 O O . ALA C 1 199 ? 33.906 46.023 75.038 1.00 28.08 662 ALA C O 1
ATOM 5014 N N . SER C 1 200 ? 35.667 45.981 73.670 1.00 28.41 663 SER C N 1
ATOM 5015 C CA . SER C 1 200 ? 34.811 45.687 72.514 1.00 29.32 663 SER C CA 1
ATOM 5016 C C . SER C 1 200 ? 34.122 44.313 72.586 1.00 29.63 663 SER C C 1
ATOM 5017 O O . SER C 1 200 ? 34.458 43.452 73.432 1.00 28.93 663 SER C O 1
ATOM 5020 N N . GLU C 1 201 ? 33.162 44.129 71.678 1.00 30.52 664 GLU C N 1
ATOM 5021 C CA . GLU C 1 201 ? 32.668 42.811 71.286 1.00 31.34 664 GLU C CA 1
ATOM 5022 C C . GLU C 1 201 ? 33.866 42.035 70.715 1.00 30.84 664 GLU C C 1
ATOM 5023 O O . GLU C 1 201 ? 34.844 42.631 70.235 1.00 30.72 664 GLU C O 1
ATOM 5029 N N . PHE C 1 202 ? 33.815 40.710 70.800 1.00 30.40 665 PHE C N 1
ATOM 5030 C CA . PHE C 1 202 ? 34.925 39.878 70.355 1.00 29.58 665 PHE C CA 1
ATOM 5031 C C . PHE C 1 202 ? 35.069 39.805 68.844 1.00 29.47 665 PHE C C 1
ATOM 5032 O O . PHE C 1 202 ? 34.073 39.896 68.109 1.00 28.28 665 PHE C O 1
ATOM 5040 N N . SER C 1 203 ? 36.314 39.624 68.393 1.00 28.99 666 SER C N 1
ATOM 5041 C CA . SER C 1 203 ? 36.580 39.172 67.034 1.00 29.29 666 SER C CA 1
ATOM 5042 C C . SER C 1 203 ? 35.907 37.787 66.830 1.00 30.28 666 SER C C 1
ATOM 5043 O O . SER C 1 203 ? 35.275 37.258 67.747 1.00 30.22 666 SER C O 1
ATOM 5046 N N . ALA C 1 204 ? 36.028 37.210 65.634 1.00 30.72 667 ALA C N 1
ATOM 5047 C CA . ALA C 1 204 ? 35.604 35.833 65.416 1.00 31.07 667 ALA C CA 1
ATOM 5048 C C . ALA C 1 204 ? 36.544 34.888 66.167 1.00 31.13 667 ALA C C 1
ATOM 5049 O O . ALA C 1 204 ? 37.676 35.233 66.446 1.00 31.34 667 ALA C O 1
ATOM 5051 N N . LEU C 1 205 ? 36.065 33.702 66.496 1.00 31.78 668 LEU C N 1
ATOM 5052 C CA . LEU C 1 205 ? 36.919 32.676 67.077 1.00 32.16 668 LEU C CA 1
ATOM 5053 C C . LEU C 1 205 ? 37.690 32.014 65.943 1.00 32.37 668 LEU C C 1
ATOM 5054 O O . LEU C 1 205 ? 37.104 31.344 65.077 1.00 32.42 668 LEU C O 1
ATOM 5059 N N . LYS C 1 206 ? 38.999 32.204 65.929 1.00 32.19 669 LYS C N 1
ATOM 5060 C CA . LYS C 1 206 ? 39.813 31.583 64.897 1.00 32.72 669 LYS C CA 1
ATOM 5061 C C . LYS C 1 206 ? 40.639 30.452 65.480 1.00 32.70 669 LYS C C 1
ATOM 5062 O O . LYS C 1 206 ? 41.075 30.512 66.633 1.00 32.48 669 LYS C O 1
ATOM 5068 N N . GLN C 1 207 ? 40.882 29.439 64.662 1.00 33.05 670 GLN C N 1
ATOM 5069 C CA . GLN C 1 207 ? 41.660 28.278 65.075 1.00 33.92 670 GLN C CA 1
ATOM 5070 C C . GLN C 1 207 ? 43.030 28.236 64.408 1.00 33.29 670 GLN C C 1
ATOM 5071 O O . GLN C 1 207 ? 43.214 28.719 63.279 1.00 32.72 670 GLN C O 1
ATOM 5077 N N . GLY C 1 208 ? 43.987 27.651 65.121 1.00 33.47 671 GLY C N 1
ATOM 5078 C CA . GLY C 1 208 ? 45.341 27.504 64.620 1.00 33.65 671 GLY C CA 1
ATOM 5079 C C . GLY C 1 208 ? 46.141 26.525 65.441 1.00 33.82 671 GLY C C 1
ATOM 5080 O O . GLY C 1 208 ? 45.946 26.399 66.643 1.00 33.37 671 GLY C O 1
ATOM 5081 N N . ARG C 1 209 ? 47.059 25.838 64.786 1.00 34.20 672 ARG C N 1
ATOM 5082 C CA . ARG C 1 209 ? 47.812 24.785 65.435 1.00 35.22 672 ARG C CA 1
ATOM 5083 C C . ARG C 1 209 ? 49.282 25.157 65.479 1.00 35.54 672 ARG C C 1
ATOM 5084 O O . ARG C 1 209 ? 49.801 25.702 64.513 1.00 35.77 672 ARG C O 1
ATOM 5092 N N . THR C 1 210 ? 49.957 24.883 66.591 1.00 36.03 673 THR C N 1
ATOM 5093 C CA . THR C 1 210 ? 51.418 24.968 66.600 1.00 36.81 673 THR C CA 1
ATOM 5094 C C . THR C 1 210 ? 51.981 23.890 65.687 1.00 37.69 673 THR C C 1
ATOM 5095 O O . THR C 1 210 ? 51.336 22.877 65.464 1.00 37.36 673 THR C O 1
ATOM 5099 N N . GLN C 1 211 ? 53.180 24.113 65.153 1.00 39.02 674 GLN C N 1
ATOM 5100 C CA . GLN C 1 211 ? 53.803 23.149 64.246 1.00 40.44 674 GLN C CA 1
ATOM 5101 C C . GLN C 1 211 ? 54.193 21.876 64.985 1.00 41.17 674 GLN C C 1
ATOM 5102 O O . GLN C 1 211 ? 54.370 21.882 66.206 1.00 41.26 674 GLN C O 1
ATOM 5108 N N . ARG C 1 212 ? 54.326 20.792 64.229 1.00 42.45 675 ARG C N 1
ATOM 5109 C CA . ARG C 1 212 ? 54.700 19.485 64.763 1.00 43.40 675 ARG C CA 1
ATOM 5110 C C . ARG C 1 212 ? 56.217 19.352 64.856 1.00 44.16 675 ARG C C 1
ATOM 5111 O O . ARG C 1 212 ? 56.932 20.008 64.090 1.00 44.52 675 ARG C O 1
ATOM 5119 N N . PRO C 1 213 ? 56.719 18.504 65.788 1.00 44.79 676 PRO C N 1
ATOM 5120 C CA . PRO C 1 213 ? 58.168 18.257 65.844 1.00 44.74 676 PRO C CA 1
ATOM 5121 C C . PRO C 1 213 ? 58.661 17.610 64.561 1.00 44.66 676 PRO C C 1
ATOM 5122 O O . PRO C 1 213 ? 57.955 16.794 63.962 1.00 44.58 676 PRO C O 1
ATOM 5126 N N . SER D 1 1 ? 62.185 56.163 134.245 1.00 45.04 464 SER D N 1
ATOM 5127 C CA . SER D 1 1 ? 61.774 54.735 134.240 1.00 45.27 464 SER D CA 1
ATOM 5128 C C . SER D 1 1 ? 60.793 54.484 135.375 1.00 44.49 464 SER D C 1
ATOM 5129 O O . SER D 1 1 ? 60.882 55.090 136.451 1.00 44.70 464 SER D O 1
ATOM 5132 N N . THR D 1 2 ? 59.847 53.588 135.114 1.00 43.21 465 THR D N 1
ATOM 5133 C CA . THR D 1 2 ? 58.666 53.462 135.923 1.00 41.77 465 THR D CA 1
ATOM 5134 C C . THR D 1 2 ? 58.431 52.003 136.281 1.00 41.04 465 THR D C 1
ATOM 5135 O O . THR D 1 2 ? 58.226 51.160 135.401 1.00 41.22 465 THR D O 1
ATOM 5139 N N . TYR D 1 3 ? 58.458 51.711 137.577 1.00 39.42 466 TYR D N 1
ATOM 5140 C CA . TYR D 1 3 ? 58.178 50.374 138.052 1.00 38.11 466 TYR D CA 1
ATOM 5141 C C . TYR D 1 3 ? 56.720 50.236 138.541 1.00 35.94 466 TYR D C 1
ATOM 5142 O O . TYR D 1 3 ? 56.289 50.987 139.429 1.00 34.98 466 TYR D O 1
ATOM 5151 N N . PRO D 1 4 ? 55.957 49.299 137.933 1.00 34.15 467 PRO D N 1
ATOM 5152 C CA . PRO D 1 4 ? 54.530 49.047 138.213 1.00 32.61 467 PRO D CA 1
ATOM 5153 C C . PRO D 1 4 ? 54.216 48.432 139.574 1.00 31.92 467 PRO D C 1
ATOM 5154 O O . PRO D 1 4 ? 54.973 47.633 140.076 1.00 31.44 467 PRO D O 1
ATOM 5158 N N . PRO D 1 5 ? 53.040 48.734 140.146 1.00 31.72 468 PRO D N 1
ATOM 5159 C CA . PRO D 1 5 ? 52.733 47.986 141.365 1.00 31.05 468 PRO D CA 1
ATOM 5160 C C . PRO D 1 5 ? 52.431 46.500 141.045 1.00 31.30 468 PRO D C 1
ATOM 5161 O O . PRO D 1 5 ? 52.198 46.155 139.863 1.00 31.22 468 PRO D O 1
ATOM 5165 N N . THR D 1 6 ? 52.454 45.639 142.068 1.00 30.17 469 THR D N 1
ATOM 5166 C CA . THR D 1 6 ? 52.095 44.231 141.890 1.00 30.01 469 THR D CA 1
ATOM 5167 C C . THR D 1 6 ? 50.585 44.172 141.684 1.00 30.48 469 THR D C 1
ATOM 5168 O O . THR D 1 6 ? 49.922 45.157 141.976 1.00 30.60 469 THR D O 1
ATOM 5172 N N . PRO D 1 7 ? 50.046 43.042 141.158 1.00 30.55 470 PRO D N 1
ATOM 5173 C CA . PRO D 1 7 ? 48.577 42.922 141.061 1.00 31.35 470 PRO D CA 1
ATOM 5174 C C . PRO D 1 7 ? 47.911 42.931 142.441 1.00 31.81 470 PRO D C 1
ATOM 5175 O O . PRO D 1 7 ? 48.446 42.374 143.385 1.00 32.78 470 PRO D O 1
ATOM 5179 N N . PRO D 1 8 ? 46.747 43.553 142.564 1.00 32.65 471 PRO D N 1
ATOM 5180 C CA . PRO D 1 8 ? 46.138 43.564 143.934 1.00 32.68 471 PRO D CA 1
ATOM 5181 C C . PRO D 1 8 ? 45.594 42.186 144.333 1.00 32.95 471 PRO D C 1
ATOM 5182 O O . PRO D 1 8 ? 45.300 41.407 143.436 1.00 33.34 471 PRO D O 1
ATOM 5186 N N . ASN D 1 9 ? 45.513 41.898 145.645 1.00 33.41 472 ASN D N 1
ATOM 5187 C CA . ASN D 1 9 ? 44.821 40.726 146.249 1.00 34.09 472 ASN D CA 1
ATOM 5188 C C . ASN D 1 9 ? 43.590 41.245 146.919 1.00 33.00 472 ASN D C 1
ATOM 5189 O O . ASN D 1 9 ? 43.633 42.283 147.563 1.00 32.37 472 ASN D O 1
ATOM 5194 N N . VAL D 1 10 ? 42.549 40.437 146.885 1.00 32.17 473 VAL D N 1
ATOM 5195 C CA . VAL D 1 10 ? 41.261 40.905 147.237 1.00 31.23 473 VAL D CA 1
ATOM 5196 C C . VAL D 1 10 ? 40.753 40.144 148.451 1.00 30.45 473 VAL D C 1
ATOM 5197 O O . VAL D 1 10 ? 40.853 38.932 148.485 1.00 30.39 473 VAL D O 1
ATOM 5201 N N . THR D 1 11 ? 40.188 40.844 149.438 1.00 29.81 474 THR D N 1
ATOM 5202 C CA . THR D 1 11 ? 39.342 40.167 150.439 1.00 27.67 474 THR D CA 1
ATOM 5203 C C . THR D 1 11 ? 37.968 40.821 150.470 1.00 27.69 474 THR D C 1
ATOM 5204 O O . THR D 1 11 ? 37.830 41.993 150.125 1.00 27.44 474 THR D O 1
ATOM 5208 N N . ARG D 1 12 ? 36.944 40.069 150.852 1.00 26.46 475 ARG D N 1
ATOM 5209 C CA . ARG D 1 12 ? 35.596 40.613 150.824 1.00 26.00 475 ARG D CA 1
ATOM 5210 C C . ARG D 1 12 ? 35.323 41.318 152.143 1.00 25.66 475 ARG D C 1
ATOM 5211 O O . ARG D 1 12 ? 35.594 40.779 153.210 1.00 25.13 475 ARG D O 1
ATOM 5219 N N . LEU D 1 13 ? 34.850 42.548 152.052 1.00 26.12 476 LEU D N 1
ATOM 5220 C CA . LEU D 1 13 ? 34.420 43.317 153.235 1.00 26.93 476 LEU D CA 1
ATOM 5221 C C . LEU D 1 13 ? 32.929 43.173 153.515 1.00 26.88 476 LEU D C 1
ATOM 5222 O O . LEU D 1 13 ? 32.512 43.124 154.671 1.00 27.82 476 LEU D O 1
ATOM 5227 N N . SER D 1 14 ? 32.122 43.117 152.463 1.00 27.08 477 SER D N 1
ATOM 5228 C CA . SER D 1 14 ? 30.664 43.150 152.636 1.00 26.79 477 SER D CA 1
ATOM 5229 C C . SER D 1 14 ? 30.046 42.767 151.326 1.00 27.26 477 SER D C 1
ATOM 5230 O O . SER D 1 14 ? 30.755 42.508 150.378 1.00 26.98 477 SER D O 1
ATOM 5233 N N . ASP D 1 15 ? 28.714 42.756 151.268 1.00 28.41 478 ASP D N 1
ATOM 5234 C CA . ASP D 1 15 ? 28.010 42.349 150.068 1.00 28.94 478 ASP D CA 1
ATOM 5235 C C . ASP D 1 15 ? 28.428 43.215 148.872 1.00 28.90 478 ASP D C 1
ATOM 5236 O O . ASP D 1 15 ? 28.370 42.765 147.735 1.00 29.50 478 ASP D O 1
ATOM 5241 N N . GLU D 1 16 ? 28.857 44.443 149.138 1.00 28.82 479 GLU D N 1
ATOM 5242 C CA . GLU D 1 16 ? 29.072 45.449 148.088 1.00 29.31 479 GLU D CA 1
ATOM 5243 C C . GLU D 1 16 ? 30.483 46.050 148.084 1.00 28.79 479 GLU D C 1
ATOM 5244 O O . GLU D 1 16 ? 30.754 47.049 147.399 1.00 28.28 479 GLU D O 1
ATOM 5250 N N . SER D 1 17 ? 31.408 45.437 148.819 1.00 28.65 480 SER D N 1
ATOM 5251 C CA . SER D 1 17 ? 32.722 46.056 148.913 1.00 28.18 480 SER D CA 1
ATOM 5252 C C . SER D 1 17 ? 33.813 45.079 149.222 1.00 28.23 480 SER D C 1
ATOM 5253 O O . SER D 1 17 ? 33.560 44.063 149.859 1.00 28.65 480 SER D O 1
ATOM 5256 N N . VAL D 1 18 ? 35.030 45.404 148.769 1.00 28.03 481 VAL D N 1
ATOM 5257 C CA . VAL D 1 18 ? 36.207 44.573 148.962 1.00 27.75 481 VAL D CA 1
ATOM 5258 C C . VAL D 1 18 ? 37.384 45.450 149.447 1.00 27.65 481 VAL D C 1
ATOM 5259 O O . VAL D 1 18 ? 37.340 46.685 149.353 1.00 26.48 481 VAL D O 1
ATOM 5263 N N . MET D 1 19 ? 38.415 44.796 149.976 1.00 27.50 482 MET D N 1
ATOM 5264 C CA . MET D 1 19 ? 39.677 45.445 150.286 1.00 27.60 482 MET D CA 1
ATOM 5265 C C . MET D 1 19 ? 40.722 44.933 149.306 1.00 27.64 482 MET D C 1
ATOM 5266 O O . MET D 1 19 ? 40.773 43.732 149.033 1.00 27.50 482 MET D O 1
ATOM 5271 N N . LEU D 1 20 ? 41.551 45.837 148.798 1.00 27.24 483 LEU D N 1
ATOM 5272 C CA . LEU D 1 20 ? 42.634 45.470 147.907 1.00 27.87 483 LEU D CA 1
ATOM 5273 C C . LEU D 1 20 ? 43.966 45.725 148.591 1.00 28.67 483 LEU D C 1
ATOM 5274 O O . LEU D 1 20 ? 44.151 46.741 149.242 1.00 28.92 483 LEU D O 1
ATOM 5279 N N . ARG D 1 21 ? 44.892 44.799 148.414 1.00 29.57 484 ARG D N 1
ATOM 5280 C CA . ARG D 1 21 ? 46.222 44.905 148.971 1.00 30.27 484 ARG D CA 1
ATOM 5281 C C . ARG D 1 21 ? 47.230 44.699 147.839 1.00 30.76 484 ARG D C 1
ATOM 5282 O O . ARG D 1 21 ? 47.036 43.804 147.002 1.00 31.26 484 ARG D O 1
ATOM 5290 N N . TRP D 1 22 ? 48.280 45.532 147.797 1.00 29.41 485 TRP D N 1
ATOM 5291 C CA . TRP D 1 22 ? 49.275 45.458 146.742 1.00 29.23 485 TRP D CA 1
ATOM 5292 C C . TRP D 1 22 ? 50.612 46.027 147.213 1.00 30.08 485 TRP D C 1
ATOM 5293 O O . TRP D 1 22 ? 50.716 46.560 148.301 1.00 30.68 485 TRP D O 1
ATOM 5304 N N . MET D 1 23 ? 51.658 45.860 146.434 1.00 30.68 486 MET D N 1
ATOM 5305 C CA . MET D 1 23 ? 52.864 46.575 146.792 1.00 33.00 486 MET D CA 1
ATOM 5306 C C . MET D 1 23 ? 53.573 47.148 145.605 1.00 30.39 486 MET D C 1
ATOM 5307 O O . MET D 1 23 ? 53.267 46.811 144.471 1.00 30.60 486 MET D O 1
ATOM 5312 N N . VAL D 1 24 ? 54.478 48.069 145.876 1.00 29.25 487 VAL D N 1
ATOM 5313 C CA . VAL D 1 24 ? 55.383 48.554 144.858 1.00 28.27 487 VAL D CA 1
ATOM 5314 C C . VAL D 1 24 ? 56.765 48.031 145.284 1.00 28.58 487 VAL D C 1
ATOM 5315 O O . VAL D 1 24 ? 57.240 48.396 146.372 1.00 27.69 487 VAL D O 1
ATOM 5319 N N . PRO D 1 25 ? 57.378 47.151 144.461 1.00 27.86 488 PRO D N 1
ATOM 5320 C CA . PRO D 1 25 ? 58.708 46.604 144.739 1.00 28.80 488 PRO D CA 1
ATOM 5321 C C . PRO D 1 25 ? 59.763 47.729 144.853 1.00 30.10 488 PRO D C 1
ATOM 5322 O O . PRO D 1 25 ? 59.624 48.767 144.184 1.00 29.83 488 PRO D O 1
ATOM 5326 N N . ARG D 1 26 ? 60.770 47.536 145.711 1.00 31.16 489 ARG D N 1
ATOM 5327 C CA . ARG D 1 26 ? 61.823 48.526 145.865 1.00 33.48 489 ARG D CA 1
ATOM 5328 C C . ARG D 1 26 ? 62.488 48.636 144.506 1.00 32.76 489 ARG D C 1
ATOM 5329 O O . ARG D 1 26 ? 62.782 47.626 143.880 1.00 32.89 489 ARG D O 1
ATOM 5337 N N . ASN D 1 27 ? 62.681 49.864 144.044 1.00 32.84 490 ASN D N 1
ATOM 5338 C CA . ASN D 1 27 ? 63.247 50.139 142.713 1.00 32.07 490 ASN D CA 1
ATOM 5339 C C . ASN D 1 27 ? 63.763 51.565 142.661 1.00 32.37 490 ASN D C 1
ATOM 5340 O O . ASN D 1 27 ? 63.364 52.397 143.490 1.00 31.89 490 ASN D O 1
ATOM 5345 N N . ASP D 1 28 ? 64.638 51.829 141.680 1.00 33.21 491 ASP D N 1
ATOM 5346 C CA . ASP D 1 28 ? 65.327 53.108 141.508 1.00 33.35 491 ASP D CA 1
ATOM 5347 C C . ASP D 1 28 ? 64.666 53.933 140.398 1.00 33.17 491 ASP D C 1
ATOM 5348 O O . ASP D 1 28 ? 65.244 54.898 139.901 1.00 32.88 491 ASP D O 1
ATOM 5353 N N . GLY D 1 29 ? 63.464 53.530 139.990 1.00 33.50 492 GLY D N 1
ATOM 5354 C CA . GLY D 1 29 ? 62.684 54.280 139.009 1.00 32.65 492 GLY D CA 1
ATOM 5355 C C . GLY D 1 29 ? 62.119 55.557 139.602 1.00 32.51 492 GLY D C 1
ATOM 5356 O O . GLY D 1 29 ? 62.537 56.004 140.678 1.00 32.39 492 GLY D O 1
ATOM 5357 N N . LEU D 1 30 ? 61.178 56.163 138.885 1.00 32.27 493 LEU D N 1
ATOM 5358 C CA . LEU D 1 30 ? 60.563 57.398 139.335 1.00 31.88 493 LEU D CA 1
ATOM 5359 C C . LEU D 1 30 ? 59.671 57.139 140.542 1.00 31.88 493 LEU D C 1
ATOM 5360 O O . LEU D 1 30 ? 59.020 56.092 140.617 1.00 32.23 493 LEU D O 1
ATOM 5365 N N . PRO D 1 31 ? 59.630 58.093 141.487 1.00 31.68 494 PRO D N 1
ATOM 5366 C CA . PRO D 1 31 ? 58.678 58.041 142.600 1.00 31.15 494 PRO D CA 1
ATOM 5367 C C . PRO D 1 31 ? 57.242 58.070 142.131 1.00 31.16 494 PRO D C 1
ATOM 5368 O O . PRO D 1 31 ? 56.956 58.650 141.089 1.00 31.44 494 PRO D O 1
ATOM 5372 N N . ILE D 1 32 ? 56.357 57.467 142.924 1.00 30.81 495 ILE D N 1
ATOM 5373 C CA . ILE D 1 32 ? 54.931 57.401 142.643 1.00 30.95 495 ILE D CA 1
ATOM 5374 C C . ILE D 1 32 ? 54.269 58.398 143.567 1.00 31.68 495 ILE D C 1
ATOM 5375 O O . ILE D 1 32 ? 54.634 58.492 144.735 1.00 32.67 495 ILE D O 1
ATOM 5380 N N . VAL D 1 33 ? 53.327 59.172 143.046 1.00 31.76 496 VAL D N 1
ATOM 5381 C CA . VAL D 1 33 ? 52.665 60.189 143.846 1.00 32.07 496 VAL D CA 1
ATOM 5382 C C . VAL D 1 33 ? 51.295 59.718 144.365 1.00 31.98 496 VAL D C 1
ATOM 5383 O O . VAL D 1 33 ? 50.958 59.935 145.526 1.00 33.06 496 VAL D O 1
ATOM 5387 N N . ILE D 1 34 ? 50.531 59.044 143.516 1.00 31.30 497 ILE D N 1
ATOM 5388 C CA . ILE D 1 34 ? 49.222 58.511 143.883 1.00 31.36 497 ILE D CA 1
ATOM 5389 C C . ILE D 1 34 ? 48.928 57.237 143.074 1.00 31.38 497 ILE D C 1
ATOM 5390 O O . ILE D 1 34 ? 49.558 57.006 142.013 1.00 31.13 497 ILE D O 1
ATOM 5395 N N . PHE D 1 35 ? 47.974 56.439 143.566 1.00 30.67 498 PHE D N 1
ATOM 5396 C CA . PHE D 1 35 ? 47.422 55.299 142.822 1.00 30.47 498 PHE D CA 1
ATOM 5397 C C . PHE D 1 35 ? 45.980 55.572 142.510 1.00 30.91 498 PHE D C 1
ATOM 5398 O O . PHE D 1 35 ? 45.309 56.291 143.246 1.00 31.80 498 PHE D O 1
ATOM 5406 N N . LYS D 1 36 ? 45.507 54.989 141.412 1.00 31.07 499 LYS D N 1
ATOM 5407 C CA . LYS D 1 36 ? 44.086 54.920 141.112 1.00 30.65 499 LYS D CA 1
ATOM 5408 C C . LYS D 1 36 ? 43.678 53.451 141.067 1.00 30.44 499 LYS D C 1
ATOM 5409 O O . LYS D 1 36 ? 44.497 52.596 140.736 1.00 29.64 499 LYS D O 1
ATOM 5415 N N . VAL D 1 37 ? 42.412 53.161 141.374 1.00 30.59 500 VAL D N 1
ATOM 5416 C CA . VAL D 1 37 ? 41.940 51.789 141.407 1.00 30.54 500 VAL D CA 1
ATOM 5417 C C . VAL D 1 37 ? 40.934 51.561 140.317 1.00 30.55 500 VAL D C 1
ATOM 5418 O O . VAL D 1 37 ? 40.023 52.362 140.117 1.00 30.97 500 VAL D O 1
ATOM 5422 N N . GLN D 1 38 ? 41.096 50.449 139.614 1.00 30.50 501 GLN D N 1
ATOM 5423 C CA . GLN D 1 38 ? 40.153 50.073 138.571 1.00 29.91 501 GLN D CA 1
ATOM 5424 C C . GLN D 1 38 ? 39.564 48.703 138.801 1.00 30.36 501 GLN D C 1
ATOM 5425 O O . GLN D 1 38 ? 40.209 47.807 139.357 1.00 30.60 501 GLN D O 1
ATOM 5431 N N . TYR D 1 39 ? 38.330 48.527 138.381 1.00 31.32 502 TYR D N 1
ATOM 5432 C CA . TYR D 1 39 ? 37.776 47.197 138.415 1.00 32.91 502 TYR D CA 1
ATOM 5433 C C . TYR D 1 39 ? 36.950 46.986 137.188 1.00 33.80 502 TYR D C 1
ATOM 5434 O O . TYR D 1 39 ? 36.555 47.963 136.529 1.00 34.44 502 TYR D O 1
ATOM 5443 N N . ARG D 1 40 ? 36.707 45.724 136.847 1.00 35.00 503 ARG D N 1
ATOM 5444 C CA . ARG D 1 40 ? 35.698 45.417 135.843 1.00 36.40 503 ARG D CA 1
ATOM 5445 C C . ARG D 1 40 ? 35.043 44.067 136.089 1.00 37.30 503 ARG D C 1
ATOM 5446 O O . ARG D 1 40 ? 35.681 43.153 136.601 1.00 36.85 503 ARG D O 1
ATOM 5454 N N . MET D 1 41 ? 33.774 43.927 135.734 1.00 38.53 504 MET D N 1
ATOM 5455 C CA . MET D 1 41 ? 33.188 42.599 135.883 1.00 40.95 504 MET D CA 1
ATOM 5456 C C . MET D 1 41 ? 33.354 41.742 134.650 1.00 40.96 504 MET D C 1
ATOM 5457 O O . MET D 1 41 ? 33.317 42.238 133.562 1.00 41.54 504 MET D O 1
ATOM 5462 N N . VAL D 1 42 ? 33.590 40.457 134.842 1.00 42.41 505 VAL D N 1
ATOM 5463 C CA . VAL D 1 42 ? 33.679 39.533 133.727 1.00 43.99 505 VAL D CA 1
ATOM 5464 C C . VAL D 1 42 ? 32.248 39.234 133.285 1.00 45.49 505 VAL D C 1
ATOM 5465 O O . VAL D 1 42 ? 31.338 39.083 134.124 1.00 45.78 505 VAL D O 1
ATOM 5469 N N . GLY D 1 43 ? 32.053 39.202 131.970 1.00 47.12 506 GLY D N 1
ATOM 5470 C CA . GLY D 1 43 ? 30.720 39.227 131.352 1.00 48.67 506 GLY D CA 1
ATOM 5471 C C . GLY D 1 43 ? 30.772 40.085 130.098 1.00 50.09 506 GLY D C 1
ATOM 5472 O O . GLY D 1 43 ? 31.858 40.319 129.538 1.00 50.27 506 GLY D O 1
ATOM 5473 N N . LYS D 1 44 ? 29.611 40.557 129.647 1.00 51.18 507 LYS D N 1
ATOM 5474 C CA . LYS D 1 44 ? 29.550 41.434 128.471 1.00 52.38 507 LYS D CA 1
ATOM 5475 C C . LYS D 1 44 ? 30.093 42.830 128.771 1.00 52.92 507 LYS D C 1
ATOM 5476 O O . LYS D 1 44 ? 30.681 43.473 127.901 1.00 53.38 507 LYS D O 1
ATOM 5482 N N . ARG D 1 45 ? 29.891 43.289 130.007 1.00 53.70 508 ARG D N 1
ATOM 5483 C CA . ARG D 1 45 ? 30.433 44.574 130.492 1.00 54.31 508 ARG D CA 1
ATOM 5484 C C . ARG D 1 45 ? 31.933 44.481 130.729 1.00 53.23 508 ARG D C 1
ATOM 5485 O O . ARG D 1 45 ? 32.358 44.088 131.815 1.00 53.66 508 ARG D O 1
ATOM 5493 N N . LYS D 1 46 ? 32.747 44.836 129.743 1.00 51.85 509 LYS D N 1
ATOM 5494 C CA . LYS D 1 46 ? 34.192 44.729 129.955 1.00 50.25 509 LYS D CA 1
ATOM 5495 C C . LYS D 1 46 ? 34.920 46.067 130.075 1.00 48.79 509 LYS D C 1
ATOM 5496 O O . LYS D 1 46 ? 36.178 46.111 130.103 1.00 49.60 509 LYS D O 1
ATOM 5502 N N . ASN D 1 47 ? 34.143 47.150 130.189 1.00 45.72 510 ASN D N 1
ATOM 5503 C CA . ASN D 1 47 ? 34.726 48.468 130.486 1.00 42.83 510 ASN D CA 1
ATOM 5504 C C . ASN D 1 47 ? 35.339 48.523 131.886 1.00 40.16 510 ASN D C 1
ATOM 5505 O O . ASN D 1 47 ? 34.661 48.315 132.883 1.00 39.55 510 ASN D O 1
ATOM 5510 N N . TRP D 1 48 ? 36.631 48.779 131.946 1.00 37.62 511 TRP D N 1
ATOM 5511 C CA . TRP D 1 48 ? 37.267 49.160 133.199 1.00 35.90 511 TRP D CA 1
ATOM 5512 C C . TRP D 1 48 ? 36.554 50.364 133.835 1.00 35.41 511 TRP D C 1
ATOM 5513 O O . TRP D 1 48 ? 36.224 51.327 133.155 1.00 35.64 511 TRP D O 1
ATOM 5524 N N . GLN D 1 49 ? 36.300 50.284 135.137 1.00 35.42 512 GLN D N 1
ATOM 5525 C CA . GLN D 1 49 ? 35.717 51.388 135.905 1.00 35.11 512 GLN D CA 1
ATOM 5526 C C . GLN D 1 49 ? 36.811 51.931 136.801 1.00 35.61 512 GLN D C 1
ATOM 5527 O O . GLN D 1 49 ? 37.638 51.165 137.280 1.00 35.23 512 GLN D O 1
ATOM 5533 N N . THR D 1 50 ? 36.821 53.246 137.007 1.00 35.86 513 THR D N 1
ATOM 5534 C CA . THR D 1 50 ? 37.817 53.907 137.828 1.00 37.52 513 THR D CA 1
ATOM 5535 C C . THR D 1 50 ? 37.125 54.577 138.999 1.00 38.58 513 THR D C 1
ATOM 5536 O O . THR D 1 50 ? 36.209 55.367 138.813 1.00 39.13 513 THR D O 1
ATOM 5540 N N . THR D 1 51 ? 37.576 54.269 140.206 1.00 39.78 514 THR D N 1
ATOM 5541 C CA . THR D 1 51 ? 37.002 54.894 141.393 1.00 40.93 514 THR D CA 1
ATOM 5542 C C . THR D 1 51 ? 37.506 56.343 141.599 1.00 41.93 514 THR D C 1
ATOM 5543 O O . THR D 1 51 ? 38.545 56.735 141.053 1.00 41.49 514 THR D O 1
ATOM 5547 N N . ASN D 1 52 ? 36.782 57.100 142.424 1.00 43.15 515 ASN D N 1
ATOM 5548 C CA . ASN D 1 52 ? 37.118 58.488 142.746 1.00 44.69 515 ASN D CA 1
ATOM 5549 C C . ASN D 1 52 ? 38.371 58.712 143.567 1.00 45.05 515 ASN D C 1
ATOM 5550 O O . ASN D 1 52 ? 39.016 59.755 143.459 1.00 45.18 515 ASN D O 1
ATOM 5555 N N . ASP D 1 53 ? 38.693 57.752 144.410 1.00 45.55 516 ASP D N 1
ATOM 5556 C CA . ASP D 1 53 ? 39.774 57.914 145.359 1.00 46.72 516 ASP D CA 1
ATOM 5557 C C . ASP D 1 53 ? 41.152 58.062 144.685 1.00 45.96 516 ASP D C 1
ATOM 5558 O O . ASP D 1 53 ? 41.458 57.397 143.693 1.00 45.65 516 ASP D O 1
ATOM 5563 N N . ASN D 1 54 ? 41.943 58.987 145.216 1.00 44.86 517 ASN D N 1
ATOM 5564 C CA . ASN D 1 54 ? 43.317 59.182 144.803 1.00 43.93 517 ASN D CA 1
ATOM 5565 C C . ASN D 1 54 ? 44.163 58.780 145.969 1.00 43.08 517 ASN D C 1
ATOM 5566 O O . ASN D 1 54 ? 44.467 59.617 146.801 1.00 43.43 517 ASN D O 1
ATOM 5571 N N . ILE D 1 55 ? 44.538 57.504 146.024 1.00 42.07 518 ILE D N 1
ATOM 5572 C CA . ILE D 1 55 ? 45.354 56.971 147.089 1.00 41.10 518 ILE D CA 1
ATOM 5573 C C . ILE D 1 55 ? 46.739 57.603 146.987 1.00 40.43 518 ILE D C 1
ATOM 5574 O O . ILE D 1 55 ? 47.403 57.439 145.972 1.00 40.75 518 ILE D O 1
ATOM 5579 N N . PRO D 1 56 ? 47.163 58.364 148.021 1.00 39.52 519 PRO D N 1
ATOM 5580 C CA . PRO D 1 56 ? 48.507 58.946 147.992 1.00 38.54 519 PRO D CA 1
ATOM 5581 C C . PRO D 1 56 ? 49.523 57.906 148.402 1.00 37.72 519 PRO D C 1
ATOM 5582 O O . PRO D 1 56 ? 49.226 57.035 149.200 1.00 37.95 519 PRO D O 1
ATOM 5586 N N . TYR D 1 57 ? 50.706 58.000 147.840 1.00 37.02 520 TYR D N 1
ATOM 5587 C CA . TYR D 1 57 ? 51.769 57.084 148.130 1.00 36.63 520 TYR D CA 1
ATOM 5588 C C . TYR D 1 57 ? 52.236 57.245 149.587 1.00 37.45 520 TYR D C 1
ATOM 5589 O O . TYR D 1 57 ? 52.654 56.264 150.230 1.00 37.26 520 TYR D O 1
ATOM 5598 N N . GLY D 1 58 ? 52.196 58.493 150.068 1.00 37.76 521 GLY D N 1
ATOM 5599 C CA . GLY D 1 58 ? 52.503 58.852 151.439 1.00 37.81 521 GLY D CA 1
ATOM 5600 C C . GLY D 1 58 ? 53.942 58.673 151.826 1.00 38.36 521 GLY D C 1
ATOM 5601 O O . GLY D 1 58 ? 54.839 58.633 150.985 1.00 38.42 521 GLY D O 1
ATOM 5602 N N . LYS D 1 59 ? 54.169 58.547 153.128 1.00 39.62 522 LYS D N 1
ATOM 5603 C CA . LYS D 1 59 ? 55.532 58.385 153.650 1.00 39.59 522 LYS D CA 1
ATOM 5604 C C . LYS D 1 59 ? 55.603 57.181 154.599 1.00 38.91 522 LYS D C 1
ATOM 5605 O O . LYS D 1 59 ? 54.578 56.784 155.162 1.00 38.04 522 LYS D O 1
ATOM 5611 N N . PRO D 1 60 ? 56.797 56.554 154.738 1.00 38.01 523 PRO D N 1
ATOM 5612 C CA . PRO D 1 60 ? 57.998 56.871 154.005 1.00 37.97 523 PRO D CA 1
ATOM 5613 C C . PRO D 1 60 ? 57.958 56.173 152.635 1.00 37.49 523 PRO D C 1
ATOM 5614 O O . PRO D 1 60 ? 56.890 55.652 152.213 1.00 37.61 523 PRO D O 1
ATOM 5618 N N . LYS D 1 61 ? 59.091 56.192 151.956 1.00 36.70 524 LYS D N 1
ATOM 5619 C CA . LYS D 1 61 ? 59.204 55.671 150.607 1.00 36.51 524 LYS D CA 1
ATOM 5620 C C . LYS D 1 61 ? 59.027 54.154 150.575 1.00 35.42 524 LYS D C 1
ATOM 5621 O O . LYS D 1 61 ? 58.260 53.642 149.773 1.00 35.34 524 LYS D O 1
ATOM 5627 N N . TRP D 1 62 ? 59.730 53.451 151.457 1.00 34.41 525 TRP D N 1
ATOM 5628 C CA . TRP D 1 62 ? 59.596 52.007 151.608 1.00 33.74 525 TRP D CA 1
ATOM 5629 C C . TRP D 1 62 ? 59.278 51.656 153.059 1.00 33.73 525 TRP D C 1
ATOM 5630 O O . TRP D 1 62 ? 59.898 52.207 153.959 1.00 33.54 525 TRP D O 1
ATOM 5641 N N . ASN D 1 63 ? 58.302 50.775 153.276 1.00 33.42 526 ASN D N 1
ATOM 5642 C CA . ASN D 1 63 ? 57.990 50.281 154.632 1.00 34.57 526 ASN D CA 1
ATOM 5643 C C . ASN D 1 63 ? 58.539 48.870 154.884 1.00 35.81 526 ASN D C 1
ATOM 5644 O O . ASN D 1 63 ? 58.090 48.190 155.814 1.00 36.46 526 ASN D O 1
ATOM 5649 N N . SER D 1 64 ? 59.474 48.435 154.031 1.00 35.51 527 SER D N 1
ATOM 5650 C CA . SER D 1 64 ? 60.267 47.228 154.252 1.00 35.98 527 SER D CA 1
ATOM 5651 C C . SER D 1 64 ? 61.372 47.173 153.217 1.00 35.86 527 SER D C 1
ATOM 5652 O O . SER D 1 64 ? 61.431 47.990 152.295 1.00 35.75 527 SER D O 1
ATOM 5655 N N . GLU D 1 65 ? 62.242 46.187 153.344 1.00 36.47 528 GLU D N 1
ATOM 5656 C CA . GLU D 1 65 ? 63.367 46.079 152.421 1.00 36.63 528 GLU D CA 1
ATOM 5657 C C . GLU D 1 65 ? 62.887 45.723 150.985 1.00 35.40 528 GLU D C 1
ATOM 5658 O O . GLU D 1 65 ? 63.522 46.078 149.993 1.00 34.15 528 GLU D O 1
ATOM 5664 N N . LEU D 1 66 ? 61.703 45.121 150.907 1.00 33.71 529 LEU D N 1
ATOM 5665 C CA . LEU D 1 66 ? 61.135 44.661 149.650 1.00 32.06 529 LEU D CA 1
ATOM 5666 C C . LEU D 1 66 ? 60.412 45.735 148.839 1.00 31.21 529 LEU D C 1
ATOM 5667 O O . LEU D 1 66 ? 60.229 45.574 147.636 1.00 31.17 529 LEU D O 1
ATOM 5672 N N . GLY D 1 67 ? 60.007 46.825 149.483 1.00 30.41 530 GLY D N 1
ATOM 5673 C CA . GLY D 1 67 ? 59.178 47.814 148.822 1.00 29.00 530 GLY D CA 1
ATOM 5674 C C . GLY D 1 67 ? 58.222 48.460 149.783 1.00 28.90 530 GLY D C 1
ATOM 5675 O O . GLY D 1 67 ? 58.552 48.651 150.950 1.00 29.17 530 GLY D O 1
ATOM 5676 N N . LYS D 1 68 ? 57.028 48.809 149.301 1.00 27.56 531 LYS D N 1
ATOM 5677 C CA . LYS D 1 68 ? 56.014 49.382 150.160 1.00 26.42 531 LYS D CA 1
ATOM 5678 C C . LYS D 1 68 ? 54.651 48.755 149.847 1.00 26.52 531 LYS D C 1
ATOM 5679 O O . LYS D 1 68 ? 54.292 48.662 148.682 1.00 25.77 531 LYS D O 1
ATOM 5685 N N . SER D 1 69 ? 53.927 48.326 150.893 1.00 26.85 532 SER D N 1
ATOM 5686 C CA . SER D 1 69 ? 52.561 47.736 150.787 1.00 27.77 532 SER D CA 1
ATOM 5687 C C . SER D 1 69 ? 51.481 48.759 151.037 1.00 28.28 532 SER D C 1
ATOM 5688 O O . SER D 1 69 ? 51.728 49.722 151.742 1.00 29.43 532 SER D O 1
ATOM 5691 N N . PHE D 1 70 ? 50.276 48.514 150.510 1.00 28.99 533 PHE D N 1
ATOM 5692 C CA . PHE D 1 70 ? 49.194 49.462 150.540 1.00 29.31 533 PHE D CA 1
ATOM 5693 C C . PHE D 1 70 ? 47.892 48.687 150.678 1.00 30.46 533 PHE D C 1
ATOM 5694 O O . PHE D 1 70 ? 47.836 47.495 150.355 1.00 30.61 533 PHE D O 1
ATOM 5702 N N . THR D 1 71 ? 46.847 49.398 151.096 1.00 29.39 534 THR D N 1
ATOM 5703 C CA . THR D 1 71 ? 45.548 48.821 151.426 1.00 29.87 534 THR D CA 1
ATOM 5704 C C . THR D 1 71 ? 44.571 49.900 150.995 1.00 29.11 534 THR D C 1
ATOM 5705 O O . THR D 1 71 ? 44.763 51.056 151.301 1.00 29.01 534 THR D O 1
ATOM 5709 N N . ALA D 1 72 ? 43.593 49.544 150.192 1.00 28.73 535 ALA D N 1
ATOM 5710 C CA . ALA D 1 72 ? 42.504 50.473 149.906 1.00 28.81 535 ALA D CA 1
ATOM 5711 C C . ALA D 1 72 ? 41.271 49.661 149.617 1.00 28.55 535 ALA D C 1
ATOM 5712 O O . ALA D 1 72 ? 41.389 48.510 149.217 1.00 29.89 535 ALA D O 1
ATOM 5714 N N . SER D 1 73 ? 40.099 50.272 149.774 1.00 28.24 536 SER D N 1
ATOM 5715 C CA . SER D 1 73 ? 38.823 49.606 149.588 1.00 28.62 536 SER D CA 1
ATOM 5716 C C . SER D 1 73 ? 38.096 49.972 148.285 1.00 29.17 536 SER D C 1
ATOM 5717 O O . SER D 1 73 ? 38.278 51.055 147.739 1.00 28.77 536 SER D O 1
ATOM 5720 N N . VAL D 1 74 ? 37.259 49.066 147.788 1.00 29.46 537 VAL D N 1
ATOM 5721 C CA . VAL D 1 74 ? 36.360 49.402 146.685 1.00 29.69 537 VAL D CA 1
ATOM 5722 C C . VAL D 1 74 ? 34.964 49.088 147.163 1.00 30.16 537 VAL D C 1
ATOM 5723 O O . VAL D 1 74 ? 34.705 47.962 147.617 1.00 30.25 537 VAL D O 1
ATOM 5727 N N . THR D 1 75 ? 34.079 50.078 147.054 1.00 30.36 538 THR D N 1
ATOM 5728 C CA . THR D 1 75 ? 32.722 50.004 147.519 1.00 31.14 538 THR D CA 1
ATOM 5729 C C . THR D 1 75 ? 31.749 50.240 146.344 1.00 32.24 538 THR D C 1
ATOM 5730 O O . THR D 1 75 ? 32.176 50.421 145.200 1.00 32.11 538 THR D O 1
ATOM 5734 N N . ASP D 1 76 ? 30.451 50.215 146.621 1.00 32.57 539 ASP D N 1
ATOM 5735 C CA . ASP D 1 76 ? 29.402 50.318 145.573 1.00 33.74 539 ASP D CA 1
ATOM 5736 C C . ASP D 1 76 ? 29.550 49.257 144.472 1.00 33.37 539 ASP D C 1
ATOM 5737 O O . ASP D 1 76 ? 29.272 49.504 143.286 1.00 33.50 539 ASP D O 1
ATOM 5742 N N . LEU D 1 77 ? 29.971 48.061 144.857 1.00 33.06 540 LEU D N 1
ATOM 5743 C CA . LEU D 1 77 ? 30.019 46.979 143.883 1.00 32.78 540 LEU D CA 1
ATOM 5744 C C . LEU D 1 77 ? 28.695 46.241 143.886 1.00 32.50 540 LEU D C 1
ATOM 5745 O O . LEU D 1 77 ? 28.008 46.231 144.892 1.00 31.62 540 LEU D O 1
ATOM 5750 N N . LYS D 1 78 ? 28.356 45.605 142.767 1.00 33.25 541 LYS D N 1
ATOM 5751 C CA . LYS D 1 78 ? 27.154 44.789 142.690 1.00 34.62 541 LYS D CA 1
ATOM 5752 C C . LYS D 1 78 ? 27.413 43.384 143.208 1.00 34.34 541 LYS D C 1
ATOM 5753 O O . LYS D 1 78 ? 28.365 42.720 142.793 1.00 34.98 541 LYS D O 1
ATOM 5759 N N . PRO D 1 79 ? 26.573 42.927 144.147 1.00 34.00 542 PRO D N 1
ATOM 5760 C CA . PRO D 1 79 ? 26.738 41.614 144.745 1.00 33.04 542 PRO D CA 1
ATOM 5761 C C . PRO D 1 79 ? 26.482 40.529 143.710 1.00 32.14 542 PRO D C 1
ATOM 5762 O O . PRO D 1 79 ? 25.674 40.739 142.792 1.00 31.58 542 PRO D O 1
ATOM 5766 N N . GLN D 1 80 ? 27.155 39.383 143.856 1.00 30.55 543 GLN D N 1
ATOM 5767 C CA . GLN D 1 80 ? 26.843 38.197 143.047 1.00 29.69 543 GLN D CA 1
ATOM 5768 C C . GLN D 1 80 ? 27.360 38.281 141.616 1.00 29.22 543 GLN D C 1
ATOM 5769 O O . GLN D 1 80 ? 26.791 37.676 140.716 1.00 28.78 543 GLN D O 1
ATOM 5775 N N . HIS D 1 81 ? 28.436 39.035 141.408 1.00 29.05 544 HIS D N 1
ATOM 5776 C CA . HIS D 1 81 ? 29.103 39.066 140.125 1.00 28.82 544 HIS D CA 1
ATOM 5777 C C . HIS D 1 81 ? 30.587 38.869 140.352 1.00 29.18 544 HIS D C 1
ATOM 5778 O O . HIS D 1 81 ? 31.090 39.024 141.480 1.00 29.47 544 HIS D O 1
ATOM 5785 N N . THR D 1 82 ? 31.279 38.527 139.276 1.00 29.04 545 THR D N 1
ATOM 5786 C CA . THR D 1 82 ? 32.705 38.304 139.296 1.00 29.84 545 THR D CA 1
ATOM 5787 C C . THR D 1 82 ? 33.447 39.540 138.799 1.00 29.50 545 THR D C 1
ATOM 5788 O O . THR D 1 82 ? 33.080 40.127 137.783 1.00 29.18 545 THR D O 1
ATOM 5792 N N . TYR D 1 83 ? 34.484 39.926 139.536 1.00 29.54 546 TYR D N 1
ATOM 5793 C CA . TYR D 1 83 ? 35.326 41.058 139.165 1.00 29.35 546 TYR D CA 1
ATOM 5794 C C . TYR D 1 83 ? 36.798 40.724 138.996 1.00 30.19 546 TYR D C 1
ATOM 5795 O O . TYR D 1 83 ? 37.310 39.697 139.474 1.00 29.59 546 TYR D O 1
ATOM 5804 N N . ARG D 1 84 ? 37.480 41.642 138.316 1.00 31.08 547 ARG D N 1
ATOM 5805 C CA . ARG D 1 84 ? 38.922 41.691 138.275 1.00 30.78 547 ARG D CA 1
ATOM 5806 C C . ARG D 1 84 ? 39.312 43.102 138.661 1.00 30.48 547 ARG D C 1
ATOM 5807 O O . ARG D 1 84 ? 38.588 44.058 138.335 1.00 30.10 547 ARG D O 1
ATOM 5815 N N . PHE D 1 85 ? 40.459 43.244 139.328 1.00 30.40 548 PHE D N 1
ATOM 5816 C CA . PHE D 1 85 ? 40.918 44.553 139.819 1.00 30.70 548 PHE D CA 1
ATOM 5817 C C . PHE D 1 85 ? 42.340 44.801 139.409 1.00 30.90 548 PHE D C 1
ATOM 5818 O O . PHE D 1 85 ? 43.123 43.850 139.284 1.00 31.18 548 PHE D O 1
ATOM 5826 N N . ARG D 1 86 ? 42.685 46.071 139.217 1.00 30.25 549 ARG D N 1
ATOM 5827 C CA . ARG D 1 86 ? 44.076 46.427 138.997 1.00 30.30 549 ARG D CA 1
ATOM 5828 C C . ARG D 1 86 ? 44.439 47.790 139.596 1.00 30.26 549 ARG D C 1
ATOM 5829 O O . ARG D 1 86 ? 43.570 48.601 139.882 1.00 30.44 549 ARG D O 1
ATOM 5837 N N . ILE D 1 87 ? 45.727 48.010 139.822 1.00 30.82 550 ILE D N 1
ATOM 5838 C CA . ILE D 1 87 ? 46.174 49.272 140.396 1.00 31.20 550 ILE D CA 1
ATOM 5839 C C . ILE D 1 87 ? 46.929 50.032 139.310 1.00 31.11 550 ILE D C 1
ATOM 5840 O O . ILE D 1 87 ? 47.626 49.430 138.506 1.00 31.19 550 ILE D O 1
ATOM 5845 N N . LEU D 1 88 ? 46.770 51.351 139.273 1.00 31.23 551 LEU D N 1
ATOM 5846 C CA . LEU D 1 88 ? 47.571 52.191 138.385 1.00 31.64 551 LEU D CA 1
ATOM 5847 C C . LEU D 1 88 ? 48.324 53.229 139.189 1.00 31.64 551 LEU D C 1
ATOM 5848 O O . LEU D 1 88 ? 47.726 53.962 139.977 1.00 32.09 551 LEU D O 1
ATOM 5853 N N . ALA D 1 89 ? 49.639 53.267 139.020 1.00 30.95 552 ALA D N 1
ATOM 5854 C CA . ALA D 1 89 ? 50.445 54.251 139.725 1.00 30.52 552 ALA D CA 1
ATOM 5855 C C . ALA D 1 89 ? 50.566 55.461 138.840 1.00 30.76 552 ALA D C 1
ATOM 5856 O O . ALA D 1 89 ? 50.796 55.319 137.633 1.00 30.62 552 ALA D O 1
ATOM 5858 N N . VAL D 1 90 ? 50.403 56.641 139.440 1.00 30.19 553 VAL D N 1
ATOM 5859 C CA . VAL D 1 90 ? 50.745 57.874 138.770 1.00 30.47 553 VAL D CA 1
ATOM 5860 C C . VAL D 1 90 ? 52.094 58.327 139.308 1.00 30.76 553 VAL D C 1
ATOM 5861 O O . VAL D 1 90 ? 52.279 58.403 140.514 1.00 30.56 553 VAL D O 1
ATOM 5865 N N . TYR D 1 91 ? 53.035 58.605 138.404 1.00 31.22 554 TYR D N 1
ATOM 5866 C CA . TY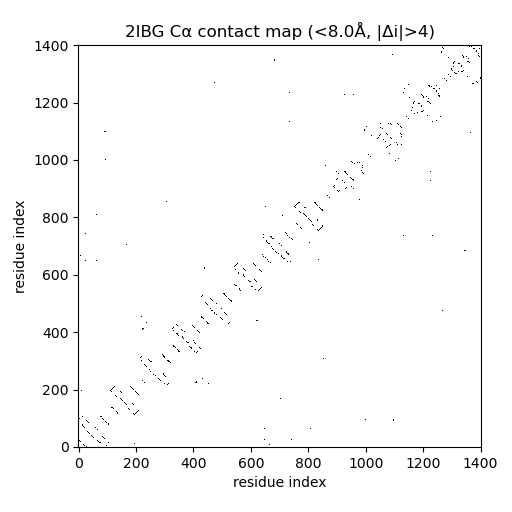R D 1 91 ? 54.423 58.920 138.766 1.00 31.47 554 TYR D CA 1
ATOM 5867 C C . TYR D 1 91 ? 54.646 60.429 138.827 1.00 32.30 554 TYR D C 1
ATOM 5868 O O . TYR D 1 91 ? 53.750 61.210 138.451 1.00 32.51 554 TYR D O 1
ATOM 5877 N N . SER D 1 92 ? 55.830 60.835 139.286 1.00 31.69 555 SER D N 1
ATOM 5878 C CA . SER D 1 92 ? 56.110 62.243 139.539 1.00 32.08 555 SER D CA 1
ATOM 5879 C C . SER D 1 92 ? 56.092 63.079 138.247 1.00 32.10 555 SER D C 1
ATOM 5880 O O . SER D 1 92 ? 55.922 64.302 138.284 1.00 31.42 555 SER D O 1
ATOM 5883 N N . ASN D 1 93 ? 56.269 62.399 137.116 1.00 32.35 556 ASN D N 1
ATOM 5884 C CA . ASN D 1 93 ? 56.257 63.029 135.796 1.00 32.16 556 ASN D CA 1
ATOM 5885 C C . ASN D 1 93 ? 54.851 62.977 135.174 1.00 31.59 556 ASN D C 1
ATOM 5886 O O . ASN D 1 93 ? 54.686 63.234 133.979 1.00 31.56 556 ASN D O 1
ATOM 5891 N N . ASN D 1 94 ? 53.853 62.645 135.990 1.00 30.97 557 ASN D N 1
ATOM 5892 C CA . ASN D 1 94 ? 52.447 62.541 135.552 1.00 31.07 557 ASN D CA 1
ATOM 5893 C C . ASN D 1 94 ? 52.097 61.397 134.578 1.00 30.82 557 ASN D C 1
ATOM 5894 O O . ASN D 1 94 ? 50.923 61.275 134.182 1.00 31.21 557 ASN D O 1
ATOM 5899 N N . ASP D 1 95 ? 53.080 60.571 134.206 1.00 29.95 558 ASP D N 1
ATOM 5900 C CA . ASP D 1 95 ? 52.801 59.302 133.511 1.00 29.38 558 ASP D CA 1
ATOM 5901 C C . ASP D 1 95 ? 52.082 58.333 134.458 1.00 28.80 558 ASP D C 1
ATOM 5902 O O . ASP D 1 95 ? 51.954 58.625 135.648 1.00 29.42 558 ASP D O 1
ATOM 5907 N N . ASN D 1 96 ? 51.611 57.195 133.944 1.00 27.96 559 ASN D N 1
ATOM 5908 C CA . ASN D 1 96 ? 50.966 56.163 134.781 1.00 27.67 559 ASN D CA 1
ATOM 5909 C C . ASN D 1 96 ? 51.246 54.774 134.257 1.00 27.75 559 ASN D C 1
ATOM 5910 O O . ASN D 1 96 ? 51.384 54.613 133.055 1.00 27.64 559 ASN D O 1
ATOM 5915 N N . LYS D 1 97 ? 51.306 53.777 135.145 1.00 29.30 560 LYS D N 1
ATOM 5916 C CA . LYS D 1 97 ? 51.527 52.343 134.779 1.00 30.20 560 LYS D CA 1
ATOM 5917 C C . LYS D 1 97 ? 50.527 51.444 135.459 1.00 30.10 560 LYS D C 1
ATOM 5918 O O . LYS D 1 97 ? 50.284 51.592 136.638 1.00 30.27 560 LYS D O 1
ATOM 5924 N N . GLU D 1 98 ? 49.964 50.478 134.747 1.00 30.51 561 GLU D N 1
ATOM 5925 C CA . GLU D 1 98 ? 49.024 49.576 135.394 1.00 30.16 561 GLU D CA 1
ATOM 5926 C C . GLU D 1 98 ? 49.708 48.310 135.924 1.00 29.88 561 GLU D C 1
ATOM 5927 O O . GLU D 1 98 ? 50.638 47.800 135.315 1.00 30.11 561 GLU D O 1
ATOM 5933 N N . SER D 1 99 ? 49.255 47.824 137.077 1.00 29.43 562 SER D N 1
ATOM 5934 C CA . SER D 1 99 ? 49.575 46.470 137.516 1.00 29.57 562 SER D CA 1
ATOM 5935 C C . SER D 1 99 ? 48.913 45.462 136.576 1.00 29.97 562 SER D C 1
ATOM 5936 O O . SER D 1 99 ? 48.032 45.830 135.782 1.00 28.88 562 SER D O 1
ATOM 5939 N N . ASN D 1 100 ? 49.355 44.202 136.621 1.00 30.47 563 ASN D N 1
ATOM 5940 C CA . ASN D 1 100 ? 48.552 43.135 136.018 1.00 31.34 563 ASN D CA 1
ATOM 5941 C C . ASN D 1 100 ? 47.258 43.019 136.861 1.00 31.22 563 ASN D C 1
ATOM 5942 O O . ASN D 1 100 ? 47.190 43.507 138.000 1.00 30.93 563 ASN D O 1
ATOM 5947 N N . THR D 1 101 ? 46.240 42.396 136.295 1.00 31.64 564 THR D N 1
ATOM 5948 C CA . THR D 1 101 ? 44.939 42.330 136.945 1.00 33.00 564 THR D CA 1
ATOM 5949 C C . THR D 1 101 ? 44.952 41.249 137.994 1.00 32.34 564 THR D C 1
ATOM 5950 O O . THR D 1 101 ? 45.782 40.336 137.938 1.00 31.93 564 THR D O 1
ATOM 5954 N N . SER D 1 102 ? 44.032 41.354 138.951 1.00 32.05 565 SER D N 1
ATOM 5955 C CA . SER D 1 102 ? 43.803 40.276 139.904 1.00 31.15 565 SER D CA 1
ATOM 5956 C C . SER D 1 102 ? 43.248 39.037 139.182 1.00 30.95 565 SER D C 1
ATOM 5957 O O . SER D 1 102 ? 42.764 39.106 138.058 1.00 30.57 565 SER D O 1
ATOM 5960 N N . ALA D 1 103 ? 43.340 37.900 139.857 1.00 31.50 566 ALA D N 1
ATOM 5961 C CA . ALA D 1 103 ? 42.483 36.748 139.607 1.00 30.72 566 ALA D CA 1
ATOM 5962 C C . ALA D 1 103 ? 41.005 37.181 139.632 1.00 30.50 566 ALA D C 1
ATOM 5963 O O . ALA D 1 103 ? 40.665 38.229 140.205 1.00 30.05 566 ALA D O 1
ATOM 5965 N N . LYS D 1 104 ? 40.135 36.378 139.012 1.00 30.06 567 LYS D N 1
ATOM 5966 C CA . LYS D 1 104 ? 38.695 36.579 139.121 1.00 29.88 567 LYS D CA 1
ATOM 5967 C C . LYS D 1 104 ? 38.244 36.477 140.559 1.00 29.16 567 LYS D C 1
ATOM 5968 O O . LYS D 1 104 ? 38.690 35.594 141.304 1.00 28.46 567 LYS D O 1
ATOM 5974 N N . PHE D 1 105 ? 37.340 37.375 140.944 1.00 28.38 568 PHE D N 1
ATOM 5975 C CA . PHE D 1 105 ? 36.836 37.389 142.302 1.00 27.69 568 PHE D CA 1
ATOM 5976 C C . PHE D 1 105 ? 35.311 37.427 142.313 1.00 27.73 568 PHE D C 1
ATOM 5977 O O . PHE D 1 105 ? 34.678 38.442 141.891 1.00 28.01 568 PHE D O 1
ATOM 5985 N N . TYR D 1 106 ? 34.703 36.330 142.783 1.00 27.21 569 TYR D N 1
ATOM 5986 C CA . TYR D 1 106 ? 33.255 36.288 142.920 1.00 25.30 569 TYR D CA 1
ATOM 5987 C C . TYR D 1 106 ? 32.833 36.942 144.221 1.00 26.14 569 TYR D C 1
ATOM 5988 O O . TYR D 1 106 ? 33.199 36.481 145.308 1.00 25.73 569 TYR D O 1
ATOM 5997 N N . LEU D 1 107 ? 32.051 38.014 144.102 1.00 26.19 570 LEU D N 1
ATOM 5998 C CA . LEU D 1 107 ? 31.534 38.754 145.259 1.00 27.07 570 LEU D CA 1
ATOM 5999 C C . LEU D 1 107 ? 30.339 38.065 145.940 1.00 27.79 570 LEU D C 1
ATOM 6000 O O . LEU D 1 107 ? 29.170 38.292 145.608 1.00 27.36 570 LEU D O 1
ATOM 6005 N N . GLN D 1 108 ? 30.690 37.255 146.929 1.00 27.67 571 GLN D N 1
ATOM 6006 C CA . GLN D 1 108 ? 29.809 36.369 147.668 1.00 27.08 571 GLN D CA 1
ATOM 6007 C C . GLN D 1 108 ? 28.737 37.126 148.468 1.00 26.58 571 GLN D C 1
ATOM 6008 O O . GLN D 1 108 ? 29.041 38.155 149.067 1.00 25.75 571 GLN D O 1
ATOM 6014 N N . PRO D 1 109 ? 27.475 36.628 148.460 1.00 26.55 572 PRO D N 1
ATOM 6015 C CA . PRO D 1 109 ? 26.451 37.111 149.409 1.00 26.98 572 PRO D CA 1
ATOM 6016 C C . PRO D 1 109 ? 26.825 36.642 150.806 1.00 27.42 572 PRO D C 1
ATOM 6017 O O . PRO D 1 109 ? 27.527 35.638 150.940 1.00 28.01 572 PRO D O 1
ATOM 6021 N N . GLY D 1 110 ? 26.401 37.362 151.838 1.00 27.94 573 GLY D N 1
ATOM 6022 C CA . GLY D 1 110 ? 26.932 37.120 153.182 1.00 28.14 573 GLY D CA 1
ATOM 6023 C C . GLY D 1 110 ? 26.152 36.078 153.968 1.00 28.67 573 GLY D C 1
ATOM 6024 O O . GLY D 1 110 ? 26.469 35.812 155.125 1.00 29.19 573 GLY D O 1
ATOM 6025 N N . ALA D 1 111 ? 25.136 35.488 153.349 1.00 28.56 574 ALA D N 1
ATOM 6026 C CA . ALA D 1 111 ? 24.204 34.630 154.069 1.00 29.33 574 ALA D CA 1
ATOM 6027 C C . ALA D 1 111 ? 24.891 33.376 154.633 1.00 29.98 574 ALA D C 1
ATOM 6028 O O . ALA D 1 111 ? 24.608 32.955 155.749 1.00 29.97 574 ALA D O 1
ATOM 6030 N N . ALA D 1 112 ? 25.813 32.807 153.859 1.00 31.06 575 ALA D N 1
ATOM 6031 C CA . ALA D 1 112 ? 26.528 31.596 154.249 1.00 31.52 575 ALA D CA 1
ATOM 6032 C C . ALA D 1 112 ? 27.692 31.890 155.185 1.00 32.43 575 ALA D C 1
ATOM 6033 O O . ALA D 1 112 ? 28.239 30.972 155.794 1.00 32.88 575 ALA D O 1
ATOM 6035 N N . LEU D 1 113 ? 28.089 33.156 155.295 1.00 32.94 576 LEU D N 1
ATOM 6036 C CA . LEU D 1 113 ? 29.307 33.491 156.027 1.00 33.91 576 LEU D CA 1
ATOM 6037 C C . LEU D 1 113 ? 29.044 33.853 157.483 1.00 34.58 576 LEU D C 1
ATOM 6038 O O . LEU D 1 113 ? 28.174 34.659 157.785 1.00 34.86 576 LEU D O 1
ATOM 6043 N N . ASP D 1 114 ? 29.806 33.232 158.375 1.00 35.54 577 ASP D N 1
ATOM 6044 C CA . ASP D 1 114 ? 29.762 33.515 159.807 1.00 36.36 577 ASP D CA 1
ATOM 6045 C C . ASP D 1 114 ? 30.197 34.958 160.097 1.00 36.32 577 ASP D C 1
ATOM 6046 O O . ASP D 1 114 ? 31.104 35.457 159.435 1.00 35.48 577 ASP D O 1
ATOM 6051 N N . PRO D 1 115 ? 29.590 35.603 161.120 1.00 36.40 578 PRO D N 1
ATOM 6052 C CA . PRO D 1 115 ? 30.017 36.935 161.580 1.00 36.62 578 PRO D CA 1
ATOM 6053 C C . PRO D 1 115 ? 31.464 36.940 162.066 1.00 36.78 578 PRO D C 1
ATOM 6054 O O . PRO D 1 115 ? 31.942 35.954 162.618 1.00 37.05 578 PRO D O 1
ATOM 6058 N N . MET D 1 116 ? 32.164 38.036 161.839 1.00 37.07 579 MET D N 1
ATOM 6059 C CA . MET D 1 116 ? 33.535 38.157 162.299 1.00 37.17 579 MET D CA 1
ATOM 6060 C C . MET D 1 116 ? 33.534 38.891 163.644 1.00 36.76 579 MET D C 1
ATOM 6061 O O . MET D 1 116 ? 32.696 39.763 163.864 1.00 37.00 579 MET D O 1
ATOM 6066 N N . PRO D 1 117 ? 34.458 38.527 164.554 1.00 36.08 580 PRO D N 1
ATOM 6067 C CA . PRO D 1 117 ? 34.519 39.161 165.864 1.00 35.52 580 PRO D CA 1
ATOM 6068 C C . PRO D 1 117 ? 34.876 40.631 165.732 1.00 34.85 580 PRO D C 1
ATOM 6069 O O . PRO D 1 117 ? 35.876 40.960 165.098 1.00 34.90 580 PRO D O 1
ATOM 6073 N N . VAL D 1 118 ? 34.050 41.494 166.319 1.00 33.94 581 VAL D N 1
ATOM 6074 C CA . VAL D 1 118 ? 34.259 42.938 166.332 1.00 33.05 581 VAL D CA 1
ATOM 6075 C C . VAL D 1 118 ? 35.281 43.245 167.407 1.00 32.96 581 VAL D C 1
ATOM 6076 O O . VAL D 1 118 ? 35.142 42.781 168.515 1.00 33.07 581 VAL D O 1
ATOM 6080 N N . PRO D 1 119 ? 36.348 43.986 167.073 1.00 33.22 582 PRO D N 1
ATOM 6081 C CA . PRO D 1 119 ? 37.332 44.284 168.108 1.00 33.39 582 PRO D CA 1
ATOM 6082 C C . PRO D 1 119 ? 36.888 45.439 169.002 1.00 33.97 582 PRO D C 1
ATOM 6083 O O . PRO D 1 119 ? 36.293 46.387 168.525 1.00 33.64 582 PRO D O 1
ATOM 6087 N N . GLU D 1 120 ? 37.164 45.357 170.292 1.00 35.40 583 GLU D N 1
ATOM 6088 C CA . GLU D 1 120 ? 36.937 46.511 171.157 1.00 37.12 583 GLU D CA 1
ATOM 6089 C C . GLU D 1 120 ? 38.197 47.366 171.160 1.00 36.95 583 GLU D C 1
ATOM 6090 O O . GLU D 1 120 ? 39.220 46.951 171.698 1.00 37.50 583 GLU D O 1
ATOM 6096 N N . LEU D 1 121 ? 38.110 48.540 170.535 1.00 37.18 584 LEU D N 1
ATOM 6097 C CA . LEU D 1 121 ? 39.235 49.463 170.390 1.00 37.32 584 LEU D CA 1
ATOM 6098 C C . LEU D 1 121 ? 39.421 50.281 171.652 1.00 37.92 584 LEU D C 1
ATOM 6099 O O . LEU D 1 121 ? 38.564 51.088 172.019 1.00 37.74 584 LEU D O 1
ATOM 6104 N N . LEU D 1 122 ? 40.544 50.076 172.321 1.00 38.59 585 LEU D N 1
ATOM 6105 C CA . LEU D 1 122 ? 40.744 50.714 173.612 1.00 39.82 585 LEU D CA 1
ATOM 6106 C C . LEU D 1 122 ? 41.409 52.084 173.409 1.00 40.74 585 LEU D C 1
ATOM 6107 O O . LEU D 1 122 ? 41.162 52.749 172.396 1.00 41.29 585 LEU D O 1
ATOM 6112 N N . GLU D 1 123 ? 42.229 52.506 174.366 1.00 41.34 586 GLU D N 1
ATOM 6113 C CA . GLU D 1 123 ? 42.961 53.766 174.263 1.00 42.13 586 GLU D CA 1
ATOM 6114 C C . GLU D 1 123 ? 43.668 53.890 172.920 1.00 40.70 586 GLU D C 1
ATOM 6115 O O . GLU D 1 123 ? 44.144 52.892 172.359 1.00 41.36 586 GLU D O 1
ATOM 6121 N N . ILE D 1 124 ? 43.675 55.104 172.373 1.00 39.29 587 ILE D N 1
ATOM 6122 C CA . ILE D 1 124 ? 44.583 55.440 171.283 1.00 37.33 587 ILE D CA 1
ATOM 6123 C C . ILE D 1 124 ? 45.816 56.023 171.983 1.00 36.68 587 ILE D C 1
ATOM 6124 O O . ILE D 1 124 ? 45.738 57.093 172.594 1.00 36.34 587 ILE D O 1
ATOM 6129 N N . GLU D 1 125 ? 46.926 55.294 171.933 1.00 34.86 588 GLU D N 1
ATOM 6130 C CA . GLU D 1 125 ? 48.122 55.686 172.660 1.00 34.23 588 GLU D CA 1
ATOM 6131 C C . GLU D 1 125 ? 48.830 56.818 171.924 1.00 33.32 588 GLU D C 1
ATOM 6132 O O . GLU D 1 125 ? 49.118 56.704 170.746 1.00 32.99 588 GLU D O 1
ATOM 6138 N N . GLU D 1 126 ? 49.091 57.919 172.626 1.00 33.02 589 GLU D N 1
ATOM 6139 C CA . GLU D 1 126 ? 49.763 59.084 172.033 1.00 32.95 589 GLU D CA 1
ATOM 6140 C C . GLU D 1 126 ? 51.279 58.898 172.176 1.00 32.27 589 GLU D C 1
ATOM 6141 O O . GLU D 1 126 ? 51.893 59.383 173.113 1.00 31.97 589 GLU D O 1
ATOM 6147 N N . TYR D 1 127 ? 51.850 58.180 171.204 1.00 31.99 590 TYR D N 1
ATOM 6148 C CA . TYR D 1 127 ? 53.152 57.519 171.328 1.00 31.99 590 TYR D CA 1
ATOM 6149 C C . TYR D 1 127 ? 54.371 58.439 171.142 1.00 31.67 590 TYR D C 1
ATOM 6150 O O . TYR D 1 127 ? 55.306 58.423 171.944 1.00 30.78 590 TYR D O 1
ATOM 6159 N N . SER D 1 128 ? 54.365 59.224 170.071 1.00 31.28 591 SER D N 1
ATOM 6160 C CA . SER D 1 128 ? 55.409 60.204 169.821 1.00 31.22 591 SER D CA 1
ATOM 6161 C C . SER D 1 128 ? 54.781 61.329 169.019 1.00 31.24 591 SER D C 1
ATOM 6162 O O . SER D 1 128 ? 53.575 61.328 168.794 1.00 30.85 591 SER D O 1
ATOM 6165 N N . GLU D 1 129 ? 55.607 62.265 168.560 1.00 31.98 592 GLU D N 1
ATOM 6166 C CA . GLU D 1 129 ? 55.173 63.313 167.629 1.00 32.96 592 GLU D CA 1
ATOM 6167 C C . GLU D 1 129 ? 54.732 62.829 166.242 1.00 33.24 592 GLU D C 1
ATOM 6168 O O . GLU D 1 129 ? 54.052 63.550 165.526 1.00 33.83 592 GLU D O 1
ATOM 6174 N N . THR D 1 130 ? 55.123 61.628 165.841 1.00 33.18 593 THR D N 1
ATOM 6175 C CA . THR D 1 130 ? 54.815 61.190 164.491 1.00 32.93 593 THR D CA 1
ATOM 6176 C C . THR D 1 130 ? 54.124 59.858 164.463 1.00 32.92 593 THR D C 1
ATOM 6177 O O . THR D 1 130 ? 54.024 59.257 163.395 1.00 33.32 593 THR D O 1
ATOM 6181 N N . ALA D 1 131 ? 53.674 59.381 165.621 1.00 32.18 594 ALA D N 1
ATOM 6182 C CA . ALA D 1 131 ? 53.137 58.025 165.704 1.00 32.04 594 ALA D CA 1
ATOM 6183 C C . ALA D 1 131 ? 52.115 57.831 166.788 1.00 32.12 594 ALA D C 1
ATOM 6184 O O . ALA D 1 131 ? 52.088 58.545 167.786 1.00 31.61 594 ALA D O 1
ATOM 6186 N N . VAL D 1 132 ? 51.307 56.805 166.590 1.00 32.88 595 VAL D N 1
ATOM 6187 C CA . VAL D 1 132 ? 50.228 56.478 167.497 1.00 34.37 595 VAL D CA 1
ATOM 6188 C C . VAL D 1 132 ? 50.205 54.938 167.605 1.00 34.68 595 VAL D C 1
ATOM 6189 O O . VAL D 1 132 ? 50.655 54.241 166.682 1.00 35.61 595 VAL D O 1
ATOM 6193 N N . VAL D 1 133 ? 49.744 54.414 168.733 1.00 34.26 596 VAL D N 1
ATOM 6194 C CA . VAL D 1 133 ? 49.605 52.965 168.903 1.00 34.24 596 VAL D CA 1
ATOM 6195 C C . VAL D 1 133 ? 48.162 52.620 169.273 1.00 34.62 596 VAL D C 1
ATOM 6196 O O . VAL D 1 133 ? 47.637 53.059 170.320 1.00 34.47 596 VAL D O 1
ATOM 6200 N N . LEU D 1 134 ? 47.522 51.846 168.398 1.00 34.07 597 LEU D N 1
ATOM 6201 C CA . LEU D 1 134 ? 46.205 51.299 168.679 1.00 33.83 597 LEU D CA 1
ATOM 6202 C C . LEU D 1 134 ? 46.326 50.088 169.586 1.00 33.79 597 LEU D C 1
ATOM 6203 O O . LEU D 1 134 ? 47.281 49.313 169.467 1.00 34.39 597 LEU D O 1
ATOM 6208 N N . HIS D 1 135 ? 45.346 49.937 170.478 1.00 33.98 598 HIS D N 1
ATOM 6209 C CA . HIS D 1 135 ? 45.232 48.808 171.402 1.00 33.89 598 HIS D CA 1
ATOM 6210 C C . HIS D 1 135 ? 43.792 48.325 171.356 1.00 33.97 598 HIS D C 1
ATOM 6211 O O . HIS D 1 135 ? 42.857 49.132 171.335 1.00 33.86 598 HIS D O 1
ATOM 6218 N N . TRP D 1 136 ? 43.613 47.012 171.328 1.00 33.75 599 TRP D N 1
ATOM 6219 C CA . TRP D 1 136 ? 42.282 46.444 171.272 1.00 33.89 599 TRP D CA 1
ATOM 6220 C C . TRP D 1 136 ? 42.230 45.107 171.975 1.00 34.31 599 TRP D C 1
ATOM 6221 O O . TRP D 1 136 ? 43.250 44.577 172.409 1.00 34.60 599 TRP D O 1
ATOM 6232 N N . SER D 1 137 ? 41.028 44.568 172.084 1.00 34.80 600 SER D N 1
ATOM 6233 C CA . SER D 1 137 ? 40.835 43.253 172.652 1.00 35.21 600 SER D CA 1
ATOM 6234 C C . SER D 1 137 ? 39.664 42.606 171.931 1.00 35.42 600 SER D C 1
ATOM 6235 O O . SER D 1 137 ? 38.918 43.290 171.211 1.00 35.32 600 SER D O 1
ATOM 6238 N N . LEU D 1 138 ? 39.521 41.293 172.112 1.00 35.49 601 LEU D N 1
ATOM 6239 C CA . LEU D 1 138 ? 38.399 40.548 171.566 1.00 35.75 601 LEU D CA 1
ATOM 6240 C C . LEU D 1 138 ? 37.661 39.851 172.698 1.00 36.86 601 LEU D C 1
ATOM 6241 O O . LEU D 1 138 ? 38.214 39.655 173.798 1.00 36.75 601 LEU D O 1
ATOM 6246 N N . ALA D 1 139 ? 36.417 39.464 172.415 1.00 37.80 602 ALA D N 1
ATOM 6247 C CA . ALA D 1 139 ? 35.602 38.670 173.334 1.00 38.84 602 ALA D CA 1
ATOM 6248 C C . ALA D 1 139 ? 36.189 37.259 173.512 1.00 39.58 602 ALA D C 1
ATOM 6249 O O . ALA D 1 139 ? 36.659 36.645 172.552 1.00 39.61 602 ALA D O 1
ATOM 6251 N N . SER D 1 140 ? 36.153 36.746 174.738 1.00 40.54 603 SER D N 1
ATOM 6252 C CA . SER D 1 140 ? 36.709 35.423 175.051 1.00 41.48 603 SER D CA 1
ATOM 6253 C C . SER D 1 140 ? 36.114 34.362 174.128 1.00 42.13 603 SER D C 1
ATOM 6254 O O . SER D 1 140 ? 36.710 33.311 173.888 1.00 42.04 603 SER D O 1
ATOM 6257 N N . ASP D 1 141 ? 34.921 34.675 173.629 1.00 43.28 604 ASP D N 1
ATOM 6258 C CA . ASP D 1 141 ? 34.132 33.856 172.705 1.00 44.13 604 ASP D CA 1
ATOM 6259 C C . ASP D 1 141 ? 34.805 33.660 171.341 1.00 44.30 604 ASP D C 1
ATOM 6260 O O . ASP D 1 141 ? 34.801 32.551 170.805 1.00 44.50 604 ASP D O 1
ATOM 6265 N N . ALA D 1 142 ? 35.382 34.746 170.814 1.00 44.41 605 ALA D N 1
ATOM 6266 C CA . ALA D 1 142 ? 35.909 34.861 169.443 1.00 44.26 605 ALA D CA 1
ATOM 6267 C C . ALA D 1 142 ? 36.875 33.768 168.988 1.00 44.47 605 ALA D C 1
ATOM 6268 O O . ALA D 1 142 ? 37.739 33.307 169.752 1.00 44.10 605 ALA D O 1
ATOM 6270 N N . ASP D 1 143 ? 36.740 33.391 167.716 1.00 44.57 606 ASP D N 1
ATOM 6271 C CA . ASP D 1 143 ? 37.558 32.330 167.132 1.00 44.65 606 ASP D CA 1
ATOM 6272 C C . ASP D 1 143 ? 38.623 32.874 166.164 1.00 43.81 606 ASP D C 1
ATOM 6273 O O . ASP D 1 143 ? 38.357 33.134 164.987 1.00 43.42 606 ASP D O 1
ATOM 6278 N N . GLU D 1 144 ? 39.830 33.018 166.703 1.00 42.93 607 GLU D N 1
ATOM 6279 C CA . GLU D 1 144 ? 40.997 33.534 165.996 1.00 42.61 607 GLU D CA 1
ATOM 6280 C C . GLU D 1 144 ? 41.450 32.681 164.808 1.00 42.24 607 GLU D C 1
ATOM 6281 O O . GLU D 1 144 ? 42.108 33.192 163.895 1.00 41.51 607 GLU D O 1
ATOM 6287 N N . HIS D 1 145 ? 41.112 31.387 164.823 1.00 42.06 608 HIS D N 1
ATOM 6288 C CA . HIS D 1 145 ? 41.327 30.534 163.648 1.00 42.04 608 HIS D CA 1
ATOM 6289 C C . HIS D 1 145 ? 40.579 31.063 162.412 1.00 41.40 608 HIS D C 1
ATOM 6290 O O . HIS D 1 145 ? 40.981 30.774 161.288 1.00 41.61 608 HIS D O 1
ATOM 6297 N N . LEU D 1 146 ? 39.504 31.829 162.614 1.00 40.29 609 LEU D N 1
ATOM 6298 C CA . LEU D 1 146 ? 38.810 32.493 161.490 1.00 39.91 609 LEU D CA 1
ATOM 6299 C C . LEU D 1 146 ? 39.385 33.854 161.082 1.00 38.24 609 LEU D C 1
ATOM 6300 O O . LEU D 1 146 ? 39.131 34.312 159.964 1.00 39.06 609 LEU D O 1
ATOM 6305 N N . ILE D 1 147 ? 40.137 34.492 161.984 1.00 35.99 610 ILE D N 1
ATOM 6306 C CA . ILE D 1 147 ? 40.720 35.822 161.753 1.00 34.15 610 ILE D CA 1
ATOM 6307 C C . ILE D 1 147 ? 42.092 35.773 161.030 1.00 33.02 610 ILE D C 1
ATOM 6308 O O . ILE D 1 147 ? 43.021 35.068 161.459 1.00 31.19 610 ILE D O 1
ATOM 6313 N N . THR D 1 148 ? 42.212 36.551 159.957 1.00 31.90 611 THR D N 1
ATOM 6314 C CA . THR D 1 148 ? 43.490 36.714 159.278 1.00 32.28 611 THR D CA 1
ATOM 6315 C C . THR D 1 148 ? 44.271 37.888 159.862 1.00 31.75 611 THR D C 1
ATOM 6316 O O . THR D 1 148 ? 45.503 37.835 159.978 1.00 31.89 611 THR D O 1
ATOM 6320 N N . GLY D 1 149 ? 43.532 38.925 160.246 1.00 30.96 612 GLY D N 1
ATOM 6321 C CA . GLY D 1 149 ? 44.074 40.102 160.891 1.00 30.03 612 GLY D CA 1
ATOM 6322 C C . GLY D 1 149 ? 43.016 41.177 160.991 1.00 29.75 612 GLY D C 1
ATOM 6323 O O . GLY D 1 149 ? 41.806 40.881 161.133 1.00 30.40 612 GLY D O 1
ATOM 6324 N N . TYR D 1 150 ? 43.458 42.425 160.890 1.00 28.91 613 TYR D N 1
ATOM 6325 C CA . TYR D 1 150 ? 42.630 43.572 161.201 1.00 28.14 613 TYR D CA 1
ATOM 6326 C C . TYR D 1 150 ? 42.910 44.669 160.202 1.00 28.47 613 TYR D C 1
ATOM 6327 O O . TYR D 1 150 ? 44.048 44.823 159.759 1.00 28.53 613 TYR D O 1
ATOM 6336 N N . TYR D 1 151 ? 41.862 45.397 159.813 1.00 28.16 614 TYR D N 1
ATOM 6337 C CA . TYR D 1 151 ? 42.038 46.577 158.992 1.00 28.36 614 TYR D CA 1
ATOM 6338 C C . TYR D 1 151 ? 41.780 47.849 159.810 1.00 29.15 614 TYR D C 1
ATOM 6339 O O . TYR D 1 151 ? 40.671 48.052 160.335 1.00 29.30 614 TYR D O 1
ATOM 6348 N N . ALA D 1 152 ? 42.806 48.696 159.906 1.00 28.85 615 ALA D N 1
ATOM 6349 C CA . ALA D 1 152 ? 42.712 49.980 160.573 1.00 29.50 615 ALA D CA 1
ATOM 6350 C C . ALA D 1 152 ? 42.283 51.075 159.587 1.00 29.47 615 ALA D C 1
ATOM 6351 O O . ALA D 1 152 ? 42.818 51.168 158.501 1.00 30.37 615 ALA D O 1
ATOM 6353 N N . TYR D 1 153 ? 41.290 51.871 159.952 1.00 29.21 616 TYR D N 1
ATOM 6354 C CA . TYR D 1 153 ? 40.872 53.012 159.133 1.00 29.93 616 TYR D CA 1
ATOM 6355 C C . TYR D 1 153 ? 41.197 54.287 159.890 1.00 29.70 616 TYR D C 1
ATOM 6356 O O . TYR D 1 153 ? 40.861 54.409 161.061 1.00 29.15 616 TYR D O 1
ATOM 6365 N N . TYR D 1 154 ? 41.836 55.242 159.233 1.00 30.20 617 TYR D N 1
ATOM 6366 C CA . TYR D 1 154 ? 42.135 56.502 159.921 1.00 30.73 617 TYR D CA 1
ATOM 6367 C C . TYR D 1 154 ? 42.274 57.676 158.984 1.00 29.49 617 TYR D C 1
ATOM 6368 O O . TYR D 1 154 ? 42.712 57.542 157.843 1.00 29.72 617 TYR D O 1
ATOM 6377 N N . ARG D 1 155 ? 41.928 58.834 159.511 1.00 27.88 618 ARG D N 1
ATOM 6378 C CA . ARG D 1 155 ? 42.085 60.072 158.810 1.00 26.41 618 ARG D CA 1
ATOM 6379 C C . ARG D 1 155 ? 42.143 61.204 159.848 1.00 26.07 618 ARG D C 1
ATOM 6380 O O . ARG D 1 155 ? 41.737 61.013 161.023 1.00 24.86 618 ARG D O 1
ATOM 6388 N N . PRO D 1 156 ? 42.653 62.380 159.430 1.00 25.85 619 PRO D N 1
ATOM 6389 C CA . PRO D 1 156 ? 42.644 63.525 160.345 1.00 26.51 619 PRO D CA 1
ATOM 6390 C C . PRO D 1 156 ? 41.212 63.844 160.808 1.00 27.66 619 PRO D C 1
ATOM 6391 O O . PRO D 1 156 ? 40.267 63.734 160.034 1.00 27.66 619 PRO D O 1
ATOM 6395 N N . SER D 1 157 ? 41.069 64.157 162.089 1.00 28.81 620 SER D N 1
ATOM 6396 C CA . SER D 1 157 ? 39.797 64.408 162.701 1.00 30.10 620 SER D CA 1
ATOM 6397 C C . SER D 1 157 ? 39.037 65.448 161.907 1.00 30.85 620 SER D C 1
ATOM 6398 O O . SER D 1 157 ? 39.567 66.520 161.627 1.00 31.54 620 SER D O 1
ATOM 6401 N N . SER D 1 158 ? 37.793 65.118 161.571 1.00 31.08 621 SER D N 1
ATOM 6402 C CA . SER D 1 158 ? 36.896 65.967 160.780 1.00 31.65 621 SER D CA 1
ATOM 6403 C C . SER D 1 158 ? 37.352 66.154 159.324 1.00 32.03 621 SER D C 1
ATOM 6404 O O . SER D 1 158 ? 36.773 66.972 158.620 1.00 32.43 621 SER D O 1
ATOM 6407 N N . SER D 1 159 ? 38.360 65.401 158.866 1.00 32.15 622 SER D N 1
ATOM 6408 C CA . SER D 1 159 ? 38.629 65.357 157.435 1.00 33.63 622 SER D CA 1
ATOM 6409 C C . SER D 1 159 ? 37.418 64.787 156.687 1.00 34.30 622 SER D C 1
ATOM 6410 O O . SER D 1 159 ? 36.813 63.810 157.114 1.00 34.36 622 SER D O 1
ATOM 6413 N N . ALA D 1 160 ? 37.075 65.420 155.576 1.00 35.09 623 ALA D N 1
ATOM 6414 C CA . ALA D 1 160 ? 36.056 64.912 154.666 1.00 36.10 623 ALA D CA 1
ATOM 6415 C C . ALA D 1 160 ? 36.608 63.782 153.788 1.00 36.35 623 ALA D C 1
ATOM 6416 O O . ALA D 1 160 ? 35.842 62.997 153.249 1.00 37.55 623 ALA D O 1
ATOM 6418 N N . GLY D 1 161 ? 37.933 63.682 153.688 1.00 36.42 624 GLY D N 1
ATOM 6419 C CA . GLY D 1 161 ? 38.605 62.712 152.801 1.00 36.17 624 GLY D CA 1
ATOM 6420 C C . GLY D 1 161 ? 38.343 61.263 153.152 1.00 36.34 624 GLY D C 1
ATOM 6421 O O . GLY D 1 161 ? 37.853 60.956 154.234 1.00 36.75 624 GLY D O 1
ATOM 6422 N N . GLU D 1 162 ? 38.655 60.361 152.233 1.00 35.93 625 GLU D N 1
ATOM 6423 C CA . GLU D 1 162 ? 38.469 58.935 152.483 1.00 36.06 625 GLU D CA 1
ATOM 6424 C C . GLU D 1 162 ? 39.447 58.497 153.561 1.00 35.08 625 GLU D C 1
ATOM 6425 O O . GLU D 1 162 ? 40.524 59.085 153.680 1.00 35.49 625 GLU D O 1
ATOM 6431 N N . TYR D 1 163 ? 39.052 57.518 154.373 1.00 33.34 626 TYR D N 1
ATOM 6432 C CA . TYR D 1 163 ? 39.921 56.929 155.370 1.00 32.20 626 TYR D CA 1
ATOM 6433 C C . TYR D 1 163 ? 41.176 56.327 154.727 1.00 31.89 626 TYR D C 1
ATOM 6434 O O . TYR D 1 163 ? 41.085 55.660 153.708 1.00 32.01 626 TYR D O 1
ATOM 6443 N N . PHE D 1 164 ? 42.346 56.587 155.297 1.00 32.55 627 PHE D N 1
ATOM 6444 C CA . PHE D 1 164 ? 43.517 55.768 154.992 1.00 33.15 627 PHE D CA 1
ATOM 6445 C C . PHE D 1 164 ? 43.298 54.418 155.653 1.00 33.41 627 PHE D C 1
ATOM 6446 O O . PHE D 1 164 ? 42.607 54.316 156.685 1.00 32.93 627 PHE D O 1
ATOM 6454 N N . LYS D 1 165 ? 43.899 53.392 155.054 1.00 33.52 628 LYS D N 1
ATOM 6455 C CA . LYS D 1 165 ? 43.780 52.010 155.508 1.00 33.39 628 LYS D CA 1
ATOM 6456 C C . LYS D 1 165 ? 45.125 51.406 155.713 1.00 32.99 628 LYS D C 1
ATOM 6457 O O . LYS D 1 165 ? 46.040 51.659 154.938 1.00 33.00 628 LYS D O 1
ATOM 6463 N N . ALA D 1 166 ? 45.214 50.564 156.732 1.00 32.52 629 ALA D N 1
ATOM 6464 C CA . ALA D 1 166 ? 46.374 49.732 156.970 1.00 32.74 629 ALA D CA 1
ATOM 6465 C C . ALA D 1 166 ? 45.912 48.318 157.302 1.00 32.99 629 ALA D C 1
ATOM 6466 O O . ALA D 1 166 ? 44.820 48.109 157.856 1.00 32.25 629 ALA D O 1
ATOM 6468 N N . THR D 1 167 ? 46.758 47.351 156.972 1.00 33.31 630 THR D N 1
ATOM 6469 C CA . THR D 1 167 ? 46.522 45.943 157.288 1.00 33.29 630 THR D CA 1
ATOM 6470 C C . THR D 1 167 ? 47.490 45.509 158.370 1.00 33.60 630 THR D C 1
ATOM 6471 O O . THR D 1 167 ? 48.707 45.642 158.218 1.00 32.60 630 THR D O 1
ATOM 6475 N N . ILE D 1 168 ? 46.937 44.964 159.446 1.00 34.01 631 ILE D N 1
ATOM 6476 C CA . ILE D 1 168 ? 47.714 44.342 160.505 1.00 34.70 631 ILE D CA 1
ATOM 6477 C C . ILE D 1 168 ? 47.508 42.823 160.394 1.00 34.37 631 ILE D C 1
ATOM 6478 O O . ILE D 1 168 ? 46.380 42.348 160.505 1.00 34.98 631 ILE D O 1
ATOM 6483 N N . GLU D 1 169 ? 48.568 42.054 160.204 1.00 35.04 632 GLU D N 1
ATOM 6484 C CA . GLU D 1 169 ? 48.424 40.597 160.043 1.00 35.91 632 GLU D CA 1
ATOM 6485 C C . GLU D 1 169 ? 48.516 39.837 161.365 1.00 35.38 632 GLU D C 1
ATOM 6486 O O . GLU D 1 169 ? 49.251 40.240 162.256 1.00 35.62 632 GLU D O 1
ATOM 6492 N N . GLY D 1 170 ? 47.758 38.747 161.493 1.00 35.30 633 GLY D N 1
ATOM 6493 C CA . GLY D 1 170 ? 47.808 37.897 162.689 1.00 34.72 633 GLY D CA 1
ATOM 6494 C C . GLY D 1 170 ? 46.637 38.122 163.618 1.00 34.89 633 GLY D C 1
ATOM 6495 O O . GLY D 1 170 ? 46.385 39.248 164.058 1.00 34.59 633 GLY D O 1
ATOM 6496 N N . ALA D 1 171 ? 45.909 37.048 163.912 1.00 35.18 634 ALA D N 1
ATOM 6497 C CA . ALA D 1 171 ? 44.739 37.129 164.780 1.00 35.38 634 ALA D CA 1
ATOM 6498 C C . ALA D 1 171 ? 45.142 37.505 166.201 1.00 35.90 634 ALA D C 1
ATOM 6499 O O . ALA D 1 171 ? 44.401 38.184 166.897 1.00 35.66 634 ALA D O 1
ATOM 6501 N N . HIS D 1 172 ? 46.340 37.086 166.604 1.00 36.80 635 HIS D N 1
ATOM 6502 C CA . HIS D 1 172 ? 46.866 37.337 167.944 1.00 37.77 635 HIS D CA 1
ATOM 6503 C C . HIS D 1 172 ? 47.095 38.810 168.271 1.00 37.65 635 HIS D C 1
ATOM 6504 O O . HIS D 1 172 ? 47.022 39.189 169.433 1.00 38.25 635 HIS D O 1
ATOM 6511 N N . ALA D 1 173 ? 47.346 39.637 167.258 1.00 37.39 636 ALA D N 1
ATOM 6512 C CA . ALA D 1 173 ? 47.642 41.066 167.454 1.00 37.03 636 ALA D CA 1
ATOM 6513 C C . ALA D 1 173 ? 46.590 41.821 168.277 1.00 36.76 636 ALA D C 1
ATOM 6514 O O . ALA D 1 173 ? 45.388 41.680 168.064 1.00 36.97 636 ALA D O 1
ATOM 6516 N N . ARG D 1 174 ? 47.082 42.628 169.211 1.00 36.46 637 ARG D N 1
ATOM 6517 C CA . ARG D 1 174 ? 46.266 43.407 170.133 1.00 35.90 637 ARG D CA 1
ATOM 6518 C C . ARG D 1 174 ? 46.769 44.844 170.221 1.00 35.78 637 ARG D C 1
ATOM 6519 O O . ARG D 1 174 ? 46.226 45.654 170.973 1.00 35.94 637 ARG D O 1
ATOM 6527 N N . SER D 1 175 ? 47.826 45.147 169.478 1.00 35.42 638 SER D N 1
ATOM 6528 C CA . SER D 1 175 ? 48.310 46.505 169.352 1.00 35.59 638 SER D CA 1
ATOM 6529 C C . SER D 1 175 ? 48.856 46.686 167.937 1.00 35.67 638 SER D C 1
ATOM 6530 O O . SER D 1 175 ? 49.113 45.698 167.241 1.00 35.28 638 SER D O 1
ATOM 6533 N N . PHE D 1 176 ? 48.977 47.945 167.507 1.00 35.67 639 PHE D N 1
ATOM 6534 C CA . PHE D 1 176 ? 49.555 48.297 166.211 1.00 35.35 639 PHE D CA 1
ATOM 6535 C C . PHE D 1 176 ? 49.954 49.746 166.165 1.00 35.30 639 PHE D C 1
ATOM 6536 O O . PHE D 1 176 ? 49.134 50.643 166.381 1.00 35.17 639 PHE D O 1
ATOM 6544 N N . LYS D 1 177 ? 51.212 49.963 165.826 1.00 35.04 640 LYS D N 1
ATOM 6545 C CA . LYS D 1 177 ? 51.721 51.283 165.642 1.00 34.98 640 LYS D CA 1
ATOM 6546 C C . LYS D 1 177 ? 51.377 51.809 164.254 1.00 34.91 640 LYS D C 1
ATOM 6547 O O . LYS D 1 177 ? 51.702 51.183 163.244 1.00 34.04 640 LYS D O 1
ATOM 6553 N N . ILE D 1 178 ? 50.706 52.960 164.227 1.00 34.56 641 ILE D N 1
ATOM 6554 C CA . ILE D 1 178 ? 50.452 53.688 162.989 1.00 34.98 641 ILE D CA 1
ATOM 6555 C C . ILE D 1 178 ? 51.430 54.864 162.890 1.00 35.17 641 ILE D C 1
ATOM 6556 O O . ILE D 1 178 ? 51.421 55.785 163.710 1.00 35.00 641 ILE D O 1
ATOM 6561 N N . ALA D 1 179 ? 52.326 54.793 161.911 1.00 35.77 642 ALA D N 1
ATOM 6562 C CA . ALA D 1 179 ? 53.324 55.833 161.704 1.00 35.32 642 ALA D CA 1
ATOM 6563 C C . ALA D 1 179 ? 53.807 55.765 160.262 1.00 35.60 642 ALA D C 1
ATOM 6564 O O . ALA D 1 179 ? 53.627 54.746 159.618 1.00 35.76 642 ALA D O 1
ATOM 6566 N N . PRO D 1 180 ? 54.387 56.859 159.720 1.00 35.70 643 PRO D N 1
ATOM 6567 C CA . PRO D 1 180 ? 54.504 58.233 160.210 1.00 35.27 643 PRO D CA 1
ATOM 6568 C C . PRO D 1 180 ? 53.190 59.039 160.009 1.00 34.96 643 PRO D C 1
ATOM 6569 O O . PRO D 1 180 ? 52.520 58.922 158.964 1.00 35.03 643 PRO D O 1
ATOM 6573 N N . LEU D 1 181 ? 52.862 59.846 161.016 1.00 34.01 644 LEU D N 1
ATOM 6574 C CA . LEU D 1 181 ? 51.730 60.767 161.019 1.00 32.24 644 LEU D CA 1
ATOM 6575 C C . LEU D 1 181 ? 52.283 62.169 161.257 1.00 31.96 644 LEU D C 1
ATOM 6576 O O . LEU D 1 181 ? 53.443 62.330 161.656 1.00 30.26 644 LEU D O 1
ATOM 6581 N N . GLU D 1 182 ? 51.460 63.178 160.973 1.00 31.95 645 GLU D N 1
ATOM 6582 C CA . GLU D 1 182 ? 51.837 64.574 161.168 1.00 31.85 645 GLU D CA 1
ATOM 6583 C C . GLU D 1 182 ? 51.847 64.922 162.650 1.00 30.88 645 GLU D C 1
ATOM 6584 O O . GLU D 1 182 ? 51.091 64.355 163.430 1.00 30.92 645 GLU D O 1
ATOM 6590 N N . THR D 1 183 ? 52.721 65.837 163.048 1.00 30.39 646 THR D N 1
ATOM 6591 C CA . THR D 1 183 ? 52.907 66.091 164.461 1.00 29.56 646 THR D CA 1
ATOM 6592 C C . THR D 1 183 ? 51.775 66.979 164.943 1.00 29.11 646 THR D C 1
ATOM 6593 O O . THR D 1 183 ? 51.180 67.709 164.153 1.00 29.59 646 THR D O 1
ATOM 6597 N N . ALA D 1 184 ? 51.447 66.865 166.227 1.00 28.32 647 ALA D N 1
ATOM 6598 C CA . ALA D 1 184 ? 50.397 67.655 166.862 1.00 27.51 647 ALA D CA 1
ATOM 6599 C C . ALA D 1 184 ? 49.073 67.615 166.098 1.00 27.13 647 ALA D C 1
ATOM 6600 O O . ALA D 1 184 ? 48.343 68.600 166.036 1.00 26.97 647 ALA D O 1
ATOM 6602 N N . THR D 1 185 ? 48.760 66.450 165.553 1.00 27.08 648 THR D N 1
ATOM 6603 C CA . THR D 1 185 ? 47.588 66.274 164.729 1.00 26.83 648 THR D CA 1
ATOM 6604 C C . THR D 1 185 ? 46.590 65.294 165.334 1.00 26.93 648 THR D C 1
ATOM 6605 O O . THR D 1 185 ? 46.946 64.171 165.654 1.00 26.08 648 THR D O 1
ATOM 6609 N N . MET D 1 186 ? 45.339 65.745 165.466 1.00 26.98 649 MET D N 1
ATOM 6610 C CA . MET D 1 186 ? 44.224 64.883 165.843 1.00 27.87 649 MET D CA 1
ATOM 6611 C C . MET D 1 186 ? 43.760 63.970 164.694 1.00 27.80 649 MET D C 1
ATOM 6612 O O . MET D 1 186 ? 43.437 64.457 163.604 1.00 27.73 649 MET D O 1
ATOM 6617 N N . TYR D 1 187 ? 43.740 62.657 164.964 1.00 27.31 650 TYR D N 1
ATOM 6618 C CA . TYR D 1 187 ? 43.222 61.628 164.062 1.00 27.47 650 TYR D CA 1
ATOM 6619 C C . TYR D 1 187 ? 42.055 60.874 164.677 1.00 27.82 650 TYR D C 1
ATOM 6620 O O . TYR D 1 187 ? 41.921 60.830 165.892 1.00 28.61 650 TYR D O 1
ATOM 6629 N N . GLU D 1 188 ? 41.224 60.270 163.825 1.00 27.51 651 GLU D N 1
ATOM 6630 C CA . GLU D 1 188 ? 40.172 59.365 164.259 1.00 28.26 651 GLU D CA 1
ATOM 6631 C C . GLU D 1 188 ? 40.442 58.005 163.639 1.00 28.39 651 GLU D C 1
ATOM 6632 O O . GLU D 1 188 ? 40.868 57.921 162.481 1.00 28.79 651 GLU D O 1
ATOM 6638 N N . PHE D 1 189 ? 40.220 56.947 164.419 1.00 28.61 652 PHE D N 1
ATOM 6639 C CA . PHE D 1 189 ? 40.576 55.585 164.025 1.00 28.60 652 PHE D CA 1
ATOM 6640 C C . PHE D 1 189 ? 39.409 54.660 164.299 1.00 28.70 652 PHE D C 1
ATOM 6641 O O . PHE D 1 189 ? 38.735 54.809 165.313 1.00 29.33 652 PHE D O 1
ATOM 6649 N N . LYS D 1 190 ? 39.170 53.693 163.425 1.00 28.20 653 LYS D N 1
ATOM 6650 C CA . LYS D 1 190 ? 38.298 52.576 163.780 1.00 28.22 653 LYS D CA 1
ATOM 6651 C C . LYS D 1 190 ? 38.930 51.316 163.239 1.00 28.17 653 LYS D C 1
ATOM 6652 O O . LYS D 1 190 ? 39.790 51.404 162.378 1.00 27.91 653 LYS D O 1
ATOM 6658 N N . LEU D 1 191 ? 38.494 50.152 163.720 1.00 27.87 654 LEU D N 1
ATOM 6659 C CA . LEU D 1 191 ? 39.165 48.897 163.398 1.00 28.23 654 LEU D CA 1
ATOM 6660 C C . LEU D 1 191 ? 38.161 47.771 163.186 1.00 27.49 654 LEU D C 1
ATOM 6661 O O . LEU D 1 191 ? 37.199 47.622 163.930 1.00 27.11 654 LEU D O 1
ATOM 6666 N N . GLN D 1 192 ? 38.400 46.962 162.171 1.00 27.32 655 GLN D N 1
ATOM 6667 C CA . GLN D 1 192 ? 37.614 45.737 162.008 1.00 27.01 655 GLN D CA 1
ATOM 6668 C C . GLN D 1 192 ? 38.587 44.582 161.903 1.00 26.56 655 GLN D C 1
ATOM 6669 O O . GLN D 1 192 ? 39.743 44.761 161.487 1.00 26.99 655 GLN D O 1
ATOM 6675 N N . SER D 1 193 ? 38.135 43.396 162.273 1.00 26.60 656 SER D N 1
ATOM 6676 C CA . SER D 1 193 ? 38.904 42.186 161.978 1.00 26.69 656 SER D CA 1
ATOM 6677 C C . SER D 1 193 ? 38.507 41.711 160.580 1.00 27.00 656 SER D C 1
ATOM 6678 O O . SER D 1 193 ? 37.426 42.095 160.074 1.00 26.35 656 SER D O 1
ATOM 6681 N N . PHE D 1 194 ? 39.373 40.924 159.940 1.00 26.68 657 PHE D N 1
ATOM 6682 C CA . PHE D 1 194 ? 39.103 40.402 158.590 1.00 26.40 657 PHE D CA 1
ATOM 6683 C C . PHE D 1 194 ? 39.650 39.005 158.366 1.00 26.86 657 PHE D C 1
ATOM 6684 O O . PHE D 1 194 ? 40.653 38.604 158.985 1.00 25.27 657 PHE D O 1
ATOM 6692 N N . SER D 1 195 ? 38.953 38.296 157.464 1.00 27.25 658 SER D N 1
ATOM 6693 C CA . SER D 1 195 ? 39.398 37.049 156.841 1.00 27.00 658 SER D CA 1
ATOM 6694 C C . SER D 1 195 ? 39.264 37.279 155.360 1.00 26.92 658 SER D C 1
ATOM 6695 O O . SER D 1 195 ? 38.790 38.343 154.925 1.00 25.64 658 SER D O 1
ATOM 6698 N N . ALA D 1 196 ? 39.628 36.274 154.579 1.00 27.04 659 ALA D N 1
ATOM 6699 C CA . ALA D 1 196 ? 39.540 36.377 153.122 1.00 27.54 659 ALA D CA 1
ATOM 6700 C C . ALA D 1 196 ? 38.097 36.640 152.703 1.00 28.49 659 ALA D C 1
ATOM 6701 O O . ALA D 1 196 ? 37.856 37.386 151.742 1.00 28.84 659 ALA D O 1
ATOM 6703 N N . ALA D 1 197 ? 37.159 36.052 153.446 1.00 28.41 660 ALA D N 1
ATOM 6704 C CA . ALA D 1 197 ? 35.779 35.939 153.020 1.00 29.41 660 ALA D CA 1
ATOM 6705 C C . ALA D 1 197 ? 34.846 37.000 153.594 1.00 29.33 660 ALA D C 1
ATOM 6706 O O . ALA D 1 197 ? 33.758 37.146 153.106 1.00 30.38 660 ALA D O 1
ATOM 6708 N N . SER D 1 198 ? 35.269 37.703 154.638 1.00 29.47 661 SER D N 1
ATOM 6709 C CA . SER D 1 198 ? 34.478 38.755 155.237 1.00 29.36 661 SER D CA 1
ATOM 6710 C C . SER D 1 198 ? 35.293 39.582 156.213 1.00 28.87 661 SER D C 1
ATOM 6711 O O . SER D 1 198 ? 36.428 39.244 156.522 1.00 28.78 661 SER D O 1
ATOM 6714 N N . ALA D 1 199 ? 34.688 40.669 156.690 1.00 28.69 662 ALA D N 1
ATOM 6715 C CA . ALA D 1 199 ? 35.267 41.512 157.716 1.00 29.25 662 ALA D CA 1
ATOM 6716 C C . ALA D 1 199 ? 34.211 41.819 158.754 1.00 29.52 662 ALA D C 1
ATOM 6717 O O . ALA D 1 199 ? 33.017 41.753 158.479 1.00 30.55 662 ALA D O 1
ATOM 6719 N N . SER D 1 200 ? 34.643 42.125 159.964 1.00 30.14 663 SER D N 1
ATOM 6720 C CA . SER D 1 200 ? 33.723 42.433 161.038 1.00 30.40 663 SER D CA 1
ATOM 6721 C C . SER D 1 200 ? 33.061 43.814 160.885 1.00 31.06 663 SER D C 1
ATOM 6722 O O . SER D 1 200 ? 33.494 44.658 160.085 1.00 30.61 663 SER D O 1
ATOM 6725 N N . GLU D 1 201 ? 31.983 44.020 161.641 1.00 31.58 664 GLU D N 1
ATOM 6726 C CA . GLU D 1 201 ? 31.532 45.372 161.949 1.00 32.02 664 GLU D CA 1
ATOM 6727 C C . GLU D 1 201 ? 32.671 46.134 162.638 1.00 31.42 664 GLU D C 1
ATOM 6728 O O . GLU D 1 201 ? 33.595 45.520 163.169 1.00 30.46 664 GLU D O 1
ATOM 6734 N N . PHE D 1 202 ? 32.601 47.464 162.622 1.00 31.07 665 PHE D N 1
ATOM 6735 C CA . PHE D 1 202 ? 33.688 48.288 163.142 1.00 30.61 665 PHE D CA 1
ATOM 6736 C C . PHE D 1 202 ? 33.661 48.393 164.644 1.00 30.60 665 PHE D C 1
ATOM 6737 O O . PHE D 1 202 ? 32.609 48.282 165.273 1.00 29.69 665 PHE D O 1
ATOM 6745 N N . SER D 1 203 ? 34.839 48.599 165.221 1.00 30.46 666 SER D N 1
ATOM 6746 C CA . SER D 1 203 ? 34.918 49.074 166.589 1.00 30.46 666 SER D CA 1
ATOM 6747 C C . SER D 1 203 ? 34.302 50.499 166.695 1.00 30.80 666 SER D C 1
ATOM 6748 O O . SER D 1 203 ? 33.849 51.103 165.706 1.00 30.41 666 SER D O 1
ATOM 6751 N N . ALA D 1 204 ? 34.287 51.044 167.902 1.00 31.39 667 ALA D N 1
ATOM 6752 C CA . ALA D 1 204 ? 34.008 52.470 168.073 1.00 31.67 667 ALA D CA 1
ATOM 6753 C C . ALA D 1 204 ? 35.073 53.313 167.354 1.00 31.43 667 ALA D C 1
ATOM 6754 O O . ALA D 1 204 ? 36.234 52.894 167.222 1.00 31.86 667 ALA D O 1
ATOM 6756 N N . LEU D 1 205 ? 34.658 54.464 166.845 1.00 31.58 668 LEU D N 1
ATOM 6757 C CA . LEU D 1 205 ? 35.576 55.458 166.298 1.00 32.22 668 LEU D CA 1
ATOM 6758 C C . LEU D 1 205 ? 36.262 56.222 167.441 1.00 32.64 668 LEU D C 1
ATOM 6759 O O . LEU D 1 205 ? 35.606 56.895 168.241 1.00 32.38 668 LEU D O 1
ATOM 6764 N N . LYS D 1 206 ? 37.578 56.119 167.515 1.00 32.97 669 LYS D N 1
ATOM 6765 C CA . LYS D 1 206 ? 38.299 56.709 168.630 1.00 34.40 669 LYS D CA 1
ATOM 6766 C C . LYS D 1 206 ? 39.285 57.729 168.139 1.00 34.92 669 LYS D C 1
ATOM 6767 O O . LYS D 1 206 ? 39.991 57.483 167.165 1.00 35.05 669 LYS D O 1
ATOM 6773 N N . GLN D 1 207 ? 39.359 58.861 168.840 1.00 35.74 670 GLN D N 1
ATOM 6774 C CA . GLN D 1 207 ? 40.300 59.935 168.484 1.00 36.24 670 GLN D CA 1
ATOM 6775 C C . GLN D 1 207 ? 41.600 59.950 169.285 1.00 35.87 670 GLN D C 1
ATOM 6776 O O . GLN D 1 207 ? 41.636 59.594 170.473 1.00 35.83 670 GLN D O 1
ATOM 6782 N N . GLY D 1 208 ? 42.670 60.377 168.628 1.00 35.24 671 GLY D N 1
ATOM 6783 C CA . GLY D 1 208 ? 43.933 60.552 169.316 1.00 34.49 671 GLY D CA 1
ATOM 6784 C C . GLY D 1 208 ? 44.849 61.524 168.621 1.00 34.50 671 GLY D C 1
ATOM 6785 O O . GLY D 1 208 ? 44.859 61.635 167.395 1.00 34.28 671 GLY D O 1
ATOM 6786 N N . ARG D 1 209 ? 45.634 62.219 169.426 1.00 34.58 672 ARG D N 1
ATOM 6787 C CA . ARG D 1 209 ? 46.580 63.192 168.941 1.00 34.49 672 ARG D CA 1
ATOM 6788 C C . ARG D 1 209 ? 47.970 62.621 168.952 1.00 34.33 672 ARG D C 1
ATOM 6789 O O . ARG D 1 209 ? 48.354 61.993 169.932 1.00 34.34 672 ARG D O 1
ATOM 6797 N N . THR D 1 210 ? 48.741 62.867 167.892 1.00 34.07 673 THR D N 1
ATOM 6798 C CA . THR D 1 210 ? 50.195 62.724 167.981 1.00 33.86 673 THR D CA 1
ATOM 6799 C C . THR D 1 210 ? 50.664 63.828 168.919 1.00 34.30 673 THR D C 1
ATOM 6800 O O . THR D 1 210 ? 49.971 64.820 169.104 1.00 33.85 673 THR D O 1
ATOM 6804 N N . GLN D 1 211 ? 51.832 63.660 169.527 1.00 35.51 674 GLN D N 1
ATOM 6805 C CA . GLN D 1 211 ? 52.312 64.651 170.501 1.00 36.31 674 GLN D CA 1
ATOM 6806 C C . GLN D 1 211 ? 52.715 65.968 169.829 1.00 36.86 674 GLN D C 1
ATOM 6807 O O . GLN D 1 211 ? 53.034 65.997 168.639 1.00 36.13 674 GLN D O 1
ATOM 6813 N N . ARG D 1 212 ? 52.678 67.058 170.589 1.00 38.36 675 ARG D N 1
ATOM 6814 C CA . ARG D 1 212 ? 53.148 68.344 170.071 1.00 39.89 675 ARG D CA 1
ATOM 6815 C C . ARG D 1 212 ? 54.616 68.575 170.412 1.00 40.24 675 ARG D C 1
ATOM 6816 O O . ARG D 1 212 ? 55.045 68.276 171.526 1.00 40.16 675 ARG D O 1
ATOM 6824 N N . PRO D 1 213 ? 55.396 69.072 169.427 1.00 40.92 676 PRO D N 1
ATOM 6825 C CA . PRO D 1 213 ? 56.787 69.480 169.597 1.00 41.04 676 PRO D CA 1
ATOM 6826 C C . PRO D 1 213 ? 56.988 70.396 170.786 1.00 41.18 676 PRO D C 1
ATOM 6827 O O . PRO D 1 213 ? 56.172 71.281 171.071 1.00 41.25 676 PRO D O 1
ATOM 6831 N N . TYR E 2 2 ? 69.090 66.172 99.087 1.00 44.59 100 TYR E N 1
ATOM 6832 C CA . TYR E 2 2 ? 68.569 64.788 99.173 1.00 44.38 100 TYR E CA 1
ATOM 6833 C C . TYR E 2 2 ? 68.874 64.166 100.526 1.00 43.37 100 TYR E C 1
ATOM 6834 O O . TYR E 2 2 ? 69.964 64.342 101.084 1.00 43.41 100 TYR E O 1
ATOM 6843 N N . PRO E 2 3 ? 67.902 63.430 101.063 1.00 42.09 101 PRO E N 1
ATOM 6844 C CA . PRO E 2 3 ? 68.152 62.691 102.287 1.00 41.33 101 PRO E CA 1
ATOM 6845 C C . PRO E 2 3 ? 69.034 61.499 101.968 1.00 40.55 101 PRO E C 1
ATOM 6846 O O . PRO E 2 3 ? 69.081 61.058 100.813 1.00 39.76 101 PRO E O 1
ATOM 6850 N N . LEU E 2 4 ? 69.755 60.999 102.965 1.00 39.22 102 LEU E N 1
ATOM 6851 C CA . LEU E 2 4 ? 70.489 59.762 102.777 1.00 38.22 102 LEU E CA 1
ATOM 6852 C C . LEU E 2 4 ? 69.486 58.591 102.770 1.00 37.62 102 LEU E C 1
ATOM 6853 O O . LEU E 2 4 ? 68.327 58.739 103.217 1.00 36.91 102 LEU E O 1
ATOM 6858 N N . VAL E 2 5 ? 69.927 57.451 102.239 1.00 36.20 103 VAL E N 1
ATOM 6859 C CA . VAL E 2 5 ? 69.132 56.216 102.258 1.00 35.55 103 VAL E CA 1
ATOM 6860 C C . VAL E 2 5 ? 69.814 55.234 103.208 1.00 36.01 103 VAL E C 1
ATOM 6861 O O . VAL E 2 5 ? 70.934 55.483 103.643 1.00 35.95 103 VAL E O 1
ATOM 6865 N N . LEU E 2 6 ? 69.147 54.136 103.538 1.00 35.95 104 LEU E N 1
ATOM 6866 C CA . LEU E 2 6 ? 69.702 53.175 104.466 1.00 36.20 104 LEU E CA 1
ATOM 6867 C C . LEU E 2 6 ? 71.093 52.682 104.034 1.00 36.80 104 LEU E C 1
ATOM 6868 O O . LEU E 2 6 ? 71.310 52.322 102.872 1.00 36.04 104 LEU E O 1
ATOM 6873 N N . LYS E 2 7 ? 72.003 52.676 105.015 1.00 37.05 105 LYS E N 1
ATOM 6874 C CA . LYS E 2 7 ? 73.401 52.226 104.913 1.00 37.51 105 LYS E CA 1
ATOM 6875 C C . LYS E 2 7 ? 74.284 53.123 104.062 1.00 37.79 105 LYS E C 1
ATOM 6876 O O . LYS E 2 7 ? 75.455 52.806 103.833 1.00 37.63 105 LYS E O 1
ATOM 6882 N N . GLN E 2 8 ? 73.737 54.249 103.614 1.00 37.78 106 GLN E N 1
ATOM 6883 C CA . GLN E 2 8 ? 74.566 55.257 102.962 1.00 38.36 106 GLN E CA 1
ATOM 6884 C C . GLN E 2 8 ? 75.395 55.961 104.035 1.00 39.13 106 GLN E C 1
ATOM 6885 O O . GLN E 2 8 ? 74.966 56.089 105.178 1.00 39.90 106 GLN E O 1
ATOM 6891 N N . THR E 2 9 ? 76.603 56.385 103.685 1.00 40.38 107 THR E N 1
ATOM 6892 C CA . THR E 2 9 ? 77.422 57.171 104.602 1.00 40.43 107 THR E CA 1
ATOM 6893 C C . THR E 2 9 ? 77.957 58.388 103.845 1.00 40.94 107 THR E C 1
ATOM 6894 O O . THR E 2 9 ? 78.187 58.303 102.628 1.00 41.35 107 THR E O 1
ATOM 6898 N N . ILE E 2 10 ? 78.131 59.518 104.545 1.00 41.06 108 ILE E N 1
ATOM 6899 C CA . ILE E 2 10 ? 78.839 60.697 103.992 1.00 40.96 108 ILE E CA 1
ATOM 6900 C C . ILE E 2 10 ? 79.841 61.227 105.016 1.00 41.02 108 ILE E C 1
ATOM 6901 O O . ILE E 2 10 ? 79.478 61.465 106.166 1.00 41.91 108 ILE E O 1
ATOM 6906 N N . PRO E 2 11 ? 81.106 61.421 104.608 1.00 41.01 109 PRO E N 1
ATOM 6907 C CA . PRO E 2 11 ? 81.617 61.160 103.262 1.00 41.01 109 PRO E CA 1
ATOM 6908 C C . PRO E 2 11 ? 81.590 59.683 102.941 1.00 41.24 109 PRO E C 1
ATOM 6909 O O . PRO E 2 11 ? 81.455 58.868 103.847 1.00 41.24 109 PRO E O 1
ATOM 6913 N N . ASN E 2 12 ? 81.693 59.358 101.655 1.00 42.00 110 ASN E N 1
ATOM 6914 C CA . ASN E 2 12 ? 81.614 57.984 101.164 1.00 42.49 110 ASN E CA 1
ATOM 6915 C C . ASN E 2 12 ? 82.949 57.258 101.319 1.00 42.94 110 ASN E C 1
ATOM 6916 O O . ASN E 2 12 ? 83.599 56.885 100.336 1.00 43.00 110 ASN E O 1
ATOM 6921 N N . LEU E 2 13 ? 83.365 57.085 102.566 1.00 43.03 111 LEU E N 1
ATOM 6922 C CA . LEU E 2 13 ? 84.637 56.463 102.885 1.00 43.48 111 LEU E CA 1
ATOM 6923 C C . LEU E 2 13 ? 84.461 55.840 104.260 1.00 43.42 111 LEU E C 1
ATOM 6924 O O . LEU E 2 13 ? 83.456 56.087 104.929 1.00 43.72 111 LEU E O 1
ATOM 6929 N N . SER E 2 14 ? 85.416 55.026 104.685 1.00 43.51 112 SER E N 1
ATOM 6930 C CA . SER E 2 14 ? 85.349 54.448 106.015 1.00 43.97 112 SER E CA 1
ATOM 6931 C C . SER E 2 14 ? 85.597 55.516 107.084 1.00 44.12 112 SER E C 1
ATOM 6932 O O . SER E 2 14 ? 86.369 56.465 106.882 1.00 44.00 112 SER E O 1
ATOM 6935 N N . GLU E 2 15 ? 84.938 55.340 108.220 1.00 44.04 113 GLU E N 1
ATOM 6936 C CA . GLU E 2 15 ? 84.918 56.330 109.296 1.00 44.33 113 GLU E CA 1
ATOM 6937 C C . GLU E 2 15 ? 86.282 56.863 109.795 1.00 44.32 113 GLU E C 1
ATOM 6938 O O . GLU E 2 15 ? 86.401 58.043 110.127 1.00 44.18 113 GLU E O 1
ATOM 6944 N N . TYR E 2 16 ? 87.292 56.004 109.856 1.00 44.77 114 TYR E N 1
ATOM 6945 C CA . TYR E 2 16 ? 88.564 56.386 110.479 1.00 45.29 114 TYR E CA 1
ATOM 6946 C C . TYR E 2 16 ? 89.590 57.028 109.545 1.00 45.54 114 TYR E C 1
ATOM 6947 O O . TYR E 2 16 ? 90.731 57.297 109.957 1.00 45.82 114 TYR E O 1
ATOM 6956 N N . THR E 2 17 ? 89.190 57.300 108.304 1.00 45.87 115 THR E N 1
ATOM 6957 C CA . THR E 2 17 ? 90.081 58.001 107.379 1.00 46.27 115 THR E CA 1
ATOM 6958 C C . THR E 2 17 ? 90.155 59.459 107.804 1.00 46.15 115 THR E C 1
ATOM 6959 O O . THR E 2 17 ? 89.250 59.953 108.480 1.00 46.17 115 THR E O 1
ATOM 6963 N N . ASN E 2 18 ? 91.239 60.125 107.419 1.00 46.06 116 ASN E N 1
ATOM 6964 C CA . ASN E 2 18 ? 91.561 61.456 107.927 1.00 46.23 116 ASN E CA 1
ATOM 6965 C C . ASN E 2 18 ? 90.505 62.443 107.490 1.00 46.13 116 ASN E C 1
ATOM 6966 O O . ASN E 2 18 ? 90.011 63.238 108.289 1.00 46.09 116 ASN E O 1
ATOM 6971 N N . SER E 2 19 ? 90.152 62.364 106.213 1.00 46.35 117 SER E N 1
ATOM 6972 C CA . SER E 2 19 ? 89.163 63.248 105.621 1.00 46.75 117 SER E CA 1
ATOM 6973 C C . SER E 2 19 ? 87.766 63.016 106.207 1.00 46.78 117 SER E C 1
ATOM 6974 O O . SER E 2 19 ? 86.876 63.843 106.016 1.00 47.11 117 SER E O 1
ATOM 6977 N N . ALA E 2 20 ? 87.587 61.894 106.912 1.00 46.64 118 ALA E N 1
ATOM 6978 C CA . ALA E 2 20 ? 86.357 61.597 107.644 1.00 46.52 118 ALA E CA 1
ATOM 6979 C C . ALA E 2 20 ? 86.490 61.981 109.135 1.00 46.46 118 ALA E C 1
ATOM 6980 O O . ALA E 2 20 ? 86.632 63.164 109.470 1.00 46.41 118 ALA E O 1
ATOM 6982 N N . SER E 2 21 ? 86.461 60.993 110.023 1.00 46.30 119 SER E N 1
ATOM 6983 C CA . SER E 2 21 ? 86.594 61.264 111.458 1.00 46.57 119 SER E CA 1
ATOM 6984 C C . SER E 2 21 ? 87.999 61.153 112.044 1.00 46.88 119 SER E C 1
ATOM 6985 O O . SER E 2 21 ? 88.218 61.585 113.175 1.00 46.80 119 SER E O 1
ATOM 6988 N N . GLY E 2 22 ? 88.933 60.566 111.294 1.00 47.18 120 GLY E N 1
ATOM 6989 C CA . GLY E 2 22 ? 90.266 60.262 111.818 1.00 48.02 120 GLY E CA 1
ATOM 6990 C C . GLY E 2 22 ? 90.250 58.999 112.673 1.00 48.45 120 GLY E C 1
ATOM 6991 O O . GLY E 2 22 ? 89.184 58.438 112.928 1.00 48.51 120 GLY E O 1
ATOM 6992 N N . PRO E 2 23 ? 91.427 58.556 113.149 1.00 48.65 121 PRO E N 1
ATOM 6993 C CA . PRO E 2 23 ? 91.524 57.248 113.809 1.00 48.86 121 PRO E CA 1
ATOM 6994 C C . PRO E 2 23 ? 91.058 57.258 115.271 1.00 48.99 121 PRO E C 1
ATOM 6995 O O . PRO E 2 23 ? 90.939 58.329 115.871 1.00 49.22 121 PRO E O 1
ATOM 6999 N N . LEU E 2 24 ? 90.800 56.073 115.832 1.00 48.99 122 LEU E N 1
ATOM 7000 C CA . LEU E 2 24 ? 90.551 55.927 117.268 1.00 48.77 122 LEU E CA 1
ATOM 7001 C C . LEU E 2 24 ? 91.727 56.529 118.010 1.00 48.55 122 LEU E C 1
ATOM 7002 O O . LEU E 2 24 ? 92.856 56.460 117.530 1.00 48.76 122 LEU E O 1
ATOM 7007 N N . GLU E 2 25 ? 91.467 57.116 119.171 1.00 48.62 123 GLU E N 1
ATOM 7008 C CA . GLU E 2 25 ? 92.525 57.766 119.949 1.00 48.76 123 GLU E CA 1
ATOM 7009 C C . GLU E 2 25 ? 92.616 57.245 121.374 1.00 48.64 123 GLU E C 1
ATOM 7010 O O . GLU E 2 25 ? 93.245 57.865 122.230 1.00 48.88 123 GLU E O 1
ATOM 7016 N N . GLY E 2 26 ? 91.990 56.100 121.620 1.00 48.52 124 GLY E N 1
ATOM 7017 C CA . GLY E 2 26 ? 92.049 55.459 122.923 1.00 48.35 124 GLY E CA 1
ATOM 7018 C C . GLY E 2 26 ? 90.822 55.756 123.754 1.00 48.14 124 GLY E C 1
ATOM 7019 O O . GLY E 2 26 ? 90.270 56.858 123.698 1.00 48.28 124 GLY E O 1
ATOM 7020 N N . VAL E 2 27 ? 90.411 54.754 124.525 1.00 47.76 125 VAL E N 1
ATOM 7021 C CA . VAL E 2 27 ? 89.241 54.805 125.401 1.00 47.36 125 VAL E CA 1
ATOM 7022 C C . VAL E 2 27 ? 89.350 55.906 126.473 1.00 47.01 125 VAL E C 1
ATOM 7023 O O . VAL E 2 27 ? 90.414 56.102 127.073 1.00 46.94 125 VAL E O 1
ATOM 7027 N N . ILE E 2 28 ? 88.253 56.627 126.703 1.00 46.75 126 ILE E N 1
ATOM 7028 C CA . ILE E 2 28 ? 88.196 57.555 127.834 1.00 46.49 126 ILE E CA 1
ATOM 7029 C C . ILE E 2 28 ? 87.252 57.058 128.936 1.00 46.78 126 ILE E C 1
ATOM 7030 O O . ILE E 2 28 ? 86.043 56.944 128.726 1.00 46.80 126 ILE E O 1
ATOM 7035 N N . ARG E 2 29 ? 87.817 56.778 130.109 1.00 46.80 127 ARG E N 1
ATOM 7036 C CA . ARG E 2 29 ? 87.043 56.329 131.264 1.00 47.13 127 ARG E CA 1
ATOM 7037 C C . ARG E 2 29 ? 87.120 57.334 132.401 1.00 46.74 127 ARG E C 1
ATOM 7038 O O . ARG E 2 29 ? 87.964 58.229 132.376 1.00 46.75 127 ARG E O 1
ATOM 7046 N N . ARG E 2 30 ? 86.228 57.193 133.383 1.00 46.54 128 ARG E N 1
ATOM 7047 C CA . ARG E 2 30 ? 86.181 58.083 134.548 1.00 46.40 128 ARG E CA 1
ATOM 7048 C C . ARG E 2 30 ? 87.549 58.147 135.216 1.00 46.75 128 ARG E C 1
ATOM 7049 O O . ARG E 2 30 ? 87.922 59.144 135.863 1.00 46.70 128 ARG E O 1
ATOM 7057 N N . ASP E 2 31 ? 88.284 57.057 135.023 1.00 47.25 129 ASP E N 1
ATOM 7058 C CA . ASP E 2 31 ? 89.584 56.813 135.635 1.00 47.49 129 ASP E CA 1
ATOM 7059 C C . ASP E 2 31 ? 90.674 57.648 134.962 1.00 47.16 129 ASP E C 1
ATOM 7060 O O . ASP E 2 31 ? 91.507 58.231 135.640 1.00 47.30 129 ASP E O 1
ATOM 7065 N N . SER E 2 32 ? 90.650 57.703 133.631 1.00 47.06 130 SER E N 1
ATOM 7066 C CA . SER E 2 32 ? 91.716 58.323 132.831 1.00 46.74 130 SER E CA 1
ATOM 7067 C C . SER E 2 32 ? 91.733 59.849 132.928 1.00 46.79 130 SER E C 1
ATOM 7068 O O . SER E 2 32 ? 90.712 60.450 133.251 1.00 46.86 130 SER E O 1
ATOM 7071 N N . PRO E 2 33 ? 92.903 60.475 132.673 1.00 46.78 131 PRO E N 1
ATOM 7072 C CA . PRO E 2 33 ? 93.047 61.926 132.758 1.00 46.89 131 PRO E CA 1
ATOM 7073 C C . PRO E 2 33 ? 92.291 62.691 131.677 1.00 47.12 131 PRO E C 1
ATOM 7074 O O . PRO E 2 33 ? 92.069 63.892 131.821 1.00 46.98 131 PRO E O 1
ATOM 7078 N N . LYS E 2 34 ? 91.891 62.009 130.609 1.00 47.35 132 LYS E N 1
ATOM 7079 C CA . LYS E 2 34 ? 91.139 62.670 129.549 1.00 47.77 132 LYS E CA 1
ATOM 7080 C C . LYS E 2 34 ? 89.655 62.814 129.872 1.00 47.92 132 LYS E C 1
ATOM 7081 O O . LYS E 2 34 ? 88.918 63.424 129.103 1.00 48.02 132 LYS E O 1
ATOM 7087 N N . PHE E 2 35 ? 89.222 62.264 131.007 1.00 47.95 133 PHE E N 1
ATOM 7088 C CA . PHE E 2 35 ? 87.831 62.410 131.448 1.00 48.05 133 PHE E CA 1
ATOM 7089 C C . PHE E 2 35 ? 87.461 63.874 131.720 1.00 48.18 133 PHE E C 1
ATOM 7090 O O . PHE E 2 35 ? 86.334 64.309 131.446 1.00 47.80 133 PHE E O 1
ATOM 7098 N N . LYS E 2 36 ? 88.428 64.619 132.251 1.00 48.52 134 LYS E N 1
ATOM 7099 C CA . LYS E 2 36 ? 88.283 66.048 132.524 1.00 49.09 134 LYS E CA 1
ATOM 7100 C C . LYS E 2 36 ? 88.095 66.853 131.221 1.00 49.30 134 LYS E C 1
ATOM 7101 O O . LYS E 2 36 ? 87.574 67.975 131.234 1.00 49.49 134 LYS E O 1
ATOM 7107 N N . ASP E 2 37 ? 88.502 66.263 130.098 1.00 49.34 135 ASP E N 1
ATOM 7108 C CA . ASP E 2 37 ? 88.350 66.903 128.798 1.00 49.36 135 ASP E CA 1
ATOM 7109 C C . ASP E 2 37 ? 86.931 66.838 128.260 1.00 49.11 135 ASP E C 1
ATOM 7110 O O . ASP E 2 37 ? 86.479 67.770 127.596 1.00 49.17 135 ASP E O 1
ATOM 7115 N N . LEU E 2 38 ? 86.239 65.735 128.540 1.00 48.85 136 LEU E N 1
ATOM 7116 C CA . LEU E 2 38 ? 84.860 65.545 128.091 1.00 48.55 136 LEU E CA 1
ATOM 7117 C C . LEU E 2 38 ? 83.955 66.620 128.667 1.00 48.71 136 LEU E C 1
ATOM 7118 O O . LEU E 2 38 ? 83.960 66.857 129.878 1.00 49.16 136 LEU E O 1
ATOM 7123 N N . VAL E 2 39 ? 83.203 67.285 127.797 1.00 48.67 137 VAL E N 1
ATOM 7124 C CA . VAL E 2 39 ? 82.318 68.365 128.223 1.00 49.04 137 VAL E CA 1
ATOM 7125 C C . VAL E 2 39 ? 80.857 67.931 128.247 1.00 49.50 137 VAL E C 1
ATOM 7126 O O . VAL E 2 39 ? 80.420 67.200 127.363 1.00 49.90 137 VAL E O 1
ATOM 7130 N N . PRO E 2 40 ? 80.102 68.355 129.276 1.00 49.93 138 PRO E N 1
ATOM 7131 C CA . PRO E 2 40 ? 78.667 68.153 129.203 1.00 50.10 138 PRO E CA 1
ATOM 7132 C C . PRO E 2 40 ? 78.020 69.133 128.221 1.00 50.38 138 PRO E C 1
ATOM 7133 O O . PRO E 2 40 ? 78.454 70.286 128.090 1.00 49.97 138 PRO E O 1
ATOM 7137 N N . ASN E 2 41 ? 77.018 68.631 127.507 1.00 50.91 139 ASN E N 1
ATOM 7138 C CA . ASN E 2 41 ? 76.159 69.426 126.659 1.00 51.21 139 ASN E CA 1
ATOM 7139 C C . ASN E 2 41 ? 74.929 69.717 127.504 1.00 51.45 139 ASN E C 1
ATOM 7140 O O . ASN E 2 41 ? 74.233 68.792 127.927 1.00 51.49 139 ASN E O 1
ATOM 7145 N N . TYR E 2 42 ? 74.681 71.000 127.756 1.00 51.59 140 TYR E N 1
ATOM 7146 C CA . TYR E 2 42 ? 73.561 71.440 128.578 1.00 51.97 140 TYR E CA 1
ATOM 7147 C C . TYR E 2 42 ? 72.422 72.076 127.779 1.00 52.04 140 TYR E C 1
ATOM 7148 O O . TYR E 2 42 ? 71.545 72.715 128.358 1.00 52.36 140 TYR E O 1
ATOM 7157 N N . ASN E 2 43 ? 72.449 71.894 126.458 1.00 51.87 141 ASN E N 1
ATOM 7158 C CA . ASN E 2 43 ? 71.423 72.383 125.539 1.00 51.78 141 ASN E CA 1
ATOM 7159 C C . ASN E 2 43 ? 70.033 71.889 125.921 1.00 51.76 141 ASN E C 1
ATOM 7160 O O . ASN E 2 43 ? 69.770 70.687 125.938 1.00 51.99 141 ASN E O 1
ATOM 7165 N N . ARG E 2 44 ? 69.152 72.839 126.219 1.00 51.99 142 ARG E N 1
ATOM 7166 C CA . ARG E 2 44 ? 67.765 72.574 126.612 1.00 51.80 142 ARG E CA 1
ATOM 7167 C C . ARG E 2 44 ? 67.050 71.834 125.482 1.00 51.26 142 ARG E C 1
ATOM 7168 O O . ARG E 2 44 ? 66.236 70.940 125.721 1.00 51.26 142 ARG E O 1
ATOM 7176 N N . ASP E 2 45 ? 67.415 72.177 124.251 1.00 50.65 143 ASP E N 1
ATOM 7177 C CA . ASP E 2 45 ? 66.679 71.740 123.067 1.00 50.11 143 ASP E CA 1
ATOM 7178 C C . ASP E 2 45 ? 67.092 70.390 122.470 1.00 49.90 143 ASP E C 1
ATOM 7179 O O . ASP E 2 45 ? 66.572 69.990 121.437 1.00 49.95 143 ASP E O 1
ATOM 7184 N N . ILE E 2 46 ? 68.013 69.688 123.122 1.00 49.76 144 ILE E N 1
ATOM 7185 C CA . ILE E 2 46 ? 68.351 68.325 122.729 1.00 49.71 144 ILE E CA 1
ATOM 7186 C C . ILE E 2 46 ? 67.909 67.378 123.832 1.00 50.33 144 ILE E C 1
ATOM 7187 O O . ILE E 2 46 ? 68.271 67.574 125.003 1.00 50.40 144 ILE E O 1
ATOM 7192 N N . LEU E 2 47 ? 67.131 66.358 123.466 1.00 50.42 145 LEU E N 1
ATOM 7193 C CA . LEU E 2 47 ? 66.643 65.382 124.444 1.00 50.64 145 LEU E CA 1
ATOM 7194 C C . LEU E 2 47 ? 67.601 64.195 124.530 1.00 50.83 145 LEU E C 1
ATOM 7195 O O . LEU E 2 47 ? 67.948 63.611 123.509 1.00 50.89 145 LEU E O 1
ATOM 7200 N N . PHE E 2 48 ? 68.043 63.855 125.741 1.00 51.05 146 PHE E N 1
ATOM 7201 C CA . PHE E 2 48 ? 68.956 62.719 125.941 1.00 51.59 146 PHE E CA 1
ATOM 7202 C C . PHE E 2 48 ? 68.232 61.564 126.600 1.00 52.84 146 PHE E C 1
ATOM 7203 O O . PHE E 2 48 ? 67.790 61.687 127.730 1.00 53.18 146 PHE E O 1
ATOM 7211 N N . ARG E 2 49 ? 68.103 60.440 125.903 1.00 54.48 147 ARG E N 1
ATOM 7212 C CA . ARG E 2 49 ? 67.419 59.276 126.476 1.00 55.95 147 ARG E CA 1
ATOM 7213 C C . ARG E 2 49 ? 68.178 58.736 127.692 1.00 55.98 147 ARG E C 1
ATOM 7214 O O . ARG E 2 49 ? 67.579 58.412 128.717 1.00 56.38 147 ARG E O 1
ATOM 7222 N N . ASP E 2 57 ? 75.421 60.151 129.372 1.00 58.28 155 ASP E N 1
ATOM 7223 C CA . ASP E 2 57 ? 74.694 60.433 128.134 1.00 58.17 155 ASP E CA 1
ATOM 7224 C C . ASP E 2 57 ? 74.949 61.875 127.660 1.00 57.60 155 ASP E C 1
ATOM 7225 O O . ASP E 2 57 ? 75.132 62.103 126.452 1.00 57.73 155 ASP E O 1
ATOM 7230 N N . ARG E 2 58 ? 74.983 62.827 128.602 1.00 56.53 156 ARG E N 1
ATOM 7231 C CA . ARG E 2 58 ? 75.246 64.251 128.292 1.00 55.60 156 ARG E CA 1
ATOM 7232 C C . ARG E 2 58 ? 76.719 64.606 128.067 1.00 54.50 156 ARG E C 1
ATOM 7233 O O . ARG E 2 58 ? 77.026 65.677 127.536 1.00 54.37 156 ARG E O 1
ATOM 7241 N N . LEU E 2 59 ? 77.623 63.715 128.463 1.00 53.25 157 LEU E N 1
ATOM 7242 C CA . LEU E 2 59 ? 79.050 63.932 128.229 1.00 51.95 157 LEU E CA 1
ATOM 7243 C C . LEU E 2 59 ? 79.475 63.575 126.810 1.00 50.78 157 LEU E C 1
ATOM 7244 O O . LEU E 2 59 ? 79.076 62.540 126.275 1.00 50.57 157 LEU E O 1
ATOM 7249 N N . MET E 2 60 ? 80.280 64.451 126.212 1.00 49.44 158 MET E N 1
ATOM 7250 C CA . MET E 2 60 ? 80.844 64.258 124.871 1.00 48.35 158 MET E CA 1
ATOM 7251 C C . MET E 2 60 ? 82.099 65.113 124.700 1.00 47.63 158 MET E C 1
ATOM 7252 O O . MET E 2 60 ? 82.548 65.769 125.639 1.00 46.97 158 MET E O 1
ATOM 7257 N N . SER E 2 61 ? 82.656 65.105 123.493 1.00 46.69 159 SER E N 1
ATOM 7258 C CA . SER E 2 61 ? 83.803 65.946 123.182 1.00 45.77 159 SER E CA 1
ATOM 7259 C C . SER E 2 61 ? 83.348 67.368 122.863 1.00 45.35 159 SER E C 1
ATOM 7260 O O . SER E 2 61 ? 82.160 67.617 122.651 1.00 44.52 159 SER E O 1
ATOM 7263 N N . LYS E 2 62 ? 84.302 68.299 122.837 1.00 45.00 160 LYS E N 1
ATOM 7264 C CA . LYS E 2 62 ? 84.004 69.684 122.487 1.00 44.49 160 LYS E CA 1
ATOM 7265 C C . LYS E 2 62 ? 83.507 69.807 121.036 1.00 44.23 160 LYS E C 1
ATOM 7266 O O . LYS E 2 62 ? 82.519 70.494 120.777 1.00 44.55 160 LYS E O 1
ATOM 7272 N N . ARG E 2 63 ? 84.175 69.127 120.103 1.00 43.55 161 ARG E N 1
ATOM 7273 C CA . ARG E 2 63 ? 83.759 69.142 118.703 1.00 43.31 161 ARG E CA 1
ATOM 7274 C C . ARG E 2 63 ? 82.408 68.443 118.513 1.00 43.20 161 ARG E C 1
ATOM 7275 O O . ARG E 2 63 ? 81.562 68.901 117.733 1.00 42.67 161 ARG E O 1
ATOM 7283 N N . CYS E 2 64 ? 82.218 67.341 119.238 1.00 43.25 162 CYS E N 1
ATOM 7284 C CA . CYS E 2 64 ? 80.952 66.602 119.230 1.00 43.11 162 CYS E CA 1
ATOM 7285 C C . CYS E 2 64 ? 79.801 67.481 119.698 1.00 43.06 162 CYS E C 1
ATOM 7286 O O . CYS E 2 64 ? 78.778 67.544 119.027 1.00 42.90 162 CYS E O 1
ATOM 7289 N N . LYS E 2 65 ? 79.983 68.155 120.843 1.00 43.06 163 LYS E N 1
ATOM 7290 C CA . LYS E 2 65 ? 79.014 69.122 121.387 1.00 43.00 163 LYS E CA 1
ATOM 7291 C C . LYS E 2 65 ? 78.676 70.230 120.394 1.00 42.99 163 LYS E C 1
ATOM 7292 O O . LYS E 2 65 ? 77.505 70.475 120.117 1.00 42.72 163 LYS E O 1
ATOM 7298 N N . GLU E 2 66 ? 79.722 70.917 119.918 1.00 43.19 164 GLU E N 1
ATOM 7299 C CA . GLU E 2 66 ? 79.633 71.982 118.917 1.00 43.25 164 GLU E CA 1
ATOM 7300 C C . GLU E 2 66 ? 78.728 71.596 117.743 1.00 42.56 164 GLU E C 1
ATOM 7301 O O . GLU E 2 66 ? 77.834 72.349 117.356 1.00 42.52 164 GLU E O 1
ATOM 7307 N N . LYS E 2 67 ? 78.975 70.419 117.185 1.00 42.15 165 LYS E N 1
ATOM 7308 C CA . LYS E 2 67 ? 78.269 69.949 116.009 1.00 42.12 165 LYS E CA 1
ATOM 7309 C C . LYS E 2 67 ? 76.849 69.487 116.324 1.00 42.06 165 LYS E C 1
ATOM 7310 O O . LYS E 2 67 ? 75.932 69.648 115.509 1.00 41.69 165 LYS E O 1
ATOM 7316 N N . LEU E 2 68 ? 76.688 68.901 117.507 1.00 41.69 166 LEU E N 1
ATOM 7317 C CA . LEU E 2 68 ? 75.402 68.409 117.964 1.00 42.23 166 LEU E CA 1
ATOM 7318 C C . LEU E 2 68 ? 74.501 69.587 118.263 1.00 41.94 166 LEU E C 1
ATOM 7319 O O . LEU E 2 68 ? 73.291 69.485 118.110 1.00 42.26 166 LEU E O 1
ATOM 7324 N N . ASN E 2 69 ? 75.099 70.703 118.677 1.00 41.36 167 ASN E N 1
ATOM 7325 C CA . ASN E 2 69 ? 74.351 71.935 118.921 1.00 41.27 167 ASN E CA 1
ATOM 7326 C C . ASN E 2 69 ? 73.823 72.587 117.640 1.00 40.86 167 ASN E C 1
ATOM 7327 O O . ASN E 2 69 ? 72.678 73.027 117.602 1.00 40.98 167 ASN E O 1
ATOM 7332 N N . VAL E 2 70 ? 74.645 72.639 116.598 1.00 40.60 168 VAL E N 1
ATOM 7333 C CA . VAL E 2 70 ? 74.193 73.139 115.291 1.00 40.45 168 VAL E CA 1
ATOM 7334 C C . VAL E 2 70 ? 73.026 72.285 114.771 1.00 40.56 168 VAL E C 1
ATOM 7335 O O . VAL E 2 70 ? 72.057 72.815 114.213 1.00 40.94 168 VAL E O 1
ATOM 7339 N N . LEU E 2 71 ? 73.112 70.976 114.991 1.00 40.40 169 LEU E N 1
ATOM 7340 C CA . LEU E 2 71 ? 72.091 70.032 114.526 1.00 40.13 169 LEU E CA 1
ATOM 7341 C C . LEU E 2 71 ? 70.771 70.210 115.282 1.00 40.57 169 LEU E C 1
ATOM 7342 O O . LEU E 2 71 ? 69.686 70.127 114.707 1.00 41.17 169 LEU E O 1
ATOM 7347 N N . ALA E 2 72 ? 70.882 70.444 116.582 1.00 41.14 170 ALA E N 1
ATOM 7348 C CA . ALA E 2 72 ? 69.745 70.805 117.438 1.00 41.50 170 ALA E CA 1
ATOM 7349 C C . ALA E 2 72 ? 68.808 71.806 116.777 1.00 41.39 170 ALA E C 1
ATOM 7350 O O . ALA E 2 72 ? 67.602 71.558 116.676 1.00 41.13 170 ALA E O 1
ATOM 7352 N N . TYR E 2 73 ? 69.367 72.933 116.335 1.00 41.29 171 TYR E N 1
ATOM 7353 C CA . TYR E 2 73 ? 68.551 74.007 115.794 1.00 41.45 171 TYR E CA 1
ATOM 7354 C C . TYR E 2 73 ? 68.093 73.772 114.372 1.00 41.71 171 TYR E C 1
ATOM 7355 O O . TYR E 2 73 ? 67.055 74.283 113.986 1.00 41.56 171 TYR E O 1
ATOM 7364 N N . SER E 2 74 ? 68.841 72.991 113.596 1.00 41.96 172 SER E N 1
ATOM 7365 C CA . SER E 2 74 ? 68.387 72.697 112.244 1.00 42.69 172 SER E CA 1
ATOM 7366 C C . SER E 2 74 ? 67.217 71.705 112.233 1.00 42.33 172 SER E C 1
ATOM 7367 O O . SER E 2 74 ? 66.351 71.795 111.357 1.00 42.22 172 SER E O 1
ATOM 7370 N N . VAL E 2 75 ? 67.168 70.802 113.222 1.00 42.01 173 VAL E N 1
ATOM 7371 C CA . VAL E 2 75 ? 66.003 69.923 113.406 1.00 42.03 173 VAL E CA 1
ATOM 7372 C C . VAL E 2 75 ? 64.731 70.744 113.662 1.00 42.54 173 VAL E C 1
ATOM 7373 O O . VAL E 2 75 ? 63.729 70.594 112.968 1.00 42.01 173 VAL E O 1
ATOM 7377 N N . MET E 2 76 ? 64.802 71.639 114.647 1.00 43.45 174 MET E N 1
ATOM 7378 C CA . MET E 2 76 ? 63.694 72.527 115.019 1.00 44.32 174 MET E CA 1
ATOM 7379 C C . MET E 2 76 ? 63.290 73.439 113.863 1.00 44.04 174 MET E C 1
ATOM 7380 O O . MET E 2 76 ? 62.109 73.702 113.656 1.00 43.93 174 MET E O 1
ATOM 7385 N N . ASN E 2 77 ? 64.287 73.894 113.114 1.00 44.14 175 ASN E N 1
ATOM 7386 C CA . ASN E 2 77 ? 64.096 74.706 111.921 1.00 44.76 175 ASN E CA 1
ATOM 7387 C C . ASN E 2 77 ? 63.327 73.945 110.847 1.00 44.71 175 ASN E C 1
ATOM 7388 O O . ASN E 2 77 ? 62.585 74.541 110.066 1.00 45.32 175 ASN E O 1
ATOM 7393 N N . GLU E 2 78 ? 63.513 72.624 110.829 1.00 44.25 176 GLU E N 1
ATOM 7394 C CA . GLU E 2 78 ? 63.005 71.725 109.795 1.00 43.22 176 GLU E CA 1
ATOM 7395 C C . GLU E 2 78 ? 61.597 71.183 110.035 1.00 42.50 176 GLU E C 1
ATOM 7396 O O . GLU E 2 78 ? 60.819 71.067 109.100 1.00 42.22 176 GLU E O 1
ATOM 7402 N N . TRP E 2 79 ? 61.301 70.795 111.275 1.00 41.64 177 TRP E N 1
ATOM 7403 C CA . TRP E 2 79 ? 59.989 70.275 111.657 1.00 41.05 177 TRP E CA 1
ATOM 7404 C C . TRP E 2 79 ? 59.499 70.954 112.932 1.00 41.29 177 TRP E C 1
ATOM 7405 O O . TRP E 2 79 ? 60.284 71.165 113.870 1.00 41.95 177 TRP E O 1
ATOM 7416 N N . PRO E 2 80 ? 58.195 71.272 112.998 1.00 41.12 178 PRO E N 1
ATOM 7417 C CA . PRO E 2 80 ? 57.625 71.887 114.212 1.00 40.97 178 PRO E CA 1
ATOM 7418 C C . PRO E 2 80 ? 57.319 70.863 115.312 1.00 40.56 178 PRO E C 1
ATOM 7419 O O . PRO E 2 80 ? 57.005 69.709 115.025 1.00 40.91 178 PRO E O 1
ATOM 7423 N N . GLY E 2 81 ? 57.417 71.279 116.561 1.00 39.47 179 GLY E N 1
ATOM 7424 C CA . GLY E 2 81 ? 57.004 70.421 117.661 1.00 39.20 179 GLY E CA 1
ATOM 7425 C C . GLY E 2 81 ? 57.914 69.262 118.046 1.00 38.80 179 GLY E C 1
ATOM 7426 O O . GLY E 2 81 ? 57.589 68.504 118.964 1.00 39.03 179 GLY E O 1
ATOM 7427 N N . ILE E 2 82 ? 59.050 69.123 117.367 1.00 38.58 180 ILE E N 1
ATOM 7428 C CA . ILE E 2 82 ? 60.005 68.042 117.664 1.00 38.55 180 ILE E CA 1
ATOM 7429 C C . ILE E 2 82 ? 61.437 68.555 117.877 1.00 39.03 180 ILE E C 1
ATOM 7430 O O . ILE E 2 82 ? 61.764 69.705 117.549 1.00 39.58 180 ILE E O 1
ATOM 7435 N N . ARG E 2 83 ? 62.280 67.686 118.429 1.00 39.17 181 ARG E N 1
ATOM 7436 C CA . ARG E 2 83 ? 63.645 68.021 118.828 1.00 38.97 181 ARG E CA 1
ATOM 7437 C C . ARG E 2 83 ? 64.602 66.876 118.493 1.00 38.45 181 ARG E C 1
ATOM 7438 O O . ARG E 2 83 ? 64.174 65.721 118.362 1.00 37.61 181 ARG E O 1
ATOM 7446 N N . LEU E 2 84 ? 65.897 67.199 118.403 1.00 38.26 182 LEU E N 1
ATOM 7447 C CA . LEU E 2 84 ? 66.959 66.196 118.301 1.00 38.58 182 LEU E CA 1
ATOM 7448 C C . LEU E 2 84 ? 66.947 65.269 119.519 1.00 39.04 182 LEU E C 1
ATOM 7449 O O . LEU E 2 84 ? 66.806 65.737 120.661 1.00 38.33 182 LEU E O 1
ATOM 7454 N N . LEU E 2 85 ? 67.061 63.960 119.261 1.00 39.29 183 LEU E N 1
ATOM 7455 C CA . LEU E 2 85 ? 67.142 62.952 120.323 1.00 39.10 183 LEU E CA 1
ATOM 7456 C C . LEU E 2 85 ? 68.478 62.246 120.217 1.00 39.50 183 LEU E C 1
ATOM 7457 O O . LEU E 2 85 ? 68.851 61.816 119.130 1.00 39.49 183 LEU E O 1
ATOM 7462 N N . VAL E 2 86 ? 69.204 62.157 121.333 1.00 39.30 184 VAL E N 1
ATOM 7463 C CA . VAL E 2 86 ? 70.460 61.428 121.389 1.00 39.19 184 VAL E CA 1
ATOM 7464 C C . VAL E 2 86 ? 70.251 60.140 122.201 1.00 39.71 184 VAL E C 1
ATOM 7465 O O . VAL E 2 86 ? 69.917 60.178 123.391 1.00 39.93 184 VAL E O 1
ATOM 7469 N N . THR E 2 87 ? 70.439 58.995 121.552 1.00 39.88 185 THR E N 1
ATOM 7470 C CA . THR E 2 87 ? 70.225 57.712 122.213 1.00 39.41 185 THR E CA 1
ATOM 7471 C C . THR E 2 87 ? 71.518 57.158 122.809 1.00 39.46 185 THR E C 1
ATOM 7472 O O . THR E 2 87 ? 71.503 56.316 123.722 1.00 39.06 185 THR E O 1
ATOM 7476 N N . GLU E 2 88 ? 72.635 57.654 122.299 1.00 39.28 186 GLU E N 1
ATOM 7477 C CA . GLU E 2 88 ? 73.925 57.281 122.830 1.00 39.17 186 GLU E CA 1
ATOM 7478 C C . GLU E 2 88 ? 74.926 58.383 122.525 1.00 39.17 186 GLU E C 1
ATOM 7479 O O . GLU E 2 88 ? 74.964 58.956 121.429 1.00 37.76 186 GLU E O 1
ATOM 7485 N N . SER E 2 89 ? 75.720 58.691 123.535 1.00 39.38 187 SER E N 1
ATOM 7486 C CA . SER E 2 89 ? 76.832 59.585 123.363 1.00 40.28 187 SER E CA 1
ATOM 7487 C C . SER E 2 89 ? 78.068 58.866 123.870 1.00 40.41 187 SER E C 1
ATOM 7488 O O . SER E 2 89 ? 78.518 57.906 123.236 1.00 40.43 187 SER E O 1
ATOM 7491 N N . TRP E 2 90 ? 78.591 59.296 125.023 1.00 40.35 188 TRP E N 1
ATOM 7492 C CA . TRP E 2 90 ? 79.778 58.688 125.600 1.00 40.73 188 TRP E CA 1
ATOM 7493 C C . TRP E 2 90 ? 79.380 57.387 126.295 1.00 41.20 188 TRP E C 1
ATOM 7494 O O . TRP E 2 90 ? 78.402 57.349 127.041 1.00 41.30 188 TRP E O 1
ATOM 7505 N N . ASP E 2 91 ? 80.133 56.321 126.044 1.00 41.55 189 ASP E N 1
ATOM 7506 C CA . ASP E 2 91 ? 79.801 55.024 126.608 1.00 41.81 189 ASP E CA 1
ATOM 7507 C C . ASP E 2 91 ? 80.884 54.498 127.535 1.00 42.18 189 ASP E C 1
ATOM 7508 O O . ASP E 2 91 ? 82.064 54.500 127.201 1.00 41.74 189 ASP E O 1
ATOM 7513 N N . GLU E 2 92 ? 80.450 54.011 128.690 1.00 42.57 190 GLU E N 1
ATOM 7514 C CA . GLU E 2 92 ? 81.349 53.549 129.733 1.00 42.98 190 GLU E CA 1
ATOM 7515 C C . GLU E 2 92 ? 81.249 52.017 129.910 1.00 43.35 190 GLU E C 1
ATOM 7516 O O . GLU E 2 92 ? 82.195 51.373 130.389 1.00 43.40 190 GLU E O 1
ATOM 7522 N N . ASP E 2 93 ? 80.121 51.451 129.483 1.00 43.60 191 ASP E N 1
ATOM 7523 C CA . ASP E 2 93 ? 79.780 50.039 129.731 1.00 44.31 191 ASP E CA 1
ATOM 7524 C C . ASP E 2 93 ? 80.075 49.051 128.592 1.00 44.67 191 ASP E C 1
ATOM 7525 O O . ASP E 2 93 ? 79.594 47.916 128.627 1.00 44.89 191 ASP E O 1
ATOM 7530 N N . TYR E 2 94 ? 80.849 49.470 127.594 1.00 44.99 192 TYR E N 1
ATOM 7531 C CA . TYR E 2 94 ? 81.246 48.582 126.493 1.00 45.34 192 TYR E CA 1
ATOM 7532 C C . TYR E 2 94 ? 80.035 47.989 125.752 1.00 45.43 192 TYR E C 1
ATOM 7533 O O . TYR E 2 94 ? 79.875 46.775 125.653 1.00 45.27 192 TYR E O 1
ATOM 7542 N N . HIS E 2 95 ? 79.189 48.878 125.240 1.00 45.95 193 HIS E N 1
ATOM 7543 C CA . HIS E 2 95 ? 77.977 48.508 124.507 1.00 46.14 193 HIS E CA 1
ATOM 7544 C C . HIS E 2 95 ? 78.184 48.524 122.991 1.00 45.77 193 HIS E C 1
ATOM 7545 O O . HIS E 2 95 ? 77.231 48.352 122.227 1.00 45.05 193 HIS E O 1
ATOM 7552 N N . HIS E 2 96 ? 79.427 48.733 122.555 1.00 45.39 194 HIS E N 1
ATOM 7553 C CA . HIS E 2 96 ? 79.699 48.845 121.123 1.00 45.10 194 HIS E CA 1
ATOM 7554 C C . HIS E 2 96 ? 80.912 48.047 120.655 1.00 44.99 194 HIS E C 1
ATOM 7555 O O . HIS E 2 96 ? 81.743 48.543 119.894 1.00 45.09 194 HIS E O 1
ATOM 7562 N N . GLY E 2 97 ? 80.998 46.805 121.115 1.00 45.00 195 GLY E N 1
ATOM 7563 C CA . GLY E 2 97 ? 82.098 45.926 120.762 1.00 45.79 195 GLY E CA 1
ATOM 7564 C C . GLY E 2 97 ? 83.385 46.386 121.407 1.00 46.60 195 GLY E C 1
ATOM 7565 O O . GLY E 2 97 ? 83.367 47.157 122.373 1.00 46.80 195 GLY E O 1
ATOM 7566 N N . GLN E 2 98 ? 84.512 45.934 120.874 1.00 47.23 196 GLN E N 1
ATOM 7567 C CA . GLN E 2 98 ? 85.790 46.218 121.519 1.00 48.27 196 GLN E CA 1
ATOM 7568 C C . GLN E 2 98 ? 86.303 47.623 121.220 1.00 48.07 196 GLN E C 1
ATOM 7569 O O . GLN E 2 98 ? 86.895 48.271 122.083 1.00 48.37 196 GLN E O 1
ATOM 7575 N N . GLU E 2 99 ? 86.031 48.096 120.009 1.00 47.85 197 GLU E N 1
ATOM 7576 C CA . GLU E 2 99 ? 86.448 49.423 119.569 1.00 47.52 197 GLU E CA 1
ATOM 7577 C C . GLU E 2 99 ? 85.224 50.241 119.181 1.00 46.34 197 GLU E C 1
ATOM 7578 O O . GLU E 2 99 ? 84.336 49.751 118.473 1.00 46.47 197 GLU E O 1
ATOM 7584 N N . SER E 2 100 ? 85.174 51.478 119.675 1.00 44.98 198 SER E N 1
ATOM 7585 C CA . SER E 2 100 ? 84.104 52.418 119.351 1.00 43.78 198 SER E CA 1
ATOM 7586 C C . SER E 2 100 ? 84.465 53.852 119.714 1.00 43.15 198 SER E C 1
ATOM 7587 O O . SER E 2 100 ? 85.050 54.110 120.774 1.00 42.90 198 SER E O 1
ATOM 7590 N N . LEU E 2 101 ? 84.087 54.783 118.838 1.00 42.46 199 LEU E N 1
ATOM 7591 C CA . LEU E 2 101 ? 84.309 56.201 119.090 1.00 41.92 199 LEU E CA 1
ATOM 7592 C C . LEU E 2 101 ? 83.455 56.688 120.258 1.00 41.69 199 LEU E C 1
ATOM 7593 O O . LEU E 2 101 ? 83.853 57.633 120.953 1.00 41.65 199 LEU E O 1
ATOM 7598 N N . HIS E 2 102 ? 82.315 56.021 120.480 1.00 40.79 200 HIS E N 1
ATOM 7599 C CA . HIS E 2 102 ? 81.450 56.251 121.648 1.00 40.82 200 HIS E CA 1
ATOM 7600 C C . HIS E 2 102 ? 82.253 56.254 122.961 1.00 40.50 200 HIS E C 1
ATOM 7601 O O . HIS E 2 102 ? 81.980 57.041 123.878 1.00 40.30 200 HIS E O 1
ATOM 7608 N N . TYR E 2 103 ? 83.256 55.382 123.038 1.00 40.21 201 TYR E N 1
ATOM 7609 C CA . TYR E 2 103 ? 84.100 55.284 124.237 1.00 40.08 201 TYR E CA 1
ATOM 7610 C C . TYR E 2 103 ? 84.928 56.557 124.520 1.00 40.09 201 TYR E C 1
ATOM 7611 O O . TYR E 2 103 ? 85.559 56.686 125.577 1.00 39.77 201 TYR E O 1
ATOM 7620 N N . GLU E 2 104 ? 84.899 57.507 123.592 1.00 40.18 202 GLU E N 1
ATOM 7621 C CA . GLU E 2 104 ? 85.624 58.749 123.802 1.00 40.61 202 GLU E CA 1
ATOM 7622 C C . GLU E 2 104 ? 84.828 60.011 123.487 1.00 40.83 202 GLU E C 1
ATOM 7623 O O . GLU E 2 104 ? 85.400 61.050 123.154 1.00 41.01 202 GLU E O 1
ATOM 7629 N N . GLY E 2 105 ? 83.503 59.914 123.617 1.00 41.14 203 GLY E N 1
ATOM 7630 C CA . GLY E 2 105 ? 82.583 61.039 123.397 1.00 40.61 203 GLY E CA 1
ATOM 7631 C C . GLY E 2 105 ? 82.616 61.612 121.988 1.00 40.69 203 GLY E C 1
ATOM 7632 O O . GLY E 2 105 ? 82.303 62.791 121.788 1.00 40.27 203 GLY E O 1
ATOM 7633 N N . ARG E 2 106 ? 82.977 60.771 121.016 1.00 40.24 204 ARG E N 1
ATOM 7634 C CA . ARG E 2 106 ? 83.211 61.212 119.639 1.00 40.38 204 ARG E CA 1
ATOM 7635 C C . ARG E 2 106 ? 82.173 60.685 118.639 1.00 40.11 204 ARG E C 1
ATOM 7636 O O . ARG E 2 106 ? 82.300 60.899 117.437 1.00 39.91 204 ARG E O 1
ATOM 7644 N N . ALA E 2 107 ? 81.151 60.014 119.161 1.00 39.81 205 ALA E N 1
ATOM 7645 C CA . ALA E 2 107 ? 80.106 59.403 118.370 1.00 39.53 205 ALA E CA 1
ATOM 7646 C C . ALA E 2 107 ? 78.770 59.607 119.061 1.00 39.74 205 ALA E C 1
ATOM 7647 O O . ALA E 2 107 ? 78.692 59.641 120.293 1.00 40.14 205 ALA E O 1
ATOM 7649 N N . VAL E 2 108 ? 77.724 59.737 118.265 1.00 39.29 206 VAL E N 1
ATOM 7650 C CA . VAL E 2 108 ? 76.363 59.711 118.771 1.00 39.05 206 VAL E CA 1
ATOM 7651 C C . VAL E 2 108 ? 75.470 58.884 117.879 1.00 39.17 206 VAL E C 1
ATOM 7652 O O . VAL E 2 108 ? 75.671 58.800 116.657 1.00 39.22 206 VAL E O 1
ATOM 7656 N N . THR E 2 109 ? 74.462 58.291 118.495 1.00 39.00 207 THR E N 1
ATOM 7657 C CA . THR E 2 109 ? 73.343 57.782 117.737 1.00 39.88 207 THR E CA 1
ATOM 7658 C C . THR E 2 109 ? 72.168 58.701 118.057 1.00 40.31 207 THR E C 1
ATOM 7659 O O . THR E 2 109 ? 71.929 59.062 119.232 1.00 40.90 207 THR E O 1
ATOM 7663 N N . ILE E 2 110 ? 71.473 59.118 117.004 1.00 39.97 208 ILE E N 1
ATOM 7664 C CA . ILE E 2 110 ? 70.466 60.180 117.090 1.00 39.79 208 ILE E CA 1
ATOM 7665 C C . ILE E 2 110 ? 69.159 59.760 116.379 1.00 40.23 208 ILE E C 1
ATOM 7666 O O . ILE E 2 110 ? 69.148 58.899 115.490 1.00 39.97 208 ILE E O 1
ATOM 7671 N N . ALA E 2 111 ? 68.069 60.385 116.779 1.00 39.78 209 ALA E N 1
ATOM 7672 C CA . ALA E 2 111 ? 66.787 60.195 116.126 1.00 40.16 209 ALA E CA 1
ATOM 7673 C C . ALA E 2 111 ? 66.094 61.527 116.302 1.00 39.86 209 ALA E C 1
ATOM 7674 O O . ALA E 2 111 ? 66.639 62.421 116.944 1.00 39.82 209 ALA E O 1
ATOM 7676 N N . THR E 2 112 ? 64.916 61.685 115.713 1.00 39.75 210 THR E N 1
ATOM 7677 C CA . THR E 2 112 ? 64.051 62.777 116.145 1.00 39.45 210 THR E CA 1
ATOM 7678 C C . THR E 2 112 ? 63.332 62.268 117.384 1.00 39.11 210 THR E C 1
ATOM 7679 O O . THR E 2 112 ? 63.191 61.045 117.573 1.00 39.16 210 THR E O 1
ATOM 7683 N N . SER E 2 113 ? 62.881 63.196 118.221 1.00 38.44 211 SER E N 1
ATOM 7684 C CA . SER E 2 113 ? 62.246 62.857 119.475 1.00 37.89 211 SER E CA 1
ATOM 7685 C C . SER E 2 113 ? 60.887 62.162 119.305 1.00 37.14 211 SER E C 1
ATOM 7686 O O . SER E 2 113 ? 60.394 61.518 120.240 1.00 37.31 211 SER E O 1
ATOM 7689 N N . ASP E 2 114 ? 60.260 62.309 118.140 1.00 36.18 212 ASP E N 1
ATOM 7690 C CA . ASP E 2 114 ? 58.979 61.634 117.892 1.00 35.62 212 ASP E CA 1
ATOM 7691 C C . ASP E 2 114 ? 59.168 60.210 117.362 1.00 35.29 212 ASP E C 1
ATOM 7692 O O . ASP E 2 114 ? 58.187 59.506 117.084 1.00 34.71 212 ASP E O 1
ATOM 7697 N N . ARG E 2 115 ? 60.432 59.804 117.212 1.00 35.48 213 ARG E N 1
ATOM 7698 C CA . ARG E 2 115 ? 60.789 58.444 116.768 1.00 36.29 213 ARG E CA 1
ATOM 7699 C C . ARG E 2 115 ? 60.143 58.104 115.416 1.00 36.29 213 ARG E C 1
ATOM 7700 O O . ARG E 2 115 ? 59.845 56.937 115.121 1.00 36.89 213 ARG E O 1
ATOM 7708 N N . ASP E 2 116 ? 59.907 59.135 114.604 1.00 36.18 214 ASP E N 1
ATOM 7709 C CA . ASP E 2 116 ? 59.314 58.961 113.276 1.00 36.00 214 ASP E CA 1
ATOM 7710 C C . ASP E 2 116 ? 60.443 58.589 112.322 1.00 36.08 214 ASP E C 1
ATOM 7711 O O . ASP E 2 116 ? 61.147 59.473 111.814 1.00 36.16 214 ASP E O 1
ATOM 7716 N N . GLN E 2 117 ? 60.627 57.277 112.135 1.00 35.60 215 GLN E N 1
ATOM 7717 C CA . GLN E 2 117 ? 61.694 56.690 111.315 1.00 36.22 215 GLN E CA 1
ATOM 7718 C C . GLN E 2 117 ? 61.762 57.235 109.888 1.00 35.66 215 GLN E C 1
ATOM 7719 O O . GLN E 2 117 ? 62.833 57.245 109.260 1.00 34.70 215 GLN E O 1
ATOM 7725 N N . SER E 2 118 ? 60.624 57.702 109.380 1.00 35.34 216 SER E N 1
ATOM 7726 C CA . SER E 2 118 ? 60.564 58.236 108.030 1.00 35.52 216 SER E CA 1
ATOM 7727 C C . SER E 2 118 ? 61.303 59.557 107.872 1.00 35.88 216 SER E C 1
ATOM 7728 O O . SER E 2 118 ? 61.572 59.970 106.757 1.00 36.07 216 SER E O 1
ATOM 7731 N N . LYS E 2 119 ? 61.618 60.218 108.980 1.00 36.27 217 LYS E N 1
ATOM 7732 C CA . LYS E 2 119 ? 62.405 61.460 108.967 1.00 36.37 217 LYS E CA 1
ATOM 7733 C C . LYS E 2 119 ? 63.941 61.268 108.918 1.00 37.07 217 LYS E C 1
ATOM 7734 O O . LYS E 2 119 ? 64.691 62.242 108.679 1.00 36.12 217 LYS E O 1
ATOM 7740 N N . TYR E 2 120 ? 64.425 60.045 109.161 1.00 37.34 218 TYR E N 1
ATOM 7741 C CA . TYR E 2 120 ? 65.844 59.894 109.524 1.00 38.23 218 TYR E CA 1
ATOM 7742 C C . TYR E 2 120 ? 66.776 60.115 108.344 1.00 38.93 218 TYR E C 1
ATOM 7743 O O . TYR E 2 120 ? 67.938 60.501 108.524 1.00 38.96 218 TYR E O 1
ATOM 7752 N N . GLY E 2 121 ? 66.249 59.866 107.145 1.00 39.37 219 GLY E N 1
ATOM 7753 C CA . GLY E 2 121 ? 66.920 60.231 105.909 1.00 40.80 219 GLY E CA 1
ATOM 7754 C C . GLY E 2 121 ? 67.336 61.675 105.941 1.00 41.42 219 GLY E C 1
ATOM 7755 O O . GLY E 2 121 ? 68.489 61.991 105.707 1.00 41.55 219 GLY E O 1
ATOM 7756 N N . MET E 2 122 ? 66.385 62.548 106.254 1.00 42.50 220 MET E N 1
ATOM 7757 C CA . MET E 2 122 ? 66.636 63.977 106.311 1.00 43.21 220 MET E CA 1
ATOM 7758 C C . MET E 2 122 ? 67.501 64.373 107.501 1.00 42.59 220 MET E C 1
ATOM 7759 O O . MET E 2 122 ? 68.423 65.180 107.363 1.00 42.49 220 MET E O 1
ATOM 7764 N N . LEU E 2 123 ? 67.199 63.808 108.668 1.00 42.61 221 LEU E N 1
ATOM 7765 C CA . LEU E 2 123 ? 68.032 63.987 109.855 1.00 41.80 221 LEU E CA 1
ATOM 7766 C C . LEU E 2 123 ? 69.498 63.733 109.519 1.00 41.74 221 LEU E C 1
ATOM 7767 O O . LEU E 2 123 ? 70.379 64.480 109.949 1.00 41.98 221 LEU E O 1
ATOM 7772 N N . ALA E 2 124 ? 69.750 62.673 108.751 1.00 41.70 222 ALA E N 1
ATOM 7773 C CA . ALA E 2 124 ? 71.119 62.301 108.365 1.00 41.82 222 ALA E CA 1
ATOM 7774 C C . ALA E 2 124 ? 71.772 63.398 107.525 1.00 41.62 222 ALA E C 1
ATOM 7775 O O . ALA E 2 124 ? 72.933 63.747 107.755 1.00 41.86 222 ALA E O 1
ATOM 7777 N N . ARG E 2 125 ? 71.016 63.938 106.569 1.00 41.02 223 ARG E N 1
ATOM 7778 C CA . ARG E 2 125 ? 71.438 65.088 105.794 1.00 40.84 223 ARG E CA 1
ATOM 7779 C C . ARG E 2 125 ? 71.660 66.313 106.698 1.00 41.12 223 ARG E C 1
ATOM 7780 O O . ARG E 2 125 ? 72.690 67.007 106.580 1.00 41.49 223 ARG E O 1
ATOM 7788 N N . LEU E 2 126 ? 70.719 66.588 107.605 1.00 40.31 224 LEU E N 1
ATOM 7789 C CA . LEU E 2 126 ? 70.912 67.712 108.509 1.00 40.21 224 LEU E CA 1
ATOM 7790 C C . LEU E 2 126 ? 72.228 67.530 109.279 1.00 39.90 224 LEU E C 1
ATOM 7791 O O . LEU E 2 126 ? 72.996 68.455 109.385 1.00 39.69 224 LEU E O 1
ATOM 7796 N N . ALA E 2 127 ? 72.508 66.310 109.736 1.00 40.39 225 ALA E N 1
ATOM 7797 C CA . ALA E 2 127 ? 73.736 66.011 110.477 1.00 40.51 225 ALA E CA 1
ATOM 7798 C C . ALA E 2 127 ? 74.994 66.253 109.638 1.00 41.28 225 ALA E C 1
ATOM 7799 O O . ALA E 2 127 ? 75.986 66.789 110.152 1.00 41.71 225 ALA E O 1
ATOM 7801 N N . VAL E 2 128 ? 74.946 65.903 108.350 1.00 41.39 226 VAL E N 1
ATOM 7802 C CA . VAL E 2 128 ? 76.021 66.267 107.408 1.00 41.76 226 VAL E CA 1
ATOM 7803 C C . VAL E 2 128 ? 76.179 67.802 107.289 1.00 42.43 226 VAL E C 1
ATOM 7804 O O . VAL E 2 128 ? 77.298 68.324 107.377 1.00 42.14 226 VAL E O 1
ATOM 7808 N N . GLU E 2 129 ? 75.062 68.509 107.100 1.00 43.09 227 GLU E N 1
ATOM 7809 C CA . GLU E 2 129 ? 75.078 69.977 107.013 1.00 43.96 227 GLU E CA 1
ATOM 7810 C C . GLU E 2 129 ? 75.542 70.645 108.330 1.00 43.86 227 GLU E C 1
ATOM 7811 O O . GLU E 2 129 ? 76.211 71.684 108.305 1.00 43.33 227 GLU E O 1
ATOM 7817 N N . ALA E 2 130 ? 75.183 70.047 109.467 1.00 43.36 228 ALA E N 1
ATOM 7818 C CA . ALA E 2 130 ? 75.612 70.538 110.779 1.00 43.29 228 ALA E CA 1
ATOM 7819 C C . ALA E 2 130 ? 77.132 70.523 110.939 1.00 43.16 228 ALA E C 1
ATOM 7820 O O . ALA E 2 130 ? 77.706 71.331 111.694 1.00 43.17 228 ALA E O 1
ATOM 7822 N N . GLY E 2 131 ? 77.780 69.600 110.238 1.00 42.92 229 GLY E N 1
ATOM 7823 C CA . GLY E 2 131 ? 79.238 69.547 110.234 1.00 42.94 229 GLY E CA 1
ATOM 7824 C C . GLY E 2 131 ? 79.821 68.354 110.964 1.00 42.76 229 GLY E C 1
ATOM 7825 O O . GLY E 2 131 ? 81.001 68.358 111.316 1.00 42.60 229 GLY E O 1
ATOM 7826 N N . PHE E 2 132 ? 79.000 67.330 111.205 1.00 42.64 230 PHE E N 1
ATOM 7827 C CA . PHE E 2 132 ? 79.539 66.069 111.699 1.00 42.70 230 PHE E CA 1
ATOM 7828 C C . PHE E 2 132 ? 80.533 65.496 110.684 1.00 42.79 230 PHE E C 1
ATOM 7829 O O . PHE E 2 132 ? 80.346 65.645 109.473 1.00 42.55 230 PHE E O 1
ATOM 7837 N N . ASP E 2 133 ? 81.605 64.884 111.180 1.00 42.78 231 ASP E N 1
ATOM 7838 C CA . ASP E 2 133 ? 82.695 64.462 110.294 1.00 43.18 231 ASP E CA 1
ATOM 7839 C C . ASP E 2 133 ? 82.379 63.184 109.500 1.00 43.17 231 ASP E C 1
ATOM 7840 O O . ASP E 2 133 ? 82.825 63.029 108.366 1.00 43.21 231 ASP E O 1
ATOM 7845 N N . TRP E 2 134 ? 81.587 62.290 110.084 1.00 43.05 232 TRP E N 1
ATOM 7846 C CA . TRP E 2 134 ? 81.135 61.094 109.386 1.00 43.12 232 TRP E CA 1
ATOM 7847 C C . TRP E 2 134 ? 79.699 60.781 109.798 1.00 43.72 232 TRP E C 1
ATOM 7848 O O . TRP E 2 134 ? 79.374 60.773 111.005 1.00 44.45 232 TRP E O 1
ATOM 7859 N N . VAL E 2 135 ? 78.839 60.541 108.805 1.00 43.52 233 VAL E N 1
ATOM 7860 C CA . VAL E 2 135 ? 77.428 60.228 109.060 1.00 43.13 233 VAL E CA 1
ATOM 7861 C C . VAL E 2 135 ? 76.991 58.960 108.321 1.00 43.13 233 VAL E C 1
ATOM 7862 O O . VAL E 2 135 ? 77.185 58.805 107.110 1.00 43.08 233 VAL E O 1
ATOM 7866 N N . SER E 2 136 ? 76.385 58.057 109.081 1.00 42.92 234 SER E N 1
ATOM 7867 C CA . SER E 2 136 ? 76.014 56.766 108.597 1.00 42.13 234 SER E CA 1
ATOM 7868 C C . SER E 2 136 ? 74.568 56.454 108.971 1.00 41.62 234 SER E C 1
ATOM 7869 O O . SER E 2 136 ? 74.206 56.512 110.128 1.00 41.55 234 SER E O 1
ATOM 7872 N N . TYR E 2 137 ? 73.763 56.115 107.966 1.00 41.32 235 TYR E N 1
ATOM 7873 C CA . TYR E 2 137 ? 72.369 55.728 108.136 1.00 40.61 235 TYR E CA 1
ATOM 7874 C C . TYR E 2 137 ? 72.358 54.214 108.424 1.00 41.20 235 TYR E C 1
ATOM 7875 O O . TYR E 2 137 ? 71.939 53.389 107.590 1.00 40.63 235 TYR E O 1
ATOM 7884 N N . VAL E 2 138 ? 72.847 53.861 109.616 1.00 41.71 236 VAL E N 1
ATOM 7885 C CA . VAL E 2 138 ? 73.199 52.464 109.945 1.00 42.14 236 VAL E CA 1
ATOM 7886 C C . VAL E 2 138 ? 71.966 51.586 110.151 1.00 42.48 236 VAL E C 1
ATOM 7887 O O . VAL E 2 138 ? 72.036 50.357 109.969 1.00 43.13 236 VAL E O 1
ATOM 7891 N N . SER E 2 139 ? 70.844 52.211 110.508 1.00 42.23 237 SER E N 1
ATOM 7892 C CA . SER E 2 139 ? 69.654 51.472 110.893 1.00 42.54 237 SER E CA 1
ATOM 7893 C C . SER E 2 139 ? 68.399 52.298 110.637 1.00 42.67 237 SER E C 1
ATOM 7894 O O . SER E 2 139 ? 68.455 53.523 110.625 1.00 42.96 237 SER E O 1
ATOM 7897 N N . ARG E 2 140 ? 67.262 51.635 110.454 1.00 43.01 238 ARG E N 1
ATOM 7898 C CA . ARG E 2 140 ? 65.973 52.334 110.464 1.00 43.45 238 ARG E CA 1
ATOM 7899 C C . ARG E 2 140 ? 65.733 53.014 111.812 1.00 43.98 238 ARG E C 1
ATOM 7900 O O . ARG E 2 140 ? 65.068 54.047 111.871 1.00 43.68 238 ARG E O 1
ATOM 7908 N N . ARG E 2 141 ? 66.286 52.438 112.882 1.00 44.38 239 ARG E N 1
ATOM 7909 C CA . ARG E 2 141 ? 65.995 52.894 114.253 1.00 44.63 239 ARG E CA 1
ATOM 7910 C C . ARG E 2 141 ? 66.811 54.114 114.665 1.00 43.97 239 ARG E C 1
ATOM 7911 O O . ARG E 2 141 ? 66.398 54.826 115.562 1.00 44.27 239 ARG E O 1
ATOM 7919 N N . HIS E 2 142 ? 67.958 54.356 114.023 1.00 43.27 240 HIS E N 1
ATOM 7920 C CA . HIS E 2 142 ? 68.806 55.510 114.342 1.00 42.84 240 HIS E CA 1
ATOM 7921 C C . HIS E 2 142 ? 69.904 55.839 113.312 1.00 42.11 240 HIS E C 1
ATOM 7922 O O . HIS E 2 142 ? 70.354 54.990 112.549 1.00 41.55 240 HIS E O 1
ATOM 7929 N N . ILE E 2 143 ? 70.342 57.089 113.345 1.00 41.57 241 ILE E N 1
ATOM 7930 C CA . ILE E 2 143 ? 71.469 57.567 112.575 1.00 41.56 241 ILE E CA 1
ATOM 7931 C C . ILE E 2 143 ? 72.704 57.569 113.492 1.00 41.77 241 ILE E C 1
ATOM 7932 O O . ILE E 2 143 ? 72.610 57.951 114.665 1.00 41.93 241 ILE E O 1
ATOM 7937 N N . TYR E 2 144 ? 73.841 57.120 112.964 1.00 41.79 242 TYR E N 1
ATOM 7938 C CA . TYR E 2 144 ? 75.140 57.240 113.659 1.00 42.13 242 TYR E CA 1
ATOM 7939 C C . TYR E 2 144 ? 75.945 58.431 113.102 1.00 42.45 242 TYR E C 1
ATOM 7940 O O . TYR E 2 144 ? 76.078 58.582 111.878 1.00 42.48 242 TYR E O 1
ATOM 7949 N N . CYS E 2 145 ? 76.452 59.288 113.999 1.00 42.92 243 CYS E N 1
ATOM 7950 C CA . CYS E 2 145 ? 77.301 60.446 113.619 1.00 42.91 243 CYS E CA 1
ATOM 7951 C C . CYS E 2 145 ? 78.558 60.507 114.463 1.00 42.70 243 CYS E C 1
ATOM 7952 O O . CYS E 2 145 ? 78.481 60.349 115.684 1.00 42.97 243 CYS E O 1
ATOM 7955 N N . SER E 2 146 ? 79.703 60.755 113.830 1.00 41.91 244 SER E N 1
ATOM 7956 C CA . SER E 2 146 ? 80.960 60.907 114.571 1.00 41.89 244 SER E CA 1
ATOM 7957 C C . SER E 2 146 ? 81.759 62.147 114.148 1.00 42.01 244 SER E C 1
ATOM 7958 O O . SER E 2 146 ? 81.533 62.710 113.084 1.00 42.05 244 SER E O 1
ATOM 7961 N N . VAL E 2 147 ? 82.688 62.572 114.998 1.00 42.43 245 VAL E N 1
ATOM 7962 C CA . VAL E 2 147 ? 83.497 63.771 114.733 1.00 42.30 245 VAL E CA 1
ATOM 7963 C C . VAL E 2 147 ? 84.985 63.473 114.835 1.00 42.18 245 VAL E C 1
ATOM 7964 O O . VAL E 2 147 ? 85.367 62.473 115.422 1.00 42.28 245 VAL E O 1
ATOM 7968 N N . LYS E 2 148 ? 85.816 64.339 114.257 1.00 42.30 246 LYS E N 1
ATOM 7969 C CA . LYS E 2 148 ? 87.264 64.298 114.489 1.00 42.16 246 LYS E CA 1
ATOM 7970 C C . LYS E 2 148 ? 87.531 64.632 115.952 1.00 42.22 246 LYS E C 1
ATOM 7971 O O . LYS E 2 148 ? 86.697 65.233 116.631 1.00 41.63 246 LYS E O 1
ATOM 7977 N N . SER E 2 149 ? 88.683 64.213 116.448 1.00 42.75 247 SER E N 1
ATOM 7978 C CA . SER E 2 149 ? 89.092 64.592 117.788 1.00 43.57 247 SER E CA 1
ATOM 7979 C C . SER E 2 149 ? 89.544 66.061 117.838 1.00 44.06 247 SER E C 1
ATOM 7980 O O . SER E 2 149 ? 90.015 66.615 116.837 1.00 43.36 247 SER E O 1
ATOM 7983 N N . ASP E 2 150 ? 89.380 66.677 119.009 1.00 45.14 248 ASP E N 1
ATOM 7984 C CA . ASP E 2 150 ? 89.929 68.004 119.274 1.00 46.56 248 ASP E CA 1
ATOM 7985 C C . ASP E 2 150 ? 91.431 67.851 119.496 1.00 46.95 248 ASP E C 1
ATOM 7986 O O . ASP E 2 150 ? 92.182 68.819 119.378 1.00 47.24 248 ASP E O 1
ATOM 7992 N N . LEU F 2 1 ? 65.941 16.134 138.621 1.00 46.49 99 LEU F N 1
ATOM 7993 C CA . LEU F 2 1 ? 66.490 16.669 137.345 1.00 46.45 99 LEU F CA 1
ATOM 7994 C C . LEU F 2 1 ? 65.725 17.919 136.965 1.00 45.88 99 LEU F C 1
ATOM 7995 O O . LEU F 2 1 ? 64.754 17.848 136.202 1.00 46.23 99 LEU F O 1
ATOM 8000 N N . TYR F 2 2 ? 66.149 19.062 137.487 1.00 45.01 100 TYR F N 1
ATOM 8001 C CA . TYR F 2 2 ? 65.478 20.315 137.161 1.00 44.32 100 TYR F CA 1
ATOM 8002 C C . TYR F 2 2 ? 65.759 20.746 135.722 1.00 43.44 100 TYR F C 1
ATOM 8003 O O . TYR F 2 2 ? 66.806 20.437 135.173 1.00 43.82 100 TYR F O 1
ATOM 8012 N N . PRO F 2 3 ? 64.807 21.449 135.102 1.00 42.71 101 PRO F N 1
ATOM 8013 C CA . PRO F 2 3 ? 65.053 22.051 133.790 1.00 41.87 101 PRO F CA 1
ATOM 8014 C C . PRO F 2 3 ? 66.014 23.218 133.944 1.00 41.91 101 PRO F C 1
ATOM 8015 O O . PRO F 2 3 ? 66.147 23.767 135.044 1.00 41.18 101 PRO F O 1
ATOM 8019 N N . LEU F 2 4 ? 66.676 23.607 132.861 1.00 41.17 102 LEU F N 1
ATOM 8020 C CA . LEU F 2 4 ? 67.565 24.756 132.910 1.00 39.70 102 LEU F CA 1
ATOM 8021 C C . LEU F 2 4 ? 66.697 26.008 132.893 1.00 39.51 102 LEU F C 1
ATOM 8022 O O . LEU F 2 4 ? 65.576 25.949 132.408 1.00 38.78 102 LEU F O 1
ATOM 8027 N N . VAL F 2 5 ? 67.193 27.113 133.468 1.00 39.03 103 VAL F N 1
ATOM 8028 C CA . VAL F 2 5 ? 66.545 28.401 133.320 1.00 38.93 103 VAL F CA 1
ATOM 8029 C C . VAL F 2 5 ? 67.271 29.227 132.249 1.00 39.48 103 VAL F C 1
ATOM 8030 O O . VAL F 2 5 ? 68.437 28.936 131.889 1.00 38.23 103 VAL F O 1
ATOM 8034 N N . LEU F 2 6 ? 66.589 30.258 131.750 1.00 38.96 104 LEU F N 1
ATOM 8035 C CA . LEU F 2 6 ? 67.203 31.219 130.836 1.00 39.89 104 LEU F CA 1
ATOM 8036 C C . LEU F 2 6 ? 68.660 31.555 131.213 1.00 40.42 104 LEU F C 1
ATOM 8037 O O . LEU F 2 6 ? 68.953 32.018 132.344 1.00 39.75 104 LEU F O 1
ATOM 8042 N N . LYS F 2 7 ? 69.550 31.305 130.251 1.00 40.51 105 LYS F N 1
ATOM 8043 C CA . LYS F 2 7 ? 70.971 31.656 130.333 1.00 41.08 105 LYS F CA 1
ATOM 8044 C C . LYS F 2 7 ? 71.785 30.677 131.172 1.00 41.67 105 LYS F C 1
ATOM 8045 O O . LYS F 2 7 ? 73.017 30.834 131.336 1.00 42.10 105 LYS F O 1
ATOM 8051 N N . GLN F 2 8 ? 71.116 29.651 131.684 1.00 42.32 106 GLN F N 1
ATOM 8052 C CA . GLN F 2 8 ? 71.811 28.601 132.418 1.00 43.07 106 GLN F CA 1
ATOM 8053 C C . GLN F 2 8 ? 72.604 27.701 131.483 1.00 44.41 106 GLN F C 1
ATOM 8054 O O . GLN F 2 8 ? 72.264 27.508 130.312 1.00 44.41 106 GLN F O 1
ATOM 8060 N N . THR F 2 9 ? 73.662 27.137 132.044 1.00 45.87 107 THR F N 1
ATOM 8061 C CA . THR F 2 9 ? 74.624 26.371 131.305 1.00 47.12 107 THR F CA 1
ATOM 8062 C C . THR F 2 9 ? 74.995 25.155 132.141 1.00 48.00 107 THR F C 1
ATOM 8063 O O . THR F 2 9 ? 75.266 25.281 133.347 1.00 48.28 107 THR F O 1
ATOM 8067 N N . ILE F 2 10 ? 74.977 23.980 131.506 1.00 48.42 108 ILE F N 1
ATOM 8068 C CA . ILE F 2 10 ? 75.424 22.741 132.138 1.00 48.73 108 ILE F CA 1
ATOM 8069 C C . ILE F 2 10 ? 76.463 22.076 131.238 1.00 49.15 108 ILE F C 1
ATOM 8070 O O . ILE F 2 10 ? 76.175 21.837 130.057 1.00 49.46 108 ILE F O 1
ATOM 8075 N N . PRO F 2 11 ? 77.672 21.785 131.780 1.00 49.01 109 PRO F N 1
ATOM 8076 C CA . PRO F 2 11 ? 78.091 22.047 133.166 1.00 49.26 109 PRO F CA 1
ATOM 8077 C C . PRO F 2 11 ? 78.207 23.549 133.448 1.00 49.32 109 PRO F C 1
ATOM 8078 O O . PRO F 2 11 ? 78.299 24.347 132.514 1.00 49.08 109 PRO F O 1
ATOM 8082 N N . ASN F 2 12 ? 78.200 23.930 134.715 1.00 49.63 110 ASN F N 1
ATOM 8083 C CA . ASN F 2 12 ? 78.237 25.351 135.048 1.00 50.67 110 ASN F CA 1
ATOM 8084 C C . ASN F 2 12 ? 79.637 25.953 134.869 1.00 51.06 110 ASN F C 1
ATOM 8085 O O . ASN F 2 12 ? 80.304 26.313 135.843 1.00 51.12 110 ASN F O 1
ATOM 8090 N N . LEU F 2 13 ? 80.078 26.037 133.614 1.0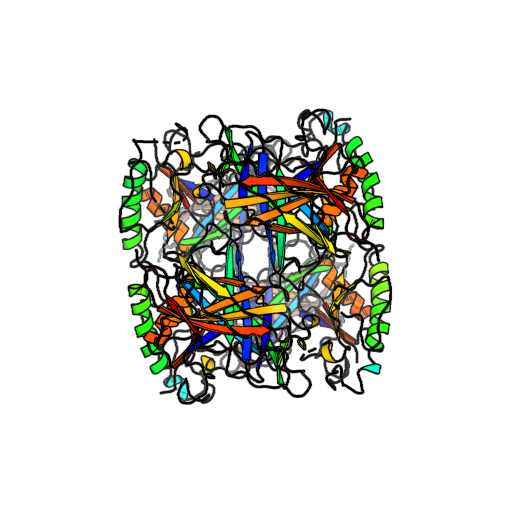0 51.53 111 LEU F N 1
ATOM 8091 C CA . LEU F 2 13 ? 81.379 26.639 133.262 1.00 51.83 111 LEU F CA 1
ATOM 8092 C C . LEU F 2 13 ? 81.477 26.948 131.756 1.00 52.02 111 LEU F C 1
ATOM 8093 O O . LEU F 2 13 ? 80.540 26.667 131.004 1.00 52.16 111 LEU F O 1
ATOM 8098 N N . SER F 2 14 ? 82.588 27.554 131.339 1.00 52.31 112 SER F N 1
ATOM 8099 C CA . SER F 2 14 ? 82.790 28.018 129.958 1.00 52.66 112 SER F CA 1
ATOM 8100 C C . SER F 2 14 ? 82.729 26.872 128.949 1.00 53.04 112 SER F C 1
ATOM 8101 O O . SER F 2 14 ? 83.086 25.686 129.291 1.00 52.99 112 SER F O 1
ATOM 8104 N N . GLU F 2 15 ? 82.272 27.237 127.714 1.00 53.38 113 GLU F N 1
ATOM 8105 C CA . GLU F 2 15 ? 82.076 26.247 126.647 1.00 53.74 113 GLU F CA 1
ATOM 8106 C C . GLU F 2 15 ? 83.357 25.522 126.251 1.00 53.83 113 GLU F C 1
ATOM 8107 O O . GLU F 2 15 ? 83.439 24.293 126.328 1.00 53.67 113 GLU F O 1
ATOM 8113 N N . TYR F 2 16 ? 84.353 26.305 125.839 1.00 54.45 114 TYR F N 1
ATOM 8114 C CA . TYR F 2 16 ? 85.586 25.780 125.254 1.00 54.63 114 TYR F CA 1
ATOM 8115 C C . TYR F 2 16 ? 86.548 25.145 126.266 1.00 54.86 114 TYR F C 1
ATOM 8116 O O . TYR F 2 16 ? 87.598 24.627 125.877 1.00 54.88 114 TYR F O 1
ATOM 8125 N N . THR F 2 17 ? 86.194 25.166 127.552 1.00 55.07 115 THR F N 1
ATOM 8126 C CA . THR F 2 17 ? 87.036 24.536 128.576 1.00 55.56 115 THR F CA 1
ATOM 8127 C C . THR F 2 17 ? 86.973 23.009 128.505 1.00 55.71 115 THR F C 1
ATOM 8128 O O . THR F 2 17 ? 86.198 22.436 127.712 1.00 55.87 115 THR F O 1
ATOM 8132 N N . ASN F 2 18 ? 87.782 22.361 129.353 1.00 55.97 116 ASN F N 1
ATOM 8133 C CA . ASN F 2 18 ? 88.025 20.923 129.266 1.00 56.23 116 ASN F CA 1
ATOM 8134 C C . ASN F 2 18 ? 86.784 20.057 129.547 1.00 56.20 116 ASN F C 1
ATOM 8135 O O . ASN F 2 18 ? 86.243 19.314 128.559 1.00 56.48 116 ASN F O 1
ATOM 8140 N N . SER F 2 19 ? 86.340 20.162 130.899 1.00 56.03 117 SER F N 1
ATOM 8141 C CA . SER F 2 19 ? 85.193 19.376 131.401 1.00 55.79 117 SER F CA 1
ATOM 8142 C C . SER F 2 19 ? 83.859 19.470 130.579 1.00 55.42 117 SER F C 1
ATOM 8143 O O . SER F 2 19 ? 82.790 18.761 130.948 1.00 55.30 117 SER F O 1
ATOM 8146 N N . ALA F 2 20 ? 83.988 20.596 129.545 1.00 55.04 118 ALA F N 1
ATOM 8147 C CA . ALA F 2 20 ? 82.810 20.868 128.714 1.00 54.76 118 ALA F CA 1
ATOM 8148 C C . ALA F 2 20 ? 82.959 20.291 127.303 1.00 54.49 118 ALA F C 1
ATOM 8149 O O . ALA F 2 20 ? 83.067 19.076 127.152 1.00 54.45 118 ALA F O 1
ATOM 8151 N N . SER F 2 21 ? 82.974 21.155 126.286 1.00 54.35 119 SER F N 1
ATOM 8152 C CA . SER F 2 21 ? 83.099 20.714 124.894 1.00 54.32 119 SER F CA 1
ATOM 8153 C C . SER F 2 21 ? 84.525 20.833 124.332 1.00 54.35 119 SER F C 1
ATOM 8154 O O . SER F 2 21 ? 84.733 20.702 123.110 1.00 54.51 119 SER F O 1
ATOM 8157 N N . GLY F 2 22 ? 85.501 21.077 125.214 1.00 54.19 120 GLY F N 1
ATOM 8158 C CA . GLY F 2 22 ? 86.923 21.153 124.816 1.00 53.89 120 GLY F CA 1
ATOM 8159 C C . GLY F 2 22 ? 87.236 22.309 123.872 1.00 53.84 120 GLY F C 1
ATOM 8160 O O . GLY F 2 22 ? 86.390 23.175 123.651 1.00 53.47 120 GLY F O 1
ATOM 8161 N N . PRO F 2 23 ? 88.459 22.333 123.300 1.00 53.93 121 PRO F N 1
ATOM 8162 C CA . PRO F 2 23 ? 88.809 23.488 122.458 1.00 54.05 121 PRO F CA 1
ATOM 8163 C C . PRO F 2 23 ? 88.066 23.488 121.060 1.00 54.06 121 PRO F C 1
ATOM 8164 O O . PRO F 2 23 ? 87.578 22.406 120.561 1.00 53.92 121 PRO F O 1
ATOM 8168 N N . LEU F 2 24 ? 88.151 25.102 120.592 1.00 54.25 122 LEU F N 1
ATOM 8169 C CA . LEU F 2 24 ? 87.806 25.418 119.197 1.00 54.28 122 LEU F CA 1
ATOM 8170 C C . LEU F 2 24 ? 88.936 24.946 118.243 1.00 54.58 122 LEU F C 1
ATOM 8171 O O . LEU F 2 24 ? 90.145 24.600 118.734 1.00 54.69 122 LEU F O 1
ATOM 8176 N N . GLU F 2 25 ? 88.505 24.931 116.872 1.00 54.71 123 GLU F N 1
ATOM 8177 C CA . GLU F 2 25 ? 89.444 24.481 115.858 1.00 54.73 123 GLU F CA 1
ATOM 8178 C C . GLU F 2 25 ? 89.239 25.178 114.491 1.00 54.74 123 GLU F C 1
ATOM 8179 O O . GLU F 2 25 ? 89.110 26.383 114.444 1.00 54.87 123 GLU F O 1
ATOM 8185 N N . GLY F 2 26 ? 89.378 24.439 113.401 1.00 54.52 124 GLY F N 1
ATOM 8186 C CA . GLY F 2 26 ? 89.296 25.003 112.051 1.00 54.51 124 GLY F CA 1
ATOM 8187 C C . GLY F 2 26 ? 87.866 25.217 111.547 1.00 54.53 124 GLY F C 1
ATOM 8188 O O . GLY F 2 26 ? 87.043 24.305 111.529 1.00 54.80 124 GLY F O 1
ATOM 8189 N N . VAL F 2 27 ? 87.725 26.441 111.054 1.00 54.44 125 VAL F N 1
ATOM 8190 C CA . VAL F 2 27 ? 86.470 26.817 110.444 1.00 54.33 125 VAL F CA 1
ATOM 8191 C C . VAL F 2 27 ? 86.344 26.054 109.107 1.00 54.24 125 VAL F C 1
ATOM 8192 O O . VAL F 2 27 ? 87.173 26.183 108.177 1.00 54.25 125 VAL F O 1
ATOM 8196 N N . ILE F 2 28 ? 85.264 25.246 109.015 1.00 54.13 126 ILE F N 1
ATOM 8197 C CA . ILE F 2 28 ? 85.091 24.347 107.839 1.00 54.11 126 ILE F CA 1
ATOM 8198 C C . ILE F 2 28 ? 84.338 25.010 106.676 1.00 54.02 126 ILE F C 1
ATOM 8199 O O . ILE F 2 28 ? 83.184 25.423 106.816 1.00 53.98 126 ILE F O 1
ATOM 8204 N N . ARG F 2 29 ? 85.021 25.110 105.535 1.00 54.00 127 ARG F N 1
ATOM 8205 C CA . ARG F 2 29 ? 84.447 25.679 104.315 1.00 54.00 127 ARG F CA 1
ATOM 8206 C C . ARG F 2 29 ? 84.172 24.560 103.285 1.00 53.92 127 ARG F C 1
ATOM 8207 O O . ARG F 2 29 ? 84.368 23.312 103.542 1.00 53.93 127 ARG F O 1
ATOM 8215 N N . ARG F 2 30 ? 83.571 25.019 102.122 1.00 53.86 128 ARG F N 1
ATOM 8216 C CA . ARG F 2 30 ? 83.291 24.101 101.003 1.00 53.79 128 ARG F CA 1
ATOM 8217 C C . ARG F 2 30 ? 84.563 23.497 100.386 1.00 53.70 128 ARG F C 1
ATOM 8218 O O . ARG F 2 30 ? 84.557 22.325 99.928 1.00 53.68 128 ARG F O 1
ATOM 8226 N N . ASP F 2 31 ? 85.639 24.307 100.368 1.00 53.52 129 ASP F N 1
ATOM 8227 C CA . ASP F 2 31 ? 86.932 23.872 99.833 1.00 53.35 129 ASP F CA 1
ATOM 8228 C C . ASP F 2 31 ? 87.726 23.046 100.841 1.00 53.15 129 ASP F C 1
ATOM 8229 O O . ASP F 2 31 ? 88.636 22.262 100.439 1.00 53.06 129 ASP F O 1
ATOM 8234 N N . SER F 2 32 ? 87.382 23.236 102.144 1.00 52.85 130 SER F N 1
ATOM 8235 C CA . SER F 2 32 ? 88.100 22.606 103.253 1.00 52.61 130 SER F CA 1
ATOM 8236 C C . SER F 2 32 ? 88.374 21.040 102.967 1.00 52.54 130 SER F C 1
ATOM 8237 O O . SER F 2 32 ? 87.504 20.258 102.331 1.00 52.64 130 SER F O 1
ATOM 8240 N N . PRO F 2 33 ? 89.619 20.594 103.385 1.00 52.34 131 PRO F N 1
ATOM 8241 C CA . PRO F 2 33 ? 89.929 19.134 103.381 1.00 52.20 131 PRO F CA 1
ATOM 8242 C C . PRO F 2 33 ? 89.133 18.391 104.475 1.00 52.03 131 PRO F C 1
ATOM 8243 O O . PRO F 2 33 ? 88.919 17.144 104.467 1.00 51.96 131 PRO F O 1
ATOM 8247 N N . LYS F 2 34 ? 88.542 19.190 105.413 1.00 51.84 132 LYS F N 1
ATOM 8248 C CA . LYS F 2 34 ? 87.734 18.673 106.531 1.00 51.60 132 LYS F CA 1
ATOM 8249 C C . LYS F 2 34 ? 86.299 18.350 106.088 1.00 51.47 132 LYS F C 1
ATOM 8250 O O . LYS F 2 34 ? 85.627 17.528 106.753 1.00 51.51 132 LYS F O 1
ATOM 8256 N N . PHE F 2 35 ? 85.843 19.163 105.079 1.00 51.19 133 PHE F N 1
ATOM 8257 C CA . PHE F 2 35 ? 84.447 19.160 104.617 1.00 50.95 133 PHE F CA 1
ATOM 8258 C C . PHE F 2 35 ? 83.832 17.766 104.399 1.00 50.85 133 PHE F C 1
ATOM 8259 O O . PHE F 2 35 ? 82.591 17.601 104.554 1.00 50.59 133 PHE F O 1
ATOM 8267 N N . LYS F 2 36 ? 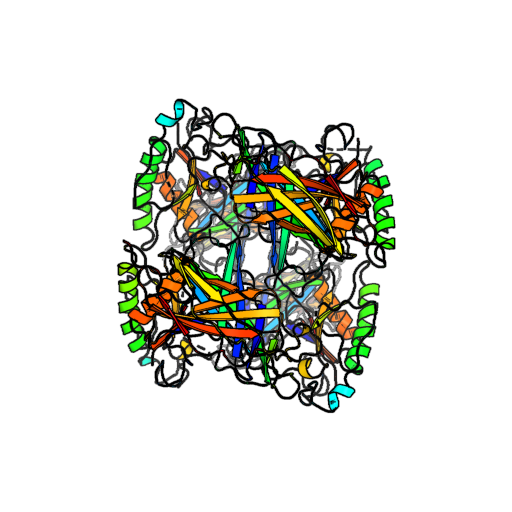84.700 16.773 104.047 1.00 50.78 134 LYS F N 1
ATOM 8268 C CA . LYS F 2 36 ? 84.228 15.401 103.779 1.00 50.75 134 LYS F CA 1
ATOM 8269 C C . LYS F 2 36 ? 83.763 14.644 105.046 1.00 50.93 134 LYS F C 1
ATOM 8270 O O . LYS F 2 36 ? 83.030 13.589 104.955 1.00 51.03 134 LYS F O 1
ATOM 8276 N N . ASP F 2 37 ? 84.205 15.210 106.226 1.00 50.98 135 ASP F N 1
ATOM 8277 C CA . ASP F 2 37 ? 83.915 14.535 107.499 1.00 51.05 135 ASP F CA 1
ATOM 8278 C C . ASP F 2 37 ? 82.550 14.903 108.117 1.00 51.27 135 ASP F C 1
ATOM 8279 O O . ASP F 2 37 ? 82.003 14.141 108.951 1.00 51.39 135 ASP F O 1
ATOM 8284 N N . LEU F 2 38 ? 82.020 16.070 107.729 1.00 51.43 136 LEU F N 1
ATOM 8285 C CA . LEU F 2 38 ? 80.693 16.519 108.188 1.00 51.36 136 LEU F CA 1
ATOM 8286 C C . LEU F 2 38 ? 79.585 15.623 107.619 1.00 51.43 136 LEU F C 1
ATOM 8287 O O . LEU F 2 38 ? 79.296 15.656 106.415 1.00 51.32 136 LEU F O 1
ATOM 8292 N N . VAL F 2 39 ? 78.976 14.820 108.490 1.00 51.40 137 VAL F N 1
ATOM 8293 C CA . VAL F 2 39 ? 78.003 13.810 108.063 1.00 51.37 137 VAL F CA 1
ATOM 8294 C C . VAL F 2 39 ? 76.573 14.351 108.016 1.00 51.42 137 VAL F C 1
ATOM 8295 O O . VAL F 2 39 ? 76.227 15.264 108.777 1.00 51.29 137 VAL F O 1
ATOM 8299 N N . PRO F 2 40 ? 75.740 13.804 107.110 1.00 51.31 138 PRO F N 1
ATOM 8300 C CA . PRO F 2 40 ? 74.321 14.144 107.167 1.00 51.27 138 PRO F CA 1
ATOM 8301 C C . PRO F 2 40 ? 73.573 13.305 108.202 1.00 51.11 138 PRO F C 1
ATOM 8302 O O . PRO F 2 40 ? 73.947 12.163 108.469 1.00 51.17 138 PRO F O 1
ATOM 8306 N N . ASN F 2 41 ? 72.532 13.886 108.787 1.00 50.96 139 ASN F N 1
ATOM 8307 C CA . ASN F 2 41 ? 71.641 13.156 109.671 1.00 50.67 139 ASN F CA 1
ATOM 8308 C C . ASN F 2 41 ? 70.300 12.976 108.953 1.00 50.62 139 ASN F C 1
ATOM 8309 O O . ASN F 2 41 ? 69.547 13.938 108.767 1.00 50.48 139 ASN F O 1
ATOM 8314 N N . TYR F 2 42 ? 70.030 11.749 108.511 1.00 50.49 140 TYR F N 1
ATOM 8315 C CA . TYR F 2 42 ? 68.754 11.415 107.880 1.00 50.23 140 TYR F CA 1
ATOM 8316 C C . TYR F 2 42 ? 67.805 10.700 108.837 1.00 49.60 140 TYR F C 1
ATOM 8317 O O . TYR F 2 42 ? 66.912 9.967 108.399 1.00 49.42 140 TYR F O 1
ATOM 8326 N N . ASN F 2 43 ? 67.996 10.890 110.140 1.00 48.90 141 ASN F N 1
ATOM 8327 C CA . ASN F 2 43 ? 66.973 10.477 111.092 1.00 48.57 141 ASN F CA 1
ATOM 8328 C C . ASN F 2 43 ? 65.675 11.177 110.702 1.00 48.14 141 ASN F C 1
ATOM 8329 O O . ASN F 2 43 ? 65.612 12.410 110.626 1.00 47.40 141 ASN F O 1
ATOM 8334 N N . ARG F 2 44 ? 64.670 10.354 110.427 1.00 48.02 142 ARG F N 1
ATOM 8335 C CA . ARG F 2 44 ? 63.344 10.791 110.004 1.00 48.28 142 ARG F CA 1
ATOM 8336 C C . ARG F 2 44 ? 62.541 11.436 111.155 1.00 47.81 142 ARG F C 1
ATOM 8337 O O . ARG F 2 44 ? 61.651 12.251 110.918 1.00 48.13 142 ARG F O 1
ATOM 8345 N N . ASP F 2 45 ? 62.879 11.088 112.394 1.00 47.12 143 ASP F N 1
ATOM 8346 C CA . ASP F 2 45 ? 62.183 11.596 113.575 1.00 46.67 143 ASP F CA 1
ATOM 8347 C C . ASP F 2 45 ? 62.813 12.892 114.103 1.00 46.70 143 ASP F C 1
ATOM 8348 O O . ASP F 2 45 ? 62.465 13.370 115.188 1.00 46.40 143 ASP F O 1
ATOM 8353 N N . ILE F 2 46 ? 63.760 13.445 113.351 1.00 46.78 144 ILE F N 1
ATOM 8354 C CA . ILE F 2 46 ? 64.260 14.780 113.658 1.00 47.16 144 ILE F CA 1
ATOM 8355 C C . ILE F 2 46 ? 63.830 15.723 112.555 1.00 47.15 144 ILE F C 1
ATOM 8356 O O . ILE F 2 46 ? 64.046 15.451 111.377 1.00 47.03 144 ILE F O 1
ATOM 8361 N N . LEU F 2 47 ? 63.195 16.821 112.945 1.00 47.16 145 LEU F N 1
ATOM 8362 C CA . LEU F 2 47 ? 62.785 17.839 111.991 1.00 47.02 145 LEU F CA 1
ATOM 8363 C C . LEU F 2 47 ? 63.891 18.842 111.808 1.00 46.98 145 LEU F C 1
ATOM 8364 O O . LEU F 2 47 ? 64.469 19.319 112.787 1.00 46.76 145 LEU F O 1
ATOM 8369 N N . PHE F 2 48 ? 64.182 19.158 110.553 1.00 47.07 146 PHE F N 1
ATOM 8370 C CA . PHE F 2 48 ? 65.130 20.208 110.230 1.00 47.75 146 PHE F CA 1
ATOM 8371 C C . PHE F 2 48 ? 64.422 21.411 109.597 1.00 48.32 146 PHE F C 1
ATOM 8372 O O . PHE F 2 48 ? 63.601 21.259 108.690 1.00 48.61 146 PHE F O 1
ATOM 8380 N N . ARG F 2 49 ? 64.729 22.601 110.100 1.00 48.92 147 ARG F N 1
ATOM 8381 C CA . ARG F 2 49 ? 64.204 23.844 109.542 1.00 49.48 147 ARG F CA 1
ATOM 8382 C C . ARG F 2 49 ? 64.954 24.202 108.260 1.00 49.14 147 ARG F C 1
ATOM 8383 O O . ARG F 2 49 ? 64.504 23.894 107.157 1.00 49.00 147 ARG F O 1
ATOM 8391 N N . ASP F 2 57 ? 72.423 22.272 106.911 1.00 64.28 155 ASP F N 1
ATOM 8392 C CA . ASP F 2 57 ? 71.397 22.062 107.927 1.00 64.29 155 ASP F CA 1
ATOM 8393 C C . ASP F 2 57 ? 71.364 20.615 108.425 1.00 64.17 155 ASP F C 1
ATOM 8394 O O . ASP F 2 57 ? 71.257 20.376 109.626 1.00 64.45 155 ASP F O 1
ATOM 8399 N N . ARG F 2 58 ? 71.454 19.657 107.505 1.00 64.08 156 ARG F N 1
ATOM 8400 C CA . ARG F 2 58 ? 71.499 18.226 107.851 1.00 63.81 156 ARG F CA 1
ATOM 8401 C C . ARG F 2 58 ? 72.924 17.779 108.178 1.00 63.40 156 ARG F C 1
ATOM 8402 O O . ARG F 2 58 ? 73.150 16.700 108.736 1.00 63.20 156 ARG F O 1
ATOM 8410 N N . LEU F 2 59 ? 73.867 18.652 107.841 1.00 63.02 157 LEU F N 1
ATOM 8411 C CA . LEU F 2 59 ? 75.296 18.387 107.889 1.00 62.53 157 LEU F CA 1
ATOM 8412 C C . LEU F 2 59 ? 75.896 18.732 109.261 1.00 62.12 157 LEU F C 1
ATOM 8413 O O . LEU F 2 59 ? 75.859 19.888 109.702 1.00 62.02 157 LEU F O 1
ATOM 8418 N N . MET F 2 60 ? 76.450 17.713 109.921 1.00 61.56 158 MET F N 1
ATOM 8419 C CA . MET F 2 60 ? 76.924 17.804 111.305 1.00 60.98 158 MET F CA 1
ATOM 8420 C C . MET F 2 60 ? 78.215 17.036 111.507 1.00 60.41 158 MET F C 1
ATOM 8421 O O . MET F 2 60 ? 78.592 16.217 110.671 1.00 60.39 158 MET F O 1
ATOM 8426 N N . SER F 2 61 ? 78.869 17.273 112.643 1.00 59.75 159 SER F N 1
ATOM 8427 C CA . SER F 2 61 ? 80.017 16.468 113.053 1.00 58.87 159 SER F CA 1
ATOM 8428 C C . SER F 2 61 ? 79.555 15.087 113.547 1.00 58.38 159 SER F C 1
ATOM 8429 O O . SER F 2 61 ? 78.355 14.816 113.640 1.00 57.97 159 SER F O 1
ATOM 8432 N N . LYS F 2 62 ? 80.512 14.220 113.854 1.00 57.96 160 LYS F N 1
ATOM 8433 C CA . LYS F 2 62 ? 80.213 12.823 114.147 1.00 57.64 160 LYS F CA 1
ATOM 8434 C C . LYS F 2 62 ? 79.530 12.642 115.495 1.00 57.16 160 LYS F C 1
ATOM 8435 O O . LYS F 2 62 ? 78.486 12.000 115.575 1.00 56.68 160 LYS F O 1
ATOM 8441 N N . ARG F 2 63 ? 80.133 13.218 116.537 1.00 57.08 161 ARG F N 1
ATOM 8442 C CA . ARG F 2 63 ? 79.603 13.182 117.911 1.00 56.90 161 ARG F CA 1
ATOM 8443 C C . ARG F 2 63 ? 78.264 13.924 118.038 1.00 56.54 161 ARG F C 1
ATOM 8444 O O . ARG F 2 63 ? 77.352 13.490 118.756 1.00 56.52 161 ARG F O 1
ATOM 8452 N N . CYS F 2 64 ? 78.170 15.050 117.336 1.00 56.09 162 CYS F N 1
ATOM 8453 C CA . CYS F 2 64 ? 76.930 15.794 117.165 1.00 55.79 162 CYS F CA 1
ATOM 8454 C C . CYS F 2 64 ? 75.756 14.855 116.801 1.00 55.47 162 CYS F C 1
ATOM 8455 O O . CYS F 2 64 ? 74.728 14.864 117.468 1.00 55.80 162 CYS F O 1
ATOM 8458 N N . LYS F 2 65 ? 75.924 14.033 115.764 1.00 55.12 163 LYS F N 1
ATOM 8459 C CA . LYS F 2 65 ? 74.889 13.071 115.326 1.00 54.65 163 LYS F CA 1
ATOM 8460 C C . LYS F 2 65 ? 74.525 12.058 116.412 1.00 54.29 163 LYS F C 1
ATOM 8461 O O . LYS F 2 65 ? 73.345 11.838 116.694 1.00 54.19 163 LYS F O 1
ATOM 8467 N N . GLU F 2 66 ? 75.555 11.455 117.010 1.00 53.80 164 GLU F N 1
ATOM 8468 C CA . GLU F 2 66 ? 75.406 10.465 118.076 1.00 53.32 164 GLU F CA 1
ATOM 8469 C C . GLU F 2 66 ? 74.454 10.975 119.142 1.00 52.86 164 GLU F C 1
ATOM 8470 O O . GLU F 2 66 ? 73.428 10.343 119.405 1.00 53.26 164 GLU F O 1
ATOM 8476 N N . LYS F 2 67 ? 74.791 12.127 119.731 1.00 51.71 165 LYS F N 1
ATOM 8477 C CA . LYS F 2 67 ? 73.992 12.721 120.798 1.00 50.84 165 LYS F CA 1
ATOM 8478 C C . LYS F 2 67 ? 72.659 13.289 120.290 1.00 50.04 165 LYS F C 1
ATOM 8479 O O . LYS F 2 67 ? 71.640 13.162 120.959 1.00 49.93 165 LYS F O 1
ATOM 8485 N N . LEU F 2 68 ? 72.658 13.885 119.100 1.00 49.31 166 LEU F N 1
ATOM 8486 C CA . LEU F 2 68 ? 71.425 14.441 118.537 1.00 48.68 166 LEU F CA 1
ATOM 8487 C C . LEU F 2 68 ? 70.380 13.354 118.319 1.00 48.37 166 LEU F C 1
ATOM 8488 O O . LEU F 2 68 ? 69.180 13.604 118.413 1.00 48.17 166 LEU F O 1
ATOM 8493 N N . ASN F 2 69 ? 70.844 12.143 118.037 1.00 48.00 167 ASN F N 1
ATOM 8494 C CA . ASN F 2 69 ? 69.942 11.017 117.843 1.00 47.56 167 ASN F CA 1
ATOM 8495 C C . ASN F 2 69 ? 69.383 10.502 119.161 1.00 47.14 167 ASN F C 1
ATOM 8496 O O . ASN F 2 69 ? 68.199 10.177 119.248 1.00 46.81 167 ASN F O 1
ATOM 8501 N N . VAL F 2 70 ? 70.224 10.413 120.187 1.00 46.90 168 VAL F N 1
ATOM 8502 C CA . VAL F 2 70 ? 69.710 9.997 121.493 1.00 46.97 168 VAL F CA 1
ATOM 8503 C C . VAL F 2 70 ? 68.679 11.014 122.006 1.00 46.82 168 VAL F C 1
ATOM 8504 O O . VAL F 2 70 ? 67.602 10.635 122.474 1.00 46.88 168 VAL F O 1
ATOM 8508 N N . LEU F 2 71 ? 68.990 12.301 121.850 1.00 46.61 169 LEU F N 1
ATOM 8509 C CA . LEU F 2 71 ? 68.087 13.378 122.250 1.00 46.34 169 LEU F CA 1
ATOM 8510 C C . LEU F 2 71 ? 66.779 13.360 121.463 1.00 46.17 169 LEU F C 1
ATOM 8511 O O . LEU F 2 71 ? 65.712 13.653 122.015 1.00 46.09 169 LEU F O 1
ATOM 8516 N N . ALA F 2 72 ? 66.874 13.034 120.176 1.00 45.70 170 ALA F N 1
ATOM 8517 C CA . ALA F 2 72 ? 65.699 12.936 119.321 1.00 45.64 170 ALA F CA 1
ATOM 8518 C C . ALA F 2 72 ? 64.714 11.938 119.894 1.00 45.42 170 ALA F C 1
ATOM 8519 O O . ALA F 2 72 ? 63.522 12.238 120.026 1.00 45.14 170 ALA F O 1
ATOM 8521 N N . TYR F 2 73 ? 65.220 10.759 120.255 1.00 45.41 171 TYR F N 1
ATOM 8522 C CA . TYR F 2 73 ? 64.362 9.721 120.805 1.00 45.68 171 TYR F CA 1
ATOM 8523 C C . TYR F 2 73 ? 64.088 9.945 122.279 1.00 46.50 171 TYR F C 1
ATOM 8524 O O . TYR F 2 73 ? 63.159 9.371 122.823 1.00 46.94 171 TYR F O 1
ATOM 8533 N N . SER F 2 74 ? 64.885 10.795 122.913 1.00 47.02 172 SER F N 1
ATOM 8534 C CA . SER F 2 74 ? 64.631 11.191 124.304 1.00 48.18 172 SER F CA 1
ATOM 8535 C C . SER F 2 74 ? 63.460 12.176 124.398 1.00 48.14 172 SER F C 1
ATOM 8536 O O . SER F 2 74 ? 62.659 12.109 125.329 1.00 48.16 172 SER F O 1
ATOM 8539 N N . VAL F 2 75 ? 63.366 13.077 123.421 1.00 48.61 173 VAL F N 1
ATOM 8540 C CA . VAL F 2 75 ? 62.263 14.029 123.319 1.00 48.82 173 VAL F CA 1
ATOM 8541 C C . VAL F 2 75 ? 60.962 13.282 123.132 1.00 49.72 173 VAL F C 1
ATOM 8542 O O . VAL F 2 75 ? 60.000 13.493 123.875 1.00 49.97 173 VAL F O 1
ATOM 8546 N N . MET F 2 76 ? 60.956 12.393 122.140 1.00 50.20 174 MET F N 1
ATOM 8547 C CA . MET F 2 76 ? 59.847 11.494 121.899 1.00 50.98 174 MET F CA 1
ATOM 8548 C C . MET F 2 76 ? 59.551 10.664 123.147 1.00 50.88 174 MET F C 1
ATOM 8549 O O . MET F 2 76 ? 58.396 10.405 123.453 1.00 50.71 174 MET F O 1
ATOM 8554 N N . ASN F 2 77 ? 60.597 10.261 123.868 1.00 51.05 175 ASN F N 1
ATOM 8555 C CA . ASN F 2 77 ? 60.420 9.513 125.114 1.00 51.24 175 ASN F CA 1
ATOM 8556 C C . ASN F 2 77 ? 59.721 10.327 126.193 1.00 51.19 175 ASN F C 1
ATOM 8557 O O . ASN F 2 77 ? 58.732 9.862 126.762 1.00 50.98 175 ASN F O 1
ATOM 8562 N N . GLU F 2 78 ? 60.234 11.537 126.463 1.00 51.61 176 GLU F N 1
ATOM 8563 C CA . GLU F 2 78 ? 59.637 12.450 127.459 1.00 51.56 176 GLU F CA 1
ATOM 8564 C C . GLU F 2 78 ? 58.216 12.864 127.076 1.00 51.34 176 GLU F C 1
ATOM 8565 O O . GLU F 2 78 ? 57.320 12.940 127.932 1.00 51.18 176 GLU F O 1
ATOM 8571 N N . TRP F 2 79 ? 58.022 13.119 125.786 1.00 50.84 177 TRP F N 1
ATOM 8572 C CA . TRP F 2 79 ? 56.720 13.482 125.267 1.00 50.93 177 TRP F CA 1
ATOM 8573 C C . TRP F 2 79 ? 56.400 12.660 124.008 1.00 50.98 177 TRP F C 1
ATOM 8574 O O . TRP F 2 79 ? 56.881 12.970 122.909 1.00 50.76 177 TRP F O 1
ATOM 8585 N N . PRO F 2 80 ? 55.616 11.578 124.177 1.00 51.04 178 PRO F N 1
ATOM 8586 C CA . PRO F 2 80 ? 55.241 10.709 123.053 1.00 51.18 178 PRO F CA 1
ATOM 8587 C C . PRO F 2 80 ? 54.442 11.463 121.998 1.00 51.07 178 PRO F C 1
ATOM 8588 O O . PRO F 2 80 ? 53.380 12.013 122.298 1.00 51.67 178 PRO F O 1
ATOM 8592 N N . GLY F 2 81 ? 54.958 11.494 120.777 1.00 50.72 179 GLY F N 1
ATOM 8593 C CA . GLY F 2 81 ? 54.312 12.229 119.699 1.00 50.68 179 GLY F CA 1
ATOM 8594 C C . GLY F 2 81 ? 54.966 13.560 119.354 1.00 50.38 179 GLY F C 1
ATOM 8595 O O . GLY F 2 81 ? 54.661 14.164 118.329 1.00 50.76 179 GLY F O 1
ATOM 8596 N N . ILE F 2 82 ? 55.871 14.017 120.202 1.00 49.98 180 ILE F N 1
ATOM 8597 C CA . ILE F 2 82 ? 56.585 15.269 119.948 1.00 49.97 180 ILE F CA 1
ATOM 8598 C C . ILE F 2 82 ? 57.875 14.965 119.147 1.00 49.68 180 ILE F C 1
ATOM 8599 O O . ILE F 2 82 ? 58.444 13.872 119.276 1.00 49.82 180 ILE F O 1
ATOM 8604 N N . ARG F 2 83 ? 58.309 15.895 118.290 1.00 49.04 181 ARG F N 1
ATOM 8605 C CA . ARG F 2 83 ? 59.599 15.739 117.602 1.00 48.27 181 ARG F CA 1
ATOM 8606 C C . ARG F 2 83 ? 60.590 16.874 117.857 1.00 47.69 181 ARG F C 1
ATOM 8607 O O . ARG F 2 83 ? 60.209 18.024 118.055 1.00 47.39 181 ARG F O 1
ATOM 8615 N N . LEU F 2 84 ? 61.869 16.517 117.843 1.00 46.51 182 LEU F N 1
ATOM 8616 C CA . LEU F 2 84 ? 62.961 17.480 118.012 1.00 45.71 182 LEU F CA 1
ATOM 8617 C C . LEU F 2 84 ? 63.137 18.273 116.728 1.00 45.32 182 LEU F C 1
ATOM 8618 O O . LEU F 2 84 ? 63.006 17.729 115.623 1.00 45.03 182 LEU F O 1
ATOM 8623 N N . LEU F 2 85 ? 63.438 19.550 116.871 1.00 44.46 183 LEU F N 1
ATOM 8624 C CA . LEU F 2 85 ? 63.631 20.396 115.716 1.00 44.52 183 LEU F CA 1
ATOM 8625 C C . LEU F 2 85 ? 65.028 21.000 115.741 1.00 44.60 183 LEU F C 1
ATOM 8626 O O . LEU F 2 85 ? 65.427 21.631 116.707 1.00 44.61 183 LEU F O 1
ATOM 8631 N N . VAL F 2 86 ? 65.789 20.758 114.685 1.00 45.45 184 VAL F N 1
ATOM 8632 C CA . VAL F 2 86 ? 67.067 21.436 114.490 1.00 45.91 184 VAL F CA 1
ATOM 8633 C C . VAL F 2 86 ? 66.832 22.640 113.575 1.00 46.71 184 VAL F C 1
ATOM 8634 O O . VAL F 2 86 ? 66.310 22.507 112.454 1.00 46.76 184 VAL F O 1
ATOM 8638 N N . THR F 2 87 ? 67.187 23.820 114.083 1.00 47.51 185 THR F N 1
ATOM 8639 C CA . THR F 2 87 ? 66.946 25.072 113.369 1.00 47.96 185 THR F CA 1
ATOM 8640 C C . THR F 2 87 ? 68.230 25.630 112.774 1.00 48.05 185 THR F C 1
ATOM 8641 O O . THR F 2 87 ? 68.185 26.567 111.978 1.00 48.40 185 THR F O 1
ATOM 8645 N N . GLU F 2 88 ? 69.366 25.054 113.166 1.00 48.22 186 GLU F N 1
ATOM 8646 C CA . GLU F 2 88 ? 70.676 25.444 112.648 1.00 48.41 186 GLU F CA 1
ATOM 8647 C C . GLU F 2 88 ? 71.705 24.400 113.041 1.00 48.54 186 GLU F C 1
ATOM 8648 O O . GLU F 2 88 ? 71.750 23.978 114.188 1.00 48.10 186 GLU F O 1
ATOM 8654 N N . SER F 2 89 ? 72.530 23.980 112.084 1.00 49.26 187 SER F N 1
ATOM 8655 C CA . SER F 2 89 ? 73.599 23.025 112.362 1.00 49.61 187 SER F CA 1
ATOM 8656 C C . SER F 2 89 ? 74.944 23.560 111.882 1.00 49.64 187 SER F C 1
ATOM 8657 O O . SER F 2 89 ? 75.332 24.677 112.237 1.00 49.78 187 SER F O 1
ATOM 8660 N N . GLU F 2 99 ? 80.858 33.424 116.146 1.00 60.05 197 GLU F N 1
ATOM 8661 C CA . GLU F 2 99 ? 82.191 32.753 115.728 1.00 60.13 197 GLU F CA 1
ATOM 8662 C C . GLU F 2 99 ? 82.458 31.259 116.270 1.00 60.46 197 GLU F C 1
ATOM 8663 O O . GLU F 2 99 ? 83.684 30.567 116.359 1.00 60.53 197 GLU F O 1
ATOM 8669 N N . SER F 2 100 ? 81.238 30.816 116.847 1.00 60.32 198 SER F N 1
ATOM 8670 C CA . SER F 2 100 ? 81.249 29.500 117.533 1.00 60.30 198 SER F CA 1
ATOM 8671 C C . SER F 2 100 ? 81.437 28.282 116.594 1.00 60.48 198 SER F C 1
ATOM 8672 O O . SER F 2 100 ? 81.969 28.405 115.446 1.00 60.53 198 SER F O 1
ATOM 8675 N N . LEU F 2 101 ? 80.990 27.112 117.101 1.00 60.59 199 LEU F N 1
ATOM 8676 C CA . LEU F 2 101 ? 81.280 25.812 116.474 1.00 60.58 199 LEU F CA 1
ATOM 8677 C C . LEU F 2 101 ? 80.340 25.431 115.307 1.00 60.59 199 LEU F C 1
ATOM 8678 O O . LEU F 2 101 ? 80.509 24.273 114.709 1.00 60.62 199 LEU F O 1
ATOM 8683 N N . HIS F 2 102 ? 79.411 26.428 114.969 1.00 60.59 200 HIS F N 1
ATOM 8684 C CA . HIS F 2 102 ? 78.460 26.215 113.864 1.00 60.20 200 HIS F CA 1
ATOM 8685 C C . HIS F 2 102 ? 79.131 26.046 112.499 1.00 60.22 200 HIS F C 1
ATOM 8686 O O . HIS F 2 102 ? 78.636 25.295 111.646 1.00 60.14 200 HIS F O 1
ATOM 8693 N N . TYR F 2 103 ? 80.248 26.745 112.291 1.00 60.34 201 TYR F N 1
ATOM 8694 C CA . TYR F 2 103 ? 80.992 26.632 111.025 1.00 60.53 201 TYR F CA 1
ATOM 8695 C C . TYR F 2 103 ? 81.910 25.398 111.023 1.00 60.28 201 TYR F C 1
ATOM 8696 O O . TYR F 2 103 ? 82.634 25.148 110.049 1.00 60.14 201 TYR F O 1
ATOM 8705 N N . GLU F 2 104 ? 81.856 24.635 112.123 1.00 60.10 202 GLU F N 1
ATOM 8706 C CA . GLU F 2 104 ? 82.640 23.411 112.302 1.00 59.86 202 GLU F CA 1
ATOM 8707 C C . GLU F 2 104 ? 81.726 22.184 112.396 1.00 59.27 202 GLU F C 1
ATOM 8708 O O . GLU F 2 104 ? 82.209 21.048 112.441 1.00 59.50 202 GLU F O 1
ATOM 8714 N N . GLY F 2 105 ? 80.412 22.416 112.433 1.00 58.56 203 GLY F N 1
ATOM 8715 C CA . GLY F 2 105 ? 79.415 21.343 112.557 1.00 57.50 203 GLY F CA 1
ATOM 8716 C C . GLY F 2 105 ? 79.270 20.747 113.957 1.00 56.91 203 GLY F C 1
ATOM 8717 O O . GLY F 2 105 ? 78.611 19.716 114.131 1.00 57.14 203 GLY F O 1
ATOM 8718 N N . ARG F 2 106 ? 79.859 21.404 114.959 1.00 55.84 204 ARG F N 1
ATOM 8719 C CA . ARG F 2 106 ? 79.963 20.836 116.310 1.00 54.80 204 ARG F CA 1
ATOM 8720 C C . ARG F 2 106 ? 78.965 21.457 117.306 1.00 54.05 204 ARG F C 1
ATOM 8721 O O . ARG F 2 106 ? 78.957 21.107 118.502 1.00 53.46 204 ARG F O 1
ATOM 8729 N N . ALA F 2 107 ? 78.132 22.368 116.794 1.00 53.25 205 ALA F N 1
ATOM 8730 C CA . ALA F 2 107 ? 77.100 23.047 117.583 1.00 52.64 205 ALA F CA 1
ATOM 8731 C C . ALA F 2 107 ? 75.718 22.957 116.906 1.00 52.16 205 ALA F C 1
ATOM 8732 O O . ALA F 2 107 ? 75.614 23.054 115.673 1.00 52.04 205 ALA F O 1
ATOM 8734 N N . VAL F 2 108 ? 74.670 22.755 117.707 1.00 51.14 206 VAL F N 1
ATOM 8735 C CA . VAL F 2 108 ? 73.288 22.830 117.200 1.00 50.58 206 VAL F CA 1
ATOM 8736 C C . VAL F 2 108 ? 72.401 23.844 117.934 1.00 50.56 206 VAL F C 1
ATOM 8737 O O . VAL F 2 108 ? 72.570 24.106 119.135 1.00 50.26 206 VAL F O 1
ATOM 8741 N N . THR F 2 109 ? 71.478 24.423 117.173 1.00 50.32 207 THR F N 1
ATOM 8742 C CA . THR F 2 109 ? 70.417 25.249 117.703 1.00 50.07 207 THR F CA 1
ATOM 8743 C C . THR F 2 109 ? 69.111 24.462 117.531 1.00 49.79 207 THR F C 1
ATOM 8744 O O . THR F 2 109 ? 68.777 24.024 116.417 1.00 49.45 207 THR F O 1
ATOM 8748 N N . ILE F 2 110 ? 68.398 24.268 118.647 1.00 49.11 208 ILE F N 1
ATOM 8749 C CA . ILE F 2 110 ? 67.266 23.340 118.695 1.00 48.06 208 ILE F CA 1
ATOM 8750 C C . ILE F 2 110 ? 66.000 23.892 119.375 1.00 48.38 208 ILE F C 1
ATOM 8751 O O . ILE F 2 110 ? 66.058 24.834 120.170 1.00 48.13 208 ILE F O 1
ATOM 8756 N N . ALA F 2 111 ? 64.863 23.282 119.051 1.00 48.02 209 ALA F N 1
ATOM 8757 C CA . ALA F 2 111 ? 63.593 23.539 119.730 1.00 48.04 209 ALA F CA 1
ATOM 8758 C C . ALA F 2 111 ? 62.776 22.252 119.689 1.00 48.00 209 ALA F C 1
ATOM 8759 O O . ALA F 2 111 ? 63.332 21.181 119.446 1.00 47.52 209 ALA F O 1
ATOM 8761 N N . THR F 2 112 ? 61.470 22.348 119.948 1.00 48.17 210 THR F N 1
ATOM 8762 C CA . THR F 2 112 ? 60.562 21.215 119.781 1.00 48.09 210 THR F CA 1
ATOM 8763 C C . THR F 2 112 ? 59.659 21.490 118.578 1.00 48.47 210 THR F C 1
ATOM 8764 O O . THR F 2 112 ? 59.545 22.645 118.131 1.00 48.15 210 THR F O 1
ATOM 8768 N N . SER F 2 113 ? 59.052 20.416 118.056 1.00 48.52 211 SER F N 1
ATOM 8769 C CA . SER F 2 113 ? 58.137 20.443 116.906 1.00 48.42 211 SER F CA 1
ATOM 8770 C C . SER F 2 113 ? 56.818 21.163 117.207 1.00 48.41 211 SER F C 1
ATOM 8771 O O . SER F 2 113 ? 56.217 21.756 116.323 1.00 48.01 211 SER F O 1
ATOM 8774 N N . ASP F 2 114 ? 56.376 21.111 118.461 1.00 48.44 212 ASP F N 1
ATOM 8775 C CA . ASP F 2 114 ? 55.155 21.809 118.865 1.00 48.71 212 ASP F CA 1
ATOM 8776 C C . ASP F 2 114 ? 55.432 23.249 119.344 1.00 48.56 212 ASP F C 1
ATOM 8777 O O . ASP F 2 114 ? 54.524 23.929 119.781 1.00 48.20 212 ASP F O 1
ATOM 8782 N N . ARG F 2 115 ? 56.691 23.682 119.261 1.00 48.94 213 ARG F N 1
ATOM 8783 C CA . ARG F 2 115 ? 57.094 25.073 119.522 1.00 49.88 213 ARG F CA 1
ATOM 8784 C C . ARG F 2 115 ? 56.785 25.558 120.943 1.00 50.52 213 ARG F C 1
ATOM 8785 O O . ARG F 2 115 ? 56.659 26.765 121.196 1.00 49.93 213 ARG F O 1
ATOM 8793 N N . ASP F 2 116 ? 56.672 24.603 121.864 1.00 51.57 214 ASP F N 1
ATOM 8794 C CA . ASP F 2 116 ? 56.316 24.909 123.241 1.00 52.18 214 ASP F CA 1
ATOM 8795 C C . ASP F 2 116 ? 57.556 25.384 123.977 1.00 52.15 214 ASP F C 1
ATOM 8796 O O . ASP F 2 116 ? 58.311 24.579 124.558 1.00 52.64 214 ASP F O 1
ATOM 8801 N N . GLN F 2 117 ? 57.752 26.702 123.930 1.00 51.24 215 GLN F N 1
ATOM 8802 C CA . GLN F 2 117 ? 58.817 27.377 124.653 1.00 51.04 215 GLN F CA 1
ATOM 8803 C C . GLN F 2 117 ? 58.890 27.026 126.135 1.00 50.29 215 GLN F C 1
ATOM 8804 O O . GLN F 2 117 ? 59.948 27.159 126.741 1.00 50.85 215 GLN F O 1
ATOM 8810 N N . SER F 2 118 ? 57.774 26.610 126.721 1.00 49.39 216 SER F N 1
ATOM 8811 C CA . SER F 2 118 ? 57.765 26.175 128.112 1.00 48.79 216 SER F CA 1
ATOM 8812 C C . SER F 2 118 ? 58.500 24.855 128.309 1.00 48.37 216 SER F C 1
ATOM 8813 O O . SER F 2 118 ? 58.938 24.570 129.424 1.00 47.70 216 SER F O 1
ATOM 8816 N N . LYS F 2 119 ? 58.634 24.066 127.228 1.00 47.58 217 LYS F N 1
ATOM 8817 C CA . LYS F 2 119 ? 59.423 22.813 127.237 1.00 47.06 217 LYS F CA 1
ATOM 8818 C C . LYS F 2 119 ? 60.940 23.022 127.086 1.00 46.92 217 LYS F C 1
ATOM 8819 O O . LYS F 2 119 ? 61.723 22.103 127.319 1.00 46.87 217 LYS F O 1
ATOM 8825 N N . TYR F 2 120 ? 61.358 24.230 126.723 1.00 46.93 218 TYR F N 1
ATOM 8826 C CA . TYR F 2 120 ? 62.763 24.463 126.352 1.00 46.67 218 TYR F CA 1
ATOM 8827 C C . TYR F 2 120 ? 63.768 24.184 127.479 1.00 46.15 218 TYR F C 1
ATOM 8828 O O . TYR F 2 120 ? 64.790 23.574 127.233 1.00 46.36 218 TYR F O 1
ATOM 8837 N N . GLY F 2 121 ? 63.455 24.612 128.699 1.00 45.55 219 GLY F N 1
ATOM 8838 C CA . GLY F 2 121 ? 64.231 24.287 129.872 1.00 45.29 219 GLY F CA 1
ATOM 8839 C C . GLY F 2 121 ? 64.334 22.792 130.050 1.00 45.79 219 GLY F C 1
ATOM 8840 O O . GLY F 2 121 ? 65.384 22.265 130.406 1.00 45.34 219 GLY F O 1
ATOM 8841 N N . MET F 2 122 ? 63.223 22.108 129.796 1.00 46.26 220 MET F N 1
ATOM 8842 C CA . MET F 2 122 ? 63.171 20.654 129.882 1.00 46.60 220 MET F CA 1
ATOM 8843 C C . MET F 2 122 ? 64.001 20.011 128.756 1.00 45.66 220 MET F C 1
ATOM 8844 O O . MET F 2 122 ? 64.775 19.074 128.999 1.00 45.57 220 MET F O 1
ATOM 8849 N N . LEU F 2 123 ? 63.842 20.537 127.538 1.00 44.09 221 LEU F N 1
ATOM 8850 C CA . LEU F 2 123 ? 64.627 20.130 126.375 1.00 43.12 221 LEU F CA 1
ATOM 8851 C C . LEU F 2 123 ? 66.137 20.254 126.622 1.00 43.53 221 LEU F C 1
ATOM 8852 O O . LEU F 2 123 ? 66.889 19.358 126.271 1.00 43.23 221 LEU F O 1
ATOM 8857 N N . ALA F 2 124 ? 66.547 21.387 127.202 1.00 43.75 222 ALA F N 1
ATOM 8858 C CA . ALA F 2 124 ? 67.903 21.652 127.649 1.00 44.96 222 ALA F CA 1
ATOM 8859 C C . ALA F 2 124 ? 68.402 20.549 128.598 1.00 45.71 222 ALA F C 1
ATOM 8860 O O . ALA F 2 124 ? 69.479 19.992 128.398 1.00 46.15 222 ALA F O 1
ATOM 8862 N N . ARG F 2 125 ? 67.608 20.231 129.615 1.00 46.91 223 ARG F N 1
ATOM 8863 C CA . ARG F 2 125 ? 67.917 19.129 130.496 1.00 48.55 223 ARG F CA 1
ATOM 8864 C C . ARG F 2 125 ? 68.055 17.819 129.681 1.00 49.12 223 ARG F C 1
ATOM 8865 O O . ARG F 2 125 ? 69.021 17.057 129.863 1.00 49.37 223 ARG F O 1
ATOM 8873 N N . LEU F 2 126 ? 67.123 17.578 128.759 1.00 49.07 224 LEU F N 1
ATOM 8874 C CA . LEU F 2 126 ? 67.216 16.383 127.909 1.00 49.24 224 LEU F CA 1
ATOM 8875 C C . LEU F 2 126 ? 68.464 16.361 127.035 1.00 49.30 224 LEU F C 1
ATOM 8876 O O . LEU F 2 126 ? 69.023 15.304 126.806 1.00 50.15 224 LEU F O 1
ATOM 8881 N N . ALA F 2 127 ? 68.914 17.515 126.558 1.00 49.39 225 ALA F N 1
ATOM 8882 C CA . ALA F 2 127 ? 70.174 17.561 125.819 1.00 49.54 225 ALA F CA 1
ATOM 8883 C C . ALA F 2 127 ? 71.367 17.188 126.709 1.00 49.97 225 ALA F C 1
ATOM 8884 O O . ALA F 2 127 ? 72.292 16.521 126.246 1.00 49.89 225 ALA F O 1
ATOM 8886 N N . VAL F 2 128 ? 71.351 17.616 127.980 1.00 50.63 226 VAL F N 1
ATOM 8887 C CA . VAL F 2 128 ? 72.387 17.186 128.944 1.00 51.37 226 VAL F CA 1
ATOM 8888 C C . VAL F 2 128 ? 72.333 15.671 129.149 1.00 51.96 226 VAL F C 1
ATOM 8889 O O . VAL F 2 128 ? 73.353 14.985 129.033 1.00 52.14 226 VAL F O 1
ATOM 8893 N N . GLU F 2 129 ? 71.142 15.168 129.472 1.00 52.52 227 GLU F N 1
ATOM 8894 C CA . GLU F 2 129 ? 70.912 13.740 129.674 1.00 53.18 227 GLU F CA 1
ATOM 8895 C C . GLU F 2 129 ? 71.368 12.932 128.462 1.00 53.23 227 GLU F C 1
ATOM 8896 O O . GLU F 2 129 ? 72.056 11.916 128.600 1.00 53.00 227 GLU F O 1
ATOM 8902 N N . ALA F 2 130 ? 70.984 13.410 127.279 1.00 53.34 228 ALA F N 1
ATOM 8903 C CA . ALA F 2 130 ? 71.377 12.802 126.014 1.00 53.27 228 ALA F CA 1
ATOM 8904 C C . ALA F 2 130 ? 72.889 12.892 125.776 1.00 53.15 228 ALA F C 1
ATOM 8905 O O . ALA F 2 130 ? 73.403 12.351 124.797 1.00 53.41 228 ALA F O 1
ATOM 8907 N N . GLY F 2 131 ? 73.597 13.578 126.670 1.00 52.86 229 GLY F N 1
ATOM 8908 C CA . GLY F 2 131 ? 75.052 13.488 126.719 1.00 52.81 229 GLY F CA 1
ATOM 8909 C C . GLY F 2 131 ? 75.821 14.470 125.861 1.00 52.66 229 GLY F C 1
ATOM 8910 O O . GLY F 2 131 ? 76.964 14.178 125.433 1.00 52.97 229 GLY F O 1
ATOM 8911 N N . PHE F 2 132 ? 75.194 15.624 125.592 1.00 52.68 230 PHE F N 1
ATOM 8912 C CA . PHE F 2 132 ? 75.908 16.741 124.972 1.00 52.37 230 PHE F CA 1
ATOM 8913 C C . PHE F 2 132 ? 76.909 17.298 125.981 1.00 52.05 230 PHE F C 1
ATOM 8914 O O . PHE F 2 132 ? 76.626 17.365 127.182 1.00 51.75 230 PHE F O 1
ATOM 8922 N N . ASP F 2 133 ? 78.087 17.678 125.494 1.00 51.80 231 ASP F N 1
ATOM 8923 C CA . ASP F 2 133 ? 79.176 18.092 126.391 1.00 51.63 231 ASP F CA 1
ATOM 8924 C C . ASP F 2 133 ? 78.974 19.485 127.030 1.00 51.20 231 ASP F C 1
ATOM 8925 O O . ASP F 2 133 ? 79.583 19.801 128.068 1.00 50.95 231 ASP F O 1
ATOM 8930 N N . TRP F 2 134 ? 78.113 20.300 126.415 1.00 50.36 232 TRP F N 1
ATOM 8931 C CA . TRP F 2 134 ? 77.844 21.665 126.881 1.00 49.43 232 TRP F CA 1
ATOM 8932 C C . TRP F 2 134 ? 76.533 22.174 126.275 1.00 49.11 232 TRP F C 1
ATOM 8933 O O . TRP F 2 134 ? 76.403 22.254 125.044 1.00 48.98 232 TRP F O 1
ATOM 8944 N N . VAL F 2 135 ? 75.577 22.513 127.147 1.00 48.45 233 VAL F N 1
ATOM 8945 C CA . VAL F 2 135 ? 74.244 22.959 126.749 1.00 47.64 233 VAL F CA 1
ATOM 8946 C C . VAL F 2 135 ? 74.059 24.369 127.291 1.00 47.76 233 VAL F C 1
ATOM 8947 O O . VAL F 2 135 ? 74.518 24.686 128.392 1.00 47.88 233 VAL F O 1
ATOM 8951 N N . SER F 2 136 ? 73.413 25.227 126.515 1.00 47.41 234 SER F N 1
ATOM 8952 C CA . SER F 2 136 ? 73.294 26.621 126.914 1.00 47.36 234 SER F CA 1
ATOM 8953 C C . SER F 2 136 ? 71.906 27.123 126.590 1.00 47.18 234 SER F C 1
ATOM 8954 O O . SER F 2 136 ? 71.470 27.048 125.449 1.00 47.63 234 SER F O 1
ATOM 8957 N N . TYR F 2 137 ? 71.194 27.621 127.595 1.00 47.22 235 TYR F N 1
ATOM 8958 C CA . TYR F 2 137 ? 69.831 28.107 127.371 1.00 46.51 235 TYR F CA 1
ATOM 8959 C C . TYR F 2 137 ? 69.912 29.558 126.912 1.00 46.74 235 TYR F C 1
ATOM 8960 O O . TYR F 2 137 ? 69.659 30.485 127.677 1.00 47.16 235 TYR F O 1
ATOM 8969 N N . VAL F 2 138 ? 70.271 29.743 125.643 1.00 46.94 236 VAL F N 1
ATOM 8970 C CA . VAL F 2 138 ? 70.690 31.052 125.133 1.00 46.81 236 VAL F CA 1
ATOM 8971 C C . VAL F 2 138 ? 69.528 32.011 124.943 1.00 47.05 236 VAL F C 1
ATOM 8972 O O . VAL F 2 138 ? 69.707 33.218 125.067 1.00 47.12 236 VAL F O 1
ATOM 8976 N N . SER F 2 139 ? 68.340 31.491 124.640 1.00 47.22 237 SER F N 1
ATOM 8977 C CA . SER F 2 139 ? 67.185 32.366 124.445 1.00 47.74 237 SER F CA 1
ATOM 8978 C C . SER F 2 139 ? 65.884 31.632 124.676 1.00 48.08 237 SER F C 1
ATOM 8979 O O . SER F 2 139 ? 65.861 30.407 124.757 1.00 48.07 237 SER F O 1
ATOM 8982 N N . ARG F 2 140 ? 64.795 32.384 124.761 1.00 48.68 238 ARG F N 1
ATOM 8983 C CA . ARG F 2 140 ? 63.471 31.785 124.855 1.00 49.89 238 ARG F CA 1
ATOM 8984 C C . ARG F 2 140 ? 63.098 31.110 123.540 1.00 50.87 238 ARG F C 1
ATOM 8985 O O . ARG F 2 140 ? 62.251 30.209 123.519 1.00 51.64 238 ARG F O 1
ATOM 8993 N N . ARG F 2 141 ? 63.715 31.559 122.448 1.00 51.47 239 ARG F N 1
ATOM 8994 C CA . ARG F 2 141 ? 63.456 31.003 121.109 1.00 52.25 239 ARG F CA 1
ATOM 8995 C C . ARG F 2 141 ? 64.002 29.581 120.898 1.00 51.92 239 ARG F C 1
ATOM 8996 O O . ARG F 2 141 ? 63.366 28.784 120.212 1.00 52.18 239 ARG F O 1
ATOM 9004 N N . HIS F 2 142 ? 65.176 29.281 121.472 1.00 51.49 240 HIS F N 1
ATOM 9005 C CA . HIS F 2 142 ? 65.929 28.047 121.167 1.00 51.24 240 HIS F CA 1
ATOM 9006 C C . HIS F 2 142 ? 67.064 27.703 122.163 1.00 50.46 240 HIS F C 1
ATOM 9007 O O . HIS F 2 142 ? 67.561 28.567 122.891 1.00 50.12 240 HIS F O 1
ATOM 9014 N N . ILE F 2 143 ? 67.478 26.436 122.156 1.00 49.51 241 ILE F N 1
ATOM 9015 C CA . ILE F 2 143 ? 68.588 25.959 122.974 1.00 48.59 241 ILE F CA 1
ATOM 9016 C C . ILE F 2 143 ? 69.821 25.714 122.108 1.00 49.27 241 ILE F C 1
ATOM 9017 O O . ILE F 2 143 ? 69.726 25.229 120.974 1.00 49.17 241 ILE F O 1
ATOM 9022 N N . TYR F 2 144 ? 70.978 26.060 122.653 1.00 49.53 242 TYR F N 1
ATOM 9023 C CA . TYR F 2 144 ? 72.235 25.803 122.004 1.00 49.98 242 TYR F CA 1
ATOM 9024 C C . TYR F 2 144 ? 72.870 24.594 122.669 1.00 50.53 242 TYR F C 1
ATOM 9025 O O . TYR F 2 144 ? 72.915 24.521 123.893 1.00 50.72 242 TYR F O 1
ATOM 9034 N N . CYS F 2 145 ? 73.344 23.647 121.858 1.00 51.19 243 CYS F N 1
ATOM 9035 C CA . CYS F 2 145 ? 74.122 22.496 122.345 1.00 51.59 243 CYS F CA 1
ATOM 9036 C C . CYS F 2 145 ? 75.407 22.327 121.543 1.00 51.90 243 CYS F C 1
ATOM 9037 O O . CYS F 2 145 ? 75.476 22.735 120.381 1.00 51.91 243 CYS F O 1
ATOM 9040 N N . SER F 2 146 ? 76.409 21.701 122.161 1.00 52.17 244 SER F N 1
ATOM 9041 C CA . SER F 2 146 ? 77.682 21.429 121.504 1.00 52.29 244 SER F CA 1
ATOM 9042 C C . SER F 2 146 ? 78.352 20.190 122.084 1.00 52.65 244 SER F C 1
ATOM 9043 O O . SER F 2 146 ? 77.989 19.706 123.167 1.00 52.46 244 SER F O 1
ATOM 9046 N N . VAL F 2 147 ? 79.325 19.682 121.334 1.00 53.14 245 VAL F N 1
ATOM 9047 C CA . VAL F 2 147 ? 80.108 18.516 121.729 1.00 53.59 245 VAL F CA 1
ATOM 9048 C C . VAL F 2 147 ? 81.596 18.853 121.619 1.00 54.25 245 VAL F C 1
ATOM 9049 O O . VAL F 2 147 ? 81.985 19.853 120.932 1.00 54.46 245 VAL F O 1
ATOM 9053 N N . LYS F 2 148 ? 82.430 18.034 122.282 1.00 54.96 246 LYS F N 1
ATOM 9054 C CA . LYS F 2 148 ? 83.882 18.141 122.103 1.00 55.55 246 LYS F CA 1
ATOM 9055 C C . LYS F 2 148 ? 84.328 17.501 120.797 1.00 55.73 246 LYS F C 1
ATOM 9056 O O . LYS F 2 148 ? 85.642 17.836 120.432 1.00 56.02 246 LYS F O 1
ATOM 9062 N N . LEU G 2 1 ? 47.427 69.990 138.713 1.00 51.25 99 LEU G N 1
ATOM 9063 C CA . LEU G 2 1 ? 46.329 69.108 138.195 1.00 51.01 99 LEU G CA 1
ATOM 9064 C C . LEU G 2 1 ? 46.712 67.619 138.182 1.00 50.50 99 LEU G C 1
ATOM 9065 O O . LEU G 2 1 ? 47.884 67.270 138.002 1.00 50.32 99 LEU G O 1
ATOM 9070 N N . TYR G 2 2 ? 45.718 66.758 138.408 1.00 49.75 100 TYR G N 1
ATOM 9071 C CA . TYR G 2 2 ? 45.907 65.311 138.308 1.00 49.10 100 TYR G CA 1
ATOM 9072 C C . TYR G 2 2 ? 45.626 64.811 136.896 1.00 47.77 100 TYR G C 1
ATOM 9073 O O . TYR G 2 2 ? 44.556 65.094 136.339 1.00 48.36 100 TYR G O 1
ATOM 9082 N N . PRO G 2 3 ? 46.578 64.052 136.313 1.00 46.04 101 PRO G N 1
ATOM 9083 C CA . PRO G 2 3 ? 46.398 63.529 134.965 1.00 44.82 101 PRO G CA 1
ATOM 9084 C C . PRO G 2 3 ? 45.360 62.413 134.944 1.00 43.85 101 PRO G C 1
ATOM 9085 O O . PRO G 2 3 ? 45.107 61.799 135.981 1.00 44.23 101 PRO G O 1
ATOM 9089 N N . LEU G 2 4 ? 44.766 62.134 133.787 1.00 42.02 102 LEU G N 1
ATOM 9090 C CA . LEU G 2 4 ? 43.980 60.918 133.683 1.00 40.82 102 LEU G CA 1
ATOM 9091 C C . LEU G 2 4 ? 44.923 59.718 133.685 1.00 40.76 102 LEU G C 1
ATOM 9092 O O . LEU G 2 4 ? 46.140 59.835 133.433 1.00 40.05 102 LEU G O 1
ATOM 9097 N N . VAL G 2 5 ? 44.344 58.571 133.997 1.00 40.10 103 VAL G N 1
ATOM 9098 C CA . VAL G 2 5 ? 45.030 57.288 133.987 1.00 40.08 103 VAL G CA 1
ATOM 9099 C C . VAL G 2 5 ? 44.454 56.459 132.813 1.00 39.96 103 VAL G C 1
ATOM 9100 O O . VAL G 2 5 ? 43.384 56.778 132.293 1.00 40.40 103 VAL G O 1
ATOM 9104 N N . LEU G 2 6 ? 45.154 55.422 132.368 1.00 39.94 104 LEU G N 1
ATOM 9105 C CA . LEU G 2 6 ? 44.653 54.563 131.262 1.00 39.57 104 LEU G CA 1
ATOM 9106 C C . LEU G 2 6 ? 43.249 54.001 131.498 1.00 39.16 104 LEU G C 1
ATOM 9107 O O . LEU G 2 6 ? 42.957 53.470 132.566 1.00 38.35 104 LEU G O 1
ATOM 9112 N N . LYS G 2 7 ? 42.407 54.097 130.472 1.00 39.70 105 LYS G N 1
ATOM 9113 C CA . LYS G 2 7 ? 41.007 53.599 130.486 1.00 40.64 105 LYS G CA 1
ATOM 9114 C C . LYS G 2 7 ? 40.053 54.477 131.283 1.00 41.03 105 LYS G C 1
ATOM 9115 O O . LYS G 2 7 ? 38.855 54.181 131.399 1.00 41.36 105 LYS G O 1
ATOM 9121 N N . GLN G 2 8 ? 40.587 55.556 131.836 1.00 41.62 106 GLN G N 1
ATOM 9122 C CA . GLN G 2 8 ? 39.775 56.482 132.582 1.00 42.10 106 GLN G CA 1
ATOM 9123 C C . GLN G 2 8 ? 39.043 57.417 131.613 1.00 42.78 106 GLN G C 1
ATOM 9124 O O . GLN G 2 8 ? 39.602 57.811 130.578 1.00 42.24 106 GLN G O 1
ATOM 9130 N N . THR G 2 9 ? 37.781 57.732 131.940 1.00 43.40 107 THR G N 1
ATOM 9131 C CA . THR G 2 9 ? 36.966 58.638 131.130 1.00 44.05 107 THR G CA 1
ATOM 9132 C C . THR G 2 9 ? 36.356 59.744 131.982 1.00 44.89 107 THR G C 1
ATOM 9133 O O . THR G 2 9 ? 35.897 59.499 133.104 1.00 44.34 107 THR G O 1
ATOM 9137 N N . ILE G 2 10 ? 36.346 60.956 131.430 1.00 45.70 108 ILE G N 1
ATOM 9138 C CA . ILE G 2 10 ? 35.738 62.110 132.080 1.00 46.74 108 ILE G CA 1
ATOM 9139 C C . ILE G 2 10 ? 34.832 62.804 131.073 1.00 47.15 108 ILE G C 1
ATOM 9140 O O . ILE G 2 10 ? 35.304 63.189 129.997 1.00 47.69 108 ILE G O 1
ATOM 9145 N N . PRO G 2 11 ? 33.527 62.942 131.410 1.00 47.34 109 PRO G N 1
ATOM 9146 C CA . PRO G 2 11 ? 33.001 62.515 132.711 1.00 47.74 109 PRO G CA 1
ATOM 9147 C C . PRO G 2 11 ? 33.007 60.994 132.903 1.00 47.76 109 PRO G C 1
ATOM 9148 O O . PRO G 2 11 ? 33.058 60.240 131.929 1.00 47.27 109 PRO G O 1
ATOM 9152 N N . ASN G 2 12 ? 32.943 60.565 134.158 1.00 48.59 110 ASN G N 1
ATOM 9153 C CA . ASN G 2 12 ? 32.771 59.161 134.491 1.00 49.39 110 ASN G CA 1
ATOM 9154 C C . ASN G 2 12 ? 31.368 58.632 134.159 1.00 49.89 110 ASN G C 1
ATOM 9155 O O . ASN G 2 12 ? 30.699 58.036 134.996 1.00 49.82 110 ASN G O 1
ATOM 9160 N N . LEU G 2 13 ? 30.936 58.865 132.923 1.00 50.85 111 LEU G N 1
ATOM 9161 C CA . LEU G 2 13 ? 29.655 58.379 132.399 1.00 51.23 111 LEU G CA 1
ATOM 9162 C C . LEU G 2 13 ? 29.872 57.913 130.968 1.00 51.34 111 LEU G C 1
ATOM 9163 O O . LEU G 2 13 ? 30.934 58.142 130.392 1.00 51.42 111 LEU G O 1
ATOM 9168 N N . SER G 2 14 ? 28.869 57.261 130.392 1.00 51.60 112 SER G N 1
ATOM 9169 C CA . SER G 2 14 ? 28.940 56.847 128.994 1.00 52.11 112 SER G CA 1
ATOM 9170 C C . SER G 2 14 ? 28.955 58.026 128.029 1.00 52.36 112 SER G C 1
ATOM 9171 O O . SER G 2 14 ? 28.433 59.104 128.327 1.00 52.34 112 SER G O 1
ATOM 9174 N N . GLU G 2 15 ? 29.564 57.810 126.869 1.00 52.62 113 GLU G N 1
ATOM 9175 C CA . GLU G 2 15 ? 29.809 58.889 125.911 1.00 53.05 113 GLU G CA 1
ATOM 9176 C C . GLU G 2 15 ? 28.538 59.612 125.442 1.00 53.35 113 GLU G C 1
ATOM 9177 O O . GLU G 2 15 ? 28.515 60.843 125.334 1.00 53.14 113 GLU G O 1
ATOM 9183 N N . TYR G 2 16 ? 27.489 58.837 125.179 1.00 53.98 114 TYR G N 1
ATOM 9184 C CA . TYR G 2 16 ? 26.293 59.358 124.525 1.00 54.57 114 TYR G CA 1
ATOM 9185 C C . TYR G 2 16 ? 25.245 59.935 125.480 1.00 54.31 114 TYR G C 1
ATOM 9186 O O . TYR G 2 16 ? 24.127 60.250 125.055 1.00 54.11 114 TYR G O 1
ATOM 9195 N N . THR G 2 17 ? 25.607 60.080 126.756 1.00 53.99 115 THR G N 1
ATOM 9196 C CA . THR G 2 17 ? 24.713 60.707 127.728 1.00 53.97 115 THR G CA 1
ATOM 9197 C C . THR G 2 17 ? 24.681 62.222 127.528 1.00 54.05 115 THR G C 1
ATOM 9198 O O . THR G 2 17 ? 25.611 62.784 126.942 1.00 54.40 115 THR G O 1
ATOM 9202 N N . ASN G 2 18 ? 23.613 62.870 128.003 1.00 53.88 116 ASN G N 1
ATOM 9203 C CA . ASN G 2 18 ? 23.403 64.311 127.805 1.00 53.58 116 ASN G CA 1
ATOM 9204 C C . ASN G 2 18 ? 24.528 65.200 128.333 1.00 53.62 116 ASN G C 1
ATOM 9205 O O . ASN G 2 18 ? 24.911 66.170 127.676 1.00 53.78 116 ASN G O 1
ATOM 9210 N N . SER G 2 19 ? 25.047 64.868 129.515 1.00 53.36 117 SER G N 1
ATOM 9211 C CA . SER G 2 19 ? 26.110 65.652 130.150 1.00 53.25 117 SER G CA 1
ATOM 9212 C C . SER G 2 19 ? 27.525 65.234 129.685 1.00 53.15 117 SER G C 1
ATOM 9213 O O . SER G 2 19 ? 28.534 65.830 130.089 1.00 53.10 117 SER G O 1
ATOM 9216 N N . ALA G 2 20 ? 27.587 64.201 128.848 1.00 52.78 118 ALA G N 1
ATOM 9217 C CA . ALA G 2 20 ? 28.791 63.893 128.095 1.00 52.63 118 ALA G CA 1
ATOM 9218 C C . ALA G 2 20 ? 28.705 64.599 126.741 1.00 52.71 118 ALA G C 1
ATOM 9219 O O . ALA G 2 20 ? 28.768 65.828 126.678 1.00 52.54 118 ALA G O 1
ATOM 9221 N N . SER G 2 21 ? 28.540 63.825 125.669 1.00 52.82 119 SER G N 1
ATOM 9222 C CA . SER G 2 21 ? 28.408 64.376 124.314 1.00 52.73 119 SER G CA 1
ATOM 9223 C C . SER G 2 21 ? 26.972 64.415 123.768 1.00 52.80 119 SER G C 1
ATOM 9224 O O . SER G 2 21 ? 26.607 65.332 123.022 1.00 53.12 119 SER G O 1
ATOM 9227 N N . GLY G 2 22 ? 26.162 63.427 124.137 1.00 52.61 120 GLY G N 1
ATOM 9228 C CA . GLY G 2 22 ? 24.819 63.290 123.575 1.00 52.59 120 GLY G CA 1
ATOM 9229 C C . GLY G 2 22 ? 24.750 62.169 122.549 1.00 52.50 120 GLY G C 1
ATOM 9230 O O . GLY G 2 22 ? 25.785 61.627 122.142 1.00 52.40 120 GLY G O 1
ATOM 9231 N N . PRO G 2 23 ? 23.529 61.811 122.119 1.00 52.37 121 PRO G N 1
ATOM 9232 C CA . PRO G 2 23 ? 23.337 60.699 121.184 1.00 52.29 121 PRO G CA 1
ATOM 9233 C C . PRO G 2 23 ? 23.925 60.959 119.789 1.00 52.13 121 PRO G C 1
ATOM 9234 O O . PRO G 2 23 ? 24.215 62.099 119.436 1.00 51.96 121 PRO G O 1
ATOM 9238 N N . LEU G 2 24 ? 24.101 59.887 119.021 1.00 52.18 122 LEU G N 1
ATOM 9239 C CA . LEU G 2 24 ? 24.545 59.943 117.624 1.00 52.38 122 LEU G CA 1
ATOM 9240 C C . LEU G 2 24 ? 23.479 60.589 116.727 1.00 52.57 122 LEU G C 1
ATOM 9241 O O . LEU G 2 24 ? 22.296 60.262 116.839 1.00 52.44 122 LEU G O 1
ATOM 9246 N N . GLU G 2 25 ? 23.893 61.497 115.841 1.00 52.77 123 GLU G N 1
ATOM 9247 C CA . GLU G 2 25 ? 22.938 62.224 114.990 1.00 53.01 123 GLU G CA 1
ATOM 9248 C C . GLU G 2 25 ? 22.773 61.586 113.613 1.00 53.10 123 GLU G C 1
ATOM 9249 O O . GLU G 2 25 ? 21.696 61.083 113.282 1.00 53.08 123 GLU G O 1
ATOM 9255 N N . GLY G 2 26 ? 23.843 61.611 112.822 1.00 53.18 124 GLY G N 1
ATOM 9256 C CA . GLY G 2 26 ? 23.808 61.104 111.455 1.00 53.10 124 GLY G CA 1
ATOM 9257 C C . GLY G 2 26 ? 25.186 60.984 110.833 1.00 53.06 124 GLY G C 1
ATOM 9258 O O . GLY G 2 26 ? 26.063 61.821 111.060 1.00 53.10 124 GLY G O 1
ATOM 9259 N N . VAL G 2 27 ? 25.368 59.931 110.044 1.00 52.94 125 VAL G N 1
ATOM 9260 C CA . VAL G 2 27 ? 26.612 59.695 109.320 1.00 52.70 125 VAL G CA 1
ATOM 9261 C C . VAL G 2 27 ? 26.678 60.585 108.065 1.00 52.58 125 VAL G C 1
ATOM 9262 O O . VAL G 2 27 ? 26.797 61.840 108.163 1.00 52.07 125 VAL G O 1
ATOM 9266 N N . PHE G 2 35 ? 26.542 68.027 106.142 1.00 48.28 133 PHE G N 1
ATOM 9267 C CA . PHE G 2 35 ? 27.901 68.112 105.581 1.00 48.42 133 PHE G CA 1
ATOM 9268 C C . PHE G 2 35 ? 28.398 69.561 105.458 1.00 48.65 133 PHE G C 1
ATOM 9269 O O . PHE G 2 35 ? 29.586 69.836 105.670 1.00 48.44 133 PHE G O 1
ATOM 9277 N N . LYS G 2 36 ? 27.488 70.477 105.096 1.00 49.01 134 LYS G N 1
ATOM 9278 C CA . LYS G 2 36 ? 27.799 71.913 105.029 1.00 49.22 134 LYS G CA 1
ATOM 9279 C C . LYS G 2 36 ? 28.046 72.491 106.427 1.00 49.45 134 LYS G C 1
ATOM 9280 O O . LYS G 2 36 ? 28.656 73.552 106.573 1.00 49.49 134 LYS G O 1
ATOM 9286 N N . ASP G 2 37 ? 27.572 71.768 107.441 1.00 49.80 135 ASP G N 1
ATOM 9287 C CA . ASP G 2 37 ? 27.687 72.163 108.847 1.00 50.16 135 ASP G CA 1
ATOM 9288 C C . ASP G 2 37 ? 29.127 72.089 109.358 1.00 50.42 135 ASP G C 1
ATOM 9289 O O . ASP G 2 37 ? 29.540 72.899 110.192 1.00 50.70 135 ASP G O 1
ATOM 9294 N N . LEU G 2 38 ? 29.877 71.105 108.862 1.00 50.47 136 LEU G N 1
ATOM 9295 C CA . LEU G 2 38 ? 31.287 70.928 109.207 1.00 50.32 136 LEU G CA 1
ATOM 9296 C C . LEU G 2 38 ? 32.137 72.101 108.702 1.00 50.22 136 LEU G C 1
ATOM 9297 O O . LEU G 2 38 ? 31.674 72.910 107.893 1.00 50.04 136 LEU G O 1
ATOM 9302 N N . VAL G 2 39 ? 33.374 72.191 109.188 1.00 50.04 137 VAL G N 1
ATOM 9303 C CA . VAL G 2 39 ? 34.256 73.315 108.867 1.00 49.92 137 VAL G CA 1
ATOM 9304 C C . VAL G 2 39 ? 35.730 72.883 108.950 1.00 50.00 137 VAL G C 1
ATOM 9305 O O . VAL G 2 39 ? 36.095 72.112 109.837 1.00 50.05 137 VAL G O 1
ATOM 9309 N N . PRO G 2 40 ? 36.579 73.362 108.016 1.00 49.98 138 PRO G N 1
ATOM 9310 C CA . PRO G 2 40 ? 37.999 73.013 108.108 1.00 50.04 138 PRO G CA 1
ATOM 9311 C C . PRO G 2 40 ? 38.695 73.737 109.261 1.00 50.03 138 PRO G C 1
ATOM 9312 O O . PRO G 2 40 ? 38.455 74.931 109.483 1.00 50.19 138 PRO G O 1
ATOM 9316 N N . ASN G 2 41 ? 39.546 73.027 109.992 1.00 49.91 139 ASN G N 1
ATOM 9317 C CA . ASN G 2 41 ? 40.348 73.689 111.011 1.00 49.95 139 ASN G CA 1
ATOM 9318 C C . ASN G 2 41 ? 41.726 74.027 110.476 1.00 50.05 139 ASN G C 1
ATOM 9319 O O . ASN G 2 41 ? 42.529 73.131 110.188 1.00 49.93 139 ASN G O 1
ATOM 9324 N N . TYR G 2 42 ? 41.983 75.329 110.348 1.00 50.17 140 TYR G N 1
ATOM 9325 C CA . TYR G 2 42 ? 43.254 75.830 109.835 1.00 50.21 140 TYR G CA 1
ATOM 9326 C C . TYR G 2 42 ? 44.181 76.393 110.908 1.00 50.03 140 TYR G C 1
ATOM 9327 O O . TYR G 2 42 ? 45.167 77.052 110.582 1.00 50.09 140 TYR G O 1
ATOM 9336 N N . ASN G 2 43 ? 43.875 76.138 112.179 1.00 49.84 141 ASN G N 1
ATOM 9337 C CA . ASN G 2 43 ? 44.782 76.516 113.256 1.00 49.54 141 ASN G CA 1
ATOM 9338 C C . ASN G 2 43 ? 46.170 75.945 113.000 1.00 49.58 141 ASN G C 1
ATOM 9339 O O . ASN G 2 43 ? 46.350 74.733 112.835 1.00 49.19 141 ASN G O 1
ATOM 9344 N N . ARG G 2 44 ? 47.136 76.854 112.941 1.00 49.76 142 ARG G N 1
ATOM 9345 C CA . ARG G 2 44 ? 48.531 76.539 112.656 1.00 50.19 142 ARG G CA 1
ATOM 9346 C C . ARG G 2 44 ? 49.199 75.933 113.900 1.00 49.95 142 ARG G C 1
ATOM 9347 O O . ARG G 2 44 ? 50.259 75.312 113.821 1.00 50.25 142 ARG G O 1
ATOM 9355 N N . ASP G 2 45 ? 48.556 76.116 115.047 1.00 49.60 143 ASP G N 1
ATOM 9356 C CA . ASP G 2 45 ? 49.025 75.583 116.309 1.00 49.36 143 ASP G CA 1
ATOM 9357 C C . ASP G 2 45 ? 48.770 74.072 116.420 1.00 48.88 143 ASP G C 1
ATOM 9358 O O . ASP G 2 45 ? 49.289 73.417 117.343 1.00 47.82 143 ASP G O 1
ATOM 9363 N N . ILE G 2 46 ? 47.945 73.543 115.505 1.00 47.94 144 ILE G N 1
ATOM 9364 C CA . ILE G 2 46 ? 47.623 72.116 115.475 1.00 46.91 144 ILE G CA 1
ATOM 9365 C C . ILE G 2 46 ? 48.271 71.420 114.278 1.00 47.20 144 ILE G C 1
ATOM 9366 O O . ILE G 2 46 ? 48.270 71.944 113.153 1.00 46.68 144 ILE G O 1
ATOM 9371 N N . LEU G 2 47 ? 48.827 70.238 114.543 1.00 47.15 145 LEU G N 1
ATOM 9372 C CA . LEU G 2 47 ? 49.341 69.351 113.509 1.00 47.76 145 LEU G CA 1
ATOM 9373 C C . LEU G 2 47 ? 48.314 68.252 113.204 1.00 48.12 145 LEU G C 1
ATOM 9374 O O . LEU G 2 47 ? 47.611 67.780 114.107 1.00 48.30 145 LEU G O 1
ATOM 9379 N N . PHE G 2 48 ? 48.220 67.865 111.934 1.00 48.30 146 PHE G N 1
ATOM 9380 C CA . PHE G 2 48 ? 47.306 66.814 111.501 1.00 48.71 146 PHE G CA 1
ATOM 9381 C C . PHE G 2 48 ? 48.111 65.767 110.738 1.00 49.91 146 PHE G C 1
ATOM 9382 O O . PHE G 2 48 ? 48.744 66.093 109.736 1.00 49.76 146 PHE G O 1
ATOM 9390 N N . ARG G 2 49 ? 48.095 64.518 111.212 1.00 51.46 147 ARG G N 1
ATOM 9391 C CA . ARG G 2 49 ? 48.924 63.443 110.630 1.00 52.88 147 ARG G CA 1
ATOM 9392 C C . ARG G 2 49 ? 48.368 62.944 109.295 1.00 53.00 147 ARG G C 1
ATOM 9393 O O . ARG G 2 49 ? 48.282 63.688 108.319 1.00 52.97 147 ARG G O 1
ATOM 9401 N N . ARG G 2 58 ? 41.375 67.210 109.306 1.00 55.37 156 ARG G N 1
ATOM 9402 C CA . ARG G 2 58 ? 41.067 68.397 108.512 1.00 55.59 156 ARG G CA 1
ATOM 9403 C C . ARG G 2 58 ? 39.707 69.009 108.862 1.00 55.11 156 ARG G C 1
ATOM 9404 O O . ARG G 2 58 ? 39.627 70.177 109.269 1.00 54.96 156 ARG G O 1
ATOM 9412 N N . LEU G 2 59 ? 38.652 68.208 108.711 1.00 54.63 157 LEU G N 1
ATOM 9413 C CA . LEU G 2 59 ? 37.271 68.679 108.835 1.00 54.14 157 LEU G CA 1
ATOM 9414 C C . LEU G 2 59 ? 36.627 68.173 110.127 1.00 53.65 157 LEU G C 1
ATOM 9415 O O . LEU G 2 59 ? 36.944 67.070 110.597 1.00 53.89 157 LEU G O 1
ATOM 9420 N N . MET G 2 60 ? 35.728 68.982 110.692 1.00 52.84 158 MET G N 1
ATOM 9421 C CA . MET G 2 60 ? 35.122 68.716 112.011 1.00 52.04 158 MET G CA 1
ATOM 9422 C C . MET G 2 60 ? 33.914 69.618 112.262 1.00 51.53 158 MET G C 1
ATOM 9423 O O . MET G 2 60 ? 33.684 70.558 111.509 1.00 51.51 158 MET G O 1
ATOM 9428 N N . SER G 2 61 ? 33.161 69.345 113.330 1.00 50.92 159 SER G N 1
ATOM 9429 C CA . SER G 2 61 ? 32.088 70.248 113.755 1.00 50.51 159 SER G CA 1
ATOM 9430 C C . SER G 2 61 ? 32.688 71.532 114.333 1.00 50.24 159 SER G C 1
ATOM 9431 O O . SER G 2 61 ? 33.870 71.564 114.680 1.00 50.19 159 SER G O 1
ATOM 9434 N N . LYS G 2 62 ? 31.875 72.584 114.408 1.00 49.81 160 LYS G N 1
ATOM 9435 C CA . LYS G 2 62 ? 32.297 73.888 114.933 1.00 49.46 160 LYS G CA 1
ATOM 9436 C C . LYS G 2 62 ? 32.705 73.807 116.409 1.00 48.85 160 LYS G C 1
ATOM 9437 O O . LYS G 2 62 ? 33.701 74.409 116.825 1.00 48.45 160 LYS G O 1
ATOM 9443 N N . ARG G 2 63 ? 31.928 73.064 117.191 1.00 48.24 161 ARG G N 1
ATOM 9444 C CA . ARG G 2 63 ? 32.219 72.894 118.603 1.00 48.05 161 ARG G CA 1
ATOM 9445 C C . ARG G 2 63 ? 33.568 72.189 118.737 1.00 47.91 161 ARG G C 1
ATOM 9446 O O . ARG G 2 63 ? 34.439 72.627 119.489 1.00 47.79 161 ARG G O 1
ATOM 9454 N N . CYS G 2 64 ? 33.727 71.117 117.966 1.00 47.85 162 CYS G N 1
ATOM 9455 C CA . CYS G 2 64 ? 34.945 70.331 117.931 1.00 47.81 162 CYS G CA 1
ATOM 9456 C C . CYS G 2 64 ? 36.171 71.211 117.724 1.00 47.48 162 CYS G C 1
ATOM 9457 O O . CYS G 2 64 ? 37.135 71.119 118.488 1.00 47.09 162 CYS G O 1
ATOM 9460 N N . LYS G 2 65 ? 36.105 72.066 116.698 1.00 47.10 163 LYS G N 1
ATOM 9461 C CA . LYS G 2 65 ? 37.128 73.071 116.399 1.00 46.97 163 LYS G CA 1
ATOM 9462 C C . LYS G 2 65 ? 37.375 74.033 117.564 1.00 46.80 163 LYS G C 1
ATOM 9463 O O . LYS G 2 65 ? 38.525 74.203 117.980 1.00 46.96 163 LYS G O 1
ATOM 9469 N N . GLU G 2 66 ? 36.312 74.650 118.091 1.00 46.55 164 GLU G N 1
ATOM 9470 C CA . GLU G 2 66 ? 36.456 75.602 119.197 1.00 46.44 164 GLU G CA 1
ATOM 9471 C C . GLU G 2 66 ? 37.262 75.000 120.322 1.00 46.22 164 GLU G C 1
ATOM 9472 O O . GLU G 2 66 ? 38.301 75.530 120.703 1.00 46.53 164 GLU G O 1
ATOM 9478 N N . LYS G 2 67 ? 36.781 73.873 120.833 1.00 45.74 165 LYS G N 1
ATOM 9479 C CA . LYS G 2 67 ? 37.396 73.210 121.962 1.00 45.15 165 LYS G CA 1
ATOM 9480 C C . LYS G 2 67 ? 38.757 72.575 121.611 1.00 44.84 165 LYS G C 1
ATOM 9481 O O . LYS G 2 67 ? 39.616 72.437 122.475 1.00 43.73 165 LYS G O 1
ATOM 9487 N N . LEU G 2 68 ? 38.956 72.247 120.331 1.00 44.70 166 LEU G N 1
ATOM 9488 C CA . LEU G 2 68 ? 40.253 71.786 119.850 1.00 44.20 166 LEU G CA 1
ATOM 9489 C C . LEU G 2 68 ? 41.206 72.962 119.815 1.00 44.35 166 LEU G C 1
ATOM 9490 O O . LEU G 2 68 ? 42.384 72.810 120.120 1.00 44.81 166 LEU G O 1
ATOM 9495 N N . ASN G 2 69 ? 40.693 74.138 119.462 1.00 44.30 167 ASN G N 1
ATOM 9496 C CA . ASN G 2 69 ? 41.528 75.326 119.417 1.00 44.60 167 ASN G CA 1
ATOM 9497 C C . ASN G 2 69 ? 41.984 75.775 120.807 1.00 44.62 167 ASN G C 1
ATOM 9498 O O . ASN G 2 69 ? 43.112 76.236 120.973 1.00 44.70 167 ASN G O 1
ATOM 9503 N N . VAL G 2 70 ? 41.115 75.622 121.803 1.00 45.01 168 VAL G N 1
ATOM 9504 C CA . VAL G 2 70 ? 41.484 75.880 123.198 1.00 45.09 168 VAL G CA 1
ATOM 9505 C C . VAL G 2 70 ? 42.547 74.874 123.674 1.00 45.40 168 VAL G C 1
ATOM 9506 O O . VAL G 2 70 ? 43.520 75.245 124.338 1.00 45.67 168 VAL G O 1
ATOM 9510 N N . LEU G 2 71 ? 42.358 73.604 123.336 1.00 45.74 169 LEU G N 1
ATOM 9511 C CA . LEU G 2 71 ? 43.312 72.557 123.718 1.00 45.55 169 LEU G CA 1
ATOM 9512 C C . LEU G 2 71 ? 44.694 72.831 123.110 1.00 46.07 169 LEU G C 1
ATOM 9513 O O . LEU G 2 71 ? 45.718 72.673 123.786 1.00 46.45 169 LEU G O 1
ATOM 9518 N N . ALA G 2 72 ? 44.704 73.255 121.844 1.00 45.84 170 ALA G N 1
ATOM 9519 C CA . ALA G 2 72 ? 45.935 73.448 121.083 1.00 45.91 170 ALA G CA 1
ATOM 9520 C C . ALA G 2 72 ? 46.836 74.489 121.722 1.00 45.96 170 ALA G C 1
ATOM 9521 O O . ALA G 2 72 ? 48.048 74.300 121.823 1.00 45.91 170 ALA G O 1
ATOM 9523 N N . TYR G 2 73 ? 46.229 75.589 122.150 1.00 45.93 171 TYR G N 1
ATOM 9524 C CA . TYR G 2 73 ? 46.952 76.656 122.800 1.00 46.20 171 TYR G CA 1
ATOM 9525 C C . TYR G 2 73 ? 47.528 76.214 124.151 1.00 46.58 171 TYR G C 1
ATOM 9526 O O . TYR G 2 73 ? 48.668 76.538 124.488 1.00 46.49 171 TYR G O 1
ATOM 9535 N N . SER G 2 74 ? 46.731 75.500 124.937 1.00 47.06 172 SER G N 1
ATOM 9536 C CA . SER G 2 74 ? 47.187 75.103 126.271 1.00 48.00 172 SER G CA 1
ATOM 9537 C C . SER G 2 74 ? 48.305 74.055 126.208 1.00 47.67 172 SER G C 1
ATOM 9538 O O . SER G 2 74 ? 49.188 74.054 127.071 1.00 47.98 172 SER G O 1
ATOM 9541 N N . VAL G 2 75 ? 48.286 73.201 125.181 1.00 47.58 173 VAL G N 1
ATOM 9542 C CA . VAL G 2 75 ? 49.371 72.229 124.960 1.00 47.52 173 VAL G CA 1
ATOM 9543 C C . VAL G 2 75 ? 50.719 72.929 124.748 1.00 47.98 173 VAL G C 1
ATOM 9544 O O . VAL G 2 75 ? 51.719 72.531 125.345 1.00 47.57 173 VAL G O 1
ATOM 9548 N N . MET G 2 76 ? 50.745 73.971 123.919 1.00 48.50 174 MET G N 1
ATOM 9549 C CA . MET G 2 76 ? 52.007 74.649 123.598 1.00 50.15 174 MET G CA 1
ATOM 9550 C C . MET G 2 76 ? 52.531 75.548 124.723 1.00 50.41 174 MET G C 1
ATOM 9551 O O . MET G 2 76 ? 53.701 75.955 124.707 1.00 50.94 174 MET G O 1
ATOM 9556 N N . ASN G 2 77 ? 51.667 75.878 125.678 1.00 50.67 175 ASN G N 1
ATOM 9557 C CA . ASN G 2 77 ? 52.084 76.685 126.811 1.00 50.74 175 ASN G CA 1
ATOM 9558 C C . ASN G 2 77 ? 52.440 75.812 128.000 1.00 50.48 175 ASN G C 1
ATOM 9559 O O . ASN G 2 77 ? 53.272 76.188 128.824 1.00 50.34 175 ASN G O 1
ATOM 9564 N N . GLU G 2 78 ? 51.821 74.632 128.060 1.00 50.16 176 GLU G N 1
ATOM 9565 C CA . GLU G 2 78 ? 52.161 73.608 129.046 1.00 49.94 176 GLU G CA 1
ATOM 9566 C C . GLU G 2 78 ? 53.546 73.067 128.760 1.00 49.67 176 GLU G C 1
ATOM 9567 O O . GLU G 2 78 ? 54.394 73.010 129.645 1.00 49.73 176 GLU G O 1
ATOM 9573 N N . TRP G 2 79 ? 53.765 72.666 127.510 1.00 49.48 177 TRP G N 1
ATOM 9574 C CA . TRP G 2 79 ? 55.055 72.175 127.070 1.00 48.96 177 TRP G CA 1
ATOM 9575 C C . TRP G 2 79 ? 55.543 73.011 125.886 1.00 48.90 177 TRP G C 1
ATOM 9576 O O . TRP G 2 79 ? 55.137 72.782 124.741 1.00 47.97 177 TRP G O 1
ATOM 9587 N N . PRO G 2 80 ? 56.393 74.013 126.169 1.00 49.02 178 PRO G N 1
ATOM 9588 C CA . PRO G 2 80 ? 56.982 74.839 125.120 1.00 49.27 178 PRO G CA 1
ATOM 9589 C C . PRO G 2 80 ? 57.647 73.969 124.052 1.00 49.26 178 PRO G C 1
ATOM 9590 O O . PRO G 2 80 ? 58.344 73.008 124.389 1.00 49.55 178 PRO G O 1
ATOM 9594 N N . GLY G 2 81 ? 57.397 74.280 122.784 1.00 48.82 179 GLY G N 1
ATOM 9595 C CA . GLY G 2 81 ? 57.972 73.506 121.673 1.00 48.69 179 GLY G CA 1
ATOM 9596 C C . GLY G 2 81 ? 57.249 72.212 121.321 1.00 48.43 179 GLY G C 1
ATOM 9597 O O . GLY G 2 81 ? 57.729 71.453 120.472 1.00 48.43 179 GLY G O 1
ATOM 9598 N N . ILE G 2 82 ? 56.116 71.955 121.985 1.00 47.85 180 ILE G N 1
ATOM 9599 C CA . ILE G 2 82 ? 55.218 70.838 121.664 1.00 47.50 180 ILE G CA 1
ATOM 9600 C C . ILE G 2 82 ? 53.894 71.366 121.080 1.00 47.73 180 ILE G C 1
ATOM 9601 O O . ILE G 2 82 ? 53.393 72.415 121.493 1.00 47.32 180 ILE G O 1
ATOM 9606 N N . ARG G 2 83 ? 53.340 70.626 120.119 1.00 47.82 181 ARG G N 1
ATOM 9607 C CA . ARG G 2 83 ? 52.055 70.958 119.514 1.00 48.08 181 ARG G CA 1
ATOM 9608 C C . ARG G 2 83 ? 51.070 69.805 119.592 1.00 47.93 181 ARG G C 1
ATOM 9609 O O . ARG G 2 83 ? 51.455 68.638 119.496 1.00 48.07 181 ARG G O 1
ATOM 9617 N N . LEU G 2 84 ? 49.797 70.142 119.756 1.00 47.74 182 LEU G N 1
ATOM 9618 C CA . LEU G 2 84 ? 48.707 69.185 119.630 1.00 47.77 182 LEU G CA 1
ATOM 9619 C C . LEU G 2 84 ? 48.775 68.483 118.270 1.00 48.10 182 LEU G C 1
ATOM 9620 O O . LEU G 2 84 ? 49.034 69.115 117.237 1.00 48.63 182 LEU G O 1
ATOM 9625 N N . LEU G 2 85 ? 48.557 67.176 118.269 1.00 47.90 183 LEU G N 1
ATOM 9626 C CA . LEU G 2 85 ? 48.556 66.385 117.030 1.00 47.46 183 LEU G CA 1
ATOM 9627 C C . LEU G 2 85 ? 47.243 65.601 116.914 1.00 47.92 183 LEU G C 1
ATOM 9628 O O . LEU G 2 85 ? 46.934 64.755 117.764 1.00 47.27 183 LEU G O 1
ATOM 9633 N N . VAL G 2 86 ? 46.448 65.911 115.896 1.00 47.94 184 VAL G N 1
ATOM 9634 C CA . VAL G 2 86 ? 45.218 65.168 115.660 1.00 48.61 184 VAL G CA 1
ATOM 9635 C C . VAL G 2 86 ? 45.567 64.005 114.750 1.00 49.23 184 VAL G C 1
ATOM 9636 O O . VAL G 2 86 ? 46.128 64.202 113.664 1.00 48.95 184 VAL G O 1
ATOM 9640 N N . THR G 2 87 ? 45.259 62.793 115.197 1.00 50.08 185 THR G N 1
ATOM 9641 C CA . THR G 2 87 ? 45.520 61.607 114.385 1.00 51.48 185 THR G CA 1
ATOM 9642 C C . THR G 2 87 ? 44.273 61.205 113.591 1.00 51.78 185 THR G C 1
ATOM 9643 O O . THR G 2 87 ? 44.359 60.401 112.668 1.00 51.58 185 THR G O 1
ATOM 9647 N N . GLU G 2 88 ? 43.122 61.767 113.967 1.00 52.44 186 GLU G N 1
ATOM 9648 C CA . GLU G 2 88 ? 41.859 61.562 113.252 1.00 53.18 186 GLU G CA 1
ATOM 9649 C C . GLU G 2 88 ? 40.736 62.493 113.723 1.00 53.12 186 GLU G C 1
ATOM 9650 O O . GLU G 2 88 ? 40.639 62.798 114.907 1.00 52.60 186 GLU G O 1
ATOM 9656 N N . SER G 2 89 ? 39.897 62.930 112.782 1.00 53.08 187 SER G N 1
ATOM 9657 C CA . SER G 2 89 ? 38.615 63.571 113.105 1.00 53.40 187 SER G CA 1
ATOM 9658 C C . SER G 2 89 ? 37.472 62.940 112.285 1.00 53.42 187 SER G C 1
ATOM 9659 O O . SER G 2 89 ? 37.096 61.796 112.539 1.00 53.39 187 SER G O 1
ATOM 9662 N N . TRP G 2 90 ? 36.938 63.665 111.305 1.00 53.56 188 TRP G N 1
ATOM 9663 C CA . TRP G 2 90 ? 35.850 63.144 110.465 1.00 53.78 188 TRP G CA 1
ATOM 9664 C C . TRP G 2 90 ? 36.239 61.903 109.630 1.00 54.03 188 TRP G C 1
ATOM 9665 O O . TRP G 2 90 ? 37.262 61.903 108.933 1.00 53.85 188 TRP G O 1
ATOM 9676 N N . ASP G 2 91 ? 35.407 60.860 109.720 1.00 54.39 189 ASP G N 1
ATOM 9677 C CA . ASP G 2 91 ? 35.573 59.614 108.955 1.00 54.74 189 ASP G CA 1
ATOM 9678 C C . ASP G 2 91 ? 34.332 59.276 108.089 1.00 55.07 189 ASP G C 1
ATOM 9679 O O . ASP G 2 91 ? 33.200 59.267 108.582 1.00 55.07 189 ASP G O 1
ATOM 9684 N N . GLU G 2 92 ? 34.544 59.019 106.799 1.00 55.57 190 GLU G N 1
ATOM 9685 C CA . GLU G 2 92 ? 33.466 58.502 105.941 1.00 56.05 190 GLU G CA 1
ATOM 9686 C C . GLU G 2 92 ? 33.821 57.130 105.346 1.00 56.15 190 GLU G C 1
ATOM 9687 O O . GLU G 2 92 ? 33.018 56.520 104.631 1.00 56.10 190 GLU G O 1
ATOM 9693 N N . ASP G 2 93 ? 35.027 56.656 105.665 1.00 56.20 191 ASP G N 1
ATOM 9694 C CA . ASP G 2 93 ? 35.528 55.359 105.203 1.00 56.25 191 ASP G CA 1
ATOM 9695 C C . ASP G 2 93 ? 35.196 54.212 106.173 1.00 56.15 191 ASP G C 1
ATOM 9696 O O . ASP G 2 93 ? 35.767 53.117 106.070 1.00 56.27 191 ASP G O 1
ATOM 9701 N N . TYR G 2 94 ? 34.269 54.480 107.100 1.00 55.72 192 TYR G N 1
ATOM 9702 C CA . TYR G 2 94 ? 33.795 53.516 108.108 1.00 55.21 192 TYR G CA 1
ATOM 9703 C C . TYR G 2 94 ? 34.910 52.710 108.776 1.00 54.86 192 TYR G C 1
ATOM 9704 O O . TYR G 2 94 ? 34.873 51.478 108.806 1.00 54.66 192 TYR G O 1
ATOM 9713 N N . HIS G 2 95 ? 35.899 53.417 109.313 1.00 54.44 193 HIS G N 1
ATOM 9714 C CA . HIS G 2 95 ? 37.019 52.764 109.982 1.00 54.25 193 HIS G CA 1
ATOM 9715 C C . HIS G 2 95 ? 36.804 52.705 111.487 1.00 53.67 193 HIS G C 1
ATOM 9716 O O . HIS G 2 95 ? 37.762 52.545 112.247 1.00 53.62 193 HIS G O 1
ATOM 9723 N N . HIS G 2 96 ? 35.538 52.821 111.899 1.00 53.10 194 HIS G N 1
ATOM 9724 C CA . HIS G 2 96 ? 35.162 52.879 113.315 1.00 52.61 194 HIS G CA 1
ATOM 9725 C C . HIS G 2 96 ? 33.868 52.149 113.654 1.00 52.38 194 HIS G C 1
ATOM 9726 O O . HIS G 2 96 ? 33.089 52.622 114.489 1.00 52.25 194 HIS G O 1
ATOM 9733 N N . GLY G 2 97 ? 33.656 51.000 113.011 1.00 52.06 195 GLY G N 1
ATOM 9734 C CA . GLY G 2 97 ? 32.517 50.131 113.298 1.00 52.08 195 GLY G CA 1
ATOM 9735 C C . GLY G 2 97 ? 31.193 50.693 112.821 1.00 52.09 195 GLY G C 1
ATOM 9736 O O . GLY G 2 97 ? 31.158 51.610 112.004 1.00 52.05 195 GLY G O 1
ATOM 9737 N N . GLN G 2 98 ? 30.102 50.143 113.343 1.00 52.20 196 GLN G N 1
ATOM 9738 C CA . GLN G 2 98 ? 28.757 50.555 112.952 1.00 52.29 196 GLN G CA 1
ATOM 9739 C C . GLN G 2 98 ? 28.378 51.991 113.361 1.00 52.27 196 GLN G C 1
ATOM 9740 O O . GLN G 2 98 ? 27.881 52.757 112.532 1.00 52.34 196 GLN G O 1
ATOM 9746 N N . GLU G 2 99 ? 28.611 52.351 114.624 1.00 52.17 197 GLU G N 1
ATOM 9747 C CA . GLU G 2 99 ? 28.312 53.705 115.114 1.00 51.99 197 GLU G CA 1
ATOM 9748 C C . GLU G 2 99 ? 29.621 54.444 115.299 1.00 51.89 197 GLU G C 1
ATOM 9749 O O . GLU G 2 99 ? 30.636 53.816 115.593 1.00 52.30 197 GLU G O 1
ATOM 9755 N N . SER G 2 100 ? 29.601 55.770 115.153 1.00 51.60 198 SER G N 1
ATOM 9756 C CA . SER G 2 100 ? 30.750 56.612 115.534 1.00 51.26 198 SER G CA 1
ATOM 9757 C C . SER G 2 100 ? 30.476 58.109 115.438 1.00 51.12 198 SER G C 1
ATOM 9758 O O . SER G 2 100 ? 29.803 58.583 114.505 1.00 50.77 198 SER G O 1
ATOM 9761 N N . LEU G 2 101 ? 31.018 58.853 116.401 1.00 50.63 199 LEU G N 1
ATOM 9762 C CA . LEU G 2 101 ? 30.941 60.310 116.366 1.00 50.50 199 LEU G CA 1
ATOM 9763 C C . LEU G 2 101 ? 31.987 60.888 115.413 1.00 50.55 199 LEU G C 1
ATOM 9764 O O . LEU G 2 101 ? 31.895 62.051 115.012 1.00 50.79 199 LEU G O 1
ATOM 9769 N N . HIS G 2 102 ? 32.955 60.055 115.029 1.00 50.41 200 HIS G N 1
ATOM 9770 C CA . HIS G 2 102 ? 33.892 60.379 113.952 1.00 50.44 200 HIS G CA 1
ATOM 9771 C C . HIS G 2 102 ? 33.154 60.676 112.640 1.00 50.49 200 HIS G C 1
ATOM 9772 O O . HIS G 2 102 ? 33.575 61.538 111.862 1.00 50.37 200 HIS G O 1
ATOM 9779 N N . TYR G 2 103 ? 32.048 59.964 112.411 1.00 50.57 201 TYR G N 1
ATOM 9780 C CA . TYR G 2 103 ? 31.264 60.080 111.172 1.00 50.46 201 TYR G CA 1
ATOM 9781 C C . TYR G 2 103 ? 30.494 61.395 111.129 1.00 50.73 201 TYR G C 1
ATOM 9782 O O . TYR G 2 103 ? 29.805 61.702 110.148 1.00 50.58 201 TYR G O 1
ATOM 9791 N N . GLU G 2 104 ? 30.627 62.161 112.209 1.00 50.95 202 GLU G N 1
ATOM 9792 C CA . GLU G 2 104 ? 29.870 63.384 112.417 1.00 50.95 202 GLU G CA 1
ATOM 9793 C C . GLU G 2 104 ? 30.803 64.572 112.642 1.00 51.23 202 GLU G C 1
ATOM 9794 O O . GLU G 2 104 ? 30.345 65.706 112.767 1.00 51.67 202 GLU G O 1
ATOM 9800 N N . GLY G 2 105 ? 32.109 64.311 112.675 1.00 51.37 203 GLY G N 1
ATOM 9801 C CA . GLY G 2 105 ? 33.096 65.333 113.030 1.00 51.58 203 GLY G CA 1
ATOM 9802 C C . GLY G 2 105 ? 32.927 65.785 114.472 1.00 51.79 203 GLY G C 1
ATOM 9803 O O . GLY G 2 105 ? 33.194 66.945 114.811 1.00 51.92 203 GLY G O 1
ATOM 9804 N N . ARG G 2 106 ? 32.469 64.857 115.312 1.00 51.71 204 ARG G N 1
ATOM 9805 C CA . ARG G 2 106 ? 32.197 65.117 116.724 1.00 51.52 204 ARG G CA 1
ATOM 9806 C C . ARG G 2 106 ? 33.188 64.378 117.615 1.00 51.05 204 ARG G C 1
ATOM 9807 O O . ARG G 2 106 ? 33.152 64.533 118.831 1.00 50.89 204 ARG G O 1
ATOM 9815 N N . ALA G 2 107 ? 34.057 63.574 117.000 1.00 50.82 205 ALA G N 1
ATOM 9816 C CA . ALA G 2 107 ? 35.101 62.810 117.712 1.00 50.45 205 ALA G CA 1
ATOM 9817 C C . ALA G 2 107 ? 36.483 63.061 117.126 1.00 50.25 205 ALA G C 1
ATOM 9818 O O . ALA G 2 107 ? 36.632 63.310 115.925 1.00 50.07 205 ALA G O 1
ATOM 9820 N N . VAL G 2 108 ? 37.487 62.980 117.991 1.00 50.20 206 VAL G N 1
ATOM 9821 C CA . VAL G 2 108 ? 38.880 63.184 117.605 1.00 50.11 206 VAL G CA 1
ATOM 9822 C C . VAL G 2 108 ? 39.815 62.260 118.393 1.00 49.63 206 VAL G C 1
ATOM 9823 O O . VAL G 2 108 ? 39.590 61.991 119.568 1.00 49.64 206 VAL G O 1
ATOM 9827 N N . THR G 2 109 ? 40.841 61.749 117.723 1.00 48.70 207 THR G N 1
ATOM 9828 C CA . THR G 2 109 ? 41.917 61.091 118.417 1.00 47.89 207 THR G CA 1
ATOM 9829 C C . THR G 2 109 ? 43.128 62.024 118.388 1.00 47.37 207 THR G C 1
ATOM 9830 O O . THR G 2 109 ? 43.510 62.543 117.329 1.00 47.21 207 THR G O 1
ATOM 9834 N N . ILE G 2 110 ? 43.693 62.273 119.566 1.00 46.38 208 ILE G N 1
ATOM 9835 C CA . ILE G 2 110 ? 44.809 63.210 119.710 1.00 45.63 208 ILE G CA 1
ATOM 9836 C C . ILE G 2 110 ? 46.030 62.603 120.375 1.00 45.77 208 ILE G C 1
ATOM 9837 O O . ILE G 2 110 ? 45.933 61.632 121.140 1.00 45.52 208 ILE G O 1
ATOM 9842 N N . ALA G 2 111 ? 47.177 63.202 120.074 1.00 45.10 209 ALA G N 1
ATOM 9843 C CA . ALA G 2 111 ? 48.428 62.916 120.742 1.00 44.61 209 ALA G CA 1
ATOM 9844 C C . ALA G 2 111 ? 49.236 64.224 120.808 1.00 44.26 209 ALA G C 1
ATOM 9845 O O . ALA G 2 111 ? 48.693 65.312 120.581 1.00 43.76 209 ALA G O 1
ATOM 9847 N N . THR G 2 112 ? 50.529 64.115 121.113 1.00 43.65 210 THR G N 1
ATOM 9848 C CA . THR G 2 112 ? 51.421 65.256 121.076 1.00 42.91 210 THR G CA 1
ATOM 9849 C C . THR G 2 112 ? 52.369 65.107 119.896 1.00 42.80 210 THR G C 1
ATOM 9850 O O . THR G 2 112 ? 52.613 64.001 119.427 1.00 42.30 210 THR G O 1
ATOM 9854 N N . SER G 2 113 ? 52.904 66.230 119.436 1.00 42.43 211 SER G N 1
ATOM 9855 C CA . SER G 2 113 ? 53.793 66.262 118.289 1.00 42.83 211 SER G CA 1
ATOM 9856 C C . SER G 2 113 ? 55.065 65.424 118.505 1.00 43.10 211 SER G C 1
ATOM 9857 O O . SER G 2 113 ? 55.628 64.902 117.545 1.00 43.87 211 SER G O 1
ATOM 9860 N N . ASP G 2 114 ? 55.509 65.289 119.754 1.00 42.67 212 ASP G N 1
ATOM 9861 C CA . ASP G 2 114 ? 56.705 64.510 120.056 1.00 42.29 212 ASP G CA 1
ATOM 9862 C C . ASP G 2 114 ? 56.402 63.050 120.353 1.00 42.37 212 ASP G C 1
ATOM 9863 O O . ASP G 2 114 ? 57.305 62.299 120.717 1.00 42.16 212 ASP G O 1
ATOM 9868 N N . ARG G 2 115 ? 55.134 62.665 120.210 1.00 42.41 213 ARG G N 1
ATOM 9869 C CA . ARG G 2 115 ? 54.684 61.305 120.448 1.00 43.15 213 ARG G CA 1
ATOM 9870 C C . ARG G 2 115 ? 55.176 60.750 121.788 1.00 43.68 213 ARG G C 1
ATOM 9871 O O . ARG G 2 115 ? 55.445 59.549 121.932 1.00 43.80 213 ARG G O 1
ATOM 9879 N N . ASP G 2 116 ? 55.303 61.633 122.774 1.00 44.36 214 ASP G N 1
ATOM 9880 C CA . ASP G 2 116 ? 55.738 61.217 124.096 1.00 45.12 214 ASP G CA 1
ATOM 9881 C C . ASP G 2 116 ? 54.504 60.758 124.869 1.00 45.55 214 ASP G C 1
ATOM 9882 O O . ASP G 2 116 ? 53.757 61.588 125.396 1.00 45.30 214 ASP G O 1
ATOM 9887 N N . GLN G 2 117 ? 54.296 59.433 124.896 1.00 45.39 215 GLN G N 1
ATOM 9888 C CA . GLN G 2 117 ? 53.103 58.798 125.495 1.00 45.77 215 GLN G CA 1
ATOM 9889 C C . GLN G 2 117 ? 52.898 59.101 126.980 1.00 45.79 215 GLN G C 1
ATOM 9890 O O . GLN G 2 117 ? 51.776 59.047 127.472 1.00 47.18 215 GLN G O 1
ATOM 9896 N N . SER G 2 118 ? 53.982 59.375 127.694 1.00 45.10 216 SER G N 1
ATOM 9897 C CA . SER G 2 118 ? 53.928 59.698 129.107 1.00 44.41 216 SER G CA 1
ATOM 9898 C C . SER G 2 118 ? 53.262 61.057 129.378 1.00 44.59 216 SER G C 1
ATOM 9899 O O . SER G 2 118 ? 52.964 61.392 130.530 1.00 44.75 216 SER G O 1
ATOM 9902 N N . LYS G 2 119 ? 53.041 61.838 128.322 1.00 43.87 217 LYS G N 1
ATOM 9903 C CA . LYS G 2 119 ? 52.384 63.130 128.450 1.00 44.02 217 LYS G CA 1
ATOM 9904 C C . LYS G 2 119 ? 50.866 62.993 128.397 1.00 43.73 217 LYS G C 1
ATOM 9905 O O . LYS G 2 119 ? 50.144 63.934 128.722 1.00 44.05 217 LYS G O 1
ATOM 9911 N N . TYR G 2 120 ? 50.388 61.822 127.985 1.00 43.66 218 TYR G N 1
ATOM 9912 C CA . TYR G 2 120 ? 48.984 61.651 127.579 1.00 43.97 218 TYR G CA 1
ATOM 9913 C C . TYR G 2 120 ? 47.928 61.776 128.687 1.00 44.04 218 TYR G C 1
ATOM 9914 O O . TYR G 2 120 ? 46.830 62.263 128.430 1.00 43.87 218 TYR G O 1
ATOM 9923 N N . GLY G 2 121 ? 48.280 61.381 129.908 1.00 44.18 219 GLY G N 1
ATOM 9924 C CA . GLY G 2 121 ? 47.465 61.650 131.070 1.00 44.86 219 GLY G CA 1
ATOM 9925 C C . GLY G 2 121 ? 47.208 63.138 131.230 1.00 45.88 219 GLY G C 1
ATOM 9926 O O . GLY G 2 121 ? 46.059 63.536 131.436 1.00 45.90 219 GLY G O 1
ATOM 9927 N N . MET G 2 122 ? 48.269 63.952 131.124 1.00 46.72 220 MET G N 1
ATOM 9928 C CA . MET G 2 122 ? 48.166 65.412 131.233 1.00 48.63 220 MET G CA 1
ATOM 9929 C C . MET G 2 122 ? 47.364 65.881 130.041 1.00 47.45 220 MET G C 1
ATOM 9930 O O . MET G 2 122 ? 46.371 66.601 130.176 1.00 47.67 220 MET G O 1
ATOM 9935 N N . LEU G 2 123 ? 47.785 65.441 128.862 1.00 47.06 221 LEU G N 1
ATOM 9936 C CA . LEU G 2 123 ? 47.098 65.805 127.641 1.00 46.46 221 LEU G CA 1
ATOM 9937 C C . LEU G 2 123 ? 45.591 65.608 127.827 1.00 45.91 221 LEU G C 1
ATOM 9938 O O . LEU G 2 123 ? 44.819 66.492 127.505 1.00 45.90 221 LEU G O 1
ATOM 9943 N N . ALA G 2 124 ? 45.197 64.462 128.394 1.00 45.52 222 ALA G N 1
ATOM 9944 C CA . ALA G 2 124 ? 43.775 64.138 128.635 1.00 44.72 222 ALA G CA 1
ATOM 9945 C C . ALA G 2 124 ? 43.092 65.128 129.597 1.00 44.51 222 ALA G C 1
ATOM 9946 O O . ALA G 2 124 ? 41.952 65.576 129.357 1.00 44.19 222 ALA G O 1
ATOM 9948 N N . ARG G 2 125 ? 43.791 65.461 130.678 1.00 44.09 223 ARG G N 1
ATOM 9949 C CA . ARG G 2 125 ? 43.339 66.483 131.614 1.00 43.91 223 ARG G CA 1
ATOM 9950 C C . ARG G 2 125 ? 43.162 67.844 130.908 1.00 44.40 223 ARG G C 1
ATOM 9951 O O . ARG G 2 125 ? 42.160 68.539 131.142 1.00 44.38 223 ARG G O 1
ATOM 9959 N N . LEU G 2 126 ? 44.108 68.207 130.030 1.00 44.33 224 LEU G N 1
ATOM 9960 C CA . LEU G 2 126 ? 44.014 69.473 129.308 1.00 44.98 224 LEU G CA 1
ATOM 9961 C C . LEU G 2 126 ? 42.783 69.505 128.406 1.00 45.39 224 LEU G C 1
ATOM 9962 O O . LEU G 2 126 ? 42.161 70.555 128.262 1.00 45.70 224 LEU G O 1
ATOM 9967 N N . ALA G 2 127 ? 42.419 68.354 127.835 1.00 45.69 225 ALA G N 1
ATOM 9968 C CA . ALA G 2 127 ? 41.256 68.268 126.942 1.00 46.06 225 ALA G CA 1
ATOM 9969 C C . ALA G 2 127 ? 39.955 68.424 127.718 1.00 46.66 225 ALA G C 1
ATOM 9970 O O . ALA G 2 127 ? 38.935 68.847 127.166 1.00 47.01 225 ALA G O 1
ATOM 9972 N N . VAL G 2 128 ? 40.003 68.098 129.007 1.00 47.45 226 VAL G N 1
ATOM 9973 C CA . VAL G 2 128 ? 38.883 68.324 129.901 1.00 47.75 226 VAL G CA 1
ATOM 9974 C C . VAL G 2 128 ? 38.785 69.822 130.224 1.00 48.34 226 VAL G C 1
ATOM 9975 O O . VAL G 2 128 ? 37.694 70.407 130.109 1.00 48.52 226 VAL G O 1
ATOM 9979 N N . GLU G 2 129 ? 39.902 70.452 130.601 1.00 48.52 227 GLU G N 1
ATOM 9980 C CA . GLU G 2 129 ? 39.896 71.911 130.820 1.00 49.03 227 GLU G CA 1
ATOM 9981 C C . GLU G 2 129 ? 39.546 72.638 129.515 1.00 48.69 227 GLU G C 1
ATOM 9982 O O . GLU G 2 129 ? 38.827 73.618 129.542 1.00 48.72 227 GLU G O 1
ATOM 9988 N N . ALA G 2 130 ? 40.037 72.138 128.378 1.00 48.64 228 ALA G N 1
ATOM 9989 C CA . ALA G 2 130 ? 39.710 72.715 127.069 1.00 48.36 228 ALA G CA 1
ATOM 9990 C C . ALA G 2 130 ? 38.205 72.747 126.822 1.00 48.28 228 ALA G C 1
ATOM 9991 O O . ALA G 2 130 ? 37.702 73.583 126.056 1.00 48.11 228 ALA G O 1
ATOM 9993 N N . GLY G 2 131 ? 37.495 71.831 127.472 1.00 47.79 229 GLY G N 1
ATOM 9994 C CA . GLY G 2 131 ? 36.047 71.857 127.465 1.00 47.44 229 GLY G CA 1
ATOM 9995 C C . GLY G 2 131 ? 35.427 70.790 126.591 1.00 47.36 229 GLY G C 1
ATOM 9996 O O . GLY G 2 131 ? 34.246 70.908 126.217 1.00 47.26 229 GLY G O 1
ATOM 9997 N N . PHE G 2 132 ? 36.207 69.755 126.254 1.00 46.81 230 PHE G N 1
ATOM 9998 C CA . PHE G 2 132 ? 35.660 68.611 125.512 1.00 46.34 230 PHE G CA 1
ATOM 9999 C C . PHE G 2 132 ? 34.621 67.934 126.371 1.00 46.61 230 PHE G C 1
ATOM 10000 O O . PHE G 2 132 ? 34.766 67.877 127.596 1.00 46.49 230 PHE G O 1
ATOM 10008 N N . ASP G 2 133 ? 33.567 67.449 125.719 1.00 47.00 231 ASP G N 1
ATOM 10009 C CA . ASP G 2 133 ? 32.371 66.974 126.411 1.00 47.27 231 ASP G CA 1
ATOM 10010 C C . ASP G 2 133 ? 32.495 65.554 126.966 1.00 47.04 231 ASP G C 1
ATOM 10011 O O . ASP G 2 133 ? 31.759 65.172 127.867 1.00 47.48 231 ASP G O 1
ATOM 10016 N N . TRP G 2 134 ? 33.410 64.779 126.404 1.00 46.60 232 TRP G N 1
ATOM 10017 C CA . TRP G 2 134 ? 33.730 63.445 126.894 1.00 46.59 232 TRP G CA 1
ATOM 10018 C C . TRP G 2 134 ? 35.156 63.159 126.436 1.00 45.66 232 TRP G C 1
ATOM 10019 O O . TRP G 2 134 ? 35.448 63.264 125.246 1.00 45.71 232 TRP G O 1
ATOM 10030 N N . VAL G 2 135 ? 36.039 62.853 127.391 1.00 45.56 233 VAL G N 1
ATOM 10031 C CA . VAL G 2 135 ? 37.466 62.550 127.132 1.00 44.28 233 VAL G CA 1
ATOM 10032 C C . VAL G 2 135 ? 37.767 61.174 127.706 1.00 45.30 233 VAL G C 1
ATOM 10033 O O . VAL G 2 135 ? 37.540 60.916 128.905 1.00 45.55 233 VAL G O 1
ATOM 10037 N N . SER G 2 136 ? 38.292 60.281 126.868 1.00 45.36 234 SER G N 1
ATOM 10038 C CA . SER G 2 136 ? 38.584 58.933 127.318 1.00 44.81 234 SER G CA 1
ATOM 10039 C C . SER G 2 136 ? 40.022 58.551 127.011 1.00 44.49 234 SER G C 1
ATOM 10040 O O . SER G 2 136 ? 40.474 58.676 125.873 1.00 44.80 234 SER G O 1
ATOM 10043 N N . TYR G 2 137 ? 40.748 58.104 128.028 1.00 43.70 235 TYR G N 1
ATOM 10044 C CA . TYR G 2 137 ? 42.147 57.681 127.847 1.00 43.29 235 TYR G CA 1
ATOM 10045 C C . TYR G 2 137 ? 42.130 56.245 127.327 1.00 43.11 235 TYR G C 1
ATOM 10046 O O . TYR G 2 137 ? 42.520 55.298 128.014 1.00 43.85 235 TYR G O 1
ATOM 10055 N N . VAL G 2 138 ? 41.683 56.093 126.089 1.00 43.14 236 VAL G N 1
ATOM 10056 C CA . VAL G 2 138 ? 41.334 54.785 125.541 1.00 43.30 236 VAL G CA 1
ATOM 10057 C C . VAL G 2 138 ? 42.535 53.882 125.291 1.00 42.69 236 VAL G C 1
ATOM 10058 O O . VAL G 2 138 ? 42.404 52.664 125.236 1.00 42.71 236 VAL G O 1
ATOM 10062 N N . SER G 2 139 ? 43.704 54.469 125.106 1.00 42.75 237 SER G N 1
ATOM 10063 C CA . SER G 2 139 ? 44.872 53.656 124.809 1.00 42.33 237 SER G CA 1
ATOM 10064 C C . SER G 2 139 ? 46.172 54.418 125.042 1.00 43.00 237 SER G C 1
ATOM 10065 O O . SER G 2 139 ? 46.168 55.647 125.148 1.00 42.81 237 SER G O 1
ATOM 10068 N N . ARG G 2 140 ? 47.285 53.690 125.107 1.00 43.40 238 ARG G N 1
ATOM 10069 C CA . ARG G 2 140 ? 48.574 54.307 125.361 1.00 45.08 238 ARG G CA 1
ATOM 10070 C C . ARG G 2 140 ? 49.004 55.246 124.233 1.00 46.56 238 ARG G C 1
ATOM 10071 O O . ARG G 2 140 ? 49.773 56.185 124.462 1.00 47.69 238 ARG G O 1
ATOM 10079 N N . ARG G 2 141 ? 48.526 54.993 123.016 1.00 47.27 239 ARG G N 1
ATOM 10080 C CA . ARG G 2 141 ? 49.046 55.686 121.836 1.00 48.42 239 ARG G CA 1
ATOM 10081 C C . ARG G 2 141 ? 48.265 56.957 121.490 1.00 47.59 239 ARG G C 1
ATOM 10082 O O . ARG G 2 141 ? 48.754 57.767 120.713 1.00 47.28 239 ARG G O 1
ATOM 10090 N N . HIS G 2 142 ? 47.075 57.136 122.075 1.00 46.76 240 HIS G N 1
ATOM 10091 C CA . HIS G 2 142 ? 46.271 58.338 121.824 1.00 46.76 240 HIS G CA 1
ATOM 10092 C C . HIS G 2 142 ? 45.093 58.544 122.797 1.00 46.16 240 HIS G C 1
ATOM 10093 O O . HIS G 2 142 ? 44.621 57.615 123.453 1.00 44.73 240 HIS G O 1
ATOM 10100 N N . ILE G 2 143 ? 44.592 59.772 122.841 1.00 46.32 241 ILE G N 1
ATOM 10101 C CA . ILE G 2 143 ? 43.390 60.077 123.596 1.00 46.90 241 ILE G CA 1
ATOM 10102 C C . ILE G 2 143 ? 42.190 60.324 122.673 1.00 47.52 241 ILE G C 1
ATOM 10103 O O . ILE G 2 143 ? 42.322 60.922 121.594 1.00 47.89 241 ILE G O 1
ATOM 10108 N N . TYR G 2 144 ? 41.021 59.853 123.097 1.00 47.45 242 TYR G N 1
ATOM 10109 C CA . TYR G 2 144 ? 39.792 60.085 122.364 1.00 47.66 242 TYR G CA 1
ATOM 10110 C C . TYR G 2 144 ? 38.962 61.184 123.048 1.00 48.22 242 TYR G C 1
ATOM 10111 O O . TYR G 2 144 ? 38.706 61.115 124.263 1.00 48.29 242 TYR G O 1
ATOM 10120 N N . CYS G 2 145 ? 38.564 62.192 122.267 1.00 48.12 243 CYS G N 1
ATOM 10121 C CA . CYS G 2 145 ? 37.699 63.281 122.745 1.00 48.59 243 CYS G CA 1
ATOM 10122 C C . CYS G 2 145 ? 36.533 63.512 121.787 1.00 48.84 243 CYS G C 1
ATOM 10123 O O . CYS G 2 145 ? 36.711 63.578 120.560 1.00 49.16 243 CYS G O 1
ATOM 10126 N N . SER G 2 146 ? 35.339 63.642 122.357 1.00 48.71 244 SER G N 1
ATOM 10127 C CA . SER G 2 146 ? 34.157 64.012 121.591 1.00 48.08 244 SER G CA 1
ATOM 10128 C C . SER G 2 146 ? 33.507 65.260 122.182 1.00 48.15 244 SER G C 1
ATOM 10129 O O . SER G 2 146 ? 33.747 65.607 123.340 1.00 47.70 244 SER G O 1
ATOM 10132 N N . VAL G 2 147 ? 32.714 65.943 121.359 1.00 48.19 245 VAL G N 1
ATOM 10133 C CA . VAL G 2 147 ? 31.987 67.133 121.778 1.00 48.66 245 VAL G CA 1
ATOM 10134 C C . VAL G 2 147 ? 30.502 66.912 121.573 1.00 48.84 245 VAL G C 1
ATOM 10135 O O . VAL G 2 147 ? 30.101 66.007 120.840 1.00 49.03 245 VAL G O 1
ATOM 10139 N N . LYS G 2 148 ? 29.697 67.740 122.232 1.00 49.18 246 LYS G N 1
ATOM 10140 C CA . LYS G 2 148 ? 28.246 67.711 122.081 1.00 49.14 246 LYS G CA 1
ATOM 10141 C C . LYS G 2 148 ? 27.861 68.096 120.665 1.00 49.42 246 LYS G C 1
ATOM 10142 O O . LYS G 2 148 ? 28.551 68.892 120.013 1.00 49.43 246 LYS G O 1
ATOM 10148 N N . SER G 2 149 ? 26.754 67.533 120.194 1.00 49.63 247 SER G N 1
ATOM 10149 C CA . SER G 2 149 ? 26.156 67.951 118.933 1.00 49.80 247 SER G CA 1
ATOM 10150 C C . SER G 2 149 ? 25.860 69.460 118.940 1.00 49.84 247 SER G C 1
ATOM 10151 O O . SER G 2 149 ? 25.745 70.094 119.996 1.00 49.82 247 SER G O 1
ATOM 10154 N N . TYR H 2 2 ? 43.867 23.957 96.293 1.00 51.60 100 TYR H N 1
ATOM 10155 C CA . TYR H 2 2 ? 43.611 22.853 97.283 1.00 51.80 100 TYR H CA 1
ATOM 10156 C C . TYR H 2 2 ? 43.510 23.396 98.713 1.00 50.83 100 TYR H C 1
ATOM 10157 O O . TYR H 2 2 ? 42.463 23.215 99.342 1.00 50.69 100 TYR H O 1
ATOM 10166 N N . PRO H 2 3 ? 44.574 24.086 99.225 1.00 50.07 101 PRO H N 1
ATOM 10167 C CA . PRO H 2 3 ? 44.436 24.750 100.528 1.00 49.17 101 PRO H CA 1
ATOM 10168 C C . PRO H 2 3 ? 43.570 26.003 100.401 1.00 48.69 101 PRO H C 1
ATOM 10169 O O . PRO H 2 3 ? 43.411 26.543 99.290 1.00 48.82 101 PRO H O 1
ATOM 10173 N N . LEU H 2 4 ? 42.981 26.458 101.502 1.00 48.02 102 LEU H N 1
ATOM 10174 C CA . LEU H 2 4 ? 42.203 27.710 101.450 1.00 46.98 102 LEU H CA 1
ATOM 10175 C C . LEU H 2 4 ? 43.173 28.895 101.523 1.00 46.60 102 LEU H C 1
ATOM 10176 O O . LEU H 2 4 ? 44.321 28.736 101.992 1.00 46.33 102 LEU H O 1
ATOM 10181 N N . VAL H 2 5 ? 42.726 30.063 101.048 1.00 45.42 103 VAL H N 1
ATOM 10182 C CA . VAL H 2 5 ? 43.507 31.281 101.196 1.00 44.00 103 VAL H CA 1
ATOM 10183 C C . VAL H 2 5 ? 42.845 32.162 102.256 1.00 44.06 103 VAL H C 1
ATOM 10184 O O . VAL H 2 5 ? 41.715 31.909 102.644 1.00 44.75 103 VAL H O 1
ATOM 10188 N N . LEU H 2 6 ? 43.557 33.165 102.746 1.00 43.55 104 LEU H N 1
ATOM 10189 C CA . LEU H 2 6 ? 43.035 34.074 103.761 1.00 43.65 104 LEU H CA 1
ATOM 10190 C C . LEU H 2 6 ? 41.694 34.709 103.394 1.00 44.17 104 LEU H C 1
ATOM 10191 O O . LEU H 2 6 ? 41.522 35.331 102.325 1.00 43.80 104 LEU H O 1
ATOM 10196 N N . LYS H 2 7 ? 40.764 34.574 104.330 1.00 44.20 105 LYS H N 1
ATOM 10197 C CA . LYS H 2 7 ? 39.443 35.152 104.241 1.00 44.48 105 LYS H CA 1
ATOM 10198 C C . LYS H 2 7 ? 38.472 34.276 103.451 1.00 45.28 105 LYS H C 1
ATOM 10199 O O . LYS H 2 7 ? 37.275 34.542 103.458 1.00 46.06 105 LYS H O 1
ATOM 10205 N N . GLN H 2 8 ? 38.969 33.220 102.809 1.00 45.35 106 GLN H N 1
ATOM 10206 C CA . GLN H 2 8 ? 38.102 32.318 102.073 1.00 45.06 106 GLN H CA 1
ATOM 10207 C C . GLN H 2 8 ? 37.261 31.508 103.050 1.00 46.08 106 GLN H C 1
ATOM 10208 O O . GLN H 2 8 ? 37.735 31.129 104.129 1.00 46.08 106 GLN H O 1
ATOM 10214 N N . THR H 2 9 ? 36.011 31.240 102.666 1.00 46.66 107 THR H N 1
ATOM 10215 C CA . THR H 2 9 ? 35.144 30.356 103.427 1.00 47.35 107 THR H CA 1
ATOM 10216 C C . THR H 2 9 ? 34.546 29.248 102.532 1.00 48.38 107 THR H C 1
ATOM 10217 O O . THR H 2 9 ? 34.224 29.472 101.375 1.00 47.77 107 THR H O 1
ATOM 10221 N N . ILE H 2 10 ? 34.447 28.043 103.085 1.00 49.60 108 ILE H N 1
ATOM 10222 C CA . ILE H 2 10 ? 33.725 26.942 102.450 1.00 50.66 108 ILE H CA 1
ATOM 10223 C C . ILE H 2 10 ? 32.747 26.351 103.471 1.00 51.79 108 ILE H C 1
ATOM 10224 O O . ILE H 2 10 ? 33.179 25.904 104.551 1.00 51.15 108 ILE H O 1
ATOM 10229 N N . PRO H 2 11 ? 31.432 26.347 103.130 1.00 52.55 109 PRO H N 1
ATOM 10230 C CA . PRO H 2 11 ? 30.949 26.790 101.811 1.00 53.47 109 PRO H CA 1
ATOM 10231 C C . PRO H 2 11 ? 31.090 28.293 101.586 1.00 54.22 109 PRO H C 1
ATOM 10232 O O . PRO H 2 11 ? 31.179 29.064 102.551 1.00 54.12 109 PRO H O 1
ATOM 10236 N N . ASN H 2 12 ? 31.140 28.678 100.311 1.00 55.32 110 ASN H N 1
ATOM 10237 C CA . ASN H 2 12 ? 31.201 30.071 99.891 1.00 56.48 110 ASN H CA 1
ATOM 10238 C C . ASN H 2 12 ? 29.836 30.755 100.077 1.00 56.65 110 ASN H C 1
ATOM 10239 O O . ASN H 2 12 ? 29.209 31.211 99.115 1.00 56.62 110 ASN H O 1
ATOM 10244 N N . LEU H 2 13 ? 29.388 30.794 101.335 1.00 56.83 111 LEU H N 1
ATOM 10245 C CA . LEU H 2 13 ? 28.118 31.387 101.776 1.00 56.62 111 LEU H CA 1
ATOM 10246 C C . LEU H 2 13 ? 28.326 31.842 103.225 1.00 56.86 111 LEU H C 1
ATOM 10247 O O . LEU H 2 13 ? 29.244 31.358 103.901 1.00 56.62 111 LEU H O 1
ATOM 10252 N N . SER H 2 14 ? 27.492 32.754 103.724 1.00 56.86 112 SER H N 1
ATOM 10253 C CA . SER H 2 14 ? 27.648 33.194 105.119 1.00 57.08 112 SER H CA 1
ATOM 10254 C C . SER H 2 14 ? 27.198 32.133 106.124 1.00 57.06 112 SER H C 1
ATOM 10255 O O . SER H 2 14 ? 26.181 31.470 105.93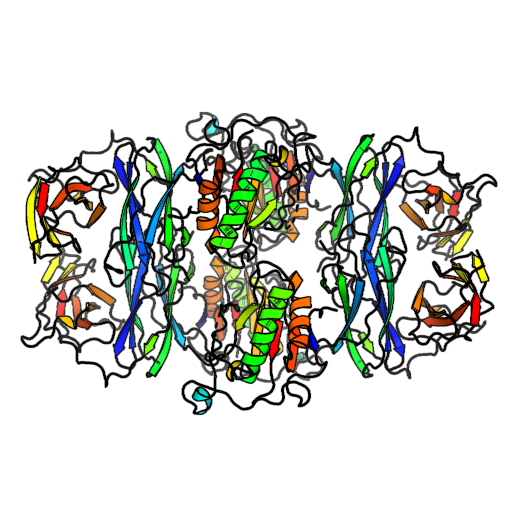0 1.00 57.07 112 SER H O 1
ATOM 10258 N N . GLU H 2 15 ? 27.989 31.981 107.184 1.00 57.22 113 GLU H N 1
ATOM 10259 C CA . GLU H 2 15 ? 27.798 30.978 108.246 1.00 57.46 113 GLU H CA 1
ATOM 10260 C C . GLU H 2 15 ? 26.356 30.524 108.549 1.00 57.55 113 GLU H C 1
ATOM 10261 O O . GLU H 2 15 ? 26.047 29.329 108.544 1.00 57.33 113 GLU H O 1
ATOM 10267 N N . TYR H 2 16 ? 25.486 31.485 108.823 1.00 57.83 114 TYR H N 1
ATOM 10268 C CA . TYR H 2 16 ? 24.163 31.181 109.343 1.00 58.14 114 TYR H CA 1
ATOM 10269 C C . TYR H 2 16 ? 23.143 30.727 108.293 1.00 58.29 114 TYR H C 1
ATOM 10270 O O . TYR H 2 16 ? 22.019 30.364 108.653 1.00 58.49 114 TYR H O 1
ATOM 10279 N N . THR H 2 17 ? 23.529 30.724 107.012 1.00 58.25 115 THR H N 1
ATOM 10280 C CA . THR H 2 17 ? 22.675 30.136 105.965 1.00 58.08 115 THR H CA 1
ATOM 10281 C C . THR H 2 17 ? 22.595 28.625 106.162 1.00 58.03 115 THR H C 1
ATOM 10282 O O . THR H 2 17 ? 23.565 27.995 106.603 1.00 58.01 115 THR H O 1
ATOM 10286 N N . ASN H 2 18 ? 21.437 28.057 105.838 1.00 57.78 116 ASN H N 1
ATOM 10287 C CA . ASN H 2 18 ? 21.092 26.713 106.278 1.00 57.83 116 ASN H CA 1
ATOM 10288 C C . ASN H 2 18 ? 21.930 25.582 105.691 1.00 57.89 116 ASN H C 1
ATOM 10289 O O . ASN H 2 18 ? 22.127 24.551 106.348 1.00 57.40 116 ASN H O 1
ATOM 10294 N N . SER H 2 19 ? 22.433 25.795 104.473 1.00 57.96 117 SER H N 1
ATOM 10295 C CA . SER H 2 19 ? 23.345 24.855 103.806 1.00 58.00 117 SER H CA 1
ATOM 10296 C C . SER H 2 19 ? 24.771 24.924 104.351 1.00 58.08 117 SER H C 1
ATOM 10297 O O . SER H 2 19 ? 25.568 24.001 104.145 1.00 58.40 117 SER H O 1
ATOM 10300 N N . ALA H 2 20 ? 25.093 26.032 105.019 1.00 57.76 118 ALA H N 1
ATOM 10301 C CA . ALA H 2 20 ? 26.322 26.159 105.786 1.00 57.07 118 ALA H CA 1
ATOM 10302 C C . ALA H 2 20 ? 26.121 25.504 107.175 1.00 57.12 118 ALA H C 1
ATOM 10303 O O . ALA H 2 20 ? 25.965 24.280 107.260 1.00 57.15 118 ALA H O 1
ATOM 10305 N N . SER H 2 21 ? 26.097 26.295 108.250 1.00 57.07 119 SER H N 1
ATOM 10306 C CA . SER H 2 21 ? 25.839 25.751 109.588 1.00 57.19 119 SER H CA 1
ATOM 10307 C C . SER H 2 21 ? 24.400 25.962 110.081 1.00 57.66 119 SER H C 1
ATOM 10308 O O . SER H 2 21 ? 23.864 25.118 110.807 1.00 57.79 119 SER H O 1
ATOM 10311 N N . GLY H 2 22 ? 23.776 27.071 109.686 1.00 57.76 120 GLY H N 1
ATOM 10312 C CA . GLY H 2 22 ? 22.424 27.390 110.150 1.00 58.11 120 GLY H CA 1
ATOM 10313 C C . GLY H 2 22 ? 22.416 28.479 111.211 1.00 58.34 120 GLY H C 1
ATOM 10314 O O . GLY H 2 22 ? 23.481 28.961 111.610 1.00 58.00 120 GLY H O 1
ATOM 10315 N N . PRO H 2 23 ? 21.216 28.872 111.681 1.00 58.60 121 PRO H N 1
ATOM 10316 C CA . PRO H 2 23 ? 21.075 30.039 112.558 1.00 58.94 121 PRO H CA 1
ATOM 10317 C C . PRO H 2 23 ? 21.428 29.771 114.025 1.00 59.29 121 PRO H C 1
ATOM 10318 O O . PRO H 2 23 ? 21.396 28.620 114.478 1.00 59.21 121 PRO H O 1
ATOM 10322 N N . LEU H 2 24 ? 21.753 30.844 114.748 1.00 59.72 122 LEU H N 1
ATOM 10323 C CA . LEU H 2 24 ? 22.025 30.798 116.189 1.00 60.00 122 LEU H CA 1
ATOM 10324 C C . LEU H 2 24 ? 20.795 30.297 116.929 1.00 60.30 122 LEU H C 1
ATOM 10325 O O . LEU H 2 24 ? 19.662 30.589 116.536 1.00 60.27 122 LEU H O 1
ATOM 10330 N N . GLU H 2 25 ? 21.019 29.536 117.995 1.00 60.77 123 GLU H N 1
ATOM 10331 C CA . GLU H 2 25 ? 19.917 28.921 118.733 1.00 60.94 123 GLU H CA 1
ATOM 10332 C C . GLU H 2 25 ? 19.998 29.160 120.241 1.00 61.19 123 GLU H C 1
ATOM 10333 O O . GLU H 2 25 ? 19.605 28.303 121.034 1.00 61.23 123 GLU H O 1
ATOM 10339 N N . GLY H 2 26 ? 20.505 30.328 120.629 1.00 61.40 124 GLY H N 1
ATOM 10340 C CA . GLY H 2 26 ? 20.552 30.726 122.035 1.00 61.81 124 GLY H CA 1
ATOM 10341 C C . GLY H 2 26 ? 21.775 30.256 122.806 1.00 62.03 124 GLY H C 1
ATOM 10342 O O . GLY H 2 26 ? 22.240 29.126 122.631 1.00 62.06 124 GLY H O 1
ATOM 10343 N N . VAL H 2 27 ? 22.271 31.138 123.675 1.00 62.33 125 VAL H N 1
ATOM 10344 C CA . VAL H 2 27 ? 23.461 30.906 124.502 1.00 62.57 125 VAL H CA 1
ATOM 10345 C C . VAL H 2 27 ? 23.279 29.712 125.439 1.00 62.63 125 VAL H C 1
ATOM 10346 O O . VAL H 2 27 ? 22.186 29.467 125.948 1.00 62.62 125 VAL H O 1
ATOM 10350 N N . ILE H 2 28 ? 24.356 28.965 125.656 1.00 62.90 126 ILE H N 1
ATOM 10351 C CA . ILE H 2 28 ? 24.335 27.869 126.624 1.00 62.92 126 ILE H CA 1
ATOM 10352 C C . ILE H 2 28 ? 25.243 28.187 127.819 1.00 63.02 126 ILE H C 1
ATOM 10353 O O . ILE H 2 28 ? 26.469 28.267 127.688 1.00 63.14 126 ILE H O 1
ATOM 10358 N N . ARG H 2 29 ? 24.615 28.401 128.973 1.00 62.96 127 ARG H N 1
ATOM 10359 C CA . ARG H 2 29 ? 25.335 28.663 130.213 1.00 62.90 127 ARG H CA 1
ATOM 10360 C C . ARG H 2 29 ? 25.129 27.508 131.184 1.00 62.57 127 ARG H C 1
ATOM 10361 O O . ARG H 2 29 ? 24.384 26.569 130.892 1.00 62.21 127 ARG H O 1
ATOM 10369 N N . ARG H 2 30 ? 25.794 27.589 132.334 1.00 62.56 128 ARG H N 1
ATOM 10370 C CA . ARG H 2 30 ? 25.749 26.540 133.351 1.00 62.62 128 ARG H CA 1
ATOM 10371 C C . ARG H 2 30 ? 24.405 26.424 134.085 1.00 62.57 128 ARG H C 1
ATOM 10372 O O . ARG H 2 30 ? 24.006 25.326 134.464 1.00 62.43 128 ARG H O 1
ATOM 10380 N N . ASP H 2 31 ? 23.714 27.547 134.283 1.00 62.63 129 ASP H N 1
ATOM 10381 C CA . ASP H 2 31 ? 22.382 27.524 134.906 1.00 62.79 129 ASP H CA 1
ATOM 10382 C C . ASP H 2 31 ? 21.335 26.980 133.926 1.00 62.73 129 ASP H C 1
ATOM 10383 O O . ASP H 2 31 ? 20.310 26.440 134.346 1.00 62.58 129 ASP H O 1
ATOM 10388 N N . SER H 2 32 ? 21.607 27.134 132.626 1.00 62.60 130 SER H N 1
ATOM 10389 C CA . SER H 2 32 ? 20.673 26.768 131.555 1.00 62.45 130 SER H CA 1
ATOM 10390 C C . SER H 2 32 ? 20.476 25.258 131.427 1.00 62.19 130 SER H C 1
ATOM 10391 O O . SER H 2 32 ? 21.443 24.496 131.531 1.00 62.07 130 SER H O 1
ATOM 10394 N N . PRO H 2 33 ? 19.219 24.819 131.197 1.00 62.00 131 PRO H N 1
ATOM 10395 C CA . PRO H 2 33 ? 18.949 23.387 131.018 1.00 61.69 131 PRO H CA 1
ATOM 10396 C C . PRO H 2 33 ? 19.684 22.806 129.806 1.00 61.29 131 PRO H C 1
ATOM 10397 O O . PRO H 2 33 ? 19.967 21.609 129.772 1.00 61.12 131 PRO H O 1
ATOM 10401 N N . LYS H 2 34 ? 20.005 23.666 128.841 1.00 60.93 132 LYS H N 1
ATOM 10402 C CA . LYS H 2 34 ? 20.722 23.275 127.627 1.00 60.62 132 LYS H CA 1
ATOM 10403 C C . LYS H 2 34 ? 22.145 22.773 127.876 1.00 60.24 132 LYS H C 1
ATOM 10404 O O . LYS H 2 34 ? 22.734 22.160 126.992 1.00 59.98 132 LYS H O 1
ATOM 10410 N N . PHE H 2 35 ? 22.674 23.018 129.078 1.00 60.12 133 PHE H N 1
ATOM 10411 C CA . PHE H 2 35 ? 24.068 22.682 129.423 1.00 60.05 133 PHE H CA 1
ATOM 10412 C C . PHE H 2 35 ? 24.397 21.185 129.408 1.00 59.95 133 PHE H C 1
ATOM 10413 O O . PHE H 2 35 ? 25.513 20.783 129.048 1.00 59.73 133 PHE H O 1
ATOM 10421 N N . LYS H 2 36 ? 23.422 20.374 129.802 1.00 59.74 134 LYS H N 1
ATOM 10422 C CA . LYS H 2 36 ? 23.562 18.919 129.800 1.00 59.67 134 LYS H CA 1
ATOM 10423 C C . LYS H 2 36 ? 23.715 18.361 128.380 1.00 59.23 134 LYS H C 1
ATOM 10424 O O . LYS H 2 36 ? 24.234 17.261 128.188 1.00 59.40 134 LYS H O 1
ATOM 10430 N N . ASP H 2 37 ? 23.271 19.140 127.398 1.00 58.56 135 ASP H N 1
ATOM 10431 C CA . ASP H 2 37 ? 23.325 18.763 125.997 1.00 58.20 135 ASP H CA 1
ATOM 10432 C C . ASP H 2 37 ? 24.733 18.948 125.419 1.00 57.71 135 ASP H C 1
ATOM 10433 O O . ASP H 2 37 ? 25.045 18.419 124.345 1.00 57.67 135 ASP H O 1
ATOM 10438 N N . LEU H 2 38 ? 25.575 19.707 126.125 1.00 56.86 136 LEU H N 1
ATOM 10439 C CA . LEU H 2 38 ? 26.995 19.802 125.789 1.00 56.04 136 LEU H CA 1
ATOM 10440 C C . LEU H 2 38 ? 27.735 18.546 126.232 1.00 55.73 136 LEU H C 1
ATOM 10441 O O . LEU H 2 38 ? 27.384 17.922 127.241 1.00 55.23 136 LEU H O 1
ATOM 10446 N N . VAL H 2 39 ? 28.767 18.185 125.472 1.00 55.43 137 VAL H N 1
ATOM 10447 C CA . VAL H 2 39 ? 29.539 16.967 125.739 1.00 55.33 137 VAL H CA 1
ATOM 10448 C C . VAL H 2 39 ? 31.028 17.269 125.898 1.00 54.91 137 VAL H C 1
ATOM 10449 O O . VAL H 2 39 ? 31.560 18.146 125.219 1.00 55.48 137 VAL H O 1
ATOM 10453 N N . PRO H 2 40 ? 31.707 16.554 126.807 1.00 54.75 138 PRO H N 1
ATOM 10454 C CA . PRO H 2 40 ? 33.150 16.719 126.847 1.00 54.60 138 PRO H CA 1
ATOM 10455 C C . PRO H 2 40 ? 33.802 15.948 125.691 1.00 54.81 138 PRO H C 1
ATOM 10456 O O . PRO H 2 40 ? 33.435 14.788 125.419 1.00 54.71 138 PRO H O 1
ATOM 10460 N N . ASN H 2 41 ? 34.727 16.600 124.991 1.00 54.62 139 ASN H N 1
ATOM 10461 C CA . ASN H 2 41 ? 35.558 15.884 124.048 1.00 54.99 139 ASN H CA 1
ATOM 10462 C C . ASN H 2 41 ? 36.880 15.542 124.719 1.00 55.32 139 ASN H C 1
ATOM 10463 O O . ASN H 2 41 ? 37.759 16.399 124.868 1.00 55.43 139 ASN H O 1
ATOM 10468 N N . TYR H 2 42 ? 36.995 14.283 125.135 1.00 55.38 140 TYR H N 1
ATOM 10469 C CA . TYR H 2 42 ? 38.166 13.811 125.851 1.00 55.74 140 TYR H CA 1
ATOM 10470 C C . TYR H 2 42 ? 39.229 13.201 124.937 1.00 55.92 140 TYR H C 1
ATOM 10471 O O . TYR H 2 42 ? 40.198 12.617 125.422 1.00 55.96 140 TYR H O 1
ATOM 10480 N N . ASN H 2 43 ? 39.054 13.342 123.625 1.00 56.00 141 ASN H N 1
ATOM 10481 C CA . ASN H 2 43 ? 40.054 12.857 122.673 1.00 56.32 141 ASN H CA 1
ATOM 10482 C C . ASN H 2 43 ? 41.427 13.459 122.970 1.00 56.40 141 ASN H C 1
ATOM 10483 O O . ASN H 2 43 ? 41.635 14.669 122.838 1.00 56.59 141 ASN H O 1
ATOM 10488 N N . ARG H 2 44 ? 42.349 12.592 123.374 1.00 56.16 142 ARG H N 1
ATOM 10489 C CA . ARG H 2 44 ? 43.669 13.005 123.832 1.00 56.39 142 ARG H CA 1
ATOM 10490 C C . ARG H 2 44 ? 44.645 13.268 122.691 1.00 56.02 142 ARG H C 1
ATOM 10491 O O . ARG H 2 44 ? 45.744 13.762 122.930 1.00 56.01 142 ARG H O 1
ATOM 10499 N N . ASP H 2 45 ? 44.239 12.936 121.464 1.00 55.97 143 ASP H N 1
ATOM 10500 C CA . ASP H 2 45 ? 45.021 13.247 120.260 1.00 55.72 143 ASP H CA 1
ATOM 10501 C C . ASP H 2 45 ? 44.736 14.660 119.767 1.00 56.07 143 ASP H C 1
ATOM 10502 O O . ASP H 2 45 ? 45.345 15.130 118.803 1.00 56.36 143 ASP H O 1
ATOM 10507 N N . ILE H 2 46 ? 43.798 15.335 120.423 1.00 56.16 144 ILE H N 1
ATOM 10508 C CA . ILE H 2 46 ? 43.557 16.748 120.168 1.00 56.20 144 ILE H CA 1
ATOM 10509 C C . ILE H 2 46 ? 44.044 17.527 121.382 1.00 56.62 144 ILE H C 1
ATOM 10510 O O . ILE H 2 46 ? 43.892 17.064 122.511 1.00 56.75 144 ILE H O 1
ATOM 10515 N N . LEU H 2 47 ? 44.636 18.699 121.142 1.00 57.01 145 LEU H N 1
ATOM 10516 C CA . LEU H 2 47 ? 45.079 19.586 122.221 1.00 57.13 145 LEU H CA 1
ATOM 10517 C C . LEU H 2 47 ? 44.069 20.703 122.417 1.00 57.09 145 LEU H C 1
ATOM 10518 O O . LEU H 2 47 ? 43.404 21.097 121.468 1.00 57.17 145 LEU H O 1
ATOM 10523 N N . PHE H 2 48 ? 43.948 21.197 123.649 1.00 57.22 146 PHE H N 1
ATOM 1052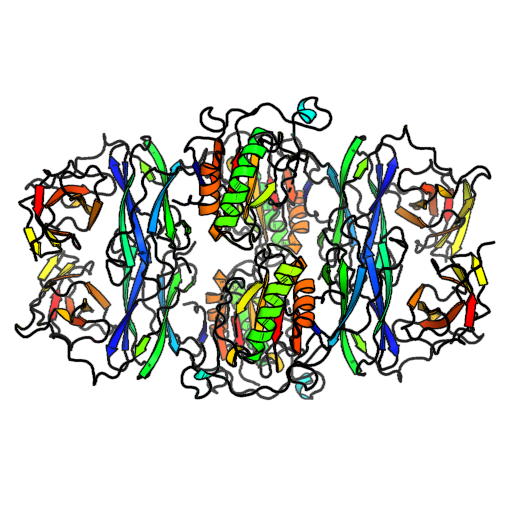4 C CA . PHE H 2 48 ? 43.045 22.310 123.945 1.00 56.99 146 PHE H CA 1
ATOM 10525 C C . PHE H 2 48 ? 43.752 23.531 124.560 1.00 57.25 146 PHE H C 1
ATOM 10526 O O . PHE H 2 48 ? 44.407 23.434 125.601 1.00 57.26 146 PHE H O 1
ATOM 10534 N N . ARG H 2 58 ? 37.158 21.794 126.564 1.00 56.96 156 ARG H N 1
ATOM 10535 C CA . ARG H 2 58 ? 36.777 20.456 126.083 1.00 56.96 156 ARG H CA 1
ATOM 10536 C C . ARG H 2 58 ? 35.259 20.252 125.902 1.00 56.34 156 ARG H C 1
ATOM 10537 O O . ARG H 2 58 ? 34.826 19.344 125.173 1.00 56.24 156 ARG H O 1
ATOM 10545 N N . LEU H 2 59 ? 34.462 21.100 126.553 1.00 55.81 157 LEU H N 1
ATOM 10546 C CA . LEU H 2 59 ? 33.012 21.128 126.333 1.00 55.22 157 LEU H CA 1
ATOM 10547 C C . LEU H 2 59 ? 32.641 21.687 124.952 1.00 54.72 157 LEU H C 1
ATOM 10548 O O . LEU H 2 59 ? 33.142 22.748 124.553 1.00 54.62 157 LEU H O 1
ATOM 10553 N N . MET H 2 60 ? 31.776 20.956 124.238 1.00 53.95 158 MET H N 1
ATOM 10554 C CA . MET H 2 60 ? 31.343 21.289 122.865 1.00 53.28 158 MET H CA 1
ATOM 10555 C C . MET H 2 60 ? 30.135 20.431 122.501 1.00 53.15 158 MET H C 1
ATOM 10556 O O . MET H 2 60 ? 29.799 19.492 123.222 1.00 52.90 158 MET H O 1
ATOM 10561 N N . SER H 2 61 ? 29.493 20.745 121.378 1.00 52.77 159 SER H N 1
ATOM 10562 C CA . SER H 2 61 ? 28.349 19.957 120.921 1.00 52.52 159 SER H CA 1
ATOM 10563 C C . SER H 2 61 ? 28.775 18.608 120.339 1.00 52.06 159 SER H C 1
ATOM 10564 O O . SER H 2 61 ? 29.943 18.417 119.972 1.00 52.20 159 SER H O 1
ATOM 10567 N N . LYS H 2 62 ? 27.817 17.679 120.301 1.00 51.97 160 LYS H N 1
ATOM 10568 C CA . LYS H 2 62 ? 27.998 16.335 119.746 1.00 51.33 160 LYS H CA 1
ATOM 10569 C C . LYS H 2 62 ? 28.516 16.421 118.311 1.00 50.49 160 LYS H C 1
ATOM 10570 O O . LYS H 2 62 ? 29.526 15.807 117.980 1.00 50.43 160 LYS H O 1
ATOM 10576 N N . ARG H 2 63 ? 27.836 17.187 117.464 1.00 49.55 161 ARG H N 1
ATOM 10577 C CA . ARG H 2 63 ? 28.211 17.248 116.050 1.00 49.16 161 ARG H CA 1
ATOM 10578 C C . ARG H 2 63 ? 29.629 17.797 115.870 1.00 49.34 161 ARG H C 1
ATOM 10579 O O . ARG H 2 63 ? 30.391 17.349 115.009 1.00 48.77 161 ARG H O 1
ATOM 10587 N N . CYS H 2 64 ? 29.949 18.776 116.705 1.00 50.03 162 CYS H N 1
ATOM 10588 C CA . CYS H 2 64 ? 31.231 19.449 116.697 1.00 50.68 162 CYS H CA 1
ATOM 10589 C C . CYS H 2 64 ? 32.327 18.489 117.189 1.00 50.96 162 CYS H C 1
ATOM 10590 O O . CYS H 2 64 ? 33.434 18.470 116.645 1.00 51.60 162 CYS H O 1
ATOM 10593 N N . LYS H 2 65 ? 32.011 17.695 118.211 1.00 50.63 163 LYS H N 1
ATOM 10594 C CA . LYS H 2 65 ? 32.895 16.642 118.682 1.00 50.74 163 LYS H CA 1
ATOM 10595 C C . LYS H 2 65 ? 33.123 15.571 117.610 1.00 50.70 163 LYS H C 1
ATOM 10596 O O . LYS H 2 65 ? 34.231 15.087 117.435 1.00 50.41 163 LYS H O 1
ATOM 10602 N N . GLU H 2 66 ? 32.056 15.188 116.921 1.00 51.08 164 GLU H N 1
ATOM 10603 C CA . GLU H 2 66 ? 32.122 14.167 115.889 1.00 51.44 164 GLU H CA 1
ATOM 10604 C C . GLU H 2 66 ? 33.124 14.610 114.834 1.00 51.35 164 GLU H C 1
ATOM 10605 O O . GLU H 2 66 ? 34.096 13.909 114.554 1.00 51.47 164 GLU H O 1
ATOM 10611 N N . LYS H 2 67 ? 32.891 15.795 114.276 1.00 50.96 165 LYS H N 1
ATOM 10612 C CA . LYS H 2 67 ? 33.688 16.299 113.173 1.00 50.68 165 LYS H CA 1
ATOM 10613 C C . LYS H 2 67 ? 35.128 16.582 113.597 1.00 50.78 165 LYS H C 1
ATOM 10614 O O . LYS H 2 67 ? 36.075 16.230 112.885 1.00 50.69 165 LYS H O 1
ATOM 10620 N N . LEU H 2 68 ? 35.291 17.170 114.780 1.00 50.63 166 LEU H N 1
ATOM 10621 C CA . LEU H 2 68 ? 36.616 17.411 115.326 1.00 50.76 166 LEU H CA 1
ATOM 10622 C C . LEU H 2 68 ? 37.418 16.108 115.430 1.00 50.95 166 LEU H C 1
ATOM 10623 O O . LEU H 2 68 ? 38.608 16.107 115.141 1.00 50.78 166 LEU H O 1
ATOM 10628 N N . ASN H 2 69 ? 36.769 15.005 115.812 1.00 50.49 167 ASN H N 1
ATOM 10629 C CA . ASN H 2 69 ? 37.456 13.705 115.880 1.00 50.88 167 ASN H CA 1
ATOM 10630 C C . ASN H 2 69 ? 37.916 13.111 114.531 1.00 51.14 167 ASN H C 1
ATOM 10631 O O . ASN H 2 69 ? 38.878 12.342 114.482 1.00 51.42 167 ASN H O 1
ATOM 10636 N N . VAL H 2 70 ? 37.245 13.479 113.445 1.00 51.22 168 VAL H N 1
ATOM 10637 C CA . VAL H 2 70 ? 37.677 13.070 112.105 1.00 51.38 168 VAL H CA 1
ATOM 10638 C C . VAL H 2 70 ? 38.921 13.877 111.692 1.00 51.13 168 VAL H C 1
ATOM 10639 O O . VAL H 2 70 ? 39.909 13.324 111.183 1.00 51.01 168 VAL H O 1
ATOM 10643 N N . LEU H 2 71 ? 38.875 15.177 111.965 1.00 50.75 169 LEU H N 1
ATOM 10644 C CA . LEU H 2 71 ? 39.969 16.085 111.649 1.00 50.19 169 LEU H CA 1
ATOM 10645 C C . LEU H 2 71 ? 41.258 15.735 112.404 1.00 50.32 169 LEU H C 1
ATOM 10646 O O . LEU H 2 71 ? 42.364 15.919 111.879 1.00 50.31 169 LEU H O 1
ATOM 10651 N N . ALA H 2 72 ? 41.101 15.222 113.626 1.00 50.11 170 ALA H N 1
ATOM 10652 C CA . ALA H 2 72 ? 42.217 14.935 114.519 1.00 50.06 170 ALA H CA 1
ATOM 10653 C C . ALA H 2 72 ? 43.255 14.068 113.837 1.00 50.03 170 ALA H C 1
ATOM 10654 O O . ALA H 2 72 ? 44.457 14.305 113.957 1.00 49.91 170 ALA H O 1
ATOM 10656 N N . TYR H 2 73 ? 42.777 13.091 113.081 1.00 50.51 171 TYR H N 1
ATOM 10657 C CA . TYR H 2 73 ? 43.655 12.098 112.481 1.00 51.07 171 TYR H CA 1
ATOM 10658 C C . TYR H 2 73 ? 44.146 12.483 111.089 1.00 51.53 171 TYR H C 1
ATOM 10659 O O . TYR H 2 73 ? 45.234 12.075 110.672 1.00 51.34 171 TYR H O 1
ATOM 10668 N N . SER H 2 74 ? 43.379 13.311 110.387 1.00 52.03 172 SER H N 1
ATOM 10669 C CA . SER H 2 74 ? 43.868 13.834 109.118 1.00 52.33 172 SER H CA 1
ATOM 10670 C C . SER H 2 74 ? 45.079 14.740 109.360 1.00 52.17 172 SER H C 1
ATOM 10671 O O . SER H 2 74 ? 46.031 14.714 108.601 1.00 52.08 172 SER H O 1
ATOM 10674 N N . VAL H 2 75 ? 45.054 15.493 110.452 1.00 52.57 173 VAL H N 1
ATOM 10675 C CA . VAL H 2 75 ? 46.144 16.399 110.807 1.00 53.32 173 VAL H CA 1
ATOM 10676 C C . VAL H 2 75 ? 47.474 15.702 111.122 1.00 54.33 173 VAL H C 1
ATOM 10677 O O . VAL H 2 75 ? 48.521 16.116 110.618 1.00 54.35 173 VAL H O 1
ATOM 10681 N N . MET H 2 76 ? 47.426 14.649 111.943 1.00 55.04 174 MET H N 1
ATOM 10682 C CA . MET H 2 76 ? 48.632 13.935 112.380 1.00 56.30 174 MET H CA 1
ATOM 10683 C C . MET H 2 76 ? 49.317 13.278 111.200 1.00 56.60 174 MET H C 1
ATOM 10684 O O . MET H 2 76 ? 50.552 13.269 111.120 1.00 57.18 174 MET H O 1
ATOM 10689 N N . ASN H 2 77 ? 48.515 12.747 110.278 1.00 56.86 175 ASN H N 1
ATOM 10690 C CA . ASN H 2 77 ? 49.051 12.233 109.019 1.00 57.09 175 ASN H CA 1
ATOM 10691 C C . ASN H 2 77 ? 49.773 13.317 108.197 1.00 57.01 175 ASN H C 1
ATOM 10692 O O . ASN H 2 77 ? 50.847 13.059 107.646 1.00 57.38 175 ASN H O 1
ATOM 10697 N N . GLU H 2 78 ? 49.202 14.521 108.138 1.00 56.32 176 GLU H N 1
ATOM 10698 C CA . GLU H 2 78 ? 49.801 15.620 107.365 1.00 56.41 176 GLU H CA 1
ATOM 10699 C C . GLU H 2 78 ? 51.127 16.120 107.930 1.00 55.81 176 GLU H C 1
ATOM 10700 O O . GLU H 2 78 ? 52.101 16.219 107.196 1.00 56.05 176 GLU H O 1
ATOM 10706 N N . TRP H 2 79 ? 51.152 16.471 109.216 1.00 55.64 177 TRP H N 1
ATOM 10707 C CA . TRP H 2 79 ? 52.388 16.946 109.865 1.00 55.19 177 TRP H CA 1
ATOM 10708 C C . TRP H 2 79 ? 52.738 16.168 111.130 1.00 54.69 177 TRP H C 1
ATOM 10709 O O . TRP H 2 79 ? 52.196 16.439 112.198 1.00 55.15 177 TRP H O 1
ATOM 10720 N N . PRO H 2 80 ? 53.651 15.197 111.012 1.00 54.23 178 PRO H N 1
ATOM 10721 C CA . PRO H 2 80 ? 54.244 14.496 112.151 1.00 53.64 178 PRO H CA 1
ATOM 10722 C C . PRO H 2 80 ? 54.894 15.442 113.179 1.00 52.78 178 PRO H C 1
ATOM 10723 O O . PRO H 2 80 ? 55.558 16.423 112.792 1.00 52.13 178 PRO H O 1
ATOM 10727 N N . GLY H 2 81 ? 54.696 15.127 114.468 1.00 51.68 179 GLY H N 1
ATOM 10728 C CA . GLY H 2 81 ? 55.156 15.973 115.580 1.00 50.57 179 GLY H CA 1
ATOM 10729 C C . GLY H 2 81 ? 54.115 16.968 116.072 1.00 50.00 179 GLY H C 1
ATOM 10730 O O . GLY H 2 81 ? 54.234 17.523 117.169 1.00 49.37 179 GLY H O 1
ATOM 10731 N N . ILE H 2 82 ? 53.090 17.179 115.244 1.00 49.39 180 ILE H N 1
ATOM 10732 C CA . ILE H 2 82 ? 52.083 18.206 115.452 1.00 49.24 180 ILE H CA 1
ATOM 10733 C C . ILE H 2 82 ? 50.693 17.602 115.605 1.00 49.10 180 ILE H C 1
ATOM 10734 O O . ILE H 2 82 ? 50.334 16.627 114.927 1.00 48.83 180 ILE H O 1
ATOM 10739 N N . ARG H 2 83 ? 49.909 18.207 116.488 1.00 49.34 181 ARG H N 1
ATOM 10740 C CA . ARG H 2 83 ? 48.519 17.804 116.704 1.00 49.22 181 ARG H CA 1
ATOM 10741 C C . ARG H 2 83 ? 47.570 18.907 116.300 1.00 49.13 181 ARG H C 1
ATOM 10742 O O . ARG H 2 83 ? 47.976 20.059 116.186 1.00 49.22 181 ARG H O 1
ATOM 10750 N N . LEU H 2 84 ? 46.301 18.549 116.081 1.00 49.45 182 LEU H N 1
ATOM 10751 C CA . LEU H 2 84 ? 45.218 19.531 115.978 1.00 48.55 182 LEU H CA 1
ATOM 10752 C C . LEU H 2 84 ? 45.134 20.248 117.307 1.00 49.03 182 LEU H C 1
ATOM 10753 O O . LEU H 2 84 ? 45.113 19.595 118.355 1.00 49.47 182 LEU H O 1
ATOM 10758 N N . LEU H 2 85 ? 45.114 21.576 117.266 1.00 49.26 183 LEU H N 1
ATOM 10759 C CA . LEU H 2 85 ? 44.979 22.378 118.466 1.00 49.96 183 LEU H CA 1
ATOM 10760 C C . LEU H 2 85 ? 43.641 23.075 118.445 1.00 50.68 183 LEU H C 1
ATOM 10761 O O . LEU H 2 85 ? 43.264 23.638 117.427 1.00 50.51 183 LEU H O 1
ATOM 10766 N N . VAL H 2 86 ? 42.915 23.006 119.558 1.00 51.05 184 VAL H N 1
ATOM 10767 C CA . VAL H 2 86 ? 41.723 23.823 119.744 1.00 51.81 184 VAL H CA 1
ATOM 10768 C C . VAL H 2 86 ? 42.079 25.016 120.630 1.00 52.52 184 VAL H C 1
ATOM 10769 O O . VAL H 2 86 ? 42.479 24.867 121.781 1.00 52.79 184 VAL H O 1
ATOM 10773 N N . THR H 2 87 ? 41.942 26.209 120.073 1.00 53.53 185 THR H N 1
ATOM 10774 C CA . THR H 2 87 ? 42.257 27.432 120.807 1.00 53.81 185 THR H CA 1
ATOM 10775 C C . THR H 2 87 ? 41.006 27.936 121.518 1.00 54.36 185 THR H C 1
ATOM 10776 O O . THR H 2 87 ? 41.092 28.775 122.414 1.00 54.38 185 THR H O 1
ATOM 10780 N N . GLU H 2 88 ? 39.848 27.419 121.111 1.00 54.45 186 GLU H N 1
ATOM 10781 C CA . GLU H 2 88 ? 38.582 27.880 121.649 1.00 55.05 186 GLU H CA 1
ATOM 10782 C C . GLU H 2 88 ? 37.442 27.002 121.133 1.00 54.88 186 GLU H C 1
ATOM 10783 O O . GLU H 2 88 ? 37.407 26.657 119.950 1.00 54.26 186 GLU H O 1
ATOM 10789 N N . SER H 2 89 ? 36.555 26.603 122.053 1.00 54.97 187 SER H N 1
ATOM 10790 C CA . SER H 2 89 ? 35.267 25.980 121.722 1.00 54.98 187 SER H CA 1
ATOM 10791 C C . SER H 2 89 ? 34.177 26.734 122.463 1.00 54.83 187 SER H C 1
ATOM 10792 O O . SER H 2 89 ? 33.894 27.879 122.117 1.00 54.88 187 SER H O 1
ATOM 10795 N N . TRP H 2 90 ? 33.589 26.105 123.486 1.00 54.76 188 TRP H N 1
ATOM 10796 C CA . TRP H 2 90 ? 32.531 26.716 124.296 1.00 54.59 188 TRP H CA 1
ATOM 10797 C C . TRP H 2 90 ? 33.042 27.845 125.180 1.00 54.73 188 TRP H C 1
ATOM 10798 O O . TRP H 2 90 ? 33.987 27.674 125.945 1.00 54.56 188 TRP H O 1
ATOM 10809 N N . ASP H 2 91 ? 32.388 28.994 125.058 1.00 55.04 189 ASP H N 1
ATOM 10810 C CA . ASP H 2 91 ? 32.731 30.190 125.811 1.00 55.44 189 ASP H CA 1
ATOM 10811 C C . ASP H 2 91 ? 31.543 30.630 126.661 1.00 55.80 189 ASP H C 1
ATOM 10812 O O . ASP H 2 91 ? 30.430 30.798 126.154 1.00 55.76 189 ASP H O 1
ATOM 10817 N N . GLU H 2 92 ? 31.780 30.804 127.958 1.00 56.20 190 GLU H N 1
ATOM 10818 C CA . GLU H 2 92 ? 30.776 31.397 128.840 1.00 56.82 190 GLU H CA 1
ATOM 10819 C C . GLU H 2 92 ? 31.141 32.839 129.213 1.00 57.06 190 GLU H C 1
ATOM 10820 O O . GLU H 2 92 ? 30.328 33.557 129.804 1.00 57.15 190 GLU H O 1
ATOM 10826 N N . ASP H 2 93 ? 32.353 33.258 128.842 1.00 57.44 191 ASP H N 1
ATOM 10827 C CA . ASP H 2 93 ? 32.904 34.544 129.271 1.00 57.75 191 ASP H CA 1
ATOM 10828 C C . ASP H 2 93 ? 32.933 35.631 128.200 1.00 58.10 191 ASP H C 1
ATOM 10829 O O . ASP H 2 93 ? 33.800 36.505 128.228 1.00 58.15 191 ASP H O 1
ATOM 10834 N N . TYR H 2 94 ? 31.976 35.579 127.276 1.00 58.60 192 TYR H N 1
ATOM 10835 C CA . TYR H 2 94 ? 31.780 36.621 126.252 1.00 59.07 192 TYR H CA 1
ATOM 10836 C C . TYR H 2 94 ? 33.068 37.230 125.697 1.00 59.34 192 TYR H C 1
ATOM 10837 O O . TYR H 2 94 ? 33.380 38.399 125.938 1.00 59.37 192 TYR H O 1
ATOM 10846 N N . HIS H 2 95 ? 33.814 36.417 124.961 1.00 59.79 193 HIS H N 1
ATOM 10847 C CA . HIS H 2 95 ? 35.028 36.870 124.294 1.00 60.34 193 HIS H CA 1
ATOM 10848 C C . HIS H 2 95 ? 34.799 37.071 122.793 1.00 60.43 193 HIS H C 1
ATOM 10849 O O . HIS H 2 95 ? 35.757 37.319 122.063 1.00 60.77 193 HIS H O 1
ATOM 10856 N N . HIS H 2 96 ? 33.545 36.959 122.336 1.00 60.53 194 HIS H N 1
ATOM 10857 C CA . HIS H 2 96 ? 33.229 37.026 120.889 1.00 60.65 194 HIS H CA 1
ATOM 10858 C C . HIS H 2 96 ? 31.999 37.888 120.501 1.00 60.64 194 HIS H C 1
ATOM 10859 O O . HIS H 2 96 ? 31.287 37.562 119.541 1.00 60.87 194 HIS H O 1
ATOM 10866 N N . GLY H 2 97 ? 31.755 38.976 121.229 1.00 60.38 195 GLY H N 1
ATOM 10867 C CA . GLY H 2 97 ? 30.641 39.877 120.919 1.00 60.19 195 GLY H CA 1
ATOM 10868 C C . GLY H 2 97 ? 29.288 39.421 121.441 1.00 60.12 195 GLY H C 1
ATOM 10869 O O . GLY H 2 97 ? 29.211 38.546 122.303 1.00 60.15 195 GLY H O 1
ATOM 10870 N N . GLN H 2 98 ? 28.221 40.023 120.915 1.00 59.99 196 GLN H N 1
ATOM 10871 C CA . GLN H 2 98 ? 26.844 39.711 121.323 1.00 59.80 196 GLN H CA 1
ATOM 10872 C C . GLN H 2 98 ? 26.344 38.398 120.724 1.00 59.52 196 GLN H C 1
ATOM 10873 O O . GLN H 2 98 ? 25.449 37.755 121.277 1.00 59.66 196 GLN H O 1
ATOM 10879 N N . GLU H 2 99 ? 26.923 38.022 119.585 1.00 59.18 197 GLU H N 1
ATOM 10880 C CA . GLU H 2 99 ? 26.507 36.859 118.805 1.00 58.49 197 GLU H CA 1
ATOM 10881 C C . GLU H 2 99 ? 27.709 35.975 118.535 1.00 57.92 197 GLU H C 1
ATOM 10882 O O . GLU H 2 99 ? 28.649 36.384 117.840 1.00 57.69 197 GLU H O 1
ATOM 10888 N N . SER H 2 100 ? 27.679 34.764 119.084 1.00 57.28 198 SER H N 1
ATOM 10889 C CA . SER H 2 100 ? 28.720 33.780 118.815 1.00 56.48 198 SER H CA 1
ATOM 10890 C C . SER H 2 100 ? 28.170 32.371 118.877 1.00 56.10 198 SER H C 1
ATOM 10891 O O . SER H 2 100 ? 27.266 32.079 119.673 1.00 56.09 198 SER H O 1
ATOM 10894 N N . LEU H 2 101 ? 28.712 31.504 118.024 1.00 55.42 199 LEU H N 1
ATOM 10895 C CA . LEU H 2 101 ? 28.411 30.075 118.089 1.00 55.13 199 LEU H CA 1
ATOM 10896 C C . LEU H 2 101 ? 29.324 29.356 119.105 1.00 54.92 199 LEU H C 1
ATOM 10897 O O . LEU H 2 101 ? 29.057 28.223 119.506 1.00 55.18 199 LEU H O 1
ATOM 10902 N N . HIS H 2 102 ? 30.381 30.045 119.532 1.00 54.47 200 HIS H N 1
ATOM 10903 C CA . HIS H 2 102 ? 31.194 29.611 120.660 1.00 54.01 200 HIS H CA 1
ATOM 10904 C C . HIS H 2 102 ? 30.362 29.463 121.948 1.00 54.04 200 HIS H C 1
ATOM 10905 O O . HIS H 2 102 ? 30.575 28.528 122.719 1.00 54.06 200 HIS H O 1
ATOM 10912 N N . TYR H 2 103 ? 29.404 30.370 122.152 1.00 54.07 201 TYR H N 1
ATOM 10913 C CA . TYR H 2 103 ? 28.579 30.412 123.373 1.00 54.29 201 TYR H CA 1
ATOM 10914 C C . TYR H 2 103 ? 27.663 29.199 123.527 1.00 54.59 201 TYR H C 1
ATOM 10915 O O . TYR H 2 103 ? 26.911 29.082 124.507 1.00 54.44 201 TYR H O 1
ATOM 10924 N N . GLU H 2 104 ? 27.743 28.298 122.553 1.00 55.06 202 GLU H N 1
ATOM 10925 C CA . GLU H 2 104 ? 26.930 27.090 122.543 1.00 55.19 202 GLU H CA 1
ATOM 10926 C C . GLU H 2 104 ? 27.694 25.873 122.012 1.00 55.36 202 GLU H C 1
ATOM 10927 O O . GLU H 2 104 ? 27.093 24.895 121.562 1.00 55.29 202 GLU H O 1
ATOM 10933 N N . GLY H 2 105 ? 29.021 25.935 122.088 1.00 55.69 203 GLY H N 1
ATOM 10934 C CA . GLY H 2 105 ? 29.875 24.825 121.681 1.00 55.99 203 GLY H CA 1
ATOM 10935 C C . GLY H 2 105 ? 29.577 24.301 120.284 1.00 56.41 203 GLY H C 1
ATOM 10936 O O . GLY H 2 105 ? 29.617 23.088 120.058 1.00 56.35 203 GLY H O 1
ATOM 10937 N N . ARG H 2 106 ? 29.257 25.213 119.357 1.00 56.20 204 ARG H N 1
ATOM 10938 C CA . ARG H 2 106 ? 29.031 24.875 117.950 1.00 56.10 204 ARG H CA 1
ATOM 10939 C C . ARG H 2 106 ? 30.131 25.462 117.076 1.00 56.21 204 ARG H C 1
ATOM 10940 O O . ARG H 2 106 ? 30.246 25.131 115.889 1.00 56.66 204 ARG H O 1
ATOM 10948 N N . ALA H 2 107 ? 30.925 26.352 117.663 1.00 55.65 205 ALA H N 1
ATOM 10949 C CA . ALA H 2 107 ? 32.034 26.968 116.959 1.00 54.89 205 ALA H CA 1
ATOM 10950 C C . ALA H 2 107 ? 33.340 26.556 117.599 1.00 54.54 205 ALA H C 1
ATOM 10951 O O . ALA H 2 107 ? 33.427 26.364 118.823 1.00 54.44 205 ALA H O 1
ATOM 10953 N N . VAL H 2 108 ? 34.355 26.428 116.753 1.00 53.97 20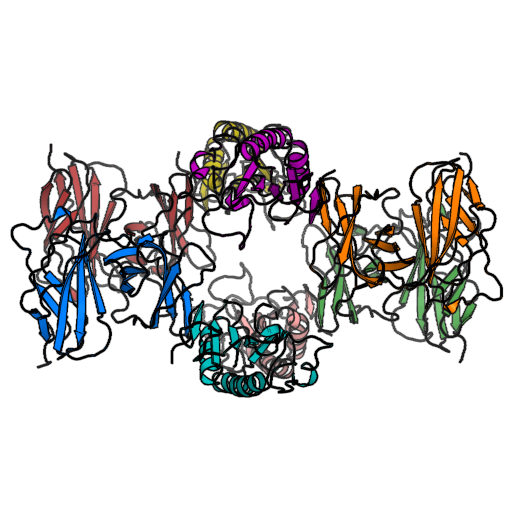6 VAL H N 1
ATOM 10954 C CA . VAL H 2 108 ? 35.702 26.167 117.189 1.00 53.08 206 VAL H CA 1
ATOM 10955 C C . VAL H 2 108 ? 36.703 27.060 116.460 1.00 53.15 206 VAL H C 1
ATOM 10956 O O . VAL H 2 108 ? 36.589 27.351 115.262 1.00 52.66 206 VAL H O 1
ATOM 10960 N N . THR H 2 109 ? 37.703 27.504 117.191 1.00 52.42 207 THR H N 1
ATOM 10961 C CA . THR H 2 109 ? 38.795 28.166 116.535 1.00 52.53 207 THR H CA 1
ATOM 10962 C C . THR H 2 109 ? 39.947 27.175 116.617 1.00 51.92 207 THR H C 1
ATOM 10963 O O . THR H 2 109 ? 40.253 26.706 117.710 1.00 52.45 207 THR H O 1
ATOM 10967 N N . ILE H 2 110 ? 40.537 26.803 115.473 1.00 51.11 208 ILE H N 1
ATOM 10968 C CA . ILE H 2 110 ? 41.633 25.804 115.457 1.00 49.89 208 ILE H CA 1
ATOM 10969 C C . ILE H 2 110 ? 42.944 26.259 114.822 1.00 49.86 208 ILE H C 1
ATOM 10970 O O . ILE H 2 110 ? 43.014 27.247 114.082 1.00 49.25 208 ILE H O 1
ATOM 10975 N N . ALA H 2 111 ? 43.982 25.490 115.116 1.00 49.47 209 ALA H N 1
ATOM 10976 C CA . ALA H 2 111 ? 45.318 25.729 114.621 1.00 49.75 209 ALA H CA 1
ATOM 10977 C C . ALA H 2 111 ? 46.033 24.386 114.684 1.00 50.34 209 ALA H C 1
ATOM 10978 O O . ALA H 2 111 ? 45.479 23.409 115.212 1.00 50.47 209 ALA H O 1
ATOM 10980 N N . THR H 2 112 ? 47.233 24.313 114.111 1.00 50.46 210 THR H N 1
ATOM 10981 C CA . THR H 2 112 ? 48.137 23.211 114.399 1.00 50.73 210 THR H CA 1
ATOM 10982 C C . THR H 2 112 ? 48.807 23.576 115.720 1.00 50.95 210 THR H C 1
ATOM 10983 O O . THR H 2 112 ? 48.758 24.748 116.137 1.00 51.26 210 THR H O 1
ATOM 10987 N N . SER H 2 113 ? 49.434 22.586 116.365 1.00 50.56 211 SER H N 1
ATOM 10988 C CA . SER H 2 113 ? 49.972 22.715 117.728 1.00 50.16 211 SER H CA 1
ATOM 10989 C C . SER H 2 113 ? 51.211 23.616 117.832 1.00 50.29 211 SER H C 1
ATOM 10990 O O . SER H 2 113 ? 51.546 24.101 118.919 1.00 50.28 211 SER H O 1
ATOM 10993 N N . ASP H 2 114 ? 51.898 23.818 116.711 1.00 50.15 212 ASP H N 1
ATOM 10994 C CA . ASP H 2 114 ? 53.109 24.629 116.697 1.00 50.23 212 ASP H CA 1
ATOM 10995 C C . ASP H 2 114 ? 52.766 26.079 116.441 1.00 50.20 212 ASP H C 1
ATOM 10996 O O . ASP H 2 114 ? 53.636 26.945 116.478 1.00 49.59 212 ASP H O 1
ATOM 11001 N N . ARG H 2 115 ? 51.484 26.336 116.187 1.00 50.52 213 ARG H N 1
ATOM 11002 C CA . ARG H 2 115 ? 51.046 27.645 115.710 1.00 50.88 213 ARG H CA 1
ATOM 11003 C C . ARG H 2 115 ? 51.930 28.094 114.527 1.00 50.11 213 ARG H C 1
ATOM 11004 O O . ARG H 2 115 ? 52.321 29.266 114.422 1.00 50.14 213 ARG H O 1
ATOM 11012 N N . ASP H 2 116 ? 52.272 27.142 113.659 1.00 49.27 214 ASP H N 1
ATOM 11013 C CA . ASP H 2 116 ? 52.882 27.462 112.377 1.00 48.85 214 ASP H CA 1
ATOM 11014 C C . ASP H 2 116 ? 51.835 27.950 111.369 1.00 48.83 214 ASP H C 1
ATOM 11015 O O . ASP H 2 116 ? 51.194 27.142 110.699 1.00 48.96 214 ASP H O 1
ATOM 11020 N N . GLN H 2 117 ? 51.713 29.274 111.258 1.00 48.69 215 GLN H N 1
ATOM 11021 C CA . GLN H 2 117 ? 50.725 29.981 110.427 1.00 48.72 215 GLN H CA 1
ATOM 11022 C C . GLN H 2 117 ? 50.637 29.523 108.970 1.00 48.29 215 GLN H C 1
ATOM 11023 O O . GLN H 2 117 ? 49.595 29.688 108.327 1.00 48.55 215 GLN H O 1
ATOM 11029 N N . SER H 2 118 ? 51.732 28.980 108.448 1.00 47.54 216 SER H N 1
ATOM 11030 C CA . SER H 2 118 ? 51.833 28.604 107.039 1.00 46.80 216 SER H CA 1
ATOM 11031 C C . SER H 2 118 ? 50.992 27.379 106.726 1.00 46.38 216 SER H C 1
ATOM 11032 O O . SER H 2 118 ? 50.686 27.083 105.562 1.00 46.24 216 SER H O 1
ATOM 11035 N N . LYS H 2 119 ? 50.629 26.661 107.775 1.00 45.98 217 LYS H N 1
ATOM 11036 C CA . LYS H 2 119 ? 49.960 25.393 107.623 1.00 45.80 217 LYS H CA 1
ATOM 11037 C C . LYS H 2 119 ? 48.453 25.547 107.553 1.00 46.11 217 LYS H C 1
ATOM 11038 O O . LYS H 2 119 ? 47.752 24.582 107.246 1.00 46.58 217 LYS H O 1
ATOM 11044 N N . TYR H 2 120 ? 47.942 26.749 107.820 1.00 46.28 218 TYR H N 1
ATOM 11045 C CA . TYR H 2 120 ? 46.517 26.861 108.145 1.00 46.50 218 TYR H CA 1
ATOM 11046 C C . TYR H 2 120 ? 45.585 26.742 106.950 1.00 46.48 218 TYR H C 1
ATOM 11047 O O . TYR H 2 120 ? 44.483 26.262 107.098 1.00 46.79 218 TYR H O 1
ATOM 11056 N N . GLY H 2 121 ? 46.031 27.177 105.774 1.00 46.80 219 GLY H N 1
ATOM 11057 C CA . GLY H 2 121 ? 45.294 26.979 104.523 1.00 46.65 219 GLY H CA 1
ATOM 11058 C C . GLY H 2 121 ? 44.999 25.510 104.292 1.00 47.30 219 GLY H C 1
ATOM 11059 O O . GLY H 2 121 ? 43.894 25.137 103.904 1.00 47.17 219 GLY H O 1
ATOM 11060 N N . MET H 2 122 ? 45.985 24.661 104.564 1.00 47.48 220 MET H N 1
ATOM 11061 C CA . MET H 2 122 ? 45.788 23.249 104.392 1.00 47.73 220 MET H CA 1
ATOM 11062 C C . MET H 2 122 ? 44.964 22.701 105.562 1.00 47.26 220 MET H C 1
ATOM 11063 O O . MET H 2 122 ? 44.031 21.917 105.363 1.00 46.80 220 MET H O 1
ATOM 11068 N N . LEU H 2 123 ? 45.300 23.133 106.776 1.00 46.46 221 LEU H N 1
ATOM 11069 C CA . LEU H 2 123 ? 44.504 22.778 107.929 1.00 46.02 221 LEU H CA 1
ATOM 11070 C C . LEU H 2 123 ? 43.032 23.034 107.660 1.00 46.22 221 LEU H C 1
ATOM 11071 O O . LEU H 2 123 ? 42.195 22.178 107.947 1.00 46.72 221 LEU H O 1
ATOM 11076 N N . ALA H 2 124 ? 42.725 24.214 107.124 1.00 46.14 222 ALA H N 1
ATOM 11077 C CA . ALA H 2 124 ? 41.356 24.614 106.826 1.00 46.67 222 ALA H CA 1
ATOM 11078 C C . ALA H 2 124 ? 40.738 23.663 105.830 1.00 46.98 222 ALA H C 1
ATOM 11079 O O . ALA H 2 124 ? 39.550 23.392 105.896 1.00 47.05 222 ALA H O 1
ATOM 11081 N N . ARG H 2 125 ? 41.548 23.176 104.898 1.00 47.30 223 ARG H N 1
ATOM 11082 C CA . ARG H 2 125 ? 41.074 22.270 103.874 1.00 48.10 223 ARG H CA 1
ATOM 11083 C C . ARG H 2 125 ? 40.665 20.946 104.521 1.00 48.59 223 ARG H C 1
ATOM 11084 O O . ARG H 2 125 ? 39.586 20.407 104.228 1.00 49.33 223 ARG H O 1
ATOM 11092 N N . LEU H 2 126 ? 41.492 20.431 105.425 1.00 48.98 224 LEU H N 1
ATOM 11093 C CA . LEU H 2 126 ? 41.137 19.202 106.139 1.00 48.98 224 LEU H CA 1
ATOM 11094 C C . LEU H 2 126 ? 39.840 19.314 106.994 1.00 49.36 224 LEU H C 1
ATOM 11095 O O . LEU H 2 126 ? 39.150 18.311 107.188 1.00 49.40 224 LEU H O 1
ATOM 11100 N N . ALA H 2 127 ? 39.503 20.513 107.488 1.00 49.27 225 ALA H N 1
ATOM 11101 C CA . ALA H 2 127 ? 38.283 20.690 108.297 1.00 49.47 225 ALA H CA 1
ATOM 11102 C C . ALA H 2 127 ? 37.040 20.575 107.444 1.00 49.85 225 ALA H C 1
ATOM 11103 O O . ALA H 2 127 ? 36.027 20.001 107.875 1.00 50.42 225 ALA H O 1
ATOM 11105 N N . VAL H 2 128 ? 37.121 21.133 106.240 1.00 49.87 226 VAL H N 1
ATOM 11106 C CA . VAL H 2 128 ? 36.105 20.952 105.209 1.00 49.39 226 VAL H CA 1
ATOM 11107 C C . VAL H 2 128 ? 35.861 19.457 104.956 1.00 50.16 226 VAL H C 1
ATOM 11108 O O . VAL H 2 128 ? 34.701 18.997 104.982 1.00 49.55 226 VAL H O 1
ATOM 11112 N N . GLU H 2 129 ? 36.953 18.714 104.719 1.00 50.74 227 GLU H N 1
ATOM 11113 C CA . GLU H 2 129 ? 36.880 17.256 104.468 1.00 51.45 227 GLU H CA 1
ATOM 11114 C C . GLU H 2 129 ? 36.387 16.483 105.691 1.00 51.48 227 GLU H C 1
ATOM 11115 O O . GLU H 2 129 ? 35.610 15.546 105.552 1.00 51.68 227 GLU H O 1
ATOM 11121 N N . ALA H 2 130 ? 36.828 16.891 106.883 1.00 51.80 228 ALA H N 1
ATOM 11122 C CA . ALA H 2 130 ? 36.331 16.335 108.150 1.00 51.98 228 ALA H CA 1
ATOM 11123 C C . ALA H 2 130 ? 34.811 16.460 108.296 1.00 52.31 228 ALA H C 1
ATOM 11124 O O . ALA H 2 130 ? 34.186 15.754 109.113 1.00 52.76 228 ALA H O 1
ATOM 11126 N N . GLY H 2 131 ? 34.224 17.357 107.507 1.00 52.21 229 GLY H N 1
ATOM 11127 C CA . GLY H 2 131 ? 32.780 17.545 107.475 1.00 52.15 229 GLY H CA 1
ATOM 11128 C C . GLY H 2 131 ? 32.257 18.705 108.309 1.00 52.11 229 GLY H C 1
ATOM 11129 O O . GLY H 2 131 ? 31.075 18.732 108.640 1.00 51.79 229 GLY H O 1
ATOM 11130 N N . PHE H 2 132 ? 33.121 19.664 108.661 1.00 52.46 230 PHE H N 1
ATOM 11131 C CA . PHE H 2 132 ? 32.644 20.894 109.329 1.00 52.43 230 PHE H CA 1
ATOM 11132 C C . PHE H 2 132 ? 31.686 21.685 108.415 1.00 52.44 230 PHE H C 1
ATOM 11133 O O . PHE H 2 132 ? 31.995 21.893 107.240 1.00 52.72 230 PHE H O 1
ATOM 11141 N N . ASP H 2 133 ? 30.527 22.085 108.950 1.00 52.06 231 ASP H N 1
ATOM 11142 C CA . ASP H 2 133 ? 29.477 22.785 108.156 1.00 52.14 231 ASP H CA 1
ATOM 11143 C C . ASP H 2 133 ? 29.821 24.202 107.675 1.00 51.63 231 ASP H C 1
ATOM 11144 O O . ASP H 2 133 ? 29.245 24.683 106.694 1.00 52.11 231 ASP H O 1
ATOM 11149 N N . TRP H 2 134 ? 30.736 24.878 108.368 1.00 50.93 232 TRP H N 1
ATOM 11150 C CA . TRP H 2 134 ? 31.293 26.145 107.870 1.00 50.11 232 TRP H CA 1
ATOM 11151 C C . TRP H 2 134 ? 32.728 26.267 108.333 1.00 49.60 232 TRP H C 1
ATOM 11152 O O . TRP H 2 134 ? 32.997 26.099 109.518 1.00 49.44 232 TRP H O 1
ATOM 11163 N N . VAL H 2 135 ? 33.620 26.567 107.383 1.00 48.96 233 VAL H N 1
ATOM 11164 C CA . VAL H 2 135 ? 35.042 26.793 107.632 1.00 48.33 233 VAL H CA 1
ATOM 11165 C C . VAL H 2 135 ? 35.438 28.156 107.084 1.00 48.37 233 VAL H C 1
ATOM 11166 O O . VAL H 2 135 ? 35.223 28.450 105.909 1.00 48.28 233 VAL H O 1
ATOM 11170 N N . SER H 2 136 ? 36.005 28.984 107.954 1.00 48.08 234 SER H N 1
ATOM 11171 C CA . SER H 2 136 ? 36.396 30.338 107.608 1.00 48.47 234 SER H CA 1
ATOM 11172 C C . SER H 2 136 ? 37.850 30.541 107.962 1.00 47.83 234 SER H C 1
ATOM 11173 O O . SER H 2 136 ? 38.224 30.391 109.126 1.00 47.18 234 SER H O 1
ATOM 11176 N N . TYR H 2 137 ? 38.648 30.864 106.943 1.00 47.60 235 TYR H N 1
ATOM 11177 C CA . TYR H 2 137 ? 40.037 31.221 107.114 1.00 47.84 235 TYR H CA 1
ATOM 11178 C C . TYR H 2 137 ? 40.078 32.676 107.599 1.00 48.94 235 TYR H C 1
ATOM 11179 O O . TYR H 2 137 ? 40.614 33.571 106.925 1.00 49.46 235 TYR H O 1
ATOM 11188 N N . VAL H 2 138 ? 39.514 32.890 108.792 1.00 49.67 236 VAL H N 1
ATOM 11189 C CA . VAL H 2 138 ? 39.264 34.223 109.342 1.00 50.28 236 VAL H CA 1
ATOM 11190 C C . VAL H 2 138 ? 40.557 35.006 109.599 1.00 50.60 236 VAL H C 1
ATOM 11191 O O . VAL H 2 138 ? 40.609 36.227 109.421 1.00 50.36 236 VAL H O 1
ATOM 11195 N N . SER H 2 139 ? 41.605 34.296 109.987 1.00 51.01 237 SER H N 1
ATOM 11196 C CA . SER H 2 139 ? 42.811 34.968 110.420 1.00 52.23 237 SER H CA 1
ATOM 11197 C C . SER H 2 139 ? 44.028 34.140 110.067 1.00 52.38 237 SER H C 1
ATOM 11198 O O . SER H 2 139 ? 43.934 32.935 109.898 1.00 53.16 237 SER H O 1
ATOM 11201 N N . ARG H 2 140 ? 45.168 34.794 109.967 1.00 52.94 238 ARG H N 1
ATOM 11202 C CA . ARG H 2 140 ? 46.442 34.111 109.956 1.00 53.97 238 ARG H CA 1
ATOM 11203 C C . ARG H 2 140 ? 46.680 33.440 111.322 1.00 54.99 238 ARG H C 1
ATOM 11204 O O . ARG H 2 140 ? 47.462 32.490 111.419 1.00 55.06 238 ARG H O 1
ATOM 11212 N N . ARG H 2 141 ? 46.011 33.949 112.364 1.00 55.72 239 ARG H N 1
ATOM 11213 C CA . ARG H 2 141 ? 46.132 33.424 113.733 1.00 56.75 239 ARG H CA 1
ATOM 11214 C C . ARG H 2 141 ? 45.473 32.052 113.943 1.00 56.33 239 ARG H C 1
ATOM 11215 O O . ARG H 2 141 ? 46.022 31.187 114.629 1.00 56.87 239 ARG H O 1
ATOM 11223 N N . HIS H 2 142 ? 44.310 31.849 113.341 1.00 55.73 240 HIS H N 1
ATOM 11224 C CA . HIS H 2 142 ? 43.572 30.614 113.528 1.00 55.47 240 HIS H CA 1
ATOM 11225 C C . HIS H 2 142 ? 42.553 30.370 112.413 1.00 54.65 240 HIS H C 1
ATOM 11226 O O . HIS H 2 142 ? 42.100 31.315 111.762 1.00 54.94 240 HIS H O 1
ATOM 11233 N N . ILE H 2 143 ? 42.186 29.103 112.208 1.00 53.82 241 ILE H N 1
ATOM 11234 C CA . ILE H 2 143 ? 41.034 28.749 111.375 1.00 52.66 241 ILE H CA 1
ATOM 11235 C C . ILE H 2 143 ? 39.827 28.725 112.283 1.00 53.01 241 ILE H C 1
ATOM 11236 O O . ILE H 2 143 ? 39.944 28.355 113.445 1.00 53.16 241 ILE H O 1
ATOM 11241 N N . TYR H 2 144 ? 38.672 29.130 111.761 1.00 53.34 242 TYR H N 1
ATOM 11242 C CA . TYR H 2 144 ? 37.411 29.037 112.498 1.00 53.13 242 TYR H CA 1
ATOM 11243 C C . TYR H 2 144 ? 36.432 28.094 111.796 1.00 53.38 242 TYR H C 1
ATOM 11244 O O . TYR H 2 144 ? 36.119 28.275 110.615 1.00 53.36 242 TYR H O 1
ATOM 11253 N N . CYS H 2 145 ? 35.943 27.098 112.537 1.00 53.18 243 CYS H N 1
ATOM 11254 C CA . CYS H 2 145 ? 34.949 26.157 112.038 1.00 52.75 243 CYS H CA 1
ATOM 11255 C C . CYS H 2 145 ? 33.696 26.147 112.924 1.00 53.00 243 CYS H C 1
ATOM 11256 O O . CYS H 2 145 ? 33.776 26.302 114.150 1.00 52.70 243 CYS H O 1
ATOM 11259 N N . SER H 2 146 ? 32.540 25.953 112.300 1.00 52.61 244 SER H N 1
ATOM 11260 C CA . SER H 2 146 ? 31.297 25.806 113.039 1.00 52.79 244 SER H CA 1
ATOM 11261 C C . SER H 2 146 ? 30.452 24.662 112.482 1.00 53.09 244 SER H C 1
ATOM 11262 O O . SER H 2 146 ? 30.613 24.257 111.322 1.00 53.40 244 SER H O 1
ATOM 11265 N N . VAL H 2 147 ? 29.557 24.145 113.312 1.00 52.67 245 VAL H N 1
ATOM 11266 C CA . VAL H 2 147 ? 28.670 23.084 112.882 1.00 52.75 245 VAL H CA 1
ATOM 11267 C C . VAL H 2 147 ? 27.192 23.479 112.952 1.00 53.06 245 VAL H C 1
ATOM 11268 O O . VAL H 2 147 ? 26.819 24.448 113.632 1.00 53.18 245 VAL H O 1
ATOM 11272 N N . LYS H 2 148 ? 26.367 22.725 112.224 1.00 53.25 246 LYS H N 1
ATOM 11273 C CA . LYS H 2 148 ? 24.927 22.704 112.436 1.00 53.53 246 LYS H CA 1
ATOM 11274 C C . LYS H 2 148 ? 24.631 22.276 113.877 1.00 53.54 246 LYS H C 1
ATOM 11275 O O . LYS H 2 148 ? 25.437 21.582 114.507 1.00 53.13 246 LYS H O 1
ATOM 11281 N N . SER H 2 149 ? 23.475 22.699 114.390 1.00 54.08 247 SER H N 1
ATOM 11282 C CA . SER H 2 149 ? 22.985 22.244 115.692 1.00 54.34 247 SER H CA 1
ATOM 11283 C C . SER H 2 149 ? 22.577 20.770 115.616 1.00 54.51 247 SER H C 1
ATOM 11284 O O . SER H 2 149 ? 22.169 20.297 114.548 1.00 54.77 247 SER H O 1
ATOM 11287 N N . ASP H 2 150 ? 22.700 20.053 116.735 1.00 54.67 248 ASP H N 1
ATOM 11288 C CA . ASP H 2 150 ? 22.393 18.618 116.779 1.00 55.20 248 ASP H CA 1
ATOM 11289 C C . ASP H 2 150 ? 20.933 18.344 116.399 1.00 55.42 248 ASP H C 1
ATOM 11290 O O . ASP H 2 150 ? 20.024 18.384 117.232 1.00 55.50 248 ASP H O 1
#

Secondary structure (DSSP, 8-state):
--PPPPPPEEEEEETTEEEEEEEEE--SSPPEEEEEEEEEESSSS---EE-S--EE--SSS-SSSSEEEEEEEE-SPPTT-EEEEEEEEEETTS-EEEPPP---EE---STTSPPPPPPEEPPPB--SSS-EEEEEE--TT--GGG--EEEEEEEETT--SPPEEEEEE-TT--EEEE-S--TT-EEEEEEEEE-SS-BPPPPPPEEEEPPPP-/--PPPPPPEEEEEETTEEEEEEEEE--SS--EEEEEEEEEETTT----EE-S--EE--S-S-SBTTEEEEEEEE-SPPSS-EEEEEEEEEETTS-EEEPPPPPPEE---GGGSPPPPPPEE-PPEEEETTEEEEEEE--TT--GGG--EEEEEEEETT--SPPEEEEEE-TT--EEEE----TT-EEEEEEEEE-SS-BPPPPP-EEEEPPP-/--PPPPPPEEEEEETTEEEEEEEEE--SS--EEEEEEEEEE-SS----EE-S--EE--SSS-SBTTEEEEEEEE--PPSS-EEEEEEEEEETTS-EEEPPPPPPEE---STTSPPPPPPEE---B--SSS-EEEEEE--TT--GGG--EEEEEEEETT--SPPEEEEEE-TT--EEEE----TT-EEEEEEEEE-SS-BPPP---EEEEPPP-/--PPPPPPEEEEEETTEEEEEEEEE--SS--EEEEEEEEEESSS----EE-S--EE--SSS-SBTTEEEEEEEE-SPPTT-EEEEEEEEEETTS-EEEPPPPPPEE---STTSPPPPPPEEEEEEEEETTEEEEEEE--TT--TTS--EEEEEEEETT--SPPEEEEEE-TT--EEEE-S--TT-EEEEEEEEE-SS-BPPP---EEEEPPP-/----TT-EESSS-TTSTTTT--------TTSGGGGG-EE---TTEEE---EE-HHHHHHHHHHHHHHHHHSTT--EEEEESS-SS--S-S--GGGGT-EEEEEETT--GGGHHHHHHHHHHHT-SEEE---SS-EEEE----/-PPPPTT-EESSS-TTSTTTT----PPP-SS-SSGGG-EE---TTEEE---EE-HHHHHHHHHHHHHHHHHSTT--EEEEE---GGGGT-EEEEEETT--GGGHHHHHHHHHHTT-SEEE---SS-EEEE--/-PPP-TT-EESSS-TTSTTTT-------TT-EE---TTEEE--EE-HHHHHHHHHHHHHHHHHSTT--EEEEE---SS--S-S--GGGGT-EEEEEETT--GGGHHHHHHHHHHTT-SEEEEEETTEEEEE---/----TT-EESSS-TTSTTTT--------SSSGGGGG-EE---TTEE--EE-HHHHHHHHHHHHHHHHHSTT--EEEEES--SS--S-S--SGGGT-EEEEEETT--GGGHHHHHHHHHHHT-SEEE---SS-EEEE----

Sequence (1401 aa):
STYPPTPPNVTRLSDESVMLRWMVPRNDGLPIVIFKVQYRMVGKRKNWQTTNDNIPYGKPKWNSELGKSFTASVTDLKPQHTYRFRILAVYSNNDNKESNTSAKFYLQPGAALDPMPVPELLEIEEYSETAVVLHWSLASDADEHLITGYYAYYRPSSSAGEYFKATIEGAHARSFKIAPLETATMYEFKLQSFSAASASEFSALKQGRTQRPKSTYPPTPPNVTRLSDESVMLRWMVPRNDGLPIVIFKVQYRMVGKRKNWQTTNDNIPYGKPKWNSELGKSFTASVTDLKPQHTYRFRILAVYSNNDNKESNTSAKFYLQPGAALDPMPVPELLEIEEYSETAVVLHWSLASDADEHLITGYYAYYRPSSSAGEYFKATIEGAHARSFKIAPLETATMYEFKLQSFSAASASEFSALKQGRTQRPSTYPPTPPNVTRLSDESVMLRWMVPRNDGLPIVIFKVQYRMVGKRKNWQTTNDNIPYGKPKWNSELGKSFTASVTDLKPQHTYRFRILAVYSNNDNKESNTSAKFYLQPGAALDPMPVPELLEIEEYSETAVVLHWSLASDADEHLITGYYAYYRPSSSAGEYFKATIEGAHARSFKIAPLETATMYEFKLQSFSAASASEFSALKQGRTQRPSTYPPTPPNVTRLSDESVMLRWMVPRNDGLPIVIFKVQYRMVGKRKNWQTTNDNIPYGKPKWNSELGKSFTASVTDLKPQHTYRFRILAVYSNNDNKESNTSAKFYLQPGAALDPMPVPELLEIEEYSETAVVLHWSLASDADEHLITGYYAYYRPSSSAGEYFKATIEGAHARSFKIAPLETATMYEFKLQSFSAASASEFSALKQGRTQRPYPLVLKQTIPNLSEYTNSASGPLEGVIRRDSPKFKDLVPNYNRDILFRDRLMSKRCKEKLNVLAYSVMNEWPGIRLLVTESWDEDYHHGQESLHYEGRAVTIATSDRDQSKYGMLARLAVEAGFDWVSYVSRRHIYCSVKSDLYPLVLKQTIPNLSEYTNSASGPLEGVIRRDSPKFKDLVPNYNRDILFRDRLMSKRCKEKLNVLAYSVMNEWPGIRLLVTESESLHYEGRAVTIATSDRDQSKYGMLARLAVEAGFDWVSYVSRRHIYCSVKLYPLVLKQTIPNLSEYTNSASGPLEGVFKDLVPNYNRDILFRRLMSKRCKEKLNVLAYSVMNEWPGIRLLVTESWDEDYHHGQESLHYEGRAVTIATSDRDQSKYGMLARLAVEAGFDWVSYVSRRHIYCSVKSYPLVLKQTIPNLSEYTNSASGPLEGVIRRDSPKFKDLVPNYNRDILFRLMSKRCKEKLNVLAYSVMNEWPGIRLLVTESWDEDYHHGQESLHYEGRAVTIATSDRDQSKYGMLARLAVEAGFDWVSYVSRRHIYCSVKSD

CATH classification: 2.60.40.10 (+1 more: 2.60.40.10)